Protein AF-A0A8D8SED3-F1 (afdb_monomer)

Sequence (793 aa):
MASNEVKTTLQLLNNITQTANVELKIQSLAKIKSSLTTNNEHLKIFKQLCGFKHLCGLLKDNTNVKVVNLVLSILANSAMNEDVRREIVVEHHVLQYVFSTLEYIENPALHCRAIRLVANVSRTSAYSKYVMRFPFLPKIVGVLTSTSSSDSIITCIRAIKYLWLWDQYRINNELMSLNAIKHILDKLTLLSNKPALILSHLQMIQTMLGVNTKAFISCMSYLHYEWMVNLLRQENGQYD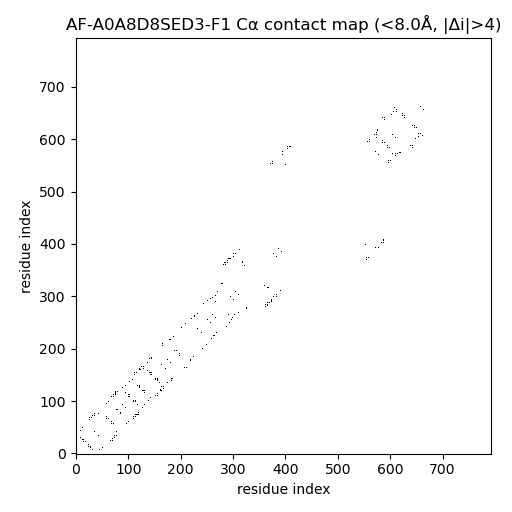AVLVQILLKLSVYSKTHFELAKTSLLERIISLIWPHNARDTRQTYLLIRIIAALCKENLFRQKIIQTPHAIQALLTYLNMDSIDDIEEMRDVIMDDDAQSSSTKSTRSSFKPSDQCSSVNNLTNSIHYYILMAINHYQYDHDGLYRFLRANLIPILMKRLKGQIDQYEYKHSSPVCDESKYLSSKQSLNTSGNMSPLSPNYSSGNFSPTNSSSPPRYMSPVNPWSPLWNASTSTATAAPGFDLGFDSTNEAEEEMKERCDNDDDDDDRSVYSPLIEFSDEDATMSNHGDEDTQTDAASSVLGSTDSQEERLDVHIIRIMLHISYMKTLFDHLSLKQTWSTLIEYLVKVQQDDCCRNVYKILLIICKNRAFLRSLLVDNFILHVHKKLIRTKHGTPCMICNNVMIYGQGIINEISNETN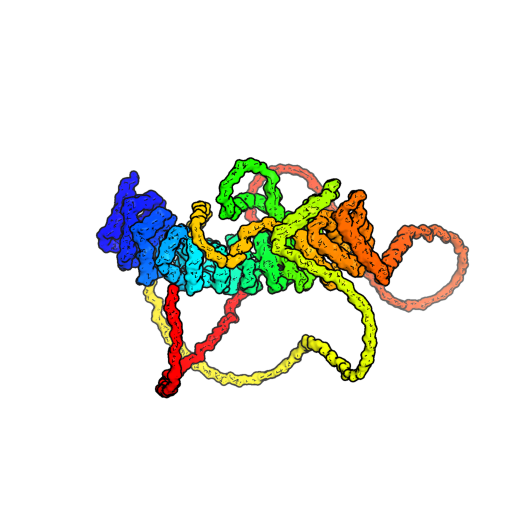SHYGYEEIMIQYRHQDQQQQQQQPRAKKIKTEKGEEKSADKSVGGISEKNLVRSEKEVHGKGKNIRNEPKDAANDKDNNTGKTKTTAVPSVDYSKVNFNKYMAKPNMNSGLNQNGKRPKGGKGGGGKPNKKKKNR

Nearest PDB structures (foldseek):
  1t08-assembly1_A  TM=6.708E-01  e=1.620E-08  Homo sapiens
  7ycj-assembly1_A  TM=7.709E-01  e=9.027E-07  Saccharomyces cerevisiae
  6wx8-assembly1_A  TM=6.861E-01  e=5.367E-06  Homo sapiens
  7sqc-assembly1_D2  TM=6.170E-01  e=2.958E-05  Chlamydomonas reinhardtii
  7uzf-assembly1_P  TM=5.999E-01  e=3.900E-04  Rattus norvegicus

Foldseek 3Di:
DVVVLLVLLVVLLCQLQPDPDPVSNLVSLVVLQVQVLPDPVSVVSCVVVVVLLSLLVQLQVVPDPSSLLSSLQSLLSSLLDPVSLCCCCPVSVSLVSLLVCLVPPPDLSSLLSSLSNLLSSLQDLVSLVVNVVDPVLLSLLVSLQPDPDPSSVLSSLSNLLSNCLRCVPVSLVVCLVSLSLLSNLVVLLVVVPDVVSVQVSLVSLLSNCLRPVPSNLVSDDLVSLQSLQVCQCDPNRPNLVSSLSNLLSLLQDPSCLVSNLPHCNLLSLCVVQPPPDQDALVSVLSSLSSLLSSLLDPSSLVVCVVRPCSLVSLLVLLQDPFSDHPPPPPPPVPPPCVVPDPDDDDDDDDDPPPVVPPRNLSSLSSNQSSLSSLLSCLVVQVSVVVNVVSVVLVSLLVVLLVLLVVQDQPVPDPPLPVVVVVVVVVVVPPPDPDDDDDDDDDDDDDDDDDDDDDDDDDDDDDDDDDDDDDDDDDDDDDDDDDDDDDDDDDDDDDDDDDDPDDDPPVPPPPDDPPPPDPPPDDDDDDDDDDDDDDDPPSCVPPPPVVCSPSSSLSSLSSLLSVLPDPDDDLSLLDPSNLLSLLSCLQRVQPDPSVVSSLVSLLSCLLDLVSLLSCVVSVVLVSLCVRQQPDPDPDDRPSSVVSNVSSVSSNVSNVVSCPPPSVVVSVVVVVVVVVVVVVVPPPPPDDDDDDDDDDDDDDDDDDDDDDDDDDDDDDDDDDDDDDDDDDDDDDDDDDDDDDDDDDDDDDDDDDPPDDDPDPDDDDDDDDDDDDDDDDDDDDDDDDDDDDDDDDDDD

Structure (mmCIF, N/CA/C/O backbone):
data_AF-A0A8D8SED3-F1
#
_entry.id   AF-A0A8D8SED3-F1
#
loop_
_atom_site.group_PDB
_atom_site.id
_atom_site.type_symbol
_atom_site.label_atom_id
_atom_site.label_alt_id
_atom_site.label_comp_id
_atom_site.label_asym_id
_atom_site.label_entity_id
_atom_site.label_seq_id
_atom_site.pdbx_PDB_ins_code
_atom_site.Cartn_x
_atom_site.Cartn_y
_atom_site.Cartn_z
_atom_site.occupancy
_atom_site.B_iso_or_equiv
_atom_site.auth_seq_id
_atom_site.auth_comp_id
_atom_site.auth_asym_id
_atom_site.auth_atom_id
_atom_site.pdbx_PDB_model_num
ATOM 1 N N . MET A 1 1 ? -37.022 -27.696 31.490 1.00 59.94 1 MET A N 1
ATOM 2 C CA . MET A 1 1 ? -35.769 -26.971 31.804 1.00 59.94 1 MET A CA 1
ATOM 3 C C . MET A 1 1 ? -35.958 -25.456 31.769 1.00 59.94 1 MET A C 1
ATOM 5 O O . MET A 1 1 ? -35.691 -24.840 32.791 1.00 59.94 1 MET A O 1
ATOM 9 N N . ALA A 1 2 ? -36.563 -24.880 30.719 1.00 69.19 2 ALA A N 1
ATOM 10 C CA . ALA A 1 2 ? -36.828 -23.432 30.615 1.00 69.19 2 ALA A CA 1
ATOM 11 C C . ALA A 1 2 ? -37.483 -22.776 31.859 1.00 69.19 2 ALA A C 1
ATOM 13 O O . ALA A 1 2 ? -37.118 -21.670 32.238 1.00 69.19 2 ALA A O 1
ATOM 14 N N . SER A 1 3 ? -38.399 -23.461 32.563 1.00 84.69 3 SER A N 1
ATOM 15 C CA . SER A 1 3 ? -39.040 -22.903 33.772 1.00 84.69 3 SER A CA 1
ATOM 16 C C . SER A 1 3 ? -38.062 -22.628 34.928 1.00 84.69 3 SER A C 1
ATOM 18 O O . SER A 1 3 ? -38.254 -21.660 35.661 1.00 84.69 3 SER A O 1
ATOM 20 N N . ASN A 1 4 ? -37.008 -23.436 35.092 1.00 94.00 4 ASN A N 1
ATOM 21 C CA . ASN A 1 4 ? -36.042 -23.234 36.176 1.00 94.00 4 ASN A CA 1
ATOM 22 C C . ASN A 1 4 ? -35.083 -22.083 35.858 1.00 94.00 4 ASN A C 1
ATOM 24 O O . ASN A 1 4 ? -34.855 -21.244 36.721 1.00 94.00 4 ASN A O 1
ATOM 28 N N . GLU A 1 5 ? -34.601 -21.983 34.619 1.00 94.06 5 GLU A N 1
ATOM 29 C CA . GLU A 1 5 ? -33.723 -20.886 34.183 1.00 94.06 5 GLU A CA 1
ATOM 30 C C . GLU A 1 5 ? -34.416 -19.522 34.270 1.00 94.06 5 GLU A C 1
ATOM 32 O O . GLU A 1 5 ? -33.822 -18.550 34.742 1.00 94.06 5 GLU A O 1
ATOM 37 N N . VAL A 1 6 ? -35.698 -19.454 33.891 1.00 95.56 6 VAL A N 1
ATOM 38 C CA . VAL A 1 6 ? -36.517 -18.243 34.052 1.00 95.56 6 VAL A CA 1
ATOM 39 C C . VAL A 1 6 ? -36.634 -17.866 35.529 1.00 95.56 6 VAL A C 1
ATOM 41 O O . VAL A 1 6 ? -36.411 -16.708 35.876 1.00 95.56 6 VAL A O 1
ATOM 44 N N . LYS A 1 7 ? -36.920 -18.829 36.420 1.00 95.94 7 LYS A N 1
ATOM 45 C CA . LYS A 1 7 ? -36.999 -18.583 37.872 1.00 95.94 7 LYS A CA 1
ATOM 46 C C . LYS A 1 7 ? -35.669 -18.104 38.449 1.00 95.94 7 LYS A C 1
ATOM 48 O O . LYS A 1 7 ? -35.661 -17.152 39.224 1.00 95.94 7 LYS A O 1
ATOM 53 N N . THR A 1 8 ? -34.555 -18.723 38.061 1.00 96.81 8 THR A N 1
ATOM 54 C CA . THR A 1 8 ? -33.220 -18.328 38.525 1.00 96.81 8 THR A CA 1
ATOM 55 C C . THR A 1 8 ? -32.869 -16.920 38.046 1.00 96.81 8 THR A C 1
ATOM 57 O O . THR A 1 8 ? -32.462 -16.089 38.854 1.00 96.81 8 THR A O 1
ATOM 60 N N . THR A 1 9 ? -33.087 -16.611 36.765 1.00 95.81 9 THR A N 1
ATOM 61 C CA . THR A 1 9 ? -32.847 -15.269 36.210 1.00 95.81 9 THR A CA 1
ATOM 62 C C . THR A 1 9 ? -33.730 -14.219 36.884 1.00 95.81 9 THR A C 1
ATOM 64 O O . THR A 1 9 ? -33.241 -13.155 37.262 1.00 95.81 9 THR A O 1
ATOM 67 N N . LEU A 1 10 ? -35.008 -14.530 37.114 1.00 96.69 10 LEU A N 1
ATOM 68 C CA . LEU A 1 10 ? -35.938 -13.647 37.818 1.00 96.69 10 LEU A CA 1
ATOM 69 C C . LEU A 1 10 ? -35.504 -13.393 39.269 1.00 96.69 10 LEU A C 1
ATOM 71 O O . LEU A 1 10 ? -35.552 -12.258 39.735 1.00 96.69 10 LEU A O 1
ATOM 75 N N . GLN A 1 11 ? -35.033 -14.422 39.976 1.00 97.44 11 GLN A N 1
ATOM 76 C CA . GLN A 1 11 ? -34.497 -14.273 41.328 1.00 97.44 11 GLN A CA 1
ATOM 77 C C . GLN A 1 11 ? -33.266 -13.355 41.347 1.00 97.44 11 GLN A C 1
ATOM 79 O O . GLN A 1 11 ? -33.172 -12.475 42.200 1.00 97.44 11 GLN A O 1
ATOM 84 N N . LEU A 1 12 ? -32.345 -13.509 40.388 1.00 97.50 12 LEU A N 1
ATOM 85 C CA . LEU A 1 12 ? -31.184 -12.623 40.258 1.00 97.50 12 LEU A CA 1
ATOM 86 C C . LEU A 1 12 ? -31.604 -11.174 39.952 1.00 97.50 12 LEU A C 1
ATOM 88 O O . LEU A 1 12 ? -31.035 -10.246 40.526 1.00 97.50 12 LEU A O 1
ATOM 92 N N . LEU A 1 13 ? -32.623 -10.968 39.111 1.00 97.00 13 LEU A N 1
ATOM 93 C CA . LEU A 1 13 ? -33.183 -9.642 38.818 1.00 97.00 13 LEU A CA 1
ATOM 94 C C . LEU A 1 13 ? -33.841 -8.993 40.046 1.00 97.00 13 LEU A C 1
ATOM 96 O O . LEU A 1 13 ? -33.635 -7.805 40.310 1.00 97.00 13 LEU A O 1
ATOM 100 N N . ASN A 1 14 ? -34.583 -9.769 40.838 1.00 96.75 14 ASN A N 1
ATOM 101 C CA . ASN A 1 14 ? -35.159 -9.292 42.096 1.00 96.75 14 ASN A CA 1
ATOM 102 C C . ASN A 1 14 ? -34.061 -8.901 43.087 1.00 96.75 14 ASN A C 1
ATOM 104 O O . ASN A 1 14 ? -34.142 -7.843 43.708 1.00 96.75 14 ASN A O 1
ATOM 108 N N . ASN A 1 15 ? -32.989 -9.693 43.172 1.00 97.19 15 ASN A N 1
ATOM 109 C CA . ASN A 1 15 ? -31.857 -9.362 44.027 1.00 97.19 15 ASN A CA 1
ATOM 110 C C . ASN A 1 15 ? -31.221 -8.026 43.626 1.00 97.19 15 ASN A C 1
ATOM 112 O O . ASN A 1 15 ? -30.999 -7.199 44.498 1.00 97.19 15 ASN A O 1
ATOM 116 N N . ILE A 1 16 ? -30.961 -7.759 42.341 1.00 97.38 16 ILE A N 1
ATOM 117 C CA . ILE A 1 16 ? -30.304 -6.496 41.948 1.00 97.38 16 ILE A CA 1
ATOM 118 C C . ILE A 1 16 ? -31.209 -5.261 42.118 1.00 97.38 16 ILE A C 1
ATOM 120 O O . ILE A 1 16 ? -30.701 -4.164 42.358 1.00 97.38 16 ILE A O 1
ATOM 124 N N . THR A 1 17 ? -32.533 -5.425 42.019 1.00 95.00 17 THR A N 1
ATOM 125 C CA . THR A 1 17 ? -33.503 -4.316 42.067 1.00 95.00 17 THR A CA 1
ATOM 126 C C . THR A 1 17 ? -34.016 -4.009 43.471 1.00 95.00 17 THR A C 1
ATOM 128 O O . THR A 1 17 ? -34.137 -2.838 43.818 1.00 95.00 17 THR A O 1
ATOM 131 N N . GLN A 1 18 ? -34.307 -5.030 44.280 1.00 94.88 18 GLN A N 1
ATOM 132 C CA . GLN A 1 18 ? -35.038 -4.868 45.542 1.00 94.88 18 GLN A CA 1
ATOM 133 C C . GLN A 1 18 ? -34.142 -4.878 46.780 1.00 94.88 18 GLN A C 1
ATOM 135 O O . GLN A 1 18 ? -34.510 -4.303 47.801 1.00 94.88 18 GLN A O 1
ATOM 140 N N . THR A 1 19 ? -32.973 -5.523 46.731 1.00 93.44 19 THR A N 1
ATOM 141 C CA . THR A 1 19 ? -32.124 -5.600 47.925 1.00 93.44 19 THR A CA 1
ATOM 142 C C . THR A 1 19 ? -31.452 -4.258 48.217 1.00 93.44 19 THR A C 1
ATOM 144 O O . THR A 1 19 ? -30.997 -3.566 47.307 1.00 93.44 19 THR A O 1
ATOM 147 N N . ALA A 1 20 ? -31.323 -3.898 49.492 1.00 94.50 20 ALA A N 1
ATOM 148 C CA . ALA A 1 20 ? -30.424 -2.823 49.919 1.00 94.50 20 ALA A CA 1
ATOM 149 C C . ALA A 1 20 ? -28.972 -3.320 50.074 1.00 94.50 20 ALA A C 1
ATOM 151 O O . ALA A 1 20 ? -28.040 -2.520 50.116 1.00 94.50 20 ALA A O 1
ATOM 152 N N . ASN A 1 21 ? -28.765 -4.642 50.136 1.00 96.50 21 ASN A N 1
ATOM 153 C CA . ASN A 1 21 ? -27.454 -5.246 50.341 1.00 96.50 21 ASN A CA 1
ATOM 154 C C . ASN A 1 21 ? -26.606 -5.178 49.057 1.00 96.50 21 ASN A C 1
ATOM 156 O O . ASN A 1 21 ? -26.778 -5.971 48.130 1.00 96.50 21 ASN A O 1
ATOM 160 N N . VAL A 1 22 ? -25.668 -4.231 49.025 1.00 96.31 22 VAL A N 1
ATOM 161 C CA . VAL A 1 22 ? -24.744 -4.002 47.904 1.00 96.31 22 VAL A CA 1
ATOM 162 C C . VAL A 1 22 ? -23.974 -5.267 47.518 1.00 96.31 22 VAL A C 1
ATOM 164 O O . VAL A 1 22 ? -23.828 -5.545 46.331 1.00 96.31 22 VAL A O 1
ATOM 167 N N . GLU A 1 23 ? -23.534 -6.059 48.492 1.00 97.12 23 GLU A N 1
ATOM 168 C CA . GLU A 1 23 ? -22.756 -7.275 48.245 1.00 97.12 23 GLU A CA 1
ATOM 169 C C . GLU A 1 23 ? -23.599 -8.332 47.520 1.00 97.12 23 GLU A C 1
ATOM 171 O O . GLU A 1 23 ? -23.185 -8.899 46.509 1.00 97.12 23 GLU A O 1
ATOM 176 N N . LEU A 1 24 ? -24.856 -8.506 47.943 1.00 96.69 24 LEU A N 1
ATOM 177 C CA . LEU A 1 24 ? -25.795 -9.391 47.252 1.00 96.69 24 LEU A CA 1
ATOM 178 C C . LEU A 1 24 ? -26.087 -8.914 45.818 1.00 96.69 24 LEU A C 1
ATOM 180 O O . LEU A 1 24 ? -26.252 -9.748 44.918 1.00 96.69 24 LEU A O 1
ATOM 184 N N . LYS A 1 25 ? -26.126 -7.591 45.576 1.00 97.50 25 LYS A N 1
ATOM 185 C CA . LYS A 1 25 ? -26.245 -7.038 44.213 1.00 97.50 25 LYS A CA 1
ATOM 186 C C . LYS A 1 25 ? -25.032 -7.401 43.366 1.00 97.50 25 LYS A C 1
ATOM 188 O O . LYS A 1 25 ? -25.211 -7.883 42.252 1.00 97.50 25 LYS A O 1
ATOM 193 N N . ILE A 1 26 ? -23.824 -7.199 43.889 1.00 97.56 26 ILE A N 1
ATOM 194 C CA . ILE A 1 26 ? -22.561 -7.506 43.204 1.00 97.56 26 ILE A CA 1
ATOM 195 C C . ILE A 1 26 ? -22.503 -8.995 42.843 1.00 97.56 26 ILE A C 1
ATOM 197 O O . ILE A 1 26 ? -22.305 -9.331 41.675 1.00 97.56 26 ILE A O 1
ATOM 201 N N . GLN A 1 27 ? -22.789 -9.886 43.796 1.00 97.75 27 GLN A N 1
ATOM 202 C CA . GLN A 1 27 ? -22.820 -11.334 43.562 1.00 97.75 27 GLN A CA 1
ATOM 203 C C . GLN A 1 27 ? -23.868 -11.737 42.516 1.00 97.75 27 GLN A C 1
ATOM 205 O O . GLN A 1 27 ? -23.614 -12.590 41.663 1.00 97.75 27 GLN A O 1
ATOM 210 N N . SER A 1 28 ? -25.049 -11.113 42.548 1.00 98.12 28 SER A N 1
ATOM 211 C CA . SER A 1 28 ? -26.109 -11.393 41.574 1.00 98.12 28 SER A CA 1
ATOM 212 C C . SER A 1 28 ? -25.738 -10.893 40.175 1.00 98.12 28 SER A C 1
ATOM 214 O O . SER A 1 28 ? -25.945 -11.611 39.199 1.00 98.12 28 SER A O 1
ATOM 216 N N . LEU A 1 29 ? -25.118 -9.714 40.063 1.00 98.12 29 LEU A N 1
ATOM 217 C CA . LEU A 1 29 ? -24.597 -9.184 38.800 1.00 98.12 29 LEU A CA 1
ATOM 218 C C . LEU A 1 29 ? -23.466 -10.049 38.238 1.00 98.12 29 LEU A C 1
ATOM 220 O O . LEU A 1 29 ? -23.447 -10.303 37.037 1.00 98.12 29 LEU A O 1
ATOM 224 N N . ALA A 1 30 ? -22.559 -10.551 39.078 1.00 97.69 30 ALA A N 1
ATOM 225 C CA . ALA A 1 30 ? -21.503 -11.466 38.648 1.00 97.69 30 ALA A CA 1
ATOM 226 C C . ALA A 1 30 ? -22.083 -12.766 38.059 1.00 97.69 30 ALA A C 1
ATOM 228 O O . ALA A 1 30 ? -21.658 -13.201 36.987 1.00 97.69 30 ALA A O 1
ATOM 229 N N . LYS A 1 31 ? -23.120 -13.333 38.696 1.00 97.69 31 LYS A N 1
ATOM 230 C CA . LYS A 1 31 ? -23.859 -14.500 38.176 1.00 97.69 31 LYS A CA 1
ATOM 231 C C . LYS A 1 31 ? -24.603 -14.198 36.874 1.00 97.69 31 LYS A C 1
ATOM 233 O O . LYS A 1 31 ? -24.625 -15.033 35.975 1.00 97.69 31 LYS A O 1
ATOM 238 N N . ILE A 1 32 ? -25.194 -13.008 36.746 1.00 97.94 32 ILE A N 1
ATOM 239 C CA . ILE A 1 32 ? -25.813 -12.565 35.487 1.00 97.94 32 ILE A CA 1
ATOM 240 C C . ILE A 1 32 ? -24.746 -12.458 34.391 1.00 97.94 32 ILE A C 1
ATOM 242 O O . ILE A 1 32 ? -24.947 -12.986 33.302 1.00 97.94 32 ILE A O 1
ATOM 246 N N . LYS A 1 33 ? -23.594 -11.835 34.675 1.00 97.25 33 LYS A N 1
ATOM 247 C CA . LYS A 1 33 ? -22.480 -11.694 33.724 1.00 97.25 33 LYS A CA 1
ATOM 248 C C . LYS A 1 33 ? -22.051 -13.054 33.172 1.00 97.25 33 LYS A C 1
ATOM 250 O O . LYS A 1 33 ? -22.027 -13.204 31.955 1.00 97.25 33 LYS A O 1
ATOM 255 N N . SER A 1 34 ? -21.761 -14.030 34.037 1.00 96.50 34 SER A N 1
ATOM 256 C CA . SER A 1 34 ? -21.317 -15.367 33.611 1.00 96.50 34 SER A CA 1
ATOM 257 C C . SER A 1 34 ? -22.394 -16.130 32.831 1.00 96.50 34 SER A C 1
ATOM 259 O O . SER A 1 34 ? -22.099 -16.775 31.821 1.00 96.50 34 SER A O 1
ATOM 261 N N . SER A 1 35 ? -23.653 -16.004 33.253 1.00 96.62 35 SER A N 1
ATOM 262 C CA . SER A 1 35 ? -24.816 -16.604 32.597 1.00 96.62 35 SER A CA 1
ATOM 263 C C . SER A 1 35 ? -25.035 -16.066 31.176 1.00 96.62 35 SER A C 1
ATOM 265 O O . SER A 1 35 ? -25.225 -16.841 30.239 1.00 96.62 35 SER A O 1
ATOM 267 N N . LEU A 1 36 ? -24.942 -14.745 30.992 1.00 96.12 36 LEU A N 1
ATOM 268 C CA . LEU A 1 36 ? -25.157 -14.093 29.697 1.00 96.12 36 LEU A CA 1
ATOM 269 C C . LEU A 1 36 ? -24.012 -14.320 28.705 1.00 96.12 36 LEU A C 1
ATOM 271 O O . LEU A 1 36 ? -24.243 -14.304 27.501 1.00 96.12 36 LEU A O 1
ATOM 275 N N . THR A 1 37 ? -22.782 -14.528 29.182 1.00 92.50 37 THR A N 1
ATOM 276 C CA . THR A 1 37 ? -21.635 -14.805 28.302 1.00 92.50 37 THR A CA 1
ATOM 277 C C . THR A 1 37 ? -21.593 -16.238 27.778 1.00 92.50 37 THR A C 1
ATOM 279 O O . THR A 1 37 ? -20.923 -16.486 26.783 1.00 92.50 37 THR A O 1
ATOM 282 N N . THR A 1 38 ? -22.263 -17.181 28.445 1.00 92.75 38 THR A N 1
ATOM 283 C CA . THR A 1 38 ? -22.159 -18.618 28.136 1.00 92.75 38 THR A CA 1
ATOM 284 C C . THR A 1 38 ? -23.342 -19.160 27.339 1.00 92.75 38 THR A C 1
ATOM 286 O O . THR A 1 38 ? -23.168 -20.127 26.602 1.00 92.75 38 THR A O 1
ATOM 289 N N . ASN A 1 39 ? -24.532 -18.555 27.450 1.00 92.56 39 ASN A N 1
ATOM 290 C CA . ASN A 1 39 ? -25.748 -19.101 26.849 1.00 92.56 39 ASN A CA 1
ATOM 291 C C . ASN A 1 39 ? -26.631 -18.020 26.196 1.00 92.56 39 ASN A C 1
ATOM 293 O O . ASN A 1 39 ? -27.209 -17.166 26.871 1.00 92.56 39 ASN A O 1
ATOM 297 N N . ASN A 1 40 ? -26.811 -18.112 24.873 1.00 94.31 40 ASN A N 1
ATOM 298 C CA . ASN A 1 40 ? -27.696 -17.220 24.113 1.00 94.31 40 ASN A CA 1
ATOM 299 C C . ASN A 1 40 ? -29.178 -17.339 24.523 1.00 94.31 40 ASN A C 1
ATOM 301 O O . ASN A 1 40 ? -29.920 -16.366 24.391 1.00 94.31 40 ASN A O 1
ATOM 305 N N . GLU A 1 41 ? -29.629 -18.481 25.052 1.00 95.25 41 GLU A N 1
ATOM 306 C CA . GLU A 1 41 ? -30.993 -18.613 25.587 1.00 95.25 41 GLU A CA 1
ATOM 307 C C . GLU A 1 41 ? -31.174 -17.800 26.872 1.00 95.25 41 GLU A C 1
ATOM 309 O O . GLU A 1 41 ? -32.197 -17.138 27.048 1.00 95.25 41 GLU A O 1
ATOM 314 N N . HIS A 1 42 ? -30.150 -17.735 27.729 1.00 96.06 42 HIS A N 1
ATOM 315 C CA . HIS A 1 42 ? -30.197 -16.877 28.913 1.00 96.06 42 HIS A CA 1
ATOM 316 C C . HIS A 1 42 ? -30.283 -15.397 28.529 1.00 96.06 42 HIS A C 1
ATOM 318 O O . HIS A 1 42 ? -30.979 -14.642 29.202 1.00 96.06 42 HIS A O 1
ATOM 324 N N . LEU A 1 43 ? -29.652 -14.982 27.423 1.00 96.38 43 LEU A N 1
ATOM 325 C CA . LEU A 1 43 ? -29.796 -13.626 26.885 1.00 96.38 43 LEU A CA 1
ATOM 326 C C . LEU A 1 43 ? -31.241 -13.326 26.460 1.00 96.38 43 LEU A C 1
ATOM 328 O O . LEU A 1 43 ? -31.767 -12.262 26.792 1.00 96.38 43 LEU A O 1
ATOM 332 N N . LYS A 1 44 ? -31.905 -14.269 25.779 1.00 96.31 44 LYS A N 1
ATOM 333 C CA . LYS A 1 44 ? -33.320 -14.137 25.393 1.00 96.31 44 LYS A CA 1
ATOM 334 C C . LYS A 1 44 ? -34.232 -14.062 26.615 1.00 96.31 44 LYS A C 1
ATOM 336 O O . LYS A 1 44 ? -35.071 -13.168 26.681 1.00 96.31 44 LYS A O 1
ATOM 341 N N . ILE A 1 45 ? -34.043 -14.953 27.591 1.00 97.00 45 ILE A N 1
ATOM 342 C CA . ILE A 1 45 ? -34.805 -14.955 28.850 1.00 97.00 45 ILE A CA 1
ATOM 343 C C . ILE A 1 45 ? -34.589 -13.635 29.599 1.00 97.00 45 ILE A C 1
ATOM 345 O O . ILE A 1 45 ? -35.547 -12.997 30.028 1.00 97.00 45 ILE A O 1
ATOM 349 N N . PHE A 1 46 ? -33.341 -13.185 29.721 1.00 97.75 46 PHE A N 1
ATOM 350 C CA . PHE A 1 46 ? -33.004 -11.937 30.401 1.00 97.75 46 PHE A CA 1
ATOM 351 C C . PHE A 1 46 ? -33.662 -10.724 29.735 1.00 97.75 46 PHE A C 1
ATOM 353 O O . PHE A 1 46 ? -34.208 -9.866 30.427 1.00 97.75 46 PHE A O 1
ATOM 360 N N . LYS A 1 47 ? -33.677 -10.686 28.398 1.00 97.38 47 LYS A N 1
ATOM 361 C CA . LYS A 1 47 ? -34.399 -9.679 27.612 1.00 97.38 47 LYS A CA 1
ATOM 362 C C . LYS A 1 47 ? -35.913 -9.734 27.845 1.00 97.38 47 LYS A C 1
ATOM 364 O O . LYS A 1 47 ? -36.516 -8.707 28.133 1.00 97.38 47 LYS A O 1
ATOM 369 N N . GLN A 1 48 ? -36.525 -10.920 27.788 1.00 96.75 48 GLN A N 1
ATOM 370 C CA . GLN A 1 48 ? -37.965 -11.108 28.046 1.00 96.75 48 GLN A CA 1
ATOM 371 C C . GLN A 1 48 ? -38.382 -10.641 29.446 1.00 96.75 48 GLN A C 1
ATOM 373 O O . GLN A 1 48 ? -39.496 -10.162 29.635 1.00 96.75 48 GLN A O 1
ATOM 378 N N . LEU A 1 49 ? -37.478 -10.751 30.419 1.00 97.06 49 LEU A N 1
ATOM 379 C CA . LEU A 1 49 ? -37.678 -10.293 31.792 1.00 97.06 49 LEU A CA 1
ATOM 380 C C . LEU A 1 49 ? -37.302 -8.813 32.003 1.00 97.06 49 LEU A C 1
ATOM 382 O O . LEU A 1 49 ? -37.110 -8.394 33.143 1.00 97.06 49 LEU A O 1
ATOM 386 N N . CYS A 1 50 ? -37.175 -8.015 30.936 1.00 97.31 50 CYS A N 1
ATOM 387 C CA . CYS A 1 50 ? -36.785 -6.601 30.995 1.00 97.31 50 CYS A CA 1
ATOM 388 C C . CYS A 1 50 ? -35.454 -6.365 31.735 1.00 97.31 50 CYS A C 1
ATOM 390 O O . CYS A 1 50 ? -35.246 -5.318 32.357 1.00 97.31 50 CYS A O 1
ATOM 392 N N . GLY A 1 51 ? -34.531 -7.328 31.696 1.00 98.00 51 GLY A N 1
ATOM 393 C CA . GLY A 1 51 ? -33.293 -7.269 32.466 1.00 98.00 51 GLY A CA 1
ATOM 394 C C . GLY A 1 51 ? -32.419 -6.065 32.107 1.00 98.00 51 GLY A C 1
ATOM 395 O O . GLY A 1 51 ? -31.839 -5.433 32.993 1.00 98.00 51 GLY A O 1
ATOM 396 N N . PHE A 1 52 ? -32.383 -5.666 30.831 1.00 98.12 52 PHE A N 1
ATOM 397 C CA . PHE A 1 52 ? -31.615 -4.501 30.381 1.00 98.12 52 PHE A CA 1
ATOM 398 C C . PHE A 1 52 ? -32.151 -3.175 30.917 1.00 98.12 52 PHE A C 1
ATOM 400 O O . PHE A 1 52 ? -31.353 -2.302 31.270 1.00 98.12 52 PHE A O 1
ATOM 407 N N . LYS A 1 53 ? -33.472 -3.045 31.074 1.00 97.69 53 LYS A N 1
ATOM 408 C CA . LYS A 1 53 ? -34.098 -1.897 31.741 1.00 97.69 53 LYS A CA 1
ATOM 409 C C . LYS A 1 53 ? -33.582 -1.752 33.172 1.00 97.69 53 LYS A C 1
ATOM 411 O O . LYS A 1 53 ? -33.224 -0.653 33.592 1.00 97.69 53 LYS A O 1
ATOM 416 N N . HIS A 1 54 ? -33.507 -2.863 33.908 1.00 97.88 54 HIS A N 1
ATOM 417 C CA . HIS A 1 54 ? -33.009 -2.874 35.283 1.00 97.88 54 HIS A CA 1
ATOM 418 C C . HIS A 1 54 ? -31.519 -2.527 35.364 1.00 97.88 54 HIS A C 1
ATOM 420 O O . HIS A 1 54 ? -31.131 -1.722 36.208 1.00 97.88 54 HIS A O 1
ATOM 426 N N . LEU A 1 55 ? -30.693 -3.051 34.451 1.00 98.06 55 LEU A N 1
ATOM 427 C CA . LEU A 1 55 ? -29.276 -2.684 34.367 1.00 98.06 55 LEU A CA 1
ATOM 428 C C . LEU A 1 55 ? -29.080 -1.189 34.070 1.00 98.06 55 LEU A C 1
ATOM 430 O O . LEU A 1 55 ? -28.271 -0.540 34.728 1.00 98.06 55 LEU A O 1
ATOM 434 N N . CYS A 1 56 ? -29.842 -0.619 33.131 1.00 97.31 56 CYS A N 1
ATOM 435 C CA . CYS A 1 56 ? -29.773 0.814 32.829 1.00 97.31 56 CYS A CA 1
ATOM 436 C C . CYS A 1 56 ? -30.229 1.673 34.021 1.00 97.31 56 CYS A C 1
ATOM 438 O O . CYS A 1 56 ? -29.638 2.718 34.280 1.00 97.31 56 CYS A O 1
ATOM 440 N N . GLY A 1 57 ? -31.225 1.209 34.787 1.00 96.88 57 GLY A N 1
ATOM 441 C CA . GLY A 1 57 ? -31.640 1.846 36.039 1.00 96.88 57 GLY A CA 1
ATOM 442 C C . GLY A 1 57 ? -30.513 1.909 37.073 1.00 96.88 57 GLY A C 1
ATOM 443 O O . GLY A 1 57 ? -30.256 2.969 37.630 1.00 96.88 57 GLY A O 1
ATOM 444 N N . LEU A 1 58 ? -29.768 0.814 37.255 1.00 96.75 58 LEU A N 1
ATOM 445 C CA . LEU A 1 58 ? -28.610 0.787 38.160 1.00 96.75 58 LEU A CA 1
ATOM 446 C C . LEU A 1 58 ? -27.470 1.704 37.695 1.00 96.75 58 LEU A C 1
ATOM 448 O O . LEU A 1 58 ? -26.762 2.270 38.526 1.00 96.75 58 LEU A O 1
ATOM 452 N N . LEU A 1 59 ? -27.296 1.868 36.380 1.00 96.69 59 LEU A N 1
ATOM 453 C CA . LEU A 1 59 ? -26.319 2.805 35.824 1.00 96.69 59 LEU A CA 1
ATOM 454 C C . LEU A 1 59 ? -26.726 4.268 36.058 1.00 96.69 59 LEU A C 1
ATOM 456 O O . LEU A 1 59 ? -25.864 5.122 36.203 1.00 96.69 59 LEU A O 1
ATOM 460 N N . LYS A 1 60 ? -28.027 4.572 36.124 1.00 95.56 60 LYS A N 1
ATOM 461 C CA . LYS A 1 60 ? -28.520 5.923 36.423 1.00 95.56 60 LYS A CA 1
ATOM 462 C C . LYS A 1 60 ? -28.195 6.354 37.855 1.00 95.56 60 LYS A C 1
ATOM 464 O O . LYS A 1 60 ? -27.854 7.515 38.065 1.00 95.56 60 LYS A O 1
ATOM 469 N N . ASP A 1 61 ? -28.286 5.433 38.814 1.00 91.44 61 ASP A N 1
ATOM 470 C CA . ASP A 1 61 ? -28.069 5.744 40.230 1.00 91.44 61 ASP A CA 1
ATOM 471 C C . ASP A 1 61 ? -26.607 6.120 40.529 1.00 91.44 61 ASP A C 1
ATOM 473 O O . ASP A 1 61 ? -26.368 6.937 41.411 1.00 91.44 61 ASP A O 1
ATOM 477 N N . ASN A 1 62 ? -25.628 5.572 39.789 1.00 85.81 62 ASN A N 1
ATOM 478 C CA . ASN A 1 62 ? -24.189 5.910 39.839 1.00 85.81 62 ASN A CA 1
ATOM 479 C C . ASN A 1 62 ? -23.526 5.959 41.242 1.00 85.81 62 ASN A C 1
ATOM 481 O O . ASN A 1 62 ? -22.393 6.417 41.371 1.00 85.81 62 ASN A O 1
ATOM 485 N N . THR A 1 63 ? -24.175 5.455 42.298 1.00 91.94 63 THR A N 1
ATOM 486 C CA . THR A 1 63 ? -23.701 5.587 43.689 1.00 91.94 63 THR A CA 1
ATOM 487 C C . THR A 1 63 ? -22.579 4.620 44.050 1.00 91.94 63 THR A C 1
ATOM 489 O O . THR A 1 63 ? -21.739 4.932 44.891 1.00 91.94 63 THR A O 1
ATOM 492 N N . ASN A 1 64 ? -22.552 3.432 43.440 1.00 96.25 64 ASN A N 1
ATOM 493 C CA . ASN A 1 64 ? -21.585 2.392 43.767 1.00 96.25 64 ASN A CA 1
ATOM 494 C C . ASN A 1 64 ? -20.730 2.014 42.552 1.00 96.25 64 ASN A C 1
ATOM 496 O O . ASN A 1 64 ? -21.201 1.369 41.614 1.00 96.25 64 ASN A O 1
ATOM 500 N N . VAL A 1 65 ? -19.443 2.361 42.615 1.00 96.38 65 VAL A N 1
ATOM 501 C CA . VAL A 1 65 ? -18.452 2.133 41.550 1.00 96.38 65 VAL A CA 1
ATOM 502 C C . VAL A 1 65 ? -18.361 0.655 41.150 1.00 96.38 65 VAL A C 1
ATOM 504 O O . VAL A 1 65 ? -18.312 0.361 39.958 1.00 96.38 65 VAL A O 1
ATOM 507 N N . LYS A 1 66 ? -18.394 -0.290 42.105 1.00 96.94 66 LYS A N 1
ATOM 508 C CA . LYS A 1 66 ? -18.319 -1.737 41.810 1.00 96.94 66 LYS A CA 1
ATOM 509 C C . LYS A 1 66 ? -19.560 -2.228 41.055 1.00 96.94 66 LYS A C 1
ATOM 511 O O . LYS A 1 66 ? -19.435 -2.985 40.093 1.00 96.94 66 LYS A O 1
ATOM 516 N N . VAL A 1 67 ? -20.748 -1.759 41.444 1.00 97.19 67 VAL A N 1
ATOM 517 C CA . VAL A 1 67 ? -22.009 -2.062 40.744 1.00 97.19 67 VAL A CA 1
ATOM 518 C C . VAL A 1 67 ? -21.982 -1.495 39.325 1.00 97.19 67 VAL A C 1
ATOM 520 O O . VAL A 1 67 ? -22.221 -2.240 38.375 1.00 97.19 67 VAL A O 1
ATOM 523 N N . VAL A 1 68 ? -21.618 -0.219 39.161 1.00 97.75 68 VAL A N 1
ATOM 524 C CA . VAL A 1 68 ? -21.486 0.435 37.845 1.00 97.75 68 VAL A CA 1
ATOM 525 C C . VAL A 1 68 ? -20.491 -0.318 36.956 1.00 97.75 68 VAL A C 1
ATOM 527 O O . VAL A 1 68 ? -20.769 -0.564 35.782 1.00 97.75 68 VAL A O 1
ATOM 530 N N . ASN A 1 69 ? -19.368 -0.767 37.522 1.00 97.19 69 ASN A N 1
ATOM 531 C CA . ASN A 1 69 ? -18.341 -1.535 36.819 1.00 97.19 69 ASN A CA 1
ATOM 532 C C . ASN A 1 69 ? -18.890 -2.838 36.223 1.00 97.19 69 ASN A C 1
ATOM 534 O O . ASN A 1 69 ? -18.677 -3.132 35.042 1.00 97.19 69 ASN A O 1
ATOM 538 N N . LEU A 1 70 ? -19.628 -3.609 37.028 1.00 98.00 70 LEU A N 1
ATOM 539 C CA . LEU A 1 70 ? -20.254 -4.856 36.591 1.00 98.00 70 LEU A CA 1
ATOM 540 C C . LEU A 1 70 ? -21.366 -4.608 35.573 1.00 98.00 70 LEU A C 1
ATOM 542 O O . LEU A 1 70 ? -21.414 -5.293 34.551 1.00 98.00 70 LEU A O 1
ATOM 546 N N . VAL A 1 71 ? -22.211 -3.602 35.803 1.00 98.38 71 VAL A N 1
ATOM 547 C CA . VAL A 1 71 ? -23.289 -3.220 34.882 1.00 98.38 71 VAL A CA 1
ATOM 548 C C . VAL A 1 71 ? -22.725 -2.842 33.510 1.00 98.38 71 VAL A C 1
ATOM 550 O O . VAL A 1 71 ? -23.149 -3.409 32.503 1.00 98.38 71 VAL A O 1
ATOM 553 N N . LEU A 1 72 ? -21.715 -1.966 33.447 1.00 98.38 72 LEU A N 1
ATOM 554 C CA . LEU A 1 72 ? -21.046 -1.609 32.191 1.00 98.38 72 LEU A CA 1
ATOM 555 C C . LEU A 1 72 ? -20.395 -2.822 31.523 1.00 98.38 72 LEU A C 1
ATOM 557 O O . LEU A 1 72 ? -20.432 -2.943 30.300 1.00 98.38 72 LEU A O 1
ATOM 561 N N . SER A 1 73 ? -19.818 -3.740 32.304 1.00 97.88 73 SER A N 1
ATOM 562 C CA . SER A 1 73 ? -19.236 -4.973 31.768 1.00 97.88 73 SER A CA 1
ATOM 563 C C . SER A 1 73 ? -20.290 -5.849 31.080 1.00 97.88 73 SER A C 1
ATOM 565 O O . SER A 1 73 ? -20.073 -6.257 29.935 1.00 97.88 73 SER A O 1
ATOM 567 N N . ILE A 1 74 ? -21.436 -6.074 31.737 1.00 98.25 74 ILE A N 1
ATOM 568 C CA . ILE A 1 74 ? -22.563 -6.858 31.211 1.00 98.25 74 ILE A CA 1
ATOM 569 C C . ILE A 1 74 ? -23.136 -6.202 29.954 1.00 98.25 74 ILE A C 1
ATOM 571 O O . ILE A 1 74 ? -23.296 -6.869 28.929 1.00 98.25 74 ILE A O 1
ATOM 575 N N . LEU A 1 75 ? -23.406 -4.895 30.010 1.00 98.31 75 LEU A N 1
ATOM 576 C CA . LEU A 1 75 ? -23.953 -4.144 28.881 1.00 98.31 75 LEU A CA 1
ATOM 577 C C . LEU A 1 75 ? -22.992 -4.158 27.691 1.00 98.31 75 LEU A C 1
ATOM 579 O O . LEU A 1 75 ? -23.416 -4.438 26.574 1.00 98.31 75 LEU A O 1
ATOM 583 N N . ALA A 1 76 ? -21.693 -3.930 27.914 1.00 97.94 76 ALA A N 1
ATOM 584 C CA . ALA A 1 76 ? -20.694 -3.961 26.848 1.00 97.94 76 ALA A CA 1
ATOM 585 C C . ALA A 1 76 ? -20.613 -5.337 26.170 1.00 97.94 76 ALA A C 1
ATOM 587 O O . ALA A 1 76 ? -20.525 -5.392 24.945 1.00 97.94 76 ALA A O 1
ATOM 588 N N . ASN A 1 77 ? -20.658 -6.435 26.935 1.00 97.31 77 ASN A N 1
ATOM 589 C CA . ASN A 1 77 ? -20.657 -7.791 26.374 1.00 97.31 77 ASN A CA 1
ATOM 590 C C . ASN A 1 77 ? -21.943 -8.063 25.577 1.00 97.31 77 ASN A C 1
ATOM 592 O O . ASN A 1 77 ? -21.884 -8.547 24.449 1.00 97.31 77 ASN A O 1
ATOM 596 N N . SER A 1 78 ? -23.097 -7.687 26.130 1.00 97.81 78 SER A N 1
ATOM 597 C CA . SER A 1 78 ? -24.406 -7.940 25.516 1.00 97.81 78 SER A CA 1
ATOM 598 C C . SER A 1 78 ? -24.638 -7.095 24.256 1.00 97.81 78 SER A C 1
ATOM 600 O O . SER A 1 78 ? -25.274 -7.555 23.312 1.00 97.81 78 SER A O 1
ATOM 602 N N . ALA A 1 79 ? -24.052 -5.895 24.185 1.00 97.69 79 ALA A N 1
ATOM 603 C CA . ALA A 1 79 ? -24.098 -5.008 23.019 1.00 97.69 79 ALA A CA 1
ATOM 604 C C . ALA A 1 79 ? -23.374 -5.563 21.773 1.00 97.69 79 ALA A C 1
ATOM 606 O O . ALA A 1 79 ? -23.381 -4.926 20.718 1.00 97.69 79 ALA A O 1
ATOM 607 N N . MET A 1 80 ? -22.750 -6.743 21.846 1.00 95.75 80 MET A N 1
ATOM 608 C CA . MET A 1 80 ? -22.323 -7.466 20.644 1.00 95.75 80 MET A CA 1
ATOM 609 C C . MET A 1 80 ? -23.519 -7.953 19.810 1.00 95.75 80 MET A C 1
ATOM 611 O O . MET A 1 80 ? -23.402 -8.025 18.587 1.00 95.75 80 MET A O 1
ATOM 615 N N . ASN A 1 81 ? -24.675 -8.196 20.435 1.00 96.00 81 ASN A N 1
ATOM 616 C CA . ASN A 1 81 ? -25.920 -8.556 19.761 1.00 96.00 81 ASN A CA 1
ATOM 617 C C . ASN A 1 81 ? -26.683 -7.302 19.285 1.00 96.00 81 ASN A C 1
ATOM 619 O O . ASN A 1 81 ? -26.823 -6.327 20.026 1.00 96.00 81 ASN A O 1
ATOM 623 N N . GLU A 1 82 ? -27.176 -7.316 18.045 1.00 95.69 82 GLU A N 1
ATOM 624 C CA . GLU A 1 82 ? -27.847 -6.160 17.436 1.00 95.69 82 GLU A CA 1
ATOM 625 C C . GLU A 1 82 ? -29.186 -5.799 18.085 1.00 95.69 82 GLU A C 1
ATOM 627 O O . GLU A 1 82 ? -29.445 -4.618 18.329 1.00 95.69 82 GLU A O 1
ATOM 632 N N . ASP A 1 83 ? -30.006 -6.791 18.432 1.00 96.12 83 ASP A N 1
ATOM 633 C CA . ASP A 1 83 ? -31.288 -6.562 19.099 1.00 96.12 83 ASP A CA 1
ATOM 634 C C . ASP A 1 83 ? -31.105 -5.943 20.481 1.00 96.12 83 ASP A C 1
ATOM 636 O O . ASP A 1 83 ? -31.926 -5.129 20.908 1.00 96.12 83 ASP A O 1
ATOM 640 N N . VAL A 1 84 ? -30.031 -6.321 21.177 1.00 97.31 84 VAL A N 1
ATOM 641 C CA . VAL A 1 84 ? -29.670 -5.723 22.465 1.00 97.31 84 VAL A CA 1
ATOM 642 C C . VAL A 1 84 ? -29.195 -4.288 22.272 1.00 97.31 84 VAL A C 1
ATOM 644 O O . VAL A 1 84 ? -29.629 -3.418 23.022 1.00 97.31 84 VAL A O 1
ATOM 647 N N . ARG A 1 85 ? -28.357 -4.000 21.258 1.00 97.31 85 ARG A N 1
ATOM 648 C CA . ARG A 1 85 ? -27.947 -2.615 20.941 1.00 97.31 85 ARG A CA 1
ATOM 649 C C . ARG A 1 85 ? -29.156 -1.719 20.716 1.00 97.31 85 ARG A C 1
ATOM 651 O O . ARG A 1 85 ? -29.208 -0.634 21.290 1.00 97.31 85 ARG A O 1
ATOM 658 N N . ARG A 1 86 ? -30.121 -2.183 19.914 1.00 96.81 86 ARG A N 1
ATOM 659 C CA . ARG A 1 86 ? -31.365 -1.454 19.646 1.00 96.81 86 ARG A CA 1
ATOM 660 C C . ARG A 1 86 ? -32.087 -1.108 20.942 1.00 96.81 86 ARG A C 1
ATOM 662 O O . ARG A 1 86 ? -32.352 0.062 21.191 1.00 96.81 86 ARG A O 1
ATOM 669 N N . GLU A 1 87 ? -32.349 -2.116 21.767 1.00 97.50 87 GLU A N 1
ATOM 670 C CA . GLU A 1 87 ? -33.087 -1.986 23.026 1.00 97.50 87 GLU A CA 1
ATOM 671 C C . GLU A 1 87 ? -32.400 -1.005 23.988 1.00 97.50 87 GLU A C 1
ATOM 673 O O . GLU A 1 87 ? -32.998 -0.014 24.406 1.00 97.50 87 GLU A O 1
ATOM 678 N N . ILE A 1 88 ? -31.108 -1.194 24.277 1.00 97.94 88 ILE A N 1
ATOM 679 C CA . ILE A 1 88 ? -30.414 -0.348 25.262 1.00 97.94 88 ILE A CA 1
ATOM 680 C C . ILE A 1 88 ? -30.250 1.104 24.784 1.00 97.94 88 ILE A C 1
ATOM 682 O O . ILE A 1 88 ? -30.277 2.027 25.600 1.00 97.94 88 ILE A O 1
ATOM 686 N N . VAL A 1 89 ? -30.081 1.332 23.476 1.00 97.25 89 VAL A N 1
ATOM 687 C CA . VAL A 1 89 ? -29.882 2.678 22.912 1.00 97.25 89 VAL A CA 1
ATOM 688 C C . VAL A 1 89 ? -31.209 3.412 22.730 1.00 97.25 89 VAL A C 1
ATOM 690 O O . VAL A 1 89 ? -31.327 4.566 23.150 1.00 97.25 89 VAL A O 1
ATOM 693 N N . VAL A 1 90 ? -32.192 2.761 22.104 1.00 95.94 90 VAL A N 1
ATOM 694 C CA . VAL A 1 90 ? -33.457 3.387 21.699 1.00 95.94 90 VAL A CA 1
ATOM 695 C C . VAL A 1 90 ? -34.456 3.412 22.850 1.00 95.94 90 VAL A C 1
ATOM 697 O O . VAL A 1 90 ? -35.056 4.454 23.094 1.00 95.94 90 VAL A O 1
ATOM 700 N N . GLU A 1 91 ? -34.616 2.305 23.577 1.00 96.50 91 GLU A N 1
ATOM 701 C CA . GLU A 1 91 ? -35.672 2.165 24.590 1.00 96.50 91 GLU A CA 1
ATOM 702 C C . GLU A 1 91 ? -35.221 2.615 25.982 1.00 96.50 91 GLU A C 1
ATOM 704 O O . GLU A 1 91 ? -36.042 3.003 26.815 1.00 96.50 91 GLU A O 1
ATOM 709 N N . HIS A 1 92 ? -33.920 2.539 26.269 1.00 97.12 92 HIS A N 1
ATOM 710 C CA . HIS A 1 92 ? -33.384 2.814 27.609 1.00 97.12 92 HIS A CA 1
ATOM 711 C C . HIS A 1 92 ? -32.373 3.959 27.662 1.00 97.12 92 HIS A C 1
ATOM 713 O O . HIS A 1 92 ? -31.887 4.285 28.744 1.00 97.12 92 HIS A O 1
ATOM 719 N N . HIS A 1 93 ? -32.066 4.581 26.520 1.00 96.75 93 HIS A N 1
ATOM 720 C CA . HIS A 1 93 ? -31.186 5.750 26.415 1.00 96.75 93 HIS A CA 1
ATOM 721 C C . HIS A 1 93 ? -29.847 5.593 27.158 1.00 96.75 93 HIS A C 1
ATOM 723 O O . HIS A 1 93 ? -29.313 6.555 27.714 1.00 96.75 93 HIS A O 1
ATOM 729 N N . VAL A 1 94 ? -29.273 4.382 27.135 1.00 97.69 94 VAL A N 1
ATOM 730 C CA . VAL A 1 94 ? -28.110 4.009 27.958 1.00 97.69 94 VAL A CA 1
ATOM 731 C C . VAL A 1 94 ? -26.912 4.948 27.781 1.00 97.69 94 VAL A C 1
ATOM 733 O O . VAL A 1 94 ? -26.162 5.184 28.724 1.00 97.69 94 VAL A O 1
ATOM 736 N N . LEU A 1 95 ? -26.750 5.535 26.591 1.00 98.06 95 LEU A N 1
ATOM 737 C CA . LEU A 1 95 ? -25.633 6.421 26.269 1.00 98.06 95 LEU A CA 1
ATOM 738 C C . LEU A 1 95 ? -25.592 7.690 27.124 1.00 98.06 95 LEU A C 1
ATOM 740 O O . LEU A 1 95 ? -24.498 8.159 27.418 1.00 98.06 95 LEU A O 1
ATOM 744 N N . GLN A 1 96 ? -26.739 8.219 27.564 1.00 97.69 96 GLN A N 1
ATOM 745 C CA . GLN A 1 96 ? -26.752 9.379 28.459 1.00 97.69 96 GLN A CA 1
ATOM 746 C C . GLN A 1 96 ? -26.061 9.039 29.784 1.00 97.69 96 GLN A C 1
ATOM 748 O O . GLN A 1 96 ? -25.217 9.796 30.254 1.00 97.69 96 GLN A O 1
ATOM 753 N N . TYR A 1 97 ? -26.365 7.868 30.347 1.00 97.88 97 TYR A N 1
ATOM 754 C CA . TYR A 1 97 ? -25.778 7.415 31.607 1.00 97.88 97 TYR A CA 1
ATOM 755 C C . TYR A 1 97 ? -24.304 7.038 31.445 1.00 97.88 97 TYR A C 1
ATOM 757 O O . TYR A 1 97 ? -23.489 7.405 32.284 1.00 97.88 97 TYR A O 1
ATOM 765 N N . VAL A 1 98 ? -23.941 6.386 30.334 1.00 98.12 98 VAL A N 1
ATOM 766 C CA . VAL A 1 98 ? -22.539 6.075 30.002 1.00 98.12 98 VAL A CA 1
ATOM 767 C C . VAL A 1 98 ? -21.710 7.352 29.864 1.00 98.12 98 VAL A C 1
ATOM 769 O O . VAL A 1 98 ? -20.578 7.403 30.343 1.00 98.12 98 VAL A O 1
ATOM 772 N N . PHE A 1 99 ? -22.266 8.391 29.237 1.00 97.88 99 PHE A N 1
ATOM 773 C CA . PHE A 1 99 ? -21.606 9.686 29.132 1.00 97.88 99 PHE A CA 1
ATOM 774 C C . PHE A 1 99 ? -21.417 10.331 30.511 1.00 97.88 99 PHE A C 1
ATOM 776 O O . PHE A 1 99 ? -20.300 10.723 30.834 1.00 97.88 99 PHE A O 1
ATOM 783 N N . SER A 1 100 ? -22.453 10.346 31.360 1.00 97.50 100 SER A N 1
ATOM 784 C CA . SER A 1 100 ? -22.337 10.835 32.742 1.00 97.50 100 SER A CA 1
ATOM 785 C C . SER A 1 100 ? -21.282 10.071 33.550 1.00 97.50 100 SER A C 1
ATOM 787 O O . SER A 1 100 ? -20.530 10.688 34.298 1.00 97.50 100 SER A O 1
ATOM 789 N N . THR A 1 101 ? -21.156 8.751 33.370 1.00 96.62 101 THR A N 1
ATOM 790 C CA . THR A 1 101 ? -20.084 7.970 34.008 1.00 96.62 101 THR A CA 1
ATOM 791 C C . THR A 1 101 ? -18.694 8.439 33.563 1.00 96.62 101 THR A C 1
ATOM 793 O O . THR A 1 101 ? -17.828 8.618 34.412 1.00 96.62 101 THR A O 1
ATOM 796 N N . LEU A 1 102 ? -18.481 8.679 32.262 1.00 97.00 102 LEU A N 1
ATOM 797 C CA . LEU A 1 102 ? -17.215 9.212 31.725 1.00 97.00 102 LEU A CA 1
ATOM 798 C C . LEU A 1 102 ? -16.941 10.670 32.126 1.00 97.00 102 LEU A C 1
ATOM 800 O O . LEU A 1 102 ? -15.809 11.145 32.024 1.00 97.00 102 LEU A O 1
ATOM 804 N N . GLU A 1 103 ? -17.981 11.418 32.484 1.00 96.69 103 GLU A N 1
ATOM 805 C CA . GLU A 1 103 ? -17.861 12.823 32.850 1.00 96.69 103 GLU A CA 1
ATOM 806 C C . GLU A 1 103 ? -17.558 13.022 34.333 1.00 96.69 103 GLU A C 1
ATOM 808 O O . GLU A 1 103 ? -16.732 13.874 34.652 1.00 96.69 103 GLU A O 1
ATOM 813 N N . TYR A 1 104 ? -18.190 12.236 35.208 1.00 96.50 104 TYR A N 1
ATOM 814 C CA . TYR A 1 104 ? -18.196 12.496 36.648 1.00 96.50 104 TYR A CA 1
ATOM 815 C C . TYR A 1 104 ? -17.436 11.471 37.495 1.00 96.50 104 TYR A C 1
ATOM 817 O O . TYR A 1 104 ? -17.191 11.746 38.668 1.00 96.50 104 TYR A O 1
ATOM 825 N N . ILE A 1 105 ? -17.072 10.298 36.960 1.00 96.12 105 ILE A N 1
ATOM 826 C CA . ILE A 1 105 ? -16.409 9.246 37.744 1.00 96.12 105 ILE A CA 1
ATOM 827 C C . ILE A 1 105 ? -14.997 8.996 37.219 1.00 96.12 105 ILE A C 1
ATOM 829 O O . ILE A 1 105 ? -14.809 8.241 36.272 1.00 96.12 105 ILE A O 1
ATOM 833 N N . GLU A 1 106 ? -13.988 9.553 37.889 1.00 96.00 106 GLU A N 1
ATOM 834 C CA . GLU A 1 106 ? -12.571 9.381 37.541 1.00 96.00 106 GLU A CA 1
ATOM 835 C C . GLU A 1 106 ? -12.040 7.991 37.928 1.00 96.00 106 GLU A C 1
ATOM 837 O O . GLU A 1 106 ? -11.275 7.814 38.873 1.00 96.00 106 GLU A O 1
ATOM 842 N N . ASN A 1 107 ? -12.459 6.963 37.191 1.00 96.56 107 ASN A N 1
ATOM 843 C CA . ASN A 1 107 ? -11.970 5.601 37.370 1.00 96.56 107 ASN A CA 1
ATOM 844 C C . ASN A 1 107 ? -11.561 5.003 36.010 1.00 96.56 107 ASN A C 1
ATOM 846 O O . ASN A 1 107 ? -12.432 4.727 35.179 1.00 96.56 107 ASN A O 1
ATOM 850 N N . PRO A 1 108 ? -10.259 4.743 35.768 1.00 96.00 108 PRO A N 1
ATOM 851 C CA . PRO A 1 108 ? -9.776 4.229 34.484 1.00 96.00 108 PRO A CA 1
ATOM 852 C C . PRO A 1 108 ? -10.434 2.912 34.050 1.00 96.00 108 PRO A C 1
ATOM 854 O O . PRO A 1 108 ? -10.698 2.704 32.864 1.00 96.00 108 PRO A O 1
ATOM 857 N N . ALA A 1 109 ? -10.744 2.029 35.004 1.00 95.62 109 ALA A N 1
ATOM 858 C CA . ALA A 1 109 ? -11.365 0.739 34.729 1.00 95.62 109 ALA A CA 1
ATOM 859 C C . ALA A 1 109 ? -12.840 0.889 34.311 1.00 95.62 109 ALA A C 1
ATOM 861 O O . ALA A 1 109 ? -13.306 0.163 33.424 1.00 95.62 109 ALA A O 1
ATOM 862 N N . LEU A 1 110 ? -13.562 1.850 34.901 1.00 96.75 110 LEU A N 1
ATOM 863 C CA . LEU A 1 110 ? -14.907 2.229 34.459 1.00 96.75 110 LEU A CA 1
ATOM 864 C C . LEU A 1 110 ? -14.876 2.894 33.090 1.00 96.75 110 LEU A C 1
ATOM 866 O O . LEU A 1 110 ? -15.648 2.506 32.215 1.00 96.75 110 LEU A O 1
ATOM 870 N N . HIS A 1 111 ? -13.962 3.844 32.883 1.00 97.50 111 HIS A N 1
ATOM 871 C CA . HIS A 1 111 ? -13.791 4.523 31.602 1.00 97.50 111 HIS A CA 1
ATOM 872 C C . HIS A 1 111 ? -13.551 3.527 30.469 1.00 97.50 111 HIS A C 1
ATOM 874 O O . HIS A 1 111 ? -14.230 3.581 29.447 1.00 97.50 111 HIS A O 1
ATOM 880 N N . CYS A 1 112 ? -12.654 2.559 30.670 1.00 96.94 112 CYS A N 1
ATOM 881 C CA . CYS A 1 112 ? -12.396 1.511 29.690 1.00 96.94 112 CYS A CA 1
ATOM 882 C C . CYS A 1 112 ? -13.670 0.708 29.358 1.00 96.94 112 CYS A C 1
ATOM 884 O O . CYS A 1 112 ? -14.016 0.552 28.186 1.00 96.94 112 CYS A O 1
ATOM 886 N N . ARG A 1 113 ? -14.437 0.258 30.363 1.00 97.81 113 ARG A N 1
ATOM 887 C CA . ARG A 1 113 ? -15.682 -0.505 30.136 1.00 97.81 113 ARG A CA 1
ATOM 888 C C . ARG A 1 113 ? -16.791 0.334 29.491 1.00 97.81 113 ARG A C 1
ATOM 890 O O . ARG A 1 113 ? -17.494 -0.177 28.618 1.00 97.81 113 ARG A O 1
ATOM 897 N N . ALA A 1 114 ? -16.921 1.604 29.868 1.00 98.38 114 ALA A N 1
ATOM 898 C CA . ALA A 1 114 ? -17.840 2.559 29.252 1.00 98.38 114 ALA A CA 1
ATOM 899 C C . ALA A 1 114 ? -17.499 2.777 27.770 1.00 98.38 114 ALA A C 1
ATOM 901 O O . ALA A 1 114 ? -18.363 2.625 26.908 1.00 98.38 114 ALA A O 1
ATOM 902 N N . ILE A 1 115 ? -16.227 3.030 27.450 1.00 98.50 115 ILE A N 1
ATOM 903 C CA . ILE A 1 115 ? -15.761 3.187 26.065 1.00 98.50 115 ILE A CA 1
ATOM 904 C C . ILE A 1 115 ? -15.929 1.881 25.281 1.00 98.50 115 ILE A C 1
ATOM 906 O O . ILE A 1 115 ? -16.294 1.920 24.108 1.00 98.50 115 ILE A O 1
ATOM 910 N N . ARG A 1 116 ? -15.754 0.712 25.912 1.00 98.06 116 ARG A N 1
ATOM 911 C CA . ARG A 1 116 ? -16.028 -0.590 25.284 1.00 98.06 116 ARG A CA 1
ATOM 912 C C . ARG A 1 116 ? -17.492 -0.737 24.879 1.00 98.06 116 ARG A C 1
ATOM 914 O O . ARG A 1 116 ? -17.770 -1.222 23.783 1.00 98.06 116 ARG A O 1
ATOM 921 N N . LEU A 1 117 ? -18.421 -0.313 25.739 1.00 98.38 117 LEU A N 1
ATOM 922 C CA . LEU A 1 117 ? -19.846 -0.275 25.411 1.00 98.38 117 LEU A CA 1
ATOM 923 C C . LEU A 1 117 ? -20.107 0.674 24.234 1.00 98.38 117 LEU A C 1
ATOM 925 O O . LEU A 1 117 ? -20.757 0.262 23.276 1.00 98.38 117 LEU A O 1
ATOM 929 N N . VAL A 1 118 ? -19.538 1.885 24.254 1.00 98.38 118 VAL A N 1
ATOM 930 C CA . VAL A 1 118 ? -19.636 2.843 23.136 1.00 98.38 118 VAL A CA 1
ATOM 931 C C . VAL A 1 118 ? -19.119 2.224 21.833 1.00 98.38 118 VAL A C 1
ATOM 933 O O . VAL A 1 118 ? -19.820 2.244 20.827 1.00 98.38 118 VAL A O 1
ATOM 936 N N . ALA A 1 119 ? -17.942 1.596 21.855 1.00 97.19 119 ALA A N 1
ATOM 937 C CA . ALA A 1 119 ? -17.358 0.935 20.691 1.00 97.19 119 ALA A CA 1
ATOM 938 C C . ALA A 1 119 ? -18.266 -0.167 20.127 1.00 97.19 119 ALA A C 1
ATOM 940 O O . ALA A 1 119 ? -18.414 -0.285 18.913 1.00 97.19 119 ALA A O 1
ATOM 941 N N . ASN A 1 120 ? -18.867 -0.983 20.997 1.00 97.75 120 ASN A N 1
ATOM 942 C CA . ASN A 1 120 ? -19.752 -2.065 20.575 1.00 97.75 120 ASN A CA 1
ATOM 943 C C . ASN A 1 120 ? -21.076 -1.537 20.020 1.00 97.75 120 ASN A C 1
ATOM 945 O O . ASN A 1 120 ? -21.549 -2.061 19.015 1.00 97.75 120 ASN A O 1
ATOM 949 N N . VAL A 1 121 ? -21.629 -0.470 20.604 1.00 97.81 121 VAL A N 1
ATOM 950 C CA . VAL A 1 121 ? -22.814 0.217 20.076 1.00 97.81 121 VAL A CA 1
ATOM 951 C C . VAL A 1 121 ? -22.536 0.809 18.689 1.00 97.81 121 VAL A C 1
ATOM 953 O O . VAL A 1 121 ? -23.334 0.607 17.778 1.00 97.81 121 VAL A O 1
ATOM 956 N N . SER A 1 122 ? -21.384 1.452 18.486 1.00 97.06 122 SER A N 1
ATOM 957 C CA . SER A 1 122 ? -21.021 2.107 17.219 1.00 97.06 122 SER A CA 1
ATOM 958 C C . SER A 1 122 ? -20.701 1.158 16.057 1.00 97.06 122 SER A C 1
ATOM 960 O O . SER A 1 122 ? -20.372 1.630 14.972 1.00 97.06 122 SER A O 1
ATOM 962 N N . ARG A 1 123 ? -20.791 -0.169 16.229 1.00 94.94 123 ARG A N 1
ATOM 963 C CA . ARG A 1 123 ? -20.462 -1.138 15.164 1.00 94.94 123 ARG A CA 1
ATOM 964 C C . ARG A 1 123 ? -21.317 -0.981 13.907 1.00 94.94 123 ARG A C 1
ATOM 966 O O . ARG A 1 123 ? -20.831 -1.270 12.824 1.00 94.94 123 ARG A O 1
ATOM 973 N N . THR A 1 124 ? -22.551 -0.506 14.040 1.00 94.31 124 THR A N 1
ATOM 974 C CA . THR A 1 124 ? -23.471 -0.266 12.916 1.00 94.31 124 THR A CA 1
ATOM 975 C C . THR A 1 124 ? -23.605 1.229 12.631 1.00 94.31 124 THR A C 1
ATOM 977 O O . THR A 1 124 ? -23.658 2.023 13.576 1.00 94.31 124 THR A O 1
ATOM 980 N N . SER A 1 125 ? -23.798 1.606 11.364 1.00 93.75 125 SER A N 1
ATOM 981 C CA . SER A 1 125 ? -23.976 3.010 10.956 1.00 93.75 125 SER A CA 1
ATOM 982 C C . SER A 1 125 ? -25.075 3.745 11.737 1.00 93.75 125 SER A C 1
ATOM 984 O O . SER A 1 125 ? -24.845 4.849 12.237 1.00 93.75 125 SER A O 1
ATOM 986 N N . ALA A 1 126 ? -26.246 3.118 11.912 1.00 93.94 126 ALA A N 1
ATOM 987 C CA . ALA A 1 126 ? -27.397 3.731 12.578 1.00 93.94 126 ALA A CA 1
ATOM 988 C C . ALA A 1 126 ? -27.076 4.176 14.016 1.00 93.94 126 ALA A C 1
ATOM 990 O O . ALA A 1 126 ? -27.314 5.327 14.389 1.00 93.94 126 ALA A O 1
ATOM 991 N N . TYR A 1 127 ? -26.480 3.286 14.814 1.00 95.44 127 TYR A N 1
ATOM 992 C CA . TYR A 1 127 ? -26.133 3.596 16.200 1.00 95.44 127 TYR A CA 1
ATOM 993 C C . TYR A 1 127 ? -24.874 4.453 16.328 1.00 95.44 127 TYR A C 1
ATOM 995 O O . TYR A 1 127 ? -24.804 5.249 17.258 1.00 95.44 127 TYR A O 1
ATOM 1003 N N . SER A 1 128 ? -23.924 4.378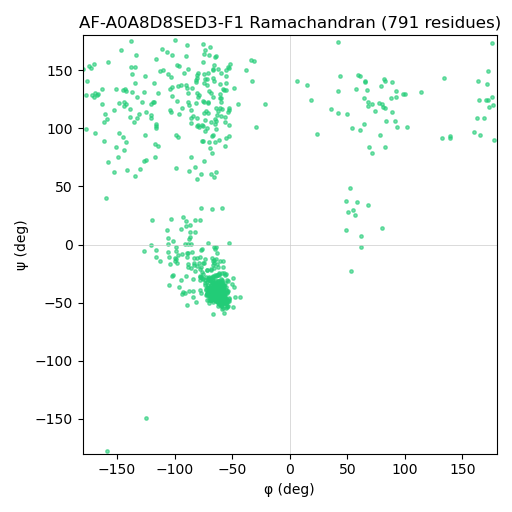 15.390 1.00 95.25 128 SER A N 1
ATOM 1004 C CA . SER A 1 128 ? -22.769 5.288 15.376 1.00 95.25 128 SER A CA 1
ATOM 1005 C C . SER A 1 128 ? -23.216 6.751 15.249 1.00 95.25 128 SER A C 1
ATOM 1007 O O . SER A 1 128 ? -22.839 7.593 16.065 1.00 95.25 128 SER A O 1
ATOM 1009 N N . LYS A 1 129 ? -24.149 7.043 14.328 1.00 93.75 129 LYS A N 1
ATOM 1010 C CA . LYS A 1 129 ? -24.769 8.377 14.196 1.00 93.75 129 LYS A CA 1
ATOM 1011 C C . LYS A 1 129 ? -25.482 8.822 15.476 1.00 93.75 129 LYS A C 1
ATOM 1013 O O . LYS A 1 129 ? -25.478 10.006 15.812 1.00 93.75 129 LYS A O 1
ATOM 1018 N N . TYR A 1 130 ? -26.090 7.883 16.203 1.00 95.00 130 TYR A N 1
ATOM 1019 C CA . TYR A 1 130 ? -26.745 8.173 17.477 1.00 95.00 130 TYR A CA 1
ATOM 1020 C C . TYR A 1 130 ? -25.731 8.473 18.594 1.00 95.00 130 TYR A C 1
ATOM 1022 O O . TYR A 1 130 ? -25.911 9.438 19.335 1.00 95.00 130 TYR A O 1
ATOM 1030 N N . VAL A 1 131 ? -24.633 7.714 18.679 1.00 96.38 131 VAL A N 1
ATOM 1031 C CA . VAL A 1 131 ? -23.517 7.969 19.607 1.00 96.38 131 VAL A CA 1
ATOM 1032 C C . VAL A 1 131 ? -22.924 9.360 19.379 1.00 96.38 131 VAL A C 1
ATOM 1034 O O . VAL A 1 131 ? -22.688 10.084 20.342 1.00 96.38 131 VAL A O 1
ATOM 1037 N N . MET A 1 132 ? -22.793 9.788 18.122 1.00 94.00 132 MET A N 1
ATOM 1038 C CA . MET A 1 132 ? -22.295 11.118 17.748 1.00 94.00 132 MET A CA 1
ATOM 1039 C C . MET A 1 132 ? -23.191 12.295 18.179 1.00 94.00 132 MET A C 1
ATOM 1041 O O . MET A 1 132 ? -22.831 13.458 17.979 1.00 94.00 132 MET A O 1
ATOM 1045 N N . ARG A 1 133 ? -24.368 12.050 18.770 1.00 95.19 133 ARG A N 1
ATOM 1046 C CA . ARG A 1 133 ? -25.174 13.106 19.414 1.00 95.19 133 ARG A CA 1
ATOM 1047 C C . ARG A 1 133 ? -24.610 13.537 20.768 1.00 95.19 133 ARG A C 1
ATOM 1049 O O . ARG A 1 133 ? -24.984 14.594 21.264 1.00 95.19 133 ARG A O 1
ATOM 1056 N N . PHE A 1 134 ? -23.712 12.744 21.342 1.00 96.25 134 PHE A N 1
ATOM 1057 C CA . PHE A 1 134 ? -23.033 13.023 22.600 1.00 96.25 134 PHE A CA 1
ATOM 1058 C C . PHE A 1 134 ? -21.554 13.338 22.333 1.00 96.25 134 PHE A C 1
ATOM 1060 O O . PHE A 1 134 ? -20.971 12.774 21.401 1.00 96.25 134 PHE A O 1
ATOM 1067 N N . PRO A 1 135 ? -20.899 14.176 23.154 1.00 96.25 135 PRO A N 1
ATOM 1068 C CA . PRO A 1 135 ? -19.487 14.507 22.987 1.00 96.25 135 PRO A CA 1
ATOM 1069 C C . PRO A 1 135 ? -18.589 13.400 23.572 1.00 96.25 135 PRO A C 1
ATOM 1071 O O . PRO A 1 135 ? -17.750 13.638 24.441 1.00 96.25 135 PRO A O 1
ATOM 1074 N N . PHE A 1 136 ? -18.764 12.158 23.107 1.00 97.25 136 PHE A N 1
ATOM 1075 C CA . PHE A 1 136 ? -17.923 11.029 23.517 1.00 97.25 136 PHE A CA 1
ATOM 1076 C C . PHE A 1 136 ? -16.488 11.166 23.015 1.00 97.25 136 PHE A C 1
ATOM 1078 O O . PHE A 1 136 ? -15.568 10.716 23.692 1.00 97.25 136 PHE A O 1
ATOM 1085 N N . LEU A 1 137 ? -16.276 11.779 21.847 1.00 96.38 137 LEU A N 1
ATOM 1086 C CA . LEU A 1 137 ? -14.970 11.799 21.193 1.00 96.38 137 LEU A CA 1
ATOM 1087 C C . LEU A 1 137 ? -13.883 12.493 22.033 1.00 96.38 137 LEU A C 1
ATOM 1089 O O . LEU A 1 137 ? -12.850 11.859 22.258 1.00 96.38 137 LEU A O 1
ATOM 1093 N N . PRO A 1 138 ? -14.105 13.696 22.607 1.00 97.38 138 PRO A N 1
ATOM 1094 C CA . PRO A 1 138 ? -13.137 14.313 23.513 1.00 97.38 138 PRO A CA 1
ATOM 1095 C C . PRO A 1 138 ? -12.828 13.445 24.739 1.00 97.38 138 PRO A C 1
ATOM 1097 O O . PRO A 1 138 ? -11.676 13.366 25.158 1.00 97.38 138 PRO A O 1
ATOM 1100 N N . LYS A 1 139 ? -13.830 12.744 25.292 1.00 97.75 139 LYS A N 1
ATOM 1101 C CA . LYS A 1 139 ? -13.642 11.843 26.442 1.00 97.75 139 LYS A CA 1
ATOM 1102 C C . LYS A 1 139 ? -12.831 10.603 26.063 1.00 97.75 139 LYS A C 1
ATOM 1104 O O . LYS A 1 139 ? -11.898 10.255 26.779 1.00 97.75 139 LYS A O 1
ATOM 1109 N N . ILE A 1 140 ? -13.124 9.977 24.922 1.00 97.88 140 ILE A N 1
ATOM 1110 C CA . ILE A 1 140 ? -12.370 8.820 24.418 1.00 97.88 140 ILE A CA 1
ATOM 1111 C C . ILE A 1 140 ? -10.913 9.208 24.157 1.00 97.88 140 ILE A C 1
ATOM 1113 O O . ILE A 1 140 ? -10.006 8.489 24.569 1.00 97.88 140 ILE A O 1
ATOM 1117 N N . VAL A 1 141 ? -10.673 10.357 23.517 1.00 97.25 141 VAL A N 1
ATOM 1118 C CA . VAL A 1 141 ? -9.312 10.845 23.252 1.00 97.25 141 VAL A CA 1
ATOM 1119 C C . VAL A 1 141 ? -8.594 11.199 24.556 1.00 97.25 141 VAL A C 1
ATOM 1121 O O . VAL A 1 141 ? -7.432 10.840 24.712 1.00 97.25 141 VAL A O 1
ATOM 1124 N N . GLY A 1 142 ? -9.276 11.816 25.526 1.00 97.56 142 GLY A N 1
ATOM 1125 C CA . GLY A 1 142 ? -8.713 12.088 26.853 1.00 97.56 142 GLY A CA 1
ATOM 1126 C C . GLY A 1 142 ? -8.299 10.822 27.613 1.00 97.56 142 GLY A C 1
ATOM 1127 O O . GLY A 1 142 ? -7.255 10.793 28.266 1.00 97.56 142 GLY A O 1
ATOM 1128 N N . VAL A 1 143 ? -9.071 9.738 27.496 1.00 97.25 143 VAL A N 1
ATOM 1129 C CA . VAL A 1 143 ? -8.689 8.436 28.069 1.00 97.25 143 VAL A CA 1
ATOM 1130 C C . VAL A 1 143 ? -7.529 7.816 27.290 1.00 97.25 143 VAL A C 1
ATOM 1132 O O . VAL A 1 143 ? -6.586 7.328 27.907 1.00 97.25 143 VAL A O 1
ATOM 1135 N N . LEU A 1 144 ? -7.543 7.880 25.953 1.00 96.50 144 LEU A N 1
ATOM 1136 C CA . LEU A 1 144 ? -6.455 7.380 25.105 1.00 96.50 144 LEU A CA 1
ATOM 1137 C C . LEU A 1 144 ? -5.112 8.042 25.442 1.00 96.50 144 LEU A C 1
ATOM 1139 O O . LEU A 1 144 ? -4.088 7.361 25.488 1.00 96.50 144 LEU A O 1
ATOM 1143 N N . THR A 1 145 ? -5.098 9.355 25.675 1.00 96.25 145 THR A N 1
ATOM 1144 C CA . THR A 1 145 ? -3.869 10.097 25.983 1.00 96.25 145 THR A CA 1
ATOM 1145 C C . THR A 1 145 ? -3.329 9.760 27.368 1.00 96.25 145 THR A C 1
ATOM 1147 O O . THR A 1 145 ? -2.133 9.484 27.502 1.00 96.25 145 THR A O 1
ATOM 1150 N N . SER A 1 146 ? -4.206 9.723 28.373 1.00 96.31 146 SER A N 1
ATOM 1151 C CA . SER A 1 146 ? -3.839 9.517 29.779 1.00 96.31 146 SER A CA 1
ATOM 1152 C C . SER A 1 146 ? -3.506 8.067 30.139 1.00 96.31 146 SER A C 1
ATOM 1154 O O . SER A 1 146 ? -2.702 7.833 31.038 1.00 96.31 146 SER A O 1
ATOM 1156 N N . THR A 1 147 ? -4.075 7.078 29.446 1.00 95.38 147 THR A N 1
ATOM 1157 C CA . THR A 1 147 ? -3.903 5.669 29.821 1.00 95.38 147 THR A CA 1
ATOM 1158 C C . THR A 1 147 ? -2.579 5.062 29.337 1.00 95.38 147 THR A C 1
ATOM 1160 O O . THR A 1 147 ? -2.103 5.336 28.230 1.00 95.38 147 THR A O 1
ATOM 1163 N N . SER A 1 148 ? -1.992 4.191 30.158 1.00 93.12 148 SER A N 1
ATOM 1164 C CA . SER A 1 148 ? -0.862 3.310 29.817 1.00 93.12 148 SER A CA 1
ATOM 1165 C C . SER A 1 148 ? -1.286 1.849 29.616 1.00 93.12 148 SER A C 1
ATOM 1167 O O . SER A 1 148 ? -0.506 1.040 29.117 1.00 93.12 148 SER A O 1
ATOM 1169 N N . SER A 1 149 ? -2.525 1.500 29.979 1.00 92.38 149 SER A N 1
ATOM 1170 C CA . SER A 1 149 ? -3.060 0.144 29.847 1.00 92.38 149 SER A CA 1
ATOM 1171 C C . SER A 1 149 ? -3.289 -0.192 28.376 1.00 92.38 149 SER A C 1
ATOM 1173 O O . SER A 1 149 ? -4.071 0.483 27.703 1.00 92.38 149 SER A O 1
ATOM 1175 N N . SER A 1 150 ? -2.670 -1.275 27.888 1.00 89.88 150 SER A N 1
ATOM 1176 C CA . SER A 1 150 ? -2.870 -1.734 26.507 1.00 89.88 150 SER A CA 1
ATOM 1177 C C . SER A 1 150 ? -4.346 -1.931 26.179 1.00 89.88 150 SER A C 1
ATOM 1179 O O . SER A 1 150 ? -4.796 -1.535 25.112 1.00 89.88 150 SER A O 1
ATOM 1181 N N . ASP A 1 151 ? -5.114 -2.474 27.120 1.00 89.75 151 ASP A N 1
ATOM 1182 C CA . ASP A 1 151 ? -6.517 -2.837 26.916 1.00 89.75 151 ASP A CA 1
ATOM 1183 C C . ASP A 1 151 ? -7.397 -1.597 26.781 1.00 89.75 151 ASP A C 1
ATOM 1185 O O . ASP A 1 151 ? -8.292 -1.540 25.933 1.00 89.75 151 ASP A O 1
ATOM 1189 N N . SER A 1 152 ? -7.076 -0.558 27.553 1.00 94.00 152 SER A N 1
ATOM 1190 C CA . SER A 1 152 ? -7.721 0.750 27.437 1.00 94.00 152 SER A CA 1
ATOM 1191 C C . SER A 1 152 ? -7.367 1.434 26.117 1.00 94.00 152 SER A C 1
ATOM 1193 O O . SER A 1 152 ? -8.263 1.959 25.456 1.00 94.00 152 SER A O 1
ATOM 1195 N N . ILE A 1 153 ? -6.094 1.383 25.701 1.00 92.81 153 ILE A N 1
ATOM 1196 C CA . ILE A 1 153 ? -5.636 1.930 24.414 1.00 92.81 153 ILE A CA 1
ATOM 1197 C C . ILE A 1 153 ? -6.409 1.271 23.266 1.00 92.81 153 ILE A C 1
ATOM 1199 O O . ILE A 1 153 ? -7.071 1.969 22.502 1.00 92.81 153 ILE A O 1
ATOM 1203 N N . ILE A 1 154 ? -6.408 -0.064 23.189 1.00 89.25 154 ILE A N 1
ATOM 1204 C CA . ILE A 1 154 ? -7.106 -0.827 22.138 1.00 89.25 154 ILE A CA 1
ATOM 1205 C C . ILE A 1 154 ? -8.592 -0.480 22.114 1.00 89.25 154 ILE A C 1
ATOM 1207 O O . ILE A 1 154 ? -9.176 -0.281 21.050 1.00 89.25 154 ILE A O 1
ATOM 1211 N N . THR A 1 155 ? -9.216 -0.394 23.288 1.00 93.62 155 THR A N 1
ATOM 1212 C CA . THR A 1 155 ? -10.646 -0.111 23.408 1.00 93.62 155 THR A CA 1
ATOM 1213 C C . THR A 1 155 ? -10.987 1.295 22.913 1.00 93.62 155 THR A C 1
ATOM 1215 O O . THR A 1 155 ? -11.944 1.456 22.152 1.00 93.62 155 THR A O 1
ATOM 1218 N N . CYS A 1 156 ? -10.183 2.301 23.270 1.00 95.69 156 CYS A N 1
ATOM 1219 C CA . CYS A 1 156 ? -10.342 3.666 22.762 1.00 95.69 156 CYS A CA 1
ATOM 1220 C C . CYS A 1 156 ? -10.153 3.721 21.248 1.00 95.69 156 CYS A C 1
ATOM 1222 O O . CYS A 1 156 ? -10.968 4.304 20.536 1.00 95.69 156 CYS A O 1
ATOM 1224 N N . ILE A 1 157 ? -9.108 3.063 20.752 1.00 92.06 157 ILE A N 1
ATOM 1225 C CA . ILE A 1 157 ? -8.791 3.024 19.332 1.00 92.06 157 ILE A CA 1
ATOM 1226 C C . ILE A 1 157 ? -9.919 2.351 18.531 1.00 92.06 157 ILE A C 1
ATOM 1228 O O . ILE A 1 157 ? -10.382 2.890 17.525 1.00 92.06 157 ILE A O 1
ATOM 1232 N N . ARG A 1 158 ? -10.437 1.218 19.015 1.00 91.31 158 ARG A N 1
ATOM 1233 C CA . ARG A 1 158 ? -11.592 0.520 18.433 1.00 91.31 158 ARG A CA 1
ATOM 1234 C C . ARG A 1 158 ? -12.842 1.402 18.408 1.00 91.31 158 ARG A C 1
ATOM 1236 O O . ARG A 1 158 ? -13.553 1.400 17.406 1.00 91.31 158 ARG A O 1
ATOM 1243 N N . ALA A 1 159 ? -13.114 2.154 19.477 1.00 95.25 159 ALA A N 1
ATOM 1244 C CA . ALA A 1 159 ? -14.232 3.097 19.508 1.00 95.25 159 ALA A CA 1
ATOM 1245 C C . ALA A 1 159 ? -14.080 4.175 18.425 1.00 95.25 159 ALA A C 1
ATOM 1247 O O . ALA A 1 159 ? -15.007 4.397 17.647 1.00 95.25 159 ALA A O 1
ATOM 1248 N N . ILE A 1 160 ? -12.892 4.785 18.323 1.00 94.38 160 ILE A N 1
ATOM 1249 C CA . ILE A 1 160 ? -12.588 5.806 17.313 1.00 94.38 160 ILE A CA 1
ATOM 1250 C C . ILE A 1 160 ? -12.735 5.240 15.895 1.00 94.38 160 ILE A C 1
ATOM 1252 O O . ILE A 1 160 ? -13.348 5.899 15.059 1.00 94.38 160 ILE A O 1
ATOM 1256 N N . LYS A 1 161 ? -12.252 4.015 15.631 1.00 90.56 161 LYS A N 1
ATOM 1257 C CA . LYS A 1 161 ? -12.407 3.337 14.330 1.00 90.56 161 LYS A CA 1
ATOM 1258 C C . LYS A 1 161 ? -13.871 3.277 13.897 1.00 90.56 161 LYS A C 1
ATOM 1260 O O . LYS A 1 161 ? -14.194 3.673 12.780 1.00 90.56 161 LYS A O 1
ATOM 1265 N N . TYR A 1 162 ? -14.748 2.765 14.761 1.00 92.44 162 TYR A N 1
ATOM 1266 C CA . TYR A 1 162 ? -16.159 2.592 14.413 1.00 92.44 162 TYR A CA 1
ATOM 1267 C C . TYR A 1 162 ? -16.885 3.917 14.246 1.00 92.44 162 TYR A C 1
ATOM 1269 O O . TYR A 1 162 ? -17.705 4.051 13.344 1.00 92.44 162 TYR A O 1
ATOM 1277 N N . LEU A 1 163 ? -16.566 4.906 15.078 1.00 93.56 163 LEU A N 1
ATOM 1278 C CA . LEU A 1 163 ? -17.093 6.248 14.887 1.00 93.56 163 LEU A CA 1
ATOM 1279 C C . LEU A 1 163 ? -16.665 6.771 13.507 1.00 93.56 163 LEU A C 1
ATOM 1281 O O . LEU A 1 163 ? -17.520 7.059 12.673 1.00 93.56 163 LEU A O 1
ATOM 1285 N N . TRP A 1 164 ? -15.360 6.786 13.227 1.00 90.12 164 TRP A N 1
ATOM 1286 C CA . TRP A 1 164 ? -14.788 7.291 11.977 1.00 90.12 164 TRP A CA 1
ATOM 1287 C C . TRP A 1 164 ? -15.380 6.650 10.718 1.00 90.12 164 TRP A C 1
ATOM 1289 O O . TRP A 1 164 ? -15.646 7.353 9.747 1.00 90.12 164 TRP A O 1
ATOM 1299 N N . LEU A 1 165 ? -15.597 5.330 10.727 1.00 87.31 165 LEU A N 1
ATOM 1300 C CA . LEU A 1 165 ? -16.095 4.593 9.563 1.00 87.31 165 LEU A CA 1
ATOM 1301 C C . LEU A 1 165 ? -17.465 5.102 9.079 1.00 87.31 165 LEU A C 1
ATOM 1303 O O . LEU A 1 165 ? -17.711 5.132 7.875 1.00 87.31 165 LEU A O 1
ATOM 1307 N N . TRP A 1 166 ? -18.340 5.515 10.002 1.00 88.25 166 TRP A N 1
ATOM 1308 C CA . TRP A 1 166 ? -19.757 5.758 9.713 1.00 88.25 166 TRP A CA 1
ATOM 1309 C C . TRP A 1 166 ? -20.166 7.236 9.588 1.00 88.25 166 TRP A C 1
ATOM 1311 O O . TRP A 1 166 ? -21.244 7.503 9.057 1.00 88.25 166 TRP A O 1
ATOM 1321 N N . ASP A 1 167 ? -19.351 8.187 10.056 1.00 84.06 167 ASP A N 1
ATOM 1322 C CA . ASP A 1 167 ? -19.619 9.637 9.955 1.00 84.06 167 ASP A CA 1
ATOM 1323 C C . ASP A 1 167 ? -18.327 10.418 9.649 1.00 84.06 167 ASP A C 1
ATOM 1325 O O . ASP A 1 167 ? -17.805 11.207 10.442 1.00 84.06 167 ASP A O 1
ATOM 1329 N N . GLN A 1 168 ? -17.774 10.130 8.468 1.00 80.81 168 GLN A N 1
ATOM 1330 C CA . GLN A 1 168 ? -16.427 10.528 8.059 1.00 80.81 168 GLN A CA 1
ATOM 1331 C C . GLN A 1 168 ? -16.202 12.044 8.113 1.00 80.81 168 GLN A C 1
ATOM 1333 O O . GLN A 1 168 ? -15.171 12.490 8.607 1.00 80.81 168 GLN A O 1
ATOM 1338 N N . TYR A 1 169 ? -17.149 12.854 7.629 1.00 81.25 169 TYR A N 1
ATOM 1339 C CA . TYR A 1 169 ? -16.949 14.301 7.508 1.00 81.25 169 TYR A CA 1
ATOM 1340 C C . TYR A 1 169 ? -16.910 14.997 8.872 1.00 81.25 169 TYR A C 1
ATOM 1342 O O . TYR A 1 169 ? -15.978 15.751 9.168 1.00 81.25 169 TYR A O 1
ATOM 1350 N N . ARG A 1 170 ? -17.903 14.720 9.725 1.00 85.38 170 ARG A N 1
ATOM 1351 C CA . ARG A 1 170 ? -18.026 15.367 11.032 1.00 85.38 170 ARG A CA 1
ATOM 1352 C C . ARG A 1 170 ? -16.907 14.932 11.971 1.00 85.38 170 ARG A C 1
ATOM 1354 O O . ARG A 1 170 ? -16.253 15.776 12.583 1.00 85.38 170 ARG A O 1
ATOM 1361 N N . ILE A 1 171 ? -16.666 13.625 12.048 1.00 88.38 171 ILE A N 1
ATOM 1362 C CA . ILE A 1 171 ? -15.685 13.051 12.973 1.00 88.38 171 ILE A CA 1
ATOM 1363 C C . ILE A 1 171 ? -14.273 13.432 12.575 1.00 88.38 171 ILE A C 1
ATOM 1365 O O . ILE A 1 171 ? -13.442 13.654 13.449 1.00 88.38 171 ILE A O 1
ATOM 1369 N N . ASN A 1 172 ? -13.984 13.542 11.280 1.00 86.25 172 ASN A N 1
ATOM 1370 C CA . ASN A 1 172 ? -12.650 13.904 10.838 1.00 86.25 172 ASN A CA 1
ATOM 1371 C C . ASN A 1 172 ? -12.226 15.282 11.358 1.00 86.25 172 ASN A C 1
ATOM 1373 O O . ASN A 1 172 ? -11.159 15.400 11.953 1.00 86.25 172 ASN A O 1
ATOM 1377 N N . ASN A 1 173 ? -13.074 16.306 11.225 1.00 88.62 173 ASN A N 1
ATOM 1378 C CA . ASN A 1 173 ? -12.752 17.639 11.744 1.00 88.62 173 ASN A CA 1
ATOM 1379 C C . ASN A 1 173 ? -12.533 17.618 13.264 1.00 88.62 173 ASN A C 1
ATOM 1381 O O . ASN A 1 173 ? -11.601 18.247 13.770 1.00 88.62 173 ASN A O 1
ATOM 1385 N N . GLU A 1 174 ? -13.348 16.850 13.985 1.00 93.19 174 GLU A N 1
ATOM 1386 C CA . GLU A 1 174 ? -13.244 16.734 15.436 1.00 93.19 174 GLU A CA 1
ATOM 1387 C C . GLU A 1 174 ? -11.982 15.961 15.867 1.00 93.19 174 GLU A C 1
ATOM 1389 O O . GLU A 1 174 ? -11.212 16.472 16.679 1.00 93.19 174 GLU A O 1
ATOM 1394 N N . LEU A 1 175 ? -11.677 14.800 15.271 1.00 91.69 175 LEU A N 1
ATOM 1395 C CA . LEU A 1 175 ? -10.438 14.053 15.543 1.00 91.69 175 LEU A CA 1
ATOM 1396 C C . LEU A 1 175 ? -9.187 14.866 15.216 1.00 91.69 175 LEU A C 1
ATOM 1398 O O . LEU A 1 175 ? -8.201 14.775 15.951 1.00 91.69 175 LEU A O 1
ATOM 1402 N N . MET A 1 176 ? -9.221 15.657 14.142 1.00 89.69 176 MET A N 1
ATOM 1403 C CA . MET A 1 176 ? -8.129 16.562 13.793 1.00 89.69 176 MET A CA 1
ATOM 1404 C C . MET A 1 176 ? -7.962 17.655 14.851 1.00 89.69 176 MET A C 1
ATOM 1406 O O . MET A 1 176 ? -6.846 17.879 15.314 1.00 89.69 176 MET A O 1
ATOM 1410 N N . SER A 1 177 ? -9.059 18.276 15.301 1.00 93.38 177 SER A N 1
ATOM 1411 C CA . SER A 1 177 ? -9.018 19.290 16.368 1.00 93.38 177 SER A CA 1
ATOM 1412 C C . SER A 1 177 ? -8.499 18.737 17.702 1.00 93.38 177 SER A C 1
ATOM 1414 O O . SER A 1 177 ? -7.820 19.439 18.448 1.00 93.38 177 SER A O 1
ATOM 1416 N N . LEU A 1 178 ? -8.760 17.454 17.969 1.00 95.06 178 LEU A N 1
ATOM 1417 C CA . LEU A 1 178 ? -8.336 16.744 19.174 1.00 95.06 178 LEU A CA 1
ATOM 1418 C C . LEU A 1 178 ? -6.942 16.102 19.048 1.00 95.06 178 LEU A C 1
ATOM 1420 O O . LEU A 1 178 ? -6.508 15.428 19.979 1.00 95.06 178 LEU A O 1
ATOM 1424 N N . ASN A 1 179 ? -6.248 16.249 17.910 1.00 94.38 179 ASN A N 1
ATOM 1425 C CA . ASN A 1 179 ? -4.999 15.535 17.597 1.00 94.38 179 ASN A CA 1
ATOM 1426 C C . ASN A 1 179 ? -5.085 14.011 17.810 1.00 94.38 179 ASN A C 1
ATOM 1428 O O . ASN A 1 179 ? -4.088 13.341 18.086 1.00 94.38 179 ASN A O 1
ATOM 1432 N N . ALA A 1 180 ? -6.278 13.438 17.670 1.00 93.38 180 ALA A N 1
ATOM 1433 C CA . ALA A 1 180 ? -6.532 12.054 18.031 1.00 93.38 180 ALA A CA 1
ATOM 1434 C C . ALA A 1 180 ? -5.725 11.078 17.170 1.00 93.38 180 ALA A C 1
ATOM 1436 O O . ALA A 1 180 ? -5.181 10.114 17.694 1.00 93.38 180 ALA A O 1
ATOM 1437 N N . ILE A 1 181 ? -5.582 11.354 15.867 1.00 91.19 181 ILE A N 1
ATOM 1438 C CA . ILE A 1 181 ? -4.783 10.525 14.948 1.00 91.19 181 ILE A CA 1
ATOM 1439 C C . ILE A 1 181 ? -3.325 10.457 15.410 1.00 91.19 181 ILE A C 1
ATOM 1441 O O . ILE A 1 181 ? -2.733 9.381 15.429 1.00 91.19 181 ILE A O 1
ATOM 1445 N N . LYS A 1 182 ? -2.759 11.593 15.833 1.00 93.06 182 LYS A N 1
ATOM 1446 C CA . LYS A 1 182 ? -1.398 11.642 16.370 1.00 93.06 182 LYS A CA 1
ATOM 1447 C C . LYS A 1 182 ? -1.288 10.795 17.639 1.00 93.06 182 LYS A C 1
ATOM 1449 O O . LYS A 1 182 ? -0.405 9.956 17.720 1.00 93.06 182 LYS A O 1
ATOM 1454 N N . HIS A 1 183 ? -2.219 10.950 18.581 1.00 94.38 183 HIS A N 1
ATOM 1455 C CA . HIS A 1 183 ? -2.224 10.164 19.818 1.00 94.38 183 HIS A CA 1
ATOM 1456 C C . HIS A 1 183 ? -2.392 8.664 19.583 1.00 94.38 183 HIS A C 1
ATOM 1458 O O . HIS A 1 183 ? -1.752 7.869 20.266 1.00 94.38 183 HIS A O 1
ATOM 1464 N N . ILE A 1 184 ? -3.219 8.277 18.610 1.00 91.25 184 ILE A N 1
ATOM 1465 C CA . ILE A 1 184 ? -3.320 6.893 18.153 1.00 91.25 184 ILE A CA 1
ATOM 1466 C C . ILE A 1 184 ? -1.936 6.425 17.712 1.00 91.25 184 ILE A C 1
ATOM 1468 O O . ILE A 1 184 ? -1.409 5.495 18.308 1.00 91.25 184 ILE A O 1
ATOM 1472 N N . LEU A 1 185 ? -1.326 7.093 16.730 1.00 91.19 185 LEU A N 1
ATOM 1473 C CA . LEU A 1 185 ? -0.027 6.705 16.181 1.00 91.19 185 LEU A CA 1
ATOM 1474 C C . LEU A 1 185 ? 1.068 6.625 17.258 1.00 91.19 185 LEU A C 1
ATOM 1476 O O . LEU A 1 185 ? 1.759 5.611 17.333 1.00 91.19 185 LEU A O 1
ATOM 1480 N N . ASP A 1 186 ? 1.153 7.620 18.144 1.00 91.94 186 ASP A N 1
ATOM 1481 C CA . ASP A 1 186 ? 2.108 7.643 19.256 1.00 91.94 186 ASP A CA 1
ATOM 1482 C C . ASP A 1 186 ? 1.913 6.407 20.159 1.00 91.94 186 ASP A C 1
ATOM 1484 O O . ASP A 1 186 ? 2.870 5.700 20.477 1.00 91.94 186 ASP A O 1
ATOM 1488 N N . LYS A 1 187 ? 0.667 6.076 20.530 1.00 90.38 187 LYS A N 1
ATOM 1489 C CA . LYS A 1 187 ? 0.366 4.898 21.365 1.00 90.38 187 LYS A CA 1
ATOM 1490 C C . LYS A 1 187 ? 0.607 3.579 20.632 1.00 90.38 187 LYS A C 1
ATOM 1492 O O . LYS A 1 187 ? 0.987 2.607 21.278 1.00 90.38 187 LYS A O 1
ATOM 1497 N N . LEU A 1 188 ? 0.437 3.530 19.311 1.00 84.50 188 LEU A N 1
ATOM 1498 C CA . LEU A 1 188 ? 0.728 2.330 18.522 1.00 84.50 188 LEU A CA 1
ATOM 1499 C C . LEU A 1 188 ? 2.204 1.960 18.554 1.00 84.50 188 LEU A C 1
ATOM 1501 O O . LEU A 1 188 ? 2.523 0.779 18.686 1.00 84.50 188 LEU A O 1
ATOM 1505 N N . THR A 1 189 ? 3.095 2.954 18.520 1.00 85.19 189 THR A N 1
ATOM 1506 C CA . THR A 1 189 ? 4.537 2.692 18.636 1.00 85.19 189 THR A CA 1
ATOM 1507 C C . THR A 1 189 ? 4.915 2.041 19.972 1.00 85.19 189 THR A C 1
ATOM 1509 O O . THR A 1 189 ? 5.876 1.278 20.022 1.00 85.19 189 THR A O 1
ATOM 1512 N N . LEU A 1 190 ? 4.121 2.254 21.033 1.00 84.56 190 LEU A N 1
ATOM 1513 C CA . LEU A 1 190 ? 4.323 1.644 22.355 1.00 84.56 190 LEU A CA 1
ATOM 1514 C C . LEU A 1 190 ? 3.797 0.202 22.459 1.00 84.56 190 LEU A C 1
ATOM 1516 O O . LEU A 1 190 ? 4.179 -0.523 23.375 1.00 84.56 190 LEU A O 1
ATOM 1520 N N . LEU A 1 191 ? 2.916 -0.235 21.551 1.00 80.19 191 LEU A N 1
ATOM 1521 C CA . LEU A 1 191 ? 2.293 -1.566 21.585 1.00 80.19 191 LEU A CA 1
ATOM 1522 C C . LEU A 1 191 ? 3.096 -2.638 20.822 1.00 80.19 191 LEU A C 1
ATOM 1524 O O . LEU A 1 191 ? 2.550 -3.691 20.485 1.00 80.19 191 LEU A O 1
ATOM 1528 N N . SER A 1 192 ? 4.391 -2.406 20.581 1.00 75.25 192 SER A N 1
ATOM 1529 C CA . SER A 1 192 ? 5.269 -3.215 19.715 1.00 75.25 192 SER A CA 1
ATOM 1530 C C . SER A 1 192 ? 5.395 -4.701 20.080 1.00 75.25 192 SER A C 1
ATOM 1532 O O . SER A 1 192 ? 5.873 -5.479 19.265 1.00 75.25 192 SER A O 1
ATOM 1534 N N . ASN A 1 193 ? 4.964 -5.119 21.273 1.00 84.31 193 ASN A N 1
ATOM 1535 C CA . ASN A 1 193 ? 5.210 -6.472 21.785 1.00 84.31 193 ASN A CA 1
ATOM 1536 C C . ASN A 1 193 ? 3.998 -7.416 21.667 1.00 84.31 193 ASN A C 1
ATOM 1538 O O . ASN A 1 193 ? 4.046 -8.535 22.171 1.00 84.31 193 ASN A O 1
ATOM 1542 N N . LYS A 1 194 ? 2.880 -6.975 21.071 1.00 86.75 194 LYS A N 1
ATOM 1543 C CA . LYS A 1 194 ? 1.635 -7.762 20.996 1.00 86.75 194 LYS A CA 1
ATOM 1544 C C . LYS A 1 194 ? 1.151 -7.910 19.544 1.00 86.75 194 LYS A C 1
ATOM 1546 O O . LYS A 1 194 ? 0.389 -7.061 19.073 1.00 86.75 194 LYS A O 1
ATOM 1551 N N . PRO A 1 195 ? 1.516 -9.002 18.850 1.00 88.62 195 PRO A N 1
ATOM 1552 C CA . PRO A 1 195 ? 1.228 -9.201 17.434 1.00 88.62 195 PRO A CA 1
ATOM 1553 C C . PRO A 1 195 ? -0.200 -8.971 16.949 1.00 88.62 195 PRO A C 1
ATOM 1555 O O . PRO A 1 195 ? -0.438 -8.157 16.055 1.00 88.62 195 PRO A O 1
ATOM 1558 N N . ALA A 1 196 ? -1.170 -9.634 17.581 1.00 85.94 196 ALA A N 1
ATOM 1559 C CA . ALA A 1 196 ? -2.579 -9.513 17.213 1.00 85.94 196 ALA A CA 1
ATOM 1560 C C . ALA A 1 196 ? -3.077 -8.061 17.307 1.00 85.94 196 ALA A C 1
ATOM 1562 O O . ALA A 1 196 ? -3.902 -7.615 16.508 1.00 85.94 196 ALA A O 1
ATOM 1563 N N . LEU A 1 197 ? -2.533 -7.297 18.259 1.00 83.69 197 LEU A N 1
ATOM 1564 C CA . LEU A 1 197 ? -2.860 -5.887 18.396 1.00 83.69 197 LEU A CA 1
ATOM 1565 C C . LEU A 1 197 ? -2.249 -5.075 17.272 1.00 83.69 197 LEU A C 1
ATOM 1567 O O . LEU A 1 197 ? -2.958 -4.272 16.679 1.00 83.69 197 LEU A O 1
ATOM 1571 N N . ILE A 1 198 ? -0.967 -5.270 16.963 1.00 89.38 198 ILE A N 1
ATOM 1572 C CA . ILE A 1 198 ? -0.307 -4.555 15.865 1.00 89.38 198 ILE A CA 1
ATOM 1573 C C . ILE A 1 198 ? -1.112 -4.732 14.578 1.00 89.38 198 ILE A C 1
ATOM 1575 O O . ILE A 1 198 ? -1.471 -3.737 13.954 1.00 89.38 198 ILE A O 1
ATOM 1579 N N . LEU A 1 199 ? -1.504 -5.964 14.242 1.00 90.12 199 LEU A N 1
ATOM 1580 C CA . LEU A 1 199 ? -2.310 -6.232 13.052 1.00 90.12 199 LEU A CA 1
ATOM 1581 C C . LEU A 1 199 ? -3.659 -5.494 13.078 1.00 90.12 199 LEU A C 1
ATOM 1583 O O . LEU A 1 199 ? -3.982 -4.776 12.130 1.00 90.12 199 LEU A O 1
ATOM 1587 N N . SER A 1 200 ? -4.417 -5.598 14.177 1.00 83.94 200 SER A N 1
ATOM 1588 C CA . SER A 1 200 ? -5.700 -4.892 14.324 1.00 83.94 200 SER A CA 1
ATOM 1589 C C . SER A 1 200 ? -5.554 -3.373 14.173 1.00 83.94 200 SER A C 1
ATOM 1591 O O . SER A 1 200 ? -6.461 -2.702 13.671 1.00 83.94 200 SER A O 1
ATOM 1593 N N . HIS A 1 201 ? -4.436 -2.815 14.628 1.00 85.38 201 HIS A N 1
ATOM 1594 C CA . HIS A 1 201 ? -4.162 -1.389 14.546 1.00 85.38 201 HIS A CA 1
ATOM 1595 C C . HIS A 1 201 ? -3.726 -0.954 13.149 1.00 85.38 201 HIS A C 1
ATOM 1597 O O . HIS A 1 201 ? -4.179 0.084 12.669 1.00 85.38 201 HIS A O 1
ATOM 1603 N N . LEU A 1 202 ? -2.912 -1.757 12.464 1.00 91.69 202 LEU A N 1
ATOM 1604 C CA . LEU A 1 202 ? -2.556 -1.523 11.068 1.00 91.69 202 LEU A CA 1
ATOM 1605 C C . LEU A 1 202 ? -3.804 -1.537 10.176 1.00 91.69 202 LEU A C 1
ATOM 1607 O O . LEU A 1 202 ? -4.004 -0.609 9.397 1.00 91.69 202 LEU A O 1
ATOM 1611 N N . GLN A 1 203 ? -4.712 -2.499 10.359 1.00 90.12 203 GLN A N 1
ATOM 1612 C CA . GLN A 1 203 ? -5.993 -2.532 9.638 1.00 90.12 203 GLN A CA 1
ATOM 1613 C C . GLN A 1 203 ? -6.822 -1.260 9.870 1.00 90.12 203 GLN A C 1
ATOM 1615 O O . GLN A 1 203 ? -7.493 -0.751 8.968 1.00 90.12 203 GLN A O 1
ATOM 1620 N N . MET A 1 204 ? -6.769 -0.697 11.079 1.00 85.81 204 MET A N 1
ATOM 1621 C CA . MET A 1 204 ? -7.405 0.589 11.342 1.00 85.81 204 MET A CA 1
ATOM 1622 C C . MET A 1 204 ? -6.696 1.737 10.617 1.00 85.81 204 MET A C 1
ATOM 1624 O O . MET A 1 204 ? -7.385 2.530 9.981 1.00 85.81 204 MET A O 1
ATOM 1628 N N . ILE A 1 205 ? -5.363 1.834 10.679 1.00 91.38 205 ILE A N 1
ATOM 1629 C CA . ILE A 1 205 ? -4.598 2.846 9.929 1.00 91.38 205 ILE A CA 1
ATOM 1630 C C . ILE A 1 205 ? -4.980 2.791 8.448 1.00 91.38 205 ILE A C 1
ATOM 1632 O O . ILE A 1 205 ? -5.283 3.818 7.845 1.00 91.38 205 ILE A O 1
ATOM 1636 N N . GLN A 1 206 ? -5.031 1.591 7.876 1.00 92.94 206 GLN A N 1
ATOM 1637 C CA . GLN A 1 206 ? -5.434 1.364 6.495 1.00 92.94 206 GLN A CA 1
ATOM 1638 C C . GLN A 1 206 ? -6.854 1.876 6.204 1.00 92.94 206 GLN A C 1
ATOM 1640 O O . GLN A 1 206 ? -7.072 2.513 5.166 1.00 92.94 206 GLN A O 1
ATOM 1645 N N . THR A 1 207 ? -7.798 1.625 7.120 1.00 87.62 207 THR A N 1
ATOM 1646 C CA . THR A 1 207 ? -9.181 2.123 7.039 1.00 87.62 207 THR A CA 1
ATOM 1647 C C . THR A 1 207 ? -9.201 3.654 7.078 1.00 87.62 207 THR A C 1
ATOM 1649 O O . THR A 1 207 ? -9.792 4.293 6.211 1.00 87.62 207 THR A O 1
ATOM 1652 N N . MET A 1 208 ? -8.496 4.269 8.034 1.00 86.50 208 MET A N 1
ATOM 1653 C CA . MET A 1 208 ? -8.443 5.727 8.196 1.00 86.50 208 MET A CA 1
ATOM 1654 C C . MET A 1 208 ? -7.797 6.419 6.991 1.00 86.50 208 MET A C 1
ATOM 1656 O O . MET A 1 208 ? -8.317 7.422 6.500 1.00 86.50 208 MET A O 1
ATOM 1660 N N . LEU A 1 209 ? -6.713 5.843 6.462 1.00 90.69 209 LEU A N 1
ATOM 1661 C CA . LEU A 1 209 ? -6.068 6.293 5.231 1.00 90.69 209 LEU A CA 1
ATOM 1662 C C . LEU A 1 209 ? -6.995 6.202 4.021 1.00 90.69 209 LEU A C 1
ATOM 1664 O O . LEU A 1 209 ? -6.901 7.055 3.147 1.00 90.69 209 LEU A O 1
ATOM 1668 N N . GLY A 1 210 ? -7.867 5.189 3.954 1.00 88.75 210 GLY A N 1
ATOM 1669 C CA . GLY A 1 210 ? -8.849 5.042 2.875 1.00 88.75 210 GLY A CA 1
ATOM 1670 C C . GLY A 1 210 ? -9.920 6.131 2.861 1.00 88.75 210 GLY A C 1
ATOM 1671 O O . GLY A 1 210 ? -10.420 6.464 1.797 1.00 88.75 210 GLY A O 1
ATOM 1672 N N . VAL A 1 211 ? -10.229 6.707 4.022 1.00 85.19 211 VAL A N 1
ATOM 1673 C CA . VAL A 1 211 ? -11.276 7.724 4.174 1.00 85.19 211 VAL A CA 1
ATOM 1674 C C . VAL A 1 211 ? -10.746 9.143 3.971 1.00 85.19 211 VAL A C 1
ATOM 1676 O O . VAL A 1 211 ? -11.311 9.912 3.203 1.00 85.19 211 VAL A O 1
ATOM 1679 N N . ASN A 1 212 ? -9.669 9.523 4.669 1.00 86.50 212 ASN A N 1
ATOM 1680 C CA . ASN A 1 212 ? -9.085 10.859 4.530 1.00 86.50 212 ASN A CA 1
ATOM 1681 C C . ASN A 1 212 ? -7.563 10.817 4.641 1.00 86.50 212 ASN A C 1
ATOM 1683 O O . ASN A 1 212 ? -6.968 11.129 5.678 1.00 86.50 212 ASN A O 1
ATOM 1687 N N . THR A 1 213 ? -6.917 10.456 3.534 1.00 90.19 213 THR A N 1
ATOM 1688 C CA . THR A 1 213 ? -5.463 10.317 3.495 1.00 90.19 213 THR A CA 1
ATOM 1689 C C . THR A 1 213 ? -4.739 11.627 3.824 1.00 90.19 213 THR A C 1
ATOM 1691 O O . THR A 1 213 ? -3.737 11.615 4.533 1.00 90.19 213 THR A O 1
ATOM 1694 N N . LYS A 1 214 ? -5.248 12.778 3.357 1.00 90.62 214 LYS A N 1
ATOM 1695 C CA . LYS A 1 214 ? -4.597 14.088 3.542 1.00 90.62 214 LYS A CA 1
ATOM 1696 C C . LYS A 1 214 ? -4.547 14.501 5.015 1.00 90.62 214 LYS A C 1
ATOM 1698 O O . LYS A 1 214 ? -3.494 14.936 5.482 1.00 90.62 214 LYS A O 1
ATOM 1703 N N . ALA A 1 215 ? -5.667 14.367 5.726 1.00 87.38 215 ALA A N 1
ATOM 1704 C CA . ALA A 1 215 ? -5.751 14.662 7.153 1.00 87.38 215 ALA A CA 1
ATOM 1705 C C . ALA A 1 215 ? -4.853 13.709 7.951 1.00 87.38 215 ALA A C 1
ATOM 1707 O O . ALA A 1 215 ? -4.019 14.160 8.735 1.00 87.38 215 ALA A O 1
ATOM 1708 N N . PHE A 1 216 ? -4.926 12.409 7.652 1.00 90.44 216 PHE A N 1
ATOM 1709 C CA . PHE A 1 216 ? -4.099 11.400 8.307 1.00 90.44 216 PHE A CA 1
ATOM 1710 C C . PHE A 1 216 ? -2.596 11.678 8.153 1.00 90.44 216 PHE A C 1
ATOM 1712 O O . PHE A 1 216 ? -1.873 11.717 9.147 1.00 90.44 216 PHE A O 1
ATOM 1719 N N . ILE A 1 217 ? -2.129 11.954 6.927 1.00 93.69 217 ILE A N 1
ATOM 1720 C CA . ILE A 1 217 ? -0.720 12.273 6.642 1.00 93.69 217 ILE A CA 1
ATOM 1721 C C . ILE A 1 217 ? -0.248 13.487 7.451 1.00 93.69 217 ILE A C 1
ATOM 1723 O O . ILE A 1 217 ? 0.883 13.494 7.927 1.00 93.69 217 ILE A O 1
ATOM 1727 N N . SER A 1 218 ? -1.097 14.502 7.643 1.00 92.62 218 SER A N 1
ATOM 1728 C CA . SER A 1 218 ? -0.717 15.703 8.401 1.00 92.62 218 SER A CA 1
ATOM 1729 C C . SER A 1 218 ? -0.473 15.453 9.895 1.00 92.62 218 SER A C 1
ATOM 1731 O O . SER A 1 218 ? 0.195 16.255 10.542 1.00 92.62 218 SER A O 1
ATOM 1733 N N . CYS A 1 219 ? -0.959 14.331 10.434 1.00 92.00 219 CYS A N 1
ATOM 1734 C CA . CYS A 1 219 ? -0.705 13.903 11.810 1.00 92.00 219 CYS A CA 1
ATOM 1735 C C . CYS A 1 219 ? 0.495 12.955 11.946 1.00 92.00 219 CYS A C 1
ATOM 1737 O O . CYS A 1 219 ? 0.885 12.618 13.066 1.00 92.00 219 CYS A O 1
ATOM 1739 N N . MET A 1 220 ? 1.070 12.490 10.835 1.00 94.25 220 MET A N 1
ATOM 1740 C CA . MET A 1 220 ? 2.197 11.567 10.861 1.00 94.25 220 MET A CA 1
ATOM 1741 C C . MET A 1 220 ? 3.525 12.292 11.094 1.00 94.25 220 MET A C 1
ATOM 1743 O O . MET A 1 220 ? 3.791 13.340 10.512 1.00 94.25 220 MET A O 1
ATOM 1747 N N . SER A 1 221 ? 4.388 11.690 11.913 1.00 94.81 221 SER A N 1
ATOM 1748 C CA . SER A 1 221 ? 5.775 12.102 12.111 1.00 94.81 221 SER A CA 1
ATOM 1749 C C . SER A 1 221 ? 6.711 11.102 11.431 1.00 94.81 221 SER A C 1
ATOM 1751 O O . SER A 1 221 ? 6.297 9.986 11.109 1.00 94.81 221 SER A O 1
ATOM 1753 N N . TYR A 1 222 ? 7.983 11.473 11.263 1.00 95.12 222 TYR A N 1
ATOM 1754 C CA . TYR A 1 222 ? 9.038 10.572 10.786 1.00 95.12 222 TYR A CA 1
ATOM 1755 C C . TYR A 1 222 ? 9.043 9.215 11.517 1.00 95.12 222 TYR A C 1
ATOM 1757 O O . TYR A 1 222 ? 9.073 8.169 10.871 1.00 95.12 222 TYR A O 1
ATOM 1765 N N . LEU A 1 223 ? 8.919 9.231 12.851 1.00 94.62 223 LEU A N 1
ATOM 1766 C CA . LEU A 1 223 ? 8.948 8.026 13.689 1.00 94.62 223 LEU A CA 1
ATOM 1767 C C . LEU A 1 223 ? 7.829 7.040 13.333 1.00 94.62 223 LEU A C 1
ATOM 1769 O O . LEU A 1 223 ? 8.027 5.832 13.411 1.00 94.62 223 LEU A O 1
ATOM 1773 N N . HIS A 1 224 ? 6.668 7.534 12.895 1.00 94.94 224 HIS A N 1
ATOM 1774 C CA . HIS A 1 224 ? 5.561 6.677 12.466 1.00 94.94 224 HIS A CA 1
ATOM 1775 C C . HIS A 1 224 ? 5.879 5.955 11.155 1.00 94.94 224 HIS A C 1
ATOM 1777 O O . HIS A 1 224 ? 5.587 4.767 11.022 1.00 94.94 224 HIS A O 1
ATOM 1783 N N . TYR A 1 225 ? 6.502 6.649 10.198 1.00 96.31 225 TYR A N 1
ATOM 1784 C CA . TYR A 1 225 ? 6.958 6.028 8.954 1.00 96.31 225 TYR A CA 1
ATOM 1785 C C . TYR A 1 225 ? 8.041 4.985 9.229 1.00 96.31 225 TYR A C 1
ATOM 1787 O O . TYR A 1 225 ? 7.943 3.860 8.745 1.00 96.31 225 TYR A O 1
ATOM 1795 N N . GLU A 1 226 ? 9.040 5.333 10.040 1.00 95.94 226 GLU A N 1
ATOM 1796 C CA . GLU A 1 226 ? 10.128 4.427 10.404 1.00 95.94 226 GLU A CA 1
ATOM 1797 C C . GLU A 1 226 ? 9.619 3.186 11.147 1.00 95.94 226 GLU A C 1
ATOM 1799 O O . GLU A 1 226 ? 10.012 2.071 10.811 1.00 95.94 226 GLU A O 1
ATOM 1804 N N . TRP A 1 227 ? 8.691 3.350 12.094 1.00 94.69 227 TRP A N 1
ATOM 1805 C CA . TRP A 1 227 ? 8.063 2.233 12.799 1.00 94.69 227 TRP A CA 1
ATOM 1806 C C . TRP A 1 227 ? 7.364 1.265 11.834 1.00 94.69 227 TRP A C 1
ATOM 1808 O O . TRP A 1 227 ? 7.650 0.069 11.867 1.00 94.69 227 TRP A O 1
ATOM 1818 N N . MET A 1 228 ? 6.524 1.762 10.917 1.00 95.44 228 MET A N 1
ATOM 1819 C CA . MET A 1 228 ? 5.840 0.904 9.935 1.00 95.44 228 MET A CA 1
ATOM 1820 C C . MET A 1 228 ? 6.815 0.185 9.000 1.00 95.44 228 MET A C 1
ATOM 1822 O O . MET A 1 228 ? 6.621 -0.986 8.684 1.00 95.44 228 MET A O 1
ATOM 1826 N N . VAL A 1 229 ? 7.877 0.866 8.569 1.00 96.38 229 VAL A N 1
ATOM 1827 C CA . VAL A 1 229 ? 8.923 0.268 7.730 1.00 96.38 229 VAL A CA 1
ATOM 1828 C C . VAL A 1 229 ? 9.680 -0.820 8.483 1.00 96.38 229 VAL A C 1
ATOM 1830 O O . VAL A 1 229 ? 9.965 -1.874 7.919 1.00 96.38 229 VAL A O 1
ATOM 1833 N N . ASN A 1 230 ? 9.976 -0.596 9.762 1.00 94.62 230 ASN A N 1
ATOM 1834 C CA . ASN A 1 230 ? 10.679 -1.566 10.591 1.00 94.62 230 ASN A CA 1
ATOM 1835 C C . ASN A 1 230 ? 9.841 -2.815 10.869 1.00 94.62 230 ASN A C 1
ATOM 1837 O O . ASN A 1 230 ? 10.438 -3.876 11.036 1.00 94.62 230 ASN A O 1
ATOM 1841 N N . LEU A 1 231 ? 8.506 -2.708 10.874 1.00 94.12 231 LEU A N 1
ATOM 1842 C CA . LEU A 1 231 ? 7.597 -3.852 10.997 1.00 94.12 231 LEU A CA 1
ATOM 1843 C C . LEU A 1 231 ? 7.609 -4.777 9.769 1.00 94.12 231 LEU A C 1
ATOM 1845 O O . LEU A 1 231 ? 7.247 -5.945 9.908 1.00 94.12 231 LEU A O 1
ATOM 1849 N N . LEU A 1 232 ? 8.040 -4.308 8.589 1.00 93.94 232 LEU A N 1
ATOM 1850 C CA . LEU A 1 232 ? 8.163 -5.177 7.414 1.00 93.94 232 LEU A CA 1
ATOM 1851 C C . LEU A 1 232 ? 9.158 -6.314 7.694 1.00 93.94 232 LEU A C 1
ATOM 1853 O O . LEU A 1 232 ? 10.321 -6.071 8.051 1.00 93.94 232 LEU A O 1
ATOM 1857 N N . ARG A 1 233 ? 8.695 -7.554 7.481 1.00 83.69 233 ARG A N 1
ATOM 1858 C CA . ARG A 1 233 ? 9.349 -8.826 7.845 1.00 83.69 233 ARG A CA 1
ATOM 1859 C C . ARG A 1 233 ? 9.602 -9.088 9.326 1.00 83.69 233 ARG A C 1
ATOM 1861 O O . ARG A 1 233 ? 10.276 -10.068 9.655 1.00 83.69 233 ARG A O 1
ATOM 1868 N N . GLN A 1 234 ? 9.104 -8.260 10.233 1.00 84.44 234 GLN A N 1
ATOM 1869 C CA . GLN A 1 234 ? 9.033 -8.722 11.614 1.00 84.44 234 GLN A CA 1
ATOM 1870 C C . GLN A 1 234 ? 8.024 -9.866 11.699 1.00 84.44 234 GLN A C 1
ATOM 1872 O O . GLN A 1 234 ? 7.091 -9.936 10.898 1.00 84.44 234 GLN A O 1
ATOM 1877 N N . GLU A 1 235 ? 8.236 -10.7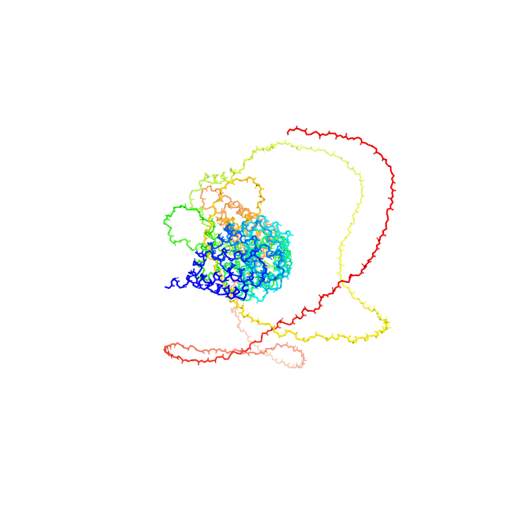74 12.652 1.00 83.94 235 GLU A N 1
ATOM 1878 C CA . GLU A 1 235 ? 7.283 -11.847 12.952 1.00 83.94 235 GLU A CA 1
ATOM 1879 C C . GLU A 1 235 ? 6.880 -12.668 11.712 1.00 83.94 235 GLU A C 1
ATOM 1881 O O . GLU A 1 235 ? 5.701 -12.858 11.415 1.00 83.94 235 GLU A O 1
ATOM 1886 N N . ASN A 1 236 ? 7.874 -13.097 10.929 1.00 86.62 236 ASN A N 1
ATOM 1887 C CA . ASN A 1 236 ? 7.686 -13.896 9.712 1.00 86.62 236 ASN A CA 1
ATOM 1888 C C . ASN A 1 236 ? 6.772 -13.254 8.648 1.00 86.62 236 ASN A C 1
ATOM 1890 O O . ASN A 1 236 ? 6.199 -13.960 7.825 1.00 86.62 236 ASN A O 1
ATOM 1894 N N . GLY A 1 237 ? 6.653 -11.921 8.634 1.00 89.19 237 GLY A N 1
ATOM 1895 C CA . GLY A 1 237 ? 5.895 -11.197 7.610 1.00 89.19 237 GLY A CA 1
ATOM 1896 C C . GLY A 1 237 ? 4.380 -11.187 7.827 1.00 89.19 237 GLY A C 1
ATOM 1897 O O . GLY A 1 237 ? 3.646 -10.794 6.925 1.00 89.19 237 GLY A O 1
ATOM 1898 N N . GLN A 1 238 ? 3.890 -11.546 9.021 1.00 92.19 238 GLN A N 1
ATOM 1899 C CA . GLN A 1 238 ? 2.449 -11.572 9.327 1.00 92.19 238 GLN A CA 1
ATOM 1900 C C . GLN A 1 238 ? 1.728 -10.222 9.127 1.00 92.19 238 GLN A C 1
ATOM 1902 O O . GLN A 1 238 ? 0.505 -10.172 9.027 1.00 92.19 238 GLN A O 1
ATOM 1907 N N . TYR A 1 239 ? 2.473 -9.114 9.089 1.00 93.69 239 TYR A N 1
ATOM 1908 C CA . TYR A 1 239 ? 1.931 -7.770 8.875 1.00 93.69 239 TYR A CA 1
ATOM 1909 C C . TYR A 1 239 ? 2.081 -7.275 7.437 1.00 93.69 239 TYR A C 1
ATOM 1911 O O . TYR A 1 239 ? 1.516 -6.232 7.095 1.00 93.69 239 TYR A O 1
ATOM 1919 N N . ASP A 1 240 ? 2.868 -7.965 6.607 1.00 94.25 240 ASP A N 1
ATOM 1920 C CA . ASP A 1 240 ? 3.372 -7.396 5.361 1.00 94.25 240 ASP A CA 1
ATOM 1921 C C . ASP A 1 240 ? 2.232 -7.064 4.392 1.00 94.25 240 ASP A C 1
ATOM 1923 O O . ASP A 1 240 ? 2.271 -6.012 3.761 1.00 94.25 240 ASP A O 1
ATOM 1927 N N . ALA A 1 241 ? 1.183 -7.892 4.320 1.00 93.69 241 ALA A N 1
ATOM 1928 C CA . ALA A 1 241 ? 0.032 -7.641 3.451 1.00 93.69 241 ALA A CA 1
ATOM 1929 C C . ALA A 1 241 ? -0.628 -6.279 3.743 1.00 93.69 241 ALA A C 1
ATOM 1931 O O . ALA A 1 241 ? -0.802 -5.453 2.845 1.00 93.69 241 ALA A O 1
ATOM 1932 N N . VAL A 1 242 ? -0.928 -6.001 5.015 1.00 95.19 242 VAL A N 1
ATOM 1933 C CA . VAL A 1 242 ? -1.563 -4.743 5.439 1.00 95.19 242 VAL A CA 1
ATOM 1934 C C . VAL A 1 242 ? -0.583 -3.571 5.333 1.00 95.19 242 VAL A C 1
ATOM 1936 O O . VAL A 1 242 ? -0.945 -2.499 4.843 1.00 95.19 242 VAL A O 1
ATOM 1939 N N . LEU A 1 243 ? 0.676 -3.762 5.745 1.00 96.25 243 LEU A N 1
ATOM 1940 C CA . LEU A 1 243 ? 1.707 -2.721 5.679 1.00 96.25 243 LEU A CA 1
ATOM 1941 C C . LEU A 1 243 ? 1.996 -2.283 4.250 1.00 96.25 243 LEU A C 1
ATOM 1943 O O . LEU A 1 243 ? 2.092 -1.087 3.994 1.00 96.25 243 LEU A O 1
ATOM 1947 N N . VAL A 1 244 ? 2.109 -3.221 3.312 1.00 96.62 244 VAL A N 1
ATOM 1948 C CA . VAL A 1 244 ? 2.350 -2.910 1.901 1.00 96.62 244 VAL A CA 1
ATOM 1949 C C . VAL A 1 244 ? 1.192 -2.094 1.331 1.00 96.62 244 VAL A C 1
ATOM 1951 O O . VAL A 1 244 ? 1.436 -1.112 0.635 1.00 96.62 244 VAL A O 1
ATOM 1954 N N . GLN A 1 245 ? -0.058 -2.401 1.685 1.00 96.06 245 GLN A N 1
ATOM 1955 C CA . GLN A 1 245 ? -1.206 -1.596 1.256 1.00 96.06 245 GLN A CA 1
ATOM 1956 C C . GLN A 1 245 ? -1.198 -0.184 1.868 1.00 96.06 245 GLN A C 1
ATOM 1958 O O . GLN A 1 245 ? -1.483 0.796 1.174 1.00 96.06 245 GLN A O 1
ATOM 1963 N N . ILE A 1 246 ? -0.825 -0.050 3.145 1.00 96.69 246 ILE A N 1
ATOM 1964 C CA . ILE A 1 246 ? -0.639 1.253 3.805 1.00 96.69 246 ILE A CA 1
ATOM 1965 C C . ILE A 1 246 ? 0.466 2.056 3.111 1.00 96.69 246 ILE A C 1
ATOM 1967 O O . ILE A 1 246 ? 0.253 3.210 2.735 1.00 96.69 246 ILE A O 1
ATOM 1971 N N . LEU A 1 247 ? 1.635 1.449 2.908 1.00 97.50 247 LEU A N 1
ATOM 1972 C CA . LEU A 1 247 ? 2.799 2.082 2.293 1.00 97.50 247 LEU A CA 1
ATOM 1973 C C . LEU A 1 247 ? 2.537 2.449 0.835 1.00 97.50 247 LEU A C 1
ATOM 1975 O O . LEU A 1 247 ? 2.957 3.521 0.408 1.00 97.50 247 LEU A O 1
ATOM 1979 N N . LEU A 1 248 ? 1.783 1.631 0.097 1.00 96.81 248 LEU A N 1
ATOM 1980 C CA . LEU A 1 248 ? 1.325 1.963 -1.246 1.00 96.81 248 LEU A CA 1
ATOM 1981 C C . LEU A 1 248 ? 0.472 3.227 -1.231 1.00 96.81 248 LEU A C 1
ATOM 1983 O O . LEU A 1 248 ? 0.806 4.177 -1.940 1.00 96.81 248 LEU A O 1
ATOM 1987 N N . LYS A 1 249 ? -0.557 3.294 -0.375 1.00 96.00 249 LYS A N 1
ATOM 1988 C CA . LYS A 1 249 ? -1.376 4.508 -0.239 1.00 96.00 249 LYS A CA 1
ATOM 1989 C C . LYS A 1 249 ? -0.513 5.717 0.097 1.00 96.00 249 LYS A C 1
ATOM 1991 O O . LYS A 1 249 ? -0.649 6.738 -0.563 1.00 96.00 249 LYS A O 1
ATOM 1996 N N . LEU A 1 250 ? 0.406 5.605 1.055 1.00 96.69 250 LEU A N 1
ATOM 1997 C CA . LEU A 1 250 ? 1.299 6.704 1.431 1.00 96.69 250 LEU A CA 1
ATOM 1998 C C . LEU A 1 250 ? 2.214 7.127 0.272 1.00 96.69 250 LEU A C 1
ATOM 2000 O O . LEU A 1 250 ? 2.355 8.324 0.030 1.00 96.69 250 LEU A O 1
ATOM 2004 N N . SER A 1 251 ? 2.771 6.175 -0.479 1.00 97.00 251 SER A N 1
ATOM 2005 C CA . SER A 1 251 ? 3.691 6.414 -1.600 1.00 97.00 251 SER A CA 1
ATOM 2006 C C . SER A 1 251 ? 3.060 7.133 -2.793 1.00 97.00 251 SER A C 1
ATOM 2008 O O . SER A 1 251 ? 3.777 7.679 -3.623 1.00 97.00 251 SER A O 1
ATOM 2010 N N . VAL A 1 252 ? 1.732 7.196 -2.893 1.00 95.12 252 VAL A N 1
ATOM 2011 C CA . VAL A 1 252 ? 1.061 7.975 -3.946 1.00 95.12 252 VAL A CA 1
ATOM 2012 C C . VAL A 1 252 ? 1.092 9.480 -3.639 1.00 95.12 252 VAL A C 1
ATOM 2014 O O . VAL A 1 252 ? 1.057 10.300 -4.557 1.00 95.12 252 VAL A O 1
ATOM 2017 N N . TYR A 1 253 ? 1.225 9.871 -2.368 1.00 95.50 253 TYR A N 1
ATOM 2018 C CA . TYR A 1 253 ? 1.189 11.271 -1.941 1.00 95.50 253 TYR A CA 1
ATOM 2019 C C . TYR A 1 253 ? 2.596 11.858 -1.814 1.00 95.50 253 TYR A C 1
ATOM 2021 O O . TYR A 1 253 ? 3.317 11.539 -0.875 1.00 95.50 253 TYR A O 1
ATOM 2029 N N . SER A 1 254 ? 2.952 12.812 -2.680 1.00 95.25 254 SER A N 1
ATOM 2030 C CA . SER A 1 254 ? 4.286 13.447 -2.697 1.00 95.25 254 SER A CA 1
ATOM 2031 C C . SER A 1 254 ? 4.731 14.033 -1.350 1.00 95.25 254 SER A C 1
ATOM 2033 O O . SER A 1 254 ? 5.910 13.994 -1.008 1.00 95.25 254 SER A O 1
ATOM 2035 N N . LYS A 1 255 ? 3.792 14.510 -0.519 1.00 95.12 255 LYS A N 1
ATOM 2036 C CA . LYS A 1 255 ? 4.089 15.030 0.831 1.00 95.12 255 LYS A CA 1
ATOM 2037 C C . LYS A 1 255 ? 4.712 13.996 1.776 1.00 95.12 255 LYS A C 1
ATOM 2039 O O . LYS A 1 255 ? 5.388 14.392 2.718 1.00 95.12 255 LYS A O 1
ATOM 2044 N N . THR A 1 256 ? 4.483 12.701 1.557 1.00 97.12 256 THR A N 1
ATOM 2045 C CA . THR A 1 256 ? 5.051 11.632 2.398 1.00 97.12 256 THR A CA 1
ATOM 2046 C C . THR A 1 256 ? 6.450 11.230 1.940 1.00 97.12 256 THR A C 1
ATOM 2048 O O . THR A 1 256 ? 7.206 10.654 2.720 1.00 97.12 256 THR A O 1
ATOM 2051 N N . HIS A 1 257 ? 6.817 11.533 0.689 1.00 96.56 257 HIS A N 1
ATOM 2052 C CA . HIS A 1 257 ? 8.020 10.996 0.053 1.00 96.56 257 HIS A CA 1
ATOM 2053 C C . HIS A 1 257 ? 9.286 11.417 0.787 1.00 96.56 257 HIS A C 1
ATOM 2055 O O . HIS A 1 257 ? 10.169 10.593 0.998 1.00 96.56 257 HIS A O 1
ATOM 2061 N N . PHE A 1 258 ? 9.358 12.670 1.239 1.00 96.25 258 PHE A N 1
ATOM 2062 C CA . PHE A 1 258 ? 10.510 13.153 1.998 1.00 96.25 258 PHE A CA 1
ATOM 2063 C C . PHE A 1 258 ? 10.715 12.377 3.305 1.00 96.25 258 PHE A C 1
ATOM 2065 O O . PHE A 1 258 ? 11.841 12.002 3.621 1.00 96.25 258 PHE A O 1
ATOM 2072 N N . GLU A 1 259 ? 9.641 12.087 4.046 1.00 97.38 259 GLU A N 1
ATOM 2073 C CA . GLU A 1 259 ? 9.736 11.317 5.290 1.00 97.38 259 GLU A CA 1
ATOM 2074 C C . GLU A 1 259 ? 10.035 9.840 5.021 1.00 97.38 259 GLU A C 1
ATOM 2076 O O . GLU A 1 259 ? 10.925 9.275 5.651 1.00 97.38 259 GLU A O 1
ATOM 2081 N N . LEU A 1 260 ? 9.382 9.232 4.025 1.00 97.62 260 LEU A N 1
ATOM 2082 C CA . LEU A 1 260 ? 9.667 7.857 3.607 1.00 97.62 260 LEU A CA 1
ATOM 2083 C C . LEU A 1 260 ? 11.119 7.686 3.137 1.00 97.62 260 LEU A C 1
ATOM 2085 O O . LEU A 1 260 ? 11.729 6.654 3.408 1.00 97.62 260 LEU A O 1
ATOM 2089 N N . ALA A 1 261 ? 11.704 8.685 2.475 1.00 96.69 261 ALA A N 1
ATOM 2090 C CA . ALA A 1 261 ? 13.076 8.611 1.979 1.00 96.69 261 ALA A CA 1
ATOM 2091 C C . ALA A 1 261 ? 14.121 8.559 3.101 1.00 96.69 261 ALA A C 1
ATOM 2093 O O . ALA A 1 261 ? 15.173 7.935 2.923 1.00 96.69 261 ALA A O 1
ATOM 2094 N N . LYS A 1 262 ? 13.824 9.175 4.254 1.00 96.31 262 LYS A N 1
ATOM 2095 C CA . LYS A 1 262 ? 14.673 9.116 5.453 1.00 96.31 262 LYS A CA 1
ATOM 2096 C C . LYS A 1 262 ? 14.686 7.723 6.091 1.00 96.31 262 LYS A C 1
ATOM 2098 O O . LYS A 1 262 ? 15.682 7.354 6.697 1.00 96.31 262 LYS A O 1
ATOM 2103 N N . THR A 1 263 ? 13.608 6.950 5.939 1.00 97.44 263 THR A N 1
ATOM 2104 C CA . THR A 1 263 ? 13.500 5.583 6.487 1.00 97.44 263 THR A CA 1
ATOM 2105 C C . THR A 1 263 ? 14.309 4.563 5.679 1.00 97.44 263 THR A C 1
ATOM 2107 O O . THR A 1 263 ? 14.757 4.853 4.574 1.00 97.44 263 THR A O 1
ATOM 2110 N N . SER A 1 264 ? 14.418 3.322 6.157 1.00 96.94 264 SER A N 1
ATOM 2111 C CA . SER A 1 264 ? 15.019 2.187 5.430 1.00 96.94 264 SER A CA 1
ATOM 2112 C C . SER A 1 264 ? 14.067 1.490 4.436 1.00 96.94 264 SER A C 1
ATOM 2114 O O . SER A 1 264 ? 14.273 0.323 4.093 1.00 96.94 264 SER A O 1
ATOM 2116 N N . LEU A 1 265 ? 12.997 2.170 3.984 1.00 97.81 265 LEU A N 1
ATOM 2117 C CA . LEU A 1 265 ? 11.927 1.553 3.186 1.00 97.81 265 LEU A CA 1
ATOM 2118 C C . LEU A 1 265 ? 12.467 0.850 1.944 1.00 97.81 265 LEU A C 1
ATOM 2120 O O . LEU A 1 265 ? 12.117 -0.298 1.690 1.00 97.81 265 LEU A O 1
ATOM 2124 N N . LEU A 1 266 ? 13.317 1.528 1.173 1.00 97.38 266 LEU A N 1
ATOM 2125 C CA . LEU A 1 266 ? 13.818 0.979 -0.079 1.00 97.38 266 LEU A CA 1
ATOM 2126 C C . LEU A 1 266 ? 14.670 -0.266 0.165 1.00 97.38 266 LEU A C 1
ATOM 2128 O O . LEU A 1 266 ? 14.458 -1.281 -0.484 1.00 97.38 266 LEU A O 1
ATOM 2132 N N . GLU A 1 267 ? 15.583 -0.224 1.131 1.00 96.94 267 GLU A N 1
ATOM 2133 C CA . GLU A 1 267 ? 16.407 -1.366 1.522 1.00 96.94 267 GLU A CA 1
ATOM 2134 C C . GLU A 1 267 ? 15.532 -2.553 1.947 1.00 96.94 267 GLU A C 1
ATOM 2136 O O . GLU A 1 267 ? 15.797 -3.698 1.569 1.00 96.94 267 GLU A O 1
ATOM 2141 N N . ARG A 1 268 ? 14.444 -2.280 2.680 1.00 96.50 268 ARG A N 1
ATOM 2142 C CA . ARG A 1 268 ? 13.474 -3.295 3.098 1.00 96.50 268 ARG A CA 1
ATOM 2143 C C . ARG A 1 268 ? 12.725 -3.889 1.911 1.00 96.50 268 ARG A C 1
ATOM 2145 O O . ARG A 1 268 ? 12.682 -5.115 1.807 1.00 96.50 268 ARG A O 1
ATOM 2152 N N . ILE A 1 269 ? 12.217 -3.060 0.997 1.00 96.50 269 ILE A N 1
ATOM 2153 C CA . ILE A 1 269 ? 11.553 -3.520 -0.229 1.00 96.50 269 ILE A CA 1
ATOM 2154 C C . ILE A 1 269 ? 12.517 -4.342 -1.088 1.00 96.50 269 ILE A C 1
ATOM 2156 O O . ILE A 1 269 ? 12.165 -5.440 -1.502 1.00 96.50 269 ILE A O 1
ATOM 2160 N N . ILE A 1 270 ? 13.740 -3.861 -1.327 1.00 96.69 270 ILE A N 1
ATOM 2161 C CA . ILE A 1 270 ? 14.724 -4.584 -2.140 1.00 96.69 270 ILE A CA 1
ATOM 2162 C C . ILE A 1 270 ? 15.053 -5.924 -1.502 1.00 96.69 270 ILE A C 1
ATOM 2164 O O . ILE A 1 270 ? 15.035 -6.932 -2.200 1.00 96.69 270 ILE A O 1
ATOM 2168 N N . SER A 1 271 ? 15.237 -5.980 -0.179 1.00 94.44 271 SER A N 1
ATOM 2169 C CA . SER A 1 271 ? 15.383 -7.269 0.495 1.00 94.44 271 SER A CA 1
ATOM 2170 C C . SER A 1 271 ? 14.162 -8.157 0.231 1.00 94.44 271 SER A C 1
ATOM 2172 O O . SER A 1 271 ? 14.312 -9.340 -0.045 1.00 94.44 271 SER A O 1
ATOM 2174 N N . LEU A 1 272 ? 12.938 -7.616 0.308 1.00 93.38 272 LEU A N 1
ATOM 2175 C CA . LEU A 1 272 ? 11.671 -8.320 0.076 1.00 93.38 272 LEU A CA 1
ATOM 2176 C C . LEU A 1 272 ? 11.460 -8.779 -1.371 1.00 93.38 272 LEU A C 1
ATOM 2178 O O . LEU A 1 272 ? 10.588 -9.602 -1.590 1.00 93.38 272 LEU A O 1
ATOM 2182 N N . ILE A 1 273 ? 12.218 -8.310 -2.352 1.00 94.50 273 ILE A N 1
ATOM 2183 C CA . ILE A 1 273 ? 12.093 -8.805 -3.732 1.00 94.50 273 ILE A CA 1
ATOM 2184 C C . ILE A 1 273 ? 13.371 -9.502 -4.218 1.00 94.50 273 ILE A C 1
ATOM 2186 O O . ILE A 1 273 ? 13.339 -10.153 -5.261 1.00 94.50 273 ILE A O 1
ATOM 2190 N N . TRP A 1 274 ? 14.478 -9.401 -3.466 1.00 93.44 274 TRP A N 1
ATOM 2191 C CA . TRP A 1 274 ? 15.802 -9.906 -3.834 1.00 93.44 274 TRP A CA 1
ATOM 2192 C C . TRP A 1 274 ? 16.541 -10.620 -2.677 1.00 93.44 274 TRP A C 1
ATOM 2194 O O . TRP A 1 274 ? 16.679 -10.044 -1.594 1.00 93.44 274 TRP A O 1
ATOM 2204 N N . PRO A 1 275 ? 17.109 -11.828 -2.890 1.00 90.06 275 PRO A N 1
ATOM 2205 C CA . PRO A 1 275 ? 17.054 -12.624 -4.119 1.00 90.06 275 PRO A CA 1
ATOM 2206 C C . PRO A 1 275 ? 15.625 -13.082 -4.435 1.00 90.06 275 PRO A C 1
ATOM 2208 O O . PRO A 1 275 ? 14.753 -13.046 -3.563 1.00 90.06 275 PRO A O 1
ATOM 2211 N N . HIS A 1 276 ? 15.391 -13.463 -5.694 1.00 77.25 276 HIS A N 1
ATOM 2212 C CA . HIS A 1 276 ? 14.104 -13.990 -6.143 1.00 77.25 276 HIS A CA 1
ATOM 2213 C C . HIS A 1 276 ? 13.829 -15.329 -5.445 1.00 77.25 276 HIS A C 1
ATOM 2215 O O . HIS A 1 276 ? 14.199 -16.401 -5.922 1.00 77.25 276 HIS A O 1
ATOM 2221 N N . ASN A 1 277 ? 13.213 -15.242 -4.275 1.00 73.44 277 ASN A N 1
ATOM 2222 C CA . ASN A 1 277 ? 12.657 -16.377 -3.558 1.00 73.44 277 ASN A CA 1
ATOM 2223 C C . ASN A 1 277 ? 11.195 -16.504 -3.984 1.00 73.44 277 ASN A C 1
ATOM 2225 O O . ASN A 1 277 ? 10.580 -15.476 -4.251 1.00 73.44 277 ASN A O 1
ATOM 2229 N N . ALA A 1 278 ? 10.665 -17.728 -4.040 1.00 67.19 278 ALA A N 1
ATOM 2230 C CA . ALA A 1 278 ? 9.277 -18.020 -4.399 1.00 67.19 278 ALA A CA 1
ATOM 2231 C C . ALA A 1 278 ? 8.310 -17.238 -3.489 1.00 67.19 278 ALA A C 1
ATOM 2233 O O . ALA A 1 278 ? 8.010 -17.652 -2.371 1.00 67.19 278 ALA A O 1
ATOM 2234 N N . ARG A 1 279 ? 7.925 -16.044 -3.929 1.00 72.31 279 ARG A N 1
ATOM 2235 C CA . ARG A 1 279 ? 7.087 -15.102 -3.197 1.00 72.31 279 ARG A CA 1
ATOM 2236 C C . ARG A 1 279 ? 5.798 -14.918 -3.945 1.00 72.31 279 ARG A C 1
ATOM 2238 O O . ARG A 1 279 ? 5.742 -15.099 -5.154 1.00 72.31 279 ARG A O 1
ATOM 2245 N N . ASP A 1 280 ? 4.815 -14.451 -3.198 1.00 88.06 280 ASP A N 1
ATOM 2246 C CA . ASP A 1 280 ? 3.580 -13.939 -3.746 1.00 88.06 280 ASP A CA 1
ATOM 2247 C C . ASP A 1 280 ? 3.855 -12.850 -4.808 1.00 88.06 280 ASP A C 1
ATOM 2249 O O . ASP A 1 280 ? 4.399 -11.770 -4.522 1.00 88.06 280 ASP A O 1
ATOM 2253 N N . THR A 1 281 ? 3.476 -13.145 -6.051 1.00 89.81 281 THR A N 1
ATOM 2254 C CA . THR A 1 281 ? 3.544 -12.230 -7.194 1.00 89.81 281 THR A CA 1
ATOM 2255 C C . THR A 1 281 ? 2.719 -10.972 -6.936 1.00 89.81 281 THR A C 1
ATOM 2257 O O . THR A 1 281 ? 3.157 -9.874 -7.290 1.00 89.81 281 THR A O 1
ATOM 2260 N N . ARG A 1 282 ? 1.573 -11.079 -6.244 1.00 91.12 282 ARG A N 1
ATOM 2261 C CA . ARG A 1 282 ? 0.723 -9.935 -5.877 1.00 91.12 282 ARG A CA 1
ATOM 2262 C C . ARG A 1 282 ? 1.455 -9.005 -4.922 1.00 91.12 282 ARG A C 1
ATOM 2264 O O . ARG A 1 282 ? 1.498 -7.794 -5.147 1.00 91.12 282 ARG A O 1
ATOM 2271 N N . GLN A 1 283 ? 2.087 -9.548 -3.886 1.00 92.50 283 GLN A N 1
ATOM 2272 C CA . GLN A 1 283 ? 2.909 -8.753 -2.978 1.00 92.50 283 GLN A CA 1
ATOM 2273 C C . GLN A 1 283 ? 4.075 -8.079 -3.718 1.00 92.50 283 GLN A C 1
ATOM 2275 O O . GLN A 1 283 ? 4.334 -6.891 -3.516 1.00 92.50 283 GLN A O 1
ATOM 2280 N N . THR A 1 284 ? 4.745 -8.809 -4.613 1.00 94.12 284 THR A N 1
ATOM 2281 C CA . THR A 1 284 ? 5.853 -8.292 -5.433 1.00 94.12 284 THR A CA 1
ATOM 2282 C C . THR A 1 284 ? 5.401 -7.136 -6.326 1.00 94.12 284 THR A C 1
ATOM 2284 O O . THR A 1 284 ? 6.052 -6.091 -6.370 1.00 94.12 284 THR A O 1
ATOM 2287 N N . TYR A 1 285 ? 4.241 -7.276 -6.965 1.00 94.56 285 TYR A N 1
ATOM 2288 C CA . TYR A 1 285 ? 3.587 -6.221 -7.728 1.00 94.56 285 TYR A CA 1
ATOM 2289 C C . TYR A 1 285 ? 3.362 -4.953 -6.898 1.00 94.56 285 TYR A C 1
ATOM 2291 O O . TYR A 1 285 ? 3.780 -3.867 -7.308 1.00 94.56 285 TYR A O 1
ATOM 2299 N N . LEU A 1 286 ? 2.773 -5.073 -5.705 1.00 95.69 286 LEU A N 1
ATOM 2300 C CA . LEU A 1 286 ? 2.510 -3.918 -4.842 1.00 95.69 286 LEU A CA 1
ATOM 2301 C C . LEU A 1 286 ? 3.809 -3.234 -4.385 1.00 95.69 286 LEU A C 1
ATOM 2303 O O . LEU A 1 286 ? 3.891 -2.005 -4.361 1.00 95.69 286 LEU A O 1
ATOM 2307 N N . LEU A 1 287 ? 4.844 -4.015 -4.069 1.00 97.06 287 LEU A N 1
ATOM 2308 C CA . LEU A 1 287 ? 6.167 -3.515 -3.687 1.00 97.06 287 LEU A CA 1
ATOM 2309 C C . LEU A 1 287 ? 6.852 -2.745 -4.829 1.00 97.06 287 LEU A C 1
ATOM 2311 O O . LEU A 1 287 ? 7.408 -1.667 -4.610 1.00 97.06 287 LEU A O 1
ATOM 2315 N N . ILE A 1 288 ? 6.778 -3.257 -6.056 1.00 97.44 288 ILE A N 1
ATOM 2316 C CA . ILE A 1 288 ? 7.318 -2.590 -7.248 1.00 97.44 288 ILE A CA 1
ATOM 2317 C C . ILE A 1 288 ? 6.521 -1.321 -7.569 1.00 97.44 288 ILE A C 1
ATOM 2319 O O . ILE A 1 288 ? 7.109 -0.291 -7.905 1.00 97.44 288 ILE A O 1
ATOM 2323 N N . ARG A 1 289 ? 5.198 -1.349 -7.387 1.00 96.75 289 ARG A N 1
ATOM 2324 C CA . ARG A 1 289 ? 4.339 -0.171 -7.535 1.00 96.75 289 ARG A CA 1
ATOM 2325 C C . ARG A 1 289 ? 4.698 0.930 -6.529 1.00 96.75 289 ARG A C 1
ATOM 2327 O O . ARG A 1 289 ? 4.730 2.099 -6.913 1.00 96.75 289 ARG A O 1
ATOM 2334 N N . ILE A 1 290 ? 5.044 0.575 -5.284 1.00 98.06 290 ILE A N 1
ATOM 2335 C CA . ILE A 1 290 ? 5.590 1.525 -4.296 1.00 98.06 290 ILE A CA 1
ATOM 2336 C C . ILE A 1 290 ? 6.888 2.154 -4.819 1.00 98.06 290 ILE A C 1
ATOM 2338 O O . ILE A 1 290 ? 7.009 3.378 -4.813 1.00 98.06 290 ILE A O 1
ATOM 2342 N N . ILE A 1 291 ? 7.845 1.351 -5.306 1.00 98.19 291 ILE A N 1
ATOM 2343 C CA . ILE A 1 291 ? 9.108 1.871 -5.866 1.00 98.19 291 ILE A CA 1
ATOM 2344 C C . ILE A 1 291 ? 8.822 2.865 -6.997 1.00 98.19 291 ILE A C 1
ATOM 2346 O O . ILE A 1 291 ? 9.330 3.985 -6.968 1.00 98.19 291 ILE A O 1
ATOM 2350 N N . ALA A 1 292 ? 7.975 2.492 -7.957 1.00 97.44 292 ALA A N 1
ATOM 2351 C CA . ALA A 1 292 ? 7.636 3.340 -9.096 1.00 97.44 292 ALA A CA 1
ATOM 2352 C C . ALA A 1 292 ? 6.992 4.669 -8.670 1.00 97.44 292 ALA A C 1
ATOM 2354 O O . ALA A 1 292 ? 7.350 5.725 -9.195 1.00 97.44 292 ALA A O 1
ATOM 2355 N N . ALA A 1 293 ? 6.089 4.639 -7.685 1.00 96.81 293 ALA A N 1
ATOM 2356 C CA . ALA A 1 293 ? 5.459 5.841 -7.148 1.00 96.81 293 ALA A CA 1
ATOM 2357 C C . ALA A 1 293 ? 6.479 6.792 -6.494 1.00 96.81 293 ALA A C 1
ATOM 2359 O O . ALA A 1 293 ? 6.407 8.006 -6.699 1.00 96.81 293 ALA A O 1
ATOM 2360 N N . LEU A 1 294 ? 7.458 6.241 -5.769 1.00 97.44 294 LEU A N 1
ATOM 2361 C CA . LEU A 1 294 ? 8.512 6.998 -5.089 1.00 97.44 294 LEU A CA 1
ATOM 2362 C C . LEU A 1 294 ? 9.601 7.515 -6.049 1.00 97.44 294 LEU A C 1
ATOM 2364 O O . LEU A 1 294 ? 10.168 8.580 -5.810 1.00 97.44 294 LEU A O 1
ATOM 2368 N N . CYS A 1 295 ? 9.861 6.831 -7.172 1.00 97.25 295 CYS A N 1
ATOM 2369 C CA . CYS A 1 295 ? 10.838 7.239 -8.198 1.00 97.25 295 CYS A CA 1
ATOM 2370 C C . CYS A 1 295 ? 10.547 8.594 -8.861 1.00 97.25 295 CYS A C 1
ATOM 2372 O O . CYS A 1 295 ? 11.429 9.155 -9.522 1.00 97.25 295 CYS A O 1
ATOM 2374 N N . LYS A 1 296 ? 9.340 9.143 -8.685 1.00 95.50 296 LYS A N 1
ATOM 2375 C CA . LYS A 1 296 ? 9.005 10.513 -9.102 1.00 95.50 296 LYS A CA 1
ATOM 2376 C C . LYS A 1 296 ? 9.942 11.537 -8.458 1.00 95.50 296 LYS A C 1
ATOM 2378 O O . LYS A 1 296 ? 10.365 12.487 -9.120 1.00 95.50 296 LYS A O 1
ATOM 2383 N N . GLU A 1 297 ? 10.361 11.288 -7.221 1.00 96.62 297 GLU A N 1
ATOM 2384 C CA . GLU A 1 297 ? 11.262 12.160 -6.473 1.00 96.62 297 GLU A CA 1
ATOM 2385 C C . GLU A 1 297 ? 12.733 11.801 -6.700 1.00 96.62 297 GLU A C 1
ATOM 2387 O O . GLU A 1 297 ? 13.139 10.636 -6.676 1.00 96.62 297 GLU A O 1
ATOM 2392 N N . ASN A 1 298 ? 13.572 12.827 -6.874 1.00 96.06 298 ASN A N 1
ATOM 2393 C CA . ASN A 1 298 ? 14.998 12.634 -7.152 1.00 96.06 298 ASN A CA 1
ATOM 2394 C C . ASN A 1 298 ? 15.730 11.892 -6.030 1.00 96.06 298 ASN A C 1
ATOM 2396 O O . ASN A 1 298 ? 16.634 11.103 -6.289 1.00 96.06 298 ASN A O 1
ATOM 2400 N N . LEU A 1 299 ? 15.311 12.118 -4.785 1.00 96.44 299 LEU A N 1
ATOM 2401 C CA . LEU A 1 299 ? 15.919 11.508 -3.609 1.00 96.44 299 LEU A CA 1
ATOM 2402 C C . LEU A 1 299 ? 15.847 9.974 -3.654 1.00 96.44 299 LEU A C 1
ATOM 2404 O O . LEU A 1 299 ? 16.848 9.305 -3.408 1.00 96.44 299 LEU A O 1
ATOM 2408 N N . PHE A 1 300 ? 14.701 9.411 -4.043 1.00 97.19 300 PHE A N 1
ATOM 2409 C CA . PHE A 1 300 ? 14.550 7.962 -4.186 1.00 97.19 300 PHE A CA 1
ATOM 2410 C C . PHE A 1 300 ? 15.308 7.410 -5.383 1.00 97.19 300 PHE A C 1
ATOM 2412 O O . PHE A 1 300 ? 15.871 6.323 -5.286 1.00 97.19 300 PHE A O 1
ATOM 2419 N N . ARG A 1 301 ? 15.386 8.164 -6.485 1.00 97.31 301 ARG A N 1
ATOM 2420 C CA . ARG A 1 301 ? 16.195 7.754 -7.637 1.00 97.31 301 ARG A CA 1
ATOM 2421 C C . ARG A 1 301 ? 17.665 7.578 -7.271 1.00 97.31 301 ARG A C 1
ATOM 2423 O O . ARG A 1 301 ? 18.261 6.555 -7.608 1.00 97.31 301 ARG A O 1
ATOM 2430 N N . GLN A 1 302 ? 18.210 8.536 -6.524 1.00 97.38 302 GLN A N 1
ATOM 2431 C CA . GLN A 1 302 ? 19.569 8.467 -5.988 1.00 97.38 302 GLN A CA 1
ATOM 2432 C C . GLN A 1 302 ? 19.726 7.318 -4.990 1.00 97.38 302 GLN A C 1
ATOM 2434 O O . GLN A 1 302 ? 20.723 6.601 -5.025 1.00 97.38 302 GLN A O 1
ATOM 2439 N N . LYS A 1 303 ? 18.714 7.074 -4.154 1.00 97.44 303 LYS A N 1
ATOM 2440 C CA . LYS A 1 303 ? 18.736 5.960 -3.205 1.00 97.44 303 LYS A CA 1
ATOM 2441 C C . LYS A 1 303 ? 18.768 4.599 -3.904 1.00 97.44 303 LYS A C 1
ATOM 2443 O O . LYS A 1 303 ? 19.608 3.786 -3.562 1.00 97.44 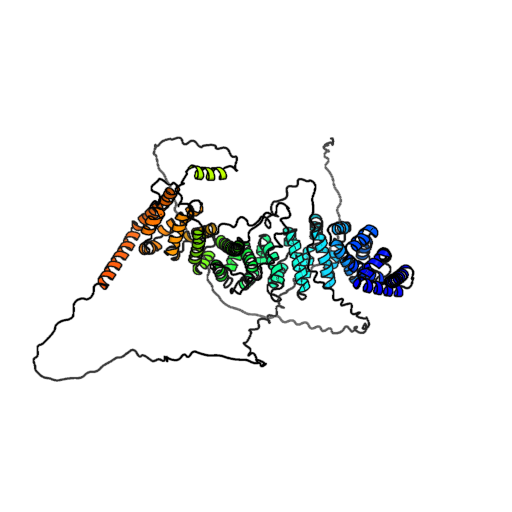303 LYS A O 1
ATOM 2448 N N . ILE A 1 304 ? 17.966 4.376 -4.949 1.00 97.69 304 ILE A N 1
ATOM 2449 C CA . ILE A 1 304 ? 17.992 3.137 -5.761 1.00 97.69 304 ILE A CA 1
ATOM 2450 C C . ILE A 1 304 ? 19.365 2.887 -6.379 1.00 97.69 304 ILE A C 1
ATOM 2452 O O . ILE A 1 304 ? 19.824 1.750 -6.413 1.00 97.69 304 ILE A O 1
ATOM 2456 N N . ILE A 1 305 ? 20.040 3.939 -6.840 1.00 97.38 305 ILE A N 1
ATOM 2457 C CA . ILE A 1 305 ? 21.406 3.834 -7.363 1.00 97.38 305 ILE A CA 1
ATOM 2458 C C . ILE A 1 305 ? 22.396 3.381 -6.276 1.00 97.38 305 ILE A C 1
ATOM 2460 O O . ILE A 1 305 ? 23.347 2.652 -6.568 1.00 97.38 305 ILE A O 1
ATOM 2464 N N . GLN A 1 306 ? 22.202 3.854 -5.045 1.00 97.19 306 GLN A N 1
ATOM 2465 C CA . GLN A 1 306 ? 23.088 3.602 -3.908 1.00 97.19 306 GLN A CA 1
ATOM 2466 C C . GLN A 1 306 ? 22.784 2.274 -3.204 1.00 97.19 306 GLN A C 1
ATOM 2468 O O . GLN A 1 306 ? 23.692 1.658 -2.648 1.00 97.19 306 GLN A O 1
ATOM 2473 N N . THR A 1 307 ? 21.530 1.818 -3.228 1.00 97.31 307 THR A N 1
ATOM 2474 C CA . THR A 1 307 ? 21.098 0.581 -2.579 1.00 97.31 307 THR A CA 1
ATOM 2475 C C . THR A 1 307 ? 21.661 -0.635 -3.328 1.00 97.31 307 THR A C 1
ATOM 2477 O O . THR A 1 307 ? 21.367 -0.827 -4.515 1.00 97.31 307 THR A O 1
ATOM 2480 N N . PRO A 1 308 ? 22.436 -1.506 -2.653 1.00 96.44 308 PRO A N 1
ATOM 2481 C CA . PRO A 1 308 ? 22.979 -2.711 -3.266 1.00 96.44 308 PRO A CA 1
ATOM 2482 C C . PRO A 1 308 ? 21.885 -3.586 -3.881 1.00 96.44 308 PRO A C 1
ATOM 2484 O O . PRO A 1 308 ? 20.818 -3.771 -3.301 1.00 96.44 308 PRO A O 1
ATOM 2487 N N . HIS A 1 309 ? 22.168 -4.142 -5.058 1.00 96.12 309 HIS A N 1
ATOM 2488 C CA . HIS A 1 309 ? 21.279 -5.034 -5.812 1.00 96.12 309 HIS A CA 1
ATOM 2489 C C . HIS A 1 309 ? 19.938 -4.446 -6.276 1.00 96.12 309 HIS A C 1
ATOM 2491 O O . HIS A 1 309 ? 19.232 -5.142 -6.995 1.00 96.12 309 HIS A O 1
ATOM 2497 N N . ALA A 1 310 ? 19.591 -3.192 -5.969 1.00 97.50 310 ALA A N 1
ATOM 2498 C CA . ALA A 1 310 ? 18.294 -2.629 -6.351 1.00 97.50 310 ALA A CA 1
ATOM 2499 C C . ALA A 1 310 ? 18.078 -2.632 -7.876 1.00 97.50 310 ALA A C 1
ATOM 2501 O O . ALA A 1 310 ? 17.082 -3.159 -8.367 1.00 97.50 310 ALA A O 1
ATOM 2502 N N . ILE A 1 311 ? 19.059 -2.127 -8.634 1.00 98.00 311 ILE A N 1
ATOM 2503 C CA . ILE A 1 311 ? 19.039 -2.150 -10.107 1.00 98.00 311 ILE A CA 1
ATOM 2504 C C . ILE A 1 311 ? 18.970 -3.591 -10.629 1.00 98.00 311 ILE A C 1
ATOM 2506 O O . ILE A 1 311 ? 18.161 -3.890 -11.503 1.00 98.00 311 ILE A O 1
ATOM 2510 N N . GLN A 1 312 ? 19.783 -4.493 -10.071 1.00 97.31 312 GLN A N 1
ATOM 2511 C CA . GLN A 1 312 ? 19.813 -5.892 -10.500 1.00 97.31 312 GLN A CA 1
ATOM 2512 C C . GLN A 1 312 ? 18.473 -6.591 -10.245 1.00 97.31 312 GLN A C 1
ATOM 2514 O O . GLN A 1 312 ? 18.013 -7.346 -11.098 1.00 97.31 312 GLN A O 1
ATOM 2519 N N . ALA A 1 313 ? 17.832 -6.320 -9.108 1.00 96.38 313 ALA A N 1
ATOM 2520 C CA . ALA A 1 313 ? 16.528 -6.862 -8.763 1.00 96.38 313 ALA A CA 1
ATOM 2521 C C . ALA A 1 313 ? 15.466 -6.408 -9.769 1.00 96.38 313 ALA A C 1
ATOM 2523 O O . ALA A 1 313 ? 14.817 -7.249 -10.388 1.00 96.38 313 ALA A O 1
ATOM 2524 N N . LEU A 1 314 ? 15.357 -5.095 -10.009 1.00 97.62 314 LEU A N 1
ATOM 2525 C CA . LEU A 1 314 ? 14.403 -4.532 -10.970 1.00 97.62 314 LEU A CA 1
ATOM 2526 C C . LEU A 1 314 ? 14.617 -5.089 -12.384 1.00 97.62 314 LEU A C 1
ATOM 2528 O O . LEU A 1 314 ? 13.661 -5.485 -13.043 1.00 97.62 314 LEU A O 1
ATOM 2532 N N . LEU A 1 315 ? 15.867 -5.174 -12.844 1.00 97.62 315 LEU A N 1
ATOM 2533 C CA . LEU A 1 315 ? 16.175 -5.722 -14.166 1.00 97.62 315 LEU A CA 1
ATOM 2534 C C . LEU A 1 315 ? 15.931 -7.229 -14.266 1.00 97.62 315 LEU A C 1
ATOM 2536 O O . LEU A 1 315 ? 15.574 -7.709 -15.338 1.00 97.62 315 LEU A O 1
ATOM 2540 N N . THR A 1 316 ? 16.082 -7.974 -13.169 1.00 96.06 316 THR A N 1
ATOM 2541 C CA . THR A 1 316 ? 15.790 -9.412 -13.155 1.00 96.06 316 THR A CA 1
ATOM 2542 C C . THR A 1 316 ? 14.297 -9.659 -13.346 1.00 96.06 316 THR A C 1
ATOM 2544 O O . THR A 1 316 ? 13.941 -10.398 -14.261 1.00 96.06 316 THR A O 1
ATOM 2547 N N . TYR A 1 317 ? 13.429 -8.972 -12.590 1.00 95.62 317 TYR A N 1
ATOM 2548 C CA . TYR A 1 317 ? 11.977 -9.041 -12.816 1.00 95.62 317 TYR A CA 1
ATOM 2549 C C . TYR A 1 317 ? 11.608 -8.550 -14.217 1.00 95.62 317 TYR A C 1
ATOM 2551 O O . TYR A 1 317 ? 10.853 -9.210 -14.921 1.00 95.62 317 TYR A O 1
ATOM 2559 N N . LEU A 1 318 ? 12.221 -7.461 -14.697 1.00 96.88 318 LEU A N 1
ATOM 2560 C CA . LEU A 1 318 ? 11.994 -6.984 -16.062 1.00 96.88 318 LEU A CA 1
ATOM 2561 C C . LEU A 1 318 ? 12.450 -7.979 -17.141 1.00 96.88 318 LEU A C 1
ATOM 2563 O O . LEU A 1 318 ? 12.004 -7.857 -18.276 1.00 96.88 318 LEU A O 1
ATOM 2567 N N . ASN A 1 319 ? 13.278 -8.982 -16.840 1.00 96.50 319 ASN A N 1
ATOM 2568 C CA . ASN A 1 319 ? 13.751 -9.985 -17.803 1.00 96.50 319 ASN A CA 1
ATOM 2569 C C . ASN A 1 319 ? 12.981 -11.329 -17.765 1.00 96.50 319 ASN A C 1
ATOM 2571 O O . ASN A 1 319 ? 13.135 -12.139 -18.685 1.00 96.50 319 ASN A O 1
ATOM 2575 N N . MET A 1 320 ? 12.156 -11.564 -16.738 1.00 94.19 320 MET A N 1
ATOM 2576 C CA . MET A 1 320 ? 11.353 -12.784 -16.539 1.00 94.19 320 MET A CA 1
ATOM 2577 C C . MET A 1 320 ? 10.128 -12.890 -17.460 1.00 94.19 320 MET A C 1
ATOM 2579 O O . MET A 1 320 ? 9.180 -12.119 -17.345 1.00 94.19 320 MET A O 1
ATOM 2583 N N . ASP A 1 321 ? 10.110 -13.854 -18.381 1.00 91.75 321 ASP A N 1
ATOM 2584 C CA . ASP A 1 321 ? 8.999 -14.005 -19.339 1.00 91.75 321 ASP A CA 1
ATOM 2585 C C . ASP A 1 321 ? 7.642 -14.218 -18.652 1.00 91.75 321 ASP A C 1
ATOM 2587 O O . ASP A 1 321 ? 6.656 -13.612 -19.064 1.00 91.75 321 ASP A O 1
ATOM 2591 N N . SER A 1 322 ? 7.656 -14.978 -17.560 1.00 89.88 322 SER A N 1
ATOM 2592 C CA . SER A 1 322 ? 6.560 -15.246 -16.633 1.00 89.88 322 SER A CA 1
ATOM 2593 C C . SER A 1 322 ? 7.108 -15.098 -15.213 1.00 89.88 322 SER A C 1
ATOM 2595 O O . SER A 1 322 ? 8.237 -15.525 -14.951 1.00 89.88 322 SER A O 1
ATOM 2597 N N . ILE A 1 323 ? 6.347 -14.479 -14.311 1.00 84.81 323 ILE A N 1
ATOM 2598 C CA . ILE A 1 323 ? 6.583 -14.595 -12.871 1.00 84.81 323 ILE A CA 1
ATOM 2599 C C . ILE A 1 323 ? 5.615 -15.683 -12.420 1.00 84.81 323 ILE A C 1
ATOM 2601 O O . ILE A 1 323 ? 4.434 -15.411 -12.232 1.00 84.81 323 ILE A O 1
ATOM 2605 N N . ASP A 1 324 ? 6.098 -16.927 -12.403 1.00 78.12 324 ASP A N 1
ATOM 2606 C CA . ASP A 1 324 ? 5.254 -18.094 -12.154 1.00 78.12 324 ASP A CA 1
ATOM 2607 C C . ASP A 1 324 ? 4.569 -17.965 -10.786 1.00 78.12 324 ASP A C 1
ATOM 2609 O O . ASP A 1 324 ? 5.229 -17.938 -9.744 1.00 78.12 324 ASP A O 1
ATOM 2613 N N . ASP A 1 325 ? 3.238 -17.892 -10.803 1.00 58.34 325 ASP A N 1
ATOM 2614 C CA . ASP A 1 325 ? 2.423 -17.986 -9.601 1.00 58.34 325 ASP A CA 1
ATOM 2615 C C . ASP A 1 325 ? 2.519 -19.412 -9.045 1.00 58.34 325 ASP A C 1
ATOM 2617 O O . ASP A 1 325 ? 2.296 -20.397 -9.753 1.00 58.34 325 ASP A O 1
ATOM 2621 N N . ILE A 1 326 ? 2.805 -19.533 -7.747 1.00 53.84 326 ILE A N 1
ATOM 2622 C CA . ILE A 1 326 ? 2.464 -20.744 -6.997 1.00 53.84 326 ILE A CA 1
ATOM 2623 C C . ILE A 1 326 ? 0.936 -20.883 -7.111 1.00 53.84 326 ILE A C 1
ATOM 2625 O O . ILE A 1 326 ? 0.221 -19.956 -6.737 1.00 53.84 326 ILE A O 1
ATOM 2629 N N . GLU A 1 327 ? 0.442 -22.011 -7.635 1.00 51.19 327 GLU A N 1
ATOM 2630 C CA . GLU A 1 327 ? -0.968 -22.318 -7.981 1.00 51.19 327 GLU A CA 1
ATOM 2631 C C . GLU A 1 327 ? -2.020 -22.102 -6.859 1.00 51.19 327 GLU A C 1
ATOM 2633 O O . GLU A 1 327 ? -3.209 -22.335 -7.064 1.00 51.19 327 GLU A O 1
ATOM 2638 N N . GLU A 1 328 ? -1.625 -21.630 -5.678 1.00 52.88 328 GLU A N 1
ATOM 2639 C CA . GLU A 1 328 ? -2.418 -21.599 -4.445 1.00 52.88 328 GLU A CA 1
ATOM 2640 C C . GLU A 1 328 ? -3.341 -20.364 -4.300 1.00 52.88 328 GLU A C 1
ATOM 2642 O O . GLU A 1 328 ? -4.067 -20.254 -3.318 1.00 52.88 328 GLU A O 1
ATOM 2647 N N . MET A 1 329 ? -3.370 -19.432 -5.267 1.00 45.78 329 MET A N 1
ATOM 2648 C CA . MET A 1 329 ? -4.135 -18.166 -5.165 1.00 45.78 329 MET A CA 1
ATOM 2649 C C . MET A 1 329 ? -5.412 -18.060 -6.012 1.00 45.78 329 MET A C 1
ATOM 2651 O O . MET A 1 329 ? -5.993 -16.977 -6.117 1.00 45.78 329 MET A O 1
ATOM 2655 N N . ARG A 1 330 ? -5.907 -19.159 -6.592 1.00 50.62 330 ARG A N 1
ATOM 2656 C CA . ARG A 1 330 ? -7.119 -19.120 -7.438 1.00 50.62 330 ARG A CA 1
ATOM 2657 C C . ARG A 1 330 ? -8.398 -18.670 -6.712 1.00 50.62 330 ARG A C 1
ATOM 2659 O O . ARG A 1 330 ? -9.310 -18.204 -7.388 1.00 50.62 330 ARG A O 1
ATOM 2666 N N . ASP A 1 331 ? -8.438 -18.726 -5.380 1.00 47.81 331 ASP A N 1
ATOM 2667 C CA . ASP A 1 331 ? -9.675 -18.535 -4.608 1.00 47.81 331 ASP A CA 1
ATOM 2668 C C . ASP A 1 331 ? -9.861 -17.126 -3.999 1.00 47.81 331 ASP A C 1
ATOM 2670 O O . ASP A 1 331 ? -10.973 -16.778 -3.618 1.00 47.81 331 ASP A O 1
ATOM 2674 N N . VAL A 1 332 ? -8.828 -16.270 -3.942 1.00 47.88 332 VAL A N 1
ATOM 2675 C CA . VAL A 1 332 ? -8.887 -14.990 -3.180 1.00 47.88 332 VAL A CA 1
ATOM 2676 C C . VAL A 1 332 ? -9.198 -13.761 -4.053 1.00 47.88 332 VAL A C 1
ATOM 2678 O O . VAL A 1 332 ? -9.573 -12.705 -3.551 1.00 47.88 332 VAL A O 1
ATOM 2681 N N . ILE A 1 333 ? -9.074 -13.864 -5.379 1.00 45.06 333 ILE A N 1
ATOM 2682 C CA . ILE A 1 333 ? -9.243 -12.716 -6.296 1.00 45.06 333 ILE A CA 1
ATOM 2683 C C . ILE A 1 333 ? -10.729 -12.363 -6.533 1.00 45.06 333 ILE A C 1
ATOM 2685 O O . ILE A 1 333 ? -11.033 -11.292 -7.047 1.00 45.06 333 ILE A O 1
ATOM 2689 N N . MET A 1 334 ? -11.678 -13.204 -6.110 1.00 45.56 334 MET A N 1
ATOM 2690 C CA . MET A 1 334 ? -13.109 -12.953 -6.341 1.00 45.56 334 MET A CA 1
ATOM 2691 C C . MET A 1 334 ? -13.751 -11.937 -5.373 1.00 45.56 334 MET A C 1
ATOM 2693 O O . MET A 1 334 ? -14.808 -11.413 -5.715 1.00 45.56 334 MET A O 1
ATOM 2697 N N . ASP A 1 335 ? -13.129 -11.599 -4.234 1.00 39.75 335 ASP A N 1
ATOM 2698 C CA . ASP A 1 335 ? -13.788 -10.777 -3.197 1.00 39.75 335 ASP A CA 1
ATOM 2699 C C . ASP A 1 335 ? -13.495 -9.263 -3.280 1.00 39.75 335 ASP A C 1
ATOM 2701 O O . ASP A 1 335 ? -14.375 -8.457 -2.973 1.00 39.75 335 ASP A O 1
ATOM 2705 N N . ASP A 1 336 ? -12.317 -8.840 -3.760 1.00 38.28 336 ASP A N 1
ATOM 2706 C CA . ASP A 1 336 ? -11.970 -7.403 -3.836 1.00 38.28 336 ASP A CA 1
ATOM 2707 C C . ASP A 1 336 ? -12.725 -6.665 -4.969 1.00 38.28 336 ASP A C 1
ATOM 2709 O O . ASP A 1 336 ? -13.063 -5.488 -4.824 1.00 38.28 336 ASP A O 1
ATOM 2713 N N . ASP A 1 337 ? -13.062 -7.348 -6.073 1.00 36.03 337 ASP A N 1
ATOM 2714 C CA . ASP A 1 337 ? -13.827 -6.758 -7.188 1.00 36.03 337 ASP A CA 1
ATOM 2715 C C . ASP A 1 337 ? -15.357 -6.879 -7.004 1.00 36.03 337 ASP A C 1
ATOM 2717 O O . ASP A 1 337 ? -16.131 -6.108 -7.592 1.00 36.03 337 ASP A O 1
ATOM 2721 N N . ALA A 1 338 ? -15.818 -7.790 -6.137 1.00 39.69 338 ALA A N 1
ATOM 2722 C CA . ALA A 1 338 ? -17.239 -7.995 -5.846 1.00 39.69 338 ALA A CA 1
ATOM 2723 C C . ALA A 1 338 ? -17.865 -6.850 -5.027 1.00 39.69 338 ALA A C 1
ATOM 2725 O O . ALA A 1 338 ? -19.070 -6.613 -5.129 1.00 39.69 338 ALA A O 1
ATOM 2726 N N . GLN A 1 339 ? -17.068 -6.060 -4.296 1.00 39.50 339 GLN A N 1
ATOM 2727 C CA . GLN A 1 339 ? -17.579 -4.890 -3.565 1.00 39.50 339 GLN A CA 1
ATOM 2728 C C . GLN A 1 339 ? -17.859 -3.664 -4.461 1.00 39.50 339 GLN A C 1
ATOM 2730 O O . GLN A 1 339 ? -18.414 -2.675 -3.981 1.00 39.50 339 GLN A O 1
ATOM 2735 N N . SER A 1 340 ? -17.541 -3.715 -5.765 1.00 37.22 340 SER A N 1
ATOM 2736 C CA . SER A 1 340 ? -17.741 -2.585 -6.695 1.00 37.22 340 SER A CA 1
ATOM 2737 C C . SER A 1 340 ? -18.753 -2.825 -7.829 1.00 37.22 340 SER A C 1
ATOM 2739 O O . SER A 1 340 ? -19.069 -1.890 -8.565 1.00 37.22 340 SER A O 1
ATOM 2741 N N . SER A 1 341 ? -19.315 -4.034 -7.968 1.00 35.56 341 SER A N 1
ATOM 2742 C CA . SER A 1 341 ? -20.120 -4.414 -9.142 1.00 35.56 341 SER A CA 1
ATOM 2743 C C . SER A 1 341 ? -21.434 -5.146 -8.810 1.00 35.56 341 SER A C 1
ATOM 2745 O O . SER A 1 341 ? -21.700 -6.245 -9.285 1.00 35.56 341 SER A O 1
ATOM 2747 N N . SER A 1 342 ? -22.332 -4.521 -8.037 1.00 34.47 342 SER A N 1
ATOM 2748 C CA . SER A 1 342 ? -23.701 -5.033 -7.822 1.00 34.47 342 SER A CA 1
ATOM 2749 C C . SER A 1 342 ? -24.752 -4.340 -8.707 1.00 34.47 342 SER A C 1
ATOM 2751 O O . SER A 1 342 ? -25.684 -3.692 -8.240 1.00 34.47 342 SER A O 1
ATOM 2753 N N . THR A 1 343 ? -24.670 -4.531 -10.026 1.00 34.59 343 THR A N 1
ATOM 2754 C CA . THR A 1 343 ? -25.827 -4.334 -10.919 1.00 34.59 343 THR A CA 1
ATOM 2755 C C . THR A 1 343 ? -26.208 -5.661 -11.572 1.00 34.59 343 THR A C 1
ATOM 2757 O O . THR A 1 343 ? -25.583 -6.158 -12.503 1.00 34.59 343 THR A O 1
ATOM 2760 N N . LYS A 1 344 ? -27.268 -6.277 -11.034 1.00 39.66 344 LYS A N 1
ATOM 2761 C CA . LYS A 1 344 ? -27.891 -7.493 -11.569 1.00 39.66 344 LYS A CA 1
ATOM 2762 C C . LYS A 1 344 ? -28.452 -7.230 -12.971 1.00 39.66 344 LYS A C 1
ATOM 2764 O O . LYS A 1 344 ? -29.459 -6.541 -13.082 1.00 39.66 344 LYS A O 1
ATOM 2769 N N . SER A 1 345 ? -27.910 -7.874 -14.007 1.00 33.41 345 SER A N 1
ATOM 2770 C CA . SER A 1 345 ? -28.729 -8.377 -15.120 1.00 33.41 345 SER A CA 1
ATOM 2771 C C . SER A 1 345 ? -28.003 -9.418 -15.979 1.00 33.41 345 SER A C 1
ATOM 2773 O O . SER A 1 345 ? -26.898 -9.199 -16.461 1.00 33.41 345 SER A O 1
ATOM 2775 N N . THR A 1 346 ? -28.734 -10.500 -16.269 1.00 35.72 346 THR A N 1
ATOM 2776 C CA . THR A 1 346 ? -28.560 -11.456 -17.382 1.00 35.72 346 THR A CA 1
ATOM 2777 C C . THR A 1 346 ? -27.331 -12.373 -17.373 1.00 35.72 346 THR A C 1
ATOM 2779 O O . THR A 1 346 ? -26.345 -12.189 -18.079 1.00 35.72 346 THR A O 1
ATOM 2782 N N . ARG A 1 347 ? -27.490 -13.477 -16.633 1.00 34.66 347 ARG A N 1
ATOM 2783 C CA . ARG A 1 347 ? -26.681 -14.700 -16.684 1.00 34.66 347 ARG A CA 1
ATOM 2784 C C . ARG A 1 347 ? -26.899 -15.401 -18.037 1.00 34.66 347 ARG A C 1
ATOM 2786 O O . ARG A 1 347 ? -27.856 -16.154 -18.193 1.00 34.66 347 ARG A O 1
ATOM 2793 N N . SER A 1 348 ? -26.033 -15.138 -19.014 1.00 35.09 348 SER A N 1
ATOM 2794 C CA . SER A 1 348 ? -25.866 -15.996 -20.196 1.00 35.09 348 SER A CA 1
ATOM 2795 C C . SER A 1 348 ? -24.590 -16.828 -20.039 1.00 35.09 348 SER A C 1
ATOM 2797 O O . SER A 1 348 ? -23.631 -16.403 -19.398 1.00 35.09 348 SER A O 1
ATOM 2799 N N . SER A 1 349 ? -24.631 -18.067 -20.522 1.00 36.78 349 SER A N 1
ATOM 2800 C CA . SER A 1 349 ? -23.639 -19.121 -20.299 1.00 36.78 349 SER A CA 1
ATOM 2801 C C . SER A 1 349 ? -22.216 -18.716 -20.717 1.00 36.78 349 SER A C 1
ATOM 2803 O O . SER A 1 349 ? -21.899 -18.716 -21.908 1.00 36.78 349 SER A O 1
ATOM 2805 N N . PHE A 1 350 ? -21.347 -18.432 -19.746 1.00 33.56 350 PHE A N 1
ATOM 2806 C CA . PHE A 1 350 ? -19.913 -18.250 -19.973 1.00 33.56 350 PHE A CA 1
ATOM 2807 C C . PHE A 1 350 ? -19.213 -19.611 -20.086 1.00 33.56 350 PHE A C 1
ATOM 2809 O O . PHE A 1 350 ? -19.370 -20.478 -19.225 1.00 33.56 350 PHE A O 1
ATOM 2816 N N . LYS A 1 351 ? -18.461 -19.806 -21.176 1.00 36.78 351 LYS A N 1
ATOM 2817 C CA . LYS A 1 351 ? -17.615 -20.987 -21.405 1.00 36.78 351 LYS A CA 1
ATOM 2818 C C . LYS A 1 351 ? -16.283 -20.843 -20.639 1.00 36.78 351 LYS A C 1
ATOM 2820 O O . LYS A 1 351 ? -15.766 -19.732 -20.583 1.00 36.78 351 LYS A O 1
ATOM 2825 N N . PRO A 1 352 ? -15.672 -21.923 -20.113 1.00 37.22 352 PRO A N 1
ATOM 2826 C CA . PRO A 1 352 ? -14.497 -21.841 -19.229 1.00 37.22 352 PRO A CA 1
ATOM 2827 C C . PRO A 1 352 ? -13.134 -21.574 -19.914 1.00 37.22 352 PRO A C 1
ATOM 2829 O O . PRO A 1 352 ? -12.103 -21.904 -19.339 1.00 37.22 352 PRO A O 1
ATOM 2832 N N . SER A 1 353 ? -13.073 -21.030 -21.135 1.00 42.06 353 SER A N 1
ATOM 2833 C CA . SER A 1 353 ? -11.827 -21.012 -21.933 1.00 42.06 353 SER A CA 1
ATOM 2834 C C . SER A 1 353 ? -10.895 -19.803 -21.741 1.00 42.06 353 SER A C 1
ATOM 2836 O O . SER A 1 353 ? -9.778 -19.853 -22.245 1.00 42.06 353 SER A O 1
ATOM 2838 N N . ASP A 1 354 ? -11.279 -18.760 -20.994 1.00 48.59 354 ASP A N 1
ATOM 2839 C CA . ASP A 1 354 ? -10.543 -17.473 -20.995 1.00 48.59 354 ASP A CA 1
ATOM 2840 C C . ASP A 1 354 ? -9.693 -17.196 -19.732 1.00 48.59 354 ASP A C 1
ATOM 2842 O O . ASP A 1 354 ? -9.084 -16.133 -19.598 1.00 48.59 354 ASP A O 1
ATOM 2846 N N . GLN A 1 355 ? -9.583 -18.153 -18.803 1.00 45.78 355 GLN A N 1
ATOM 2847 C CA . GLN A 1 355 ? -8.923 -17.949 -17.499 1.00 45.78 355 GLN A CA 1
ATOM 2848 C C . GLN A 1 355 ? -7.383 -17.863 -17.543 1.00 45.78 355 GLN A C 1
ATOM 2850 O O . GLN A 1 355 ? -6.778 -17.420 -16.574 1.00 45.78 355 GLN A O 1
ATOM 2855 N N . CYS A 1 356 ? -6.727 -18.223 -18.653 1.00 46.28 356 CYS A N 1
ATOM 2856 C CA . CYS A 1 356 ? -5.264 -18.103 -18.784 1.00 46.28 356 CYS A CA 1
ATOM 2857 C C . CYS A 1 356 ? -4.786 -16.651 -19.022 1.00 46.28 356 CYS A C 1
ATOM 2859 O O . CYS A 1 356 ? -3.586 -16.392 -19.091 1.00 46.28 356 CYS A O 1
ATOM 2861 N N . SER A 1 357 ? -5.715 -15.699 -19.167 1.00 59.22 357 SER A N 1
ATOM 2862 C CA . SER A 1 357 ? -5.407 -14.285 -19.407 1.00 59.22 357 SER A CA 1
ATOM 2863 C C . SER A 1 357 ? -4.976 -13.522 -18.144 1.00 59.22 357 SER A C 1
ATOM 2865 O O . SER A 1 357 ? -4.191 -12.589 -18.259 1.00 59.22 357 SER A O 1
ATOM 2867 N N . SER A 1 358 ? -5.404 -13.922 -16.939 1.00 58.56 358 SER A N 1
ATOM 2868 C CA . SER A 1 358 ? -5.214 -13.102 -15.728 1.00 58.56 358 SER A CA 1
ATOM 2869 C C . SER A 1 358 ? -3.772 -13.052 -15.200 1.00 58.56 358 SER A C 1
ATOM 2871 O O . SER A 1 358 ? -3.318 -11.988 -14.785 1.00 58.56 358 SER A O 1
ATOM 2873 N N . VAL A 1 359 ? -3.022 -14.159 -15.248 1.00 57.31 359 VAL A N 1
ATOM 2874 C CA . VAL A 1 359 ? -1.634 -14.235 -14.728 1.00 57.31 359 VAL A CA 1
ATOM 2875 C C . VAL A 1 359 ? -0.669 -13.393 -15.571 1.00 57.31 359 VAL A C 1
ATOM 2877 O O . VAL A 1 359 ? 0.183 -12.667 -15.049 1.00 57.31 359 VAL A O 1
ATOM 2880 N N . ASN A 1 360 ? -0.851 -13.416 -16.894 1.00 72.62 360 ASN A N 1
ATOM 2881 C CA . ASN A 1 360 ? -0.063 -12.595 -17.812 1.00 72.62 360 ASN A CA 1
ATOM 2882 C C . ASN A 1 360 ? -0.252 -11.093 -17.542 1.00 72.62 360 ASN A C 1
ATOM 2884 O O . ASN A 1 360 ? 0.700 -10.323 -17.693 1.00 72.62 360 ASN A O 1
ATOM 2888 N N . ASN A 1 361 ? -1.433 -10.683 -17.068 1.00 83.88 361 ASN A N 1
ATOM 2889 C CA . ASN A 1 361 ? -1.723 -9.281 -16.770 1.00 83.88 361 ASN A CA 1
ATOM 2890 C C . ASN A 1 361 ? -0.911 -8.777 -15.567 1.00 83.88 361 ASN A C 1
ATOM 2892 O O . ASN A 1 361 ? -0.374 -7.668 -15.601 1.00 83.88 361 ASN A O 1
ATOM 2896 N N . LEU A 1 362 ? -0.739 -9.586 -14.513 1.00 89.12 362 LEU A N 1
ATOM 2897 C CA . LEU A 1 362 ? 0.021 -9.158 -13.332 1.00 89.12 362 LEU A CA 1
ATOM 2898 C C . LEU A 1 362 ? 1.519 -9.024 -13.634 1.00 89.12 362 LEU A C 1
ATOM 2900 O O . LEU A 1 362 ? 2.143 -8.027 -13.262 1.00 89.12 362 LEU A O 1
ATOM 2904 N N . THR A 1 363 ? 2.082 -9.983 -14.375 1.00 91.38 363 THR A N 1
ATOM 2905 C CA . THR A 1 363 ? 3.476 -9.925 -14.842 1.00 91.38 363 THR A CA 1
ATOM 2906 C C . THR A 1 363 ? 3.712 -8.690 -15.723 1.00 91.38 363 THR A C 1
ATOM 2908 O O . THR A 1 363 ? 4.672 -7.943 -15.513 1.00 91.38 363 THR A O 1
ATOM 2911 N N . ASN A 1 364 ? 2.806 -8.398 -16.662 1.00 91.75 364 ASN A N 1
ATOM 2912 C CA . ASN A 1 364 ? 2.875 -7.177 -17.469 1.00 91.75 364 ASN A CA 1
ATOM 2913 C C . ASN A 1 364 ? 2.762 -5.911 -16.619 1.00 91.75 364 ASN A C 1
ATOM 2915 O O . ASN A 1 364 ? 3.510 -4.961 -16.842 1.00 91.75 364 ASN A O 1
ATOM 2919 N N . SER A 1 365 ? 1.904 -5.915 -15.603 1.00 92.88 365 SER A N 1
ATOM 2920 C CA . SER A 1 365 ? 1.752 -4.790 -14.682 1.00 92.88 365 SER A CA 1
ATOM 2921 C C . SER A 1 365 ? 3.019 -4.549 -13.850 1.00 92.88 365 SER A C 1
ATOM 2923 O O . SER A 1 365 ? 3.414 -3.403 -13.624 1.00 92.88 365 SER A O 1
ATOM 2925 N N . ILE A 1 366 ? 3.721 -5.613 -13.447 1.00 94.69 366 ILE A N 1
ATOM 2926 C CA . ILE A 1 366 ? 5.047 -5.517 -12.823 1.00 94.69 366 ILE A CA 1
ATOM 2927 C C . ILE A 1 366 ? 6.045 -4.866 -13.786 1.00 94.69 366 ILE A C 1
ATOM 2929 O O . ILE A 1 366 ? 6.706 -3.890 -13.421 1.00 94.69 366 ILE A O 1
ATOM 2933 N N . HIS A 1 367 ? 6.138 -5.361 -15.024 1.00 95.62 367 HIS A N 1
ATOM 2934 C CA . HIS A 1 367 ? 7.032 -4.785 -16.033 1.00 95.62 367 HIS A CA 1
ATOM 2935 C C . HIS A 1 367 ? 6.728 -3.313 -16.291 1.00 95.62 367 HIS A C 1
ATOM 2937 O O . HIS A 1 367 ? 7.650 -2.501 -16.354 1.00 95.62 367 HIS A O 1
ATOM 2943 N N . TYR A 1 368 ? 5.448 -2.970 -16.395 1.00 95.88 368 TYR A N 1
ATOM 2944 C CA . TYR A 1 368 ? 4.973 -1.611 -16.578 1.00 95.88 368 TYR A CA 1
ATOM 2945 C C . TYR A 1 368 ? 5.516 -0.680 -15.490 1.00 95.88 368 TYR A C 1
ATOM 2947 O O . TYR A 1 368 ? 6.191 0.301 -15.804 1.00 95.88 368 TYR A O 1
ATOM 2955 N N . TYR A 1 369 ? 5.326 -1.018 -14.212 1.00 96.75 369 TYR A N 1
ATOM 2956 C CA . TYR A 1 369 ? 5.806 -0.173 -13.118 1.00 96.75 369 TYR A CA 1
ATOM 2957 C C . TYR A 1 369 ? 7.336 -0.102 -13.033 1.00 96.75 369 TYR A C 1
ATOM 2959 O O . TYR A 1 369 ? 7.874 0.959 -12.710 1.00 96.75 369 TYR A O 1
ATOM 2967 N N . ILE A 1 370 ? 8.061 -1.170 -13.387 1.00 97.88 370 ILE A N 1
ATOM 2968 C CA . ILE A 1 370 ? 9.529 -1.106 -13.496 1.00 97.88 370 ILE A CA 1
ATOM 2969 C C . ILE A 1 370 ? 9.940 -0.130 -14.606 1.00 97.88 370 ILE A C 1
ATOM 2971 O O . ILE A 1 370 ? 10.814 0.712 -14.398 1.00 97.88 370 ILE A O 1
ATOM 2975 N N . LEU A 1 371 ? 9.308 -0.206 -15.778 1.00 97.62 371 LEU A N 1
ATOM 2976 C CA . LEU A 1 371 ? 9.588 0.700 -16.891 1.00 97.62 371 LEU A CA 1
ATOM 2977 C C . LEU A 1 371 ? 9.237 2.149 -16.532 1.00 97.62 371 LEU A C 1
ATOM 2979 O O . LEU A 1 371 ? 10.030 3.045 -16.816 1.00 97.62 371 LEU A O 1
ATOM 2983 N N . MET A 1 372 ? 8.120 2.390 -15.840 1.00 96.31 372 MET A N 1
ATOM 2984 C CA . MET A 1 372 ? 7.789 3.714 -15.302 1.00 96.31 372 MET A CA 1
ATOM 2985 C C . MET A 1 372 ? 8.879 4.234 -14.358 1.00 96.31 372 MET A C 1
ATOM 2987 O O . MET A 1 372 ? 9.313 5.381 -14.490 1.00 96.31 372 MET A O 1
ATOM 2991 N N . ALA A 1 373 ? 9.348 3.393 -13.430 1.00 97.62 373 ALA A N 1
ATOM 2992 C CA . ALA A 1 373 ? 10.412 3.743 -12.495 1.00 97.62 373 ALA A CA 1
ATOM 2993 C C . ALA A 1 373 ? 11.701 4.140 -13.236 1.00 97.62 373 ALA A C 1
ATOM 2995 O O . ALA A 1 373 ? 12.289 5.177 -12.931 1.00 97.62 373 ALA A O 1
ATOM 2996 N N . ILE A 1 374 ? 12.099 3.369 -14.256 1.00 98.19 374 ILE A N 1
ATOM 2997 C CA . ILE A 1 374 ? 13.269 3.663 -15.101 1.00 98.19 374 ILE A CA 1
ATOM 2998 C C . ILE A 1 374 ? 13.058 4.951 -15.906 1.00 98.19 374 ILE A C 1
ATOM 3000 O O . ILE A 1 374 ? 13.972 5.764 -16.024 1.00 98.19 374 ILE A O 1
ATOM 3004 N N . ASN A 1 375 ? 11.854 5.192 -16.424 1.00 96.94 375 ASN A N 1
ATOM 3005 C CA . ASN A 1 375 ? 11.553 6.381 -17.218 1.00 96.94 375 ASN A CA 1
ATOM 3006 C C . ASN A 1 375 ? 11.698 7.687 -16.408 1.00 96.94 375 ASN A C 1
ATOM 3008 O O . ASN A 1 375 ? 12.042 8.731 -16.962 1.00 96.94 375 ASN A O 1
ATOM 3012 N N . HIS A 1 376 ? 11.539 7.642 -15.080 1.00 97.00 376 HIS A N 1
ATOM 3013 C CA . HIS A 1 376 ? 11.833 8.791 -14.216 1.00 97.00 376 HIS A CA 1
ATOM 3014 C C . HIS A 1 376 ? 13.324 9.189 -14.182 1.00 97.00 376 HIS A C 1
ATOM 3016 O O . HIS A 1 376 ? 13.638 10.302 -13.759 1.00 97.00 376 HIS A O 1
ATOM 3022 N N . TYR A 1 377 ? 14.237 8.349 -14.684 1.00 97.06 377 TYR A N 1
ATOM 3023 C CA . TYR A 1 377 ? 15.661 8.667 -14.858 1.00 97.06 377 TYR A CA 1
ATOM 3024 C C . TYR A 1 377 ? 15.987 9.363 -16.186 1.00 97.06 377 TYR A C 1
ATOM 3026 O O . TYR A 1 377 ? 17.156 9.606 -16.472 1.00 97.06 377 TYR A O 1
ATOM 3034 N N . GLN A 1 378 ? 14.995 9.739 -17.000 1.00 94.44 378 GLN A N 1
ATOM 3035 C CA . GLN A 1 378 ? 15.234 10.413 -18.289 1.00 94.44 378 GLN A CA 1
ATOM 3036 C C . GLN A 1 378 ? 16.081 11.701 -18.183 1.00 94.44 378 GLN A C 1
ATOM 3038 O O . GLN A 1 378 ? 16.753 12.072 -19.142 1.00 94.44 378 GLN A O 1
ATOM 3043 N N . TYR A 1 379 ? 16.078 12.359 -17.017 1.00 94.06 379 TYR A N 1
ATOM 3044 C CA . TYR A 1 379 ? 16.885 13.552 -16.723 1.00 94.06 379 TYR A CA 1
ATOM 3045 C C . TYR A 1 379 ? 18.079 13.277 -15.789 1.00 94.06 379 TYR A C 1
ATOM 3047 O O . TYR A 1 379 ? 18.820 14.198 -15.456 1.00 94.06 379 TYR A O 1
ATOM 3055 N N . ASP A 1 380 ? 18.273 12.028 -15.360 1.00 96.00 380 ASP A N 1
ATOM 3056 C CA . ASP A 1 380 ? 19.368 11.586 -14.493 1.00 96.00 380 ASP A CA 1
ATOM 3057 C C . ASP A 1 380 ? 20.274 10.621 -15.268 1.00 96.00 380 ASP A C 1
ATOM 3059 O O . ASP A 1 380 ? 20.123 9.395 -15.232 1.00 96.00 380 ASP A O 1
ATOM 3063 N N . HIS A 1 381 ? 21.212 11.201 -16.019 1.00 95.12 381 HIS A N 1
ATOM 3064 C CA . HIS A 1 381 ? 22.097 10.438 -16.892 1.00 95.12 381 HIS A CA 1
ATOM 3065 C C . HIS A 1 381 ? 22.991 9.448 -16.136 1.00 95.12 381 HIS A C 1
ATOM 3067 O O . HIS A 1 381 ? 23.256 8.386 -16.693 1.00 95.12 381 HIS A O 1
ATOM 3073 N N . ASP A 1 382 ? 23.438 9.746 -14.906 1.00 95.56 382 ASP A N 1
ATOM 3074 C CA . ASP A 1 382 ? 24.258 8.801 -14.123 1.00 95.56 382 ASP A CA 1
ATOM 3075 C C . ASP A 1 382 ? 23.429 7.589 -13.695 1.00 95.56 382 ASP A C 1
ATOM 3077 O O . ASP A 1 382 ? 23.854 6.444 -13.859 1.00 95.56 382 ASP A O 1
ATOM 3081 N N . GLY A 1 383 ? 22.202 7.827 -13.226 1.00 96.31 383 GLY A N 1
ATOM 3082 C CA . GLY A 1 383 ? 21.286 6.749 -12.878 1.00 96.31 383 GLY A CA 1
ATOM 3083 C C . GLY A 1 383 ? 20.969 5.842 -14.056 1.00 96.31 383 GLY A C 1
ATOM 3084 O O . GLY A 1 383 ? 21.152 4.625 -13.968 1.00 96.31 383 GLY A O 1
ATOM 3085 N N . LEU A 1 384 ? 20.579 6.426 -15.191 1.00 97.31 384 LEU A N 1
ATOM 3086 C CA . LEU A 1 384 ? 20.306 5.658 -16.404 1.00 97.31 384 LEU A CA 1
ATOM 3087 C C . LEU A 1 384 ? 21.562 4.923 -16.904 1.00 97.31 384 LEU A C 1
ATOM 3089 O O . LEU A 1 384 ? 21.480 3.761 -17.298 1.00 97.31 384 LEU A O 1
ATOM 3093 N N . TYR A 1 385 ? 22.742 5.544 -16.807 1.00 96.94 385 TYR A N 1
ATOM 3094 C CA . TYR A 1 385 ? 24.024 4.919 -17.143 1.00 96.94 385 TYR A CA 1
ATOM 3095 C C . TYR A 1 385 ? 24.291 3.642 -16.328 1.00 96.94 385 TYR A C 1
ATOM 3097 O O . TYR A 1 385 ? 24.798 2.654 -16.865 1.00 96.94 385 TYR A O 1
ATOM 3105 N N . ARG A 1 386 ? 23.902 3.610 -15.049 1.00 97.06 386 ARG A N 1
ATOM 3106 C CA . ARG A 1 386 ? 24.041 2.414 -14.201 1.00 97.06 386 ARG A CA 1
ATOM 3107 C C . ARG A 1 386 ? 23.095 1.288 -14.601 1.00 97.06 386 ARG A C 1
ATOM 3109 O O . ARG A 1 386 ? 23.529 0.139 -14.633 1.00 97.06 386 ARG A O 1
ATOM 3116 N N . PHE A 1 387 ? 21.854 1.600 -14.978 1.00 97.81 387 PHE A N 1
ATOM 3117 C CA . PHE A 1 387 ? 20.955 0.605 -15.575 1.00 97.81 387 PHE A CA 1
ATOM 3118 C C . PHE A 1 387 ? 21.530 0.042 -16.883 1.00 97.81 387 PHE A C 1
ATOM 3120 O O . PHE A 1 387 ? 21.476 -1.164 -17.123 1.00 97.81 387 PHE A O 1
ATOM 3127 N N . LEU A 1 388 ? 22.137 0.893 -17.713 1.00 97.06 388 LEU A N 1
ATOM 3128 C CA . LEU A 1 388 ? 22.757 0.477 -18.973 1.00 97.06 388 LEU A CA 1
ATOM 3129 C C . LEU A 1 388 ? 23.954 -0.451 -18.759 1.00 97.06 388 LEU A C 1
ATOM 3131 O O . LEU A 1 388 ? 24.059 -1.468 -19.443 1.00 97.06 388 LEU A O 1
ATOM 3135 N N . ARG A 1 389 ? 24.807 -0.164 -17.767 1.00 96.62 389 ARG A N 1
ATOM 3136 C CA . ARG A 1 389 ? 25.886 -1.079 -17.351 1.00 96.62 389 ARG A CA 1
ATOM 3137 C C . ARG A 1 389 ? 25.373 -2.424 -16.834 1.00 96.62 389 ARG A C 1
ATOM 3139 O O . ARG A 1 389 ? 26.101 -3.406 -16.910 1.00 96.62 389 ARG A O 1
ATOM 3146 N N . ALA A 1 390 ? 24.139 -2.474 -16.341 1.00 96.88 390 ALA A N 1
ATOM 3147 C CA . ALA A 1 390 ? 23.481 -3.687 -15.868 1.00 96.88 390 ALA A CA 1
ATOM 3148 C C . ALA A 1 390 ? 22.645 -4.397 -16.959 1.00 96.88 390 ALA A C 1
ATOM 3150 O O . ALA A 1 390 ? 21.744 -5.166 -16.643 1.00 96.88 390 ALA A O 1
ATOM 3151 N N . ASN A 1 391 ? 22.956 -4.178 -18.245 1.00 97.06 391 ASN A N 1
ATOM 3152 C CA . ASN A 1 391 ? 22.321 -4.824 -19.405 1.00 97.06 391 ASN A CA 1
ATOM 3153 C C . ASN A 1 391 ? 20.850 -4.441 -19.663 1.00 97.06 391 ASN A C 1
ATOM 3155 O O . ASN A 1 391 ? 20.081 -5.247 -20.188 1.00 97.06 391 ASN A O 1
ATOM 3159 N N . LEU A 1 392 ? 20.452 -3.195 -19.376 1.00 97.81 392 LEU A N 1
ATOM 3160 C CA . LEU A 1 392 ? 19.093 -2.720 -19.672 1.00 97.81 392 LEU A CA 1
ATOM 3161 C C . LEU A 1 392 ? 18.705 -2.855 -21.165 1.00 97.81 392 LEU A C 1
ATOM 3163 O O . LEU A 1 392 ? 17.608 -3.325 -21.450 1.00 97.81 392 LEU A O 1
ATOM 3167 N N . ILE A 1 393 ? 19.569 -2.483 -22.127 1.00 97.88 393 ILE A N 1
ATOM 3168 C CA . ILE A 1 393 ? 19.210 -2.489 -23.568 1.00 97.88 393 ILE A CA 1
ATOM 3169 C C . ILE A 1 393 ? 18.800 -3.891 -24.066 1.00 97.88 393 ILE A C 1
ATOM 3171 O O . ILE A 1 393 ? 17.707 -4.004 -24.625 1.00 97.88 393 ILE A O 1
ATOM 3175 N N . PRO A 1 394 ? 19.596 -4.966 -23.865 1.00 98.06 394 PRO A N 1
ATOM 3176 C CA . PRO A 1 394 ? 19.176 -6.317 -24.246 1.00 98.06 394 PRO A CA 1
ATOM 3177 C C . PRO A 1 394 ? 17.824 -6.737 -23.654 1.00 98.06 394 PRO A C 1
ATOM 3179 O O . PRO A 1 394 ? 16.999 -7.309 -24.367 1.00 98.06 394 PRO A O 1
ATOM 3182 N N . ILE A 1 395 ? 17.569 -6.405 -22.382 1.00 98.12 395 ILE A N 1
ATOM 3183 C CA . ILE A 1 395 ? 16.307 -6.721 -21.694 1.00 98.12 395 ILE A CA 1
ATOM 3184 C C . ILE A 1 395 ? 15.138 -5.976 -22.354 1.00 98.12 395 ILE A C 1
ATOM 3186 O O . ILE A 1 395 ? 14.126 -6.590 -22.696 1.00 98.12 395 ILE A O 1
ATOM 3190 N N . LEU A 1 396 ? 15.292 -4.673 -22.612 1.00 98.12 396 LEU A N 1
ATOM 3191 C CA . LEU A 1 396 ? 14.284 -3.866 -23.305 1.00 98.12 396 LEU A CA 1
ATOM 3192 C C . LEU A 1 396 ? 13.968 -4.417 -24.700 1.00 98.12 396 LEU A C 1
ATOM 3194 O O . LEU A 1 396 ? 12.801 -4.490 -25.077 1.00 98.12 396 LEU A O 1
ATOM 3198 N N . MET A 1 397 ? 14.983 -4.836 -25.461 1.00 98.19 397 MET A N 1
ATOM 3199 C CA . MET A 1 397 ? 14.788 -5.398 -26.802 1.00 98.19 397 MET A CA 1
ATOM 3200 C C . MET A 1 397 ? 14.105 -6.762 -26.769 1.00 98.19 397 MET A C 1
ATOM 3202 O O . MET A 1 397 ? 13.205 -6.997 -27.573 1.00 98.19 397 MET A O 1
ATOM 3206 N N . LYS A 1 398 ? 14.455 -7.633 -25.811 1.00 97.44 398 LYS A N 1
ATOM 3207 C CA . LYS A 1 398 ? 13.740 -8.898 -25.582 1.00 97.44 398 LYS A CA 1
ATOM 3208 C C . LYS A 1 398 ? 12.248 -8.642 -25.337 1.00 97.44 398 LYS A C 1
ATOM 3210 O O . LYS A 1 398 ? 11.403 -9.280 -25.961 1.00 97.44 398 LYS A O 1
ATOM 3215 N N . ARG A 1 399 ? 11.915 -7.666 -24.485 1.00 96.19 399 ARG A N 1
ATOM 3216 C CA . ARG A 1 399 ? 10.518 -7.318 -24.176 1.00 96.19 399 ARG A CA 1
ATOM 3217 C C . ARG A 1 399 ? 9.782 -6.678 -25.326 1.00 96.19 399 ARG A C 1
ATOM 3219 O O . ARG A 1 399 ? 8.665 -7.090 -25.624 1.00 96.19 399 ARG A O 1
ATOM 3226 N N . LEU A 1 400 ? 10.415 -5.729 -26.007 1.00 96.81 400 LEU A N 1
ATOM 3227 C CA . LEU A 1 400 ? 9.833 -5.111 -27.186 1.00 96.81 400 LEU A CA 1
ATOM 3228 C C . LEU A 1 400 ? 9.532 -6.168 -28.249 1.00 96.81 400 LEU A C 1
ATOM 3230 O O . LEU A 1 400 ? 8.464 -6.137 -28.848 1.00 96.81 400 LEU A O 1
ATOM 3234 N N . LYS A 1 401 ? 10.427 -7.145 -28.434 1.00 96.75 401 LYS A N 1
ATOM 3235 C CA . LYS A 1 401 ? 10.214 -8.265 -29.350 1.00 96.75 401 LYS A CA 1
ATOM 3236 C C . LYS A 1 401 ? 8.999 -9.116 -28.964 1.00 96.75 401 LYS A C 1
ATOM 3238 O O . LYS A 1 401 ? 8.167 -9.377 -29.827 1.00 96.75 401 LYS A O 1
ATOM 3243 N N . GLY A 1 402 ? 8.850 -9.458 -27.682 1.00 94.25 402 GLY A N 1
ATOM 3244 C CA . GLY A 1 402 ? 7.658 -10.150 -27.179 1.00 94.25 402 GLY A CA 1
ATOM 3245 C C . GLY A 1 402 ? 6.359 -9.388 -27.474 1.00 94.25 402 GLY A C 1
ATOM 3246 O O . GLY A 1 402 ? 5.403 -9.980 -27.962 1.00 94.25 402 GLY A O 1
ATOM 3247 N N . GLN A 1 403 ? 6.353 -8.064 -27.280 1.00 93.50 403 GLN A N 1
ATOM 3248 C CA . GLN A 1 403 ? 5.207 -7.208 -27.623 1.00 93.50 403 GLN A CA 1
ATOM 3249 C C . GLN A 1 403 ? 4.951 -7.169 -29.141 1.00 93.50 403 GLN A C 1
ATOM 3251 O O . GLN A 1 403 ? 3.818 -7.321 -29.583 1.00 93.50 403 GLN A O 1
ATOM 3256 N N . ILE A 1 404 ? 6.000 -7.036 -29.964 1.00 94.19 404 ILE A N 1
ATOM 3257 C CA . ILE A 1 404 ? 5.923 -7.068 -31.439 1.00 94.19 404 ILE A CA 1
ATOM 3258 C C . ILE A 1 404 ? 5.290 -8.367 -31.946 1.00 94.19 404 ILE A C 1
ATOM 3260 O O . ILE A 1 404 ? 4.602 -8.363 -32.967 1.00 94.19 404 ILE A O 1
ATOM 3264 N N . ASP A 1 405 ? 5.555 -9.489 -31.286 1.00 93.44 405 ASP A N 1
ATOM 3265 C CA . ASP A 1 405 ? 5.048 -10.790 -31.710 1.00 93.44 405 ASP A CA 1
ATOM 3266 C C . ASP A 1 405 ? 3.569 -11.006 -31.349 1.00 93.44 405 ASP A C 1
ATOM 3268 O O . ASP A 1 405 ? 2.908 -11.779 -32.037 1.00 93.44 405 ASP A O 1
ATOM 3272 N N . GLN A 1 406 ? 3.024 -10.246 -30.390 1.00 90.00 406 GLN A N 1
ATOM 3273 C CA . GLN A 1 406 ? 1.581 -10.190 -30.104 1.00 90.00 406 GLN A CA 1
ATOM 3274 C C . GLN A 1 406 ? 0.796 -9.380 -31.147 1.00 90.00 406 GLN A C 1
ATOM 3276 O O . GLN A 1 406 ? -0.395 -9.615 -31.349 1.00 90.00 406 GLN A O 1
ATOM 3281 N N . TYR A 1 407 ? 1.441 -8.437 -31.843 1.00 87.88 407 TYR A N 1
ATOM 3282 C CA . TYR A 1 407 ? 0.793 -7.725 -32.941 1.00 87.88 407 TYR A CA 1
ATOM 3283 C C . TYR A 1 407 ? 0.665 -8.648 -34.157 1.00 87.88 407 TYR A C 1
ATOM 3285 O O . TYR A 1 407 ? 1.638 -8.921 -34.873 1.00 87.88 407 TYR A O 1
ATOM 3293 N N . GLU A 1 408 ? -0.563 -9.090 -34.433 1.00 79.88 408 GLU A N 1
ATOM 3294 C CA . GLU A 1 408 ? -0.884 -9.718 -35.708 1.00 79.88 408 GLU A CA 1
ATOM 3295 C C . GLU A 1 408 ? -0.565 -8.755 -36.851 1.00 79.88 408 GLU A C 1
ATOM 3297 O O . GLU A 1 408 ? -0.913 -7.570 -36.833 1.00 79.88 408 GLU A O 1
ATOM 3302 N N . TYR A 1 409 ? 0.106 -9.272 -37.877 1.00 70.62 409 TYR A N 1
ATOM 3303 C CA . TYR A 1 409 ? 0.423 -8.496 -39.062 1.00 70.62 409 TYR A CA 1
ATOM 3304 C C . TYR A 1 409 ? -0.865 -8.217 -39.844 1.00 70.62 409 TYR A C 1
ATOM 3306 O O . TYR A 1 409 ? -1.216 -8.956 -40.759 1.00 70.62 409 TYR A O 1
ATOM 3314 N N . LYS A 1 410 ? -1.562 -7.124 -39.515 1.00 60.78 410 LYS A N 1
ATOM 3315 C CA . LYS A 1 410 ? -2.826 -6.717 -40.164 1.00 60.78 410 LYS A CA 1
ATOM 3316 C C . LYS A 1 410 ? -2.679 -6.394 -41.658 1.00 60.78 410 LYS A C 1
ATOM 3318 O O . LYS A 1 410 ? -3.664 -6.194 -42.359 1.00 60.78 410 LYS A O 1
ATOM 3323 N N . HIS A 1 411 ? -1.448 -6.368 -42.160 1.00 62.50 411 HIS A N 1
ATOM 3324 C CA . HIS A 1 411 ? -1.099 -6.002 -43.527 1.00 62.50 411 HIS A CA 1
ATOM 3325 C C . HIS A 1 411 ? -1.159 -7.171 -44.538 1.00 62.50 411 HIS A C 1
ATOM 3327 O O . HIS A 1 411 ? -0.659 -7.046 -45.659 1.00 62.50 411 HIS A O 1
ATOM 3333 N N . SER A 1 412 ? -1.722 -8.323 -44.153 1.00 57.72 412 SER A N 1
ATOM 3334 C CA . SER A 1 412 ? -1.912 -9.502 -45.015 1.00 57.72 412 SER A CA 1
ATOM 3335 C C . SER A 1 412 ? -3.245 -9.520 -45.777 1.00 57.72 412 SER A C 1
ATOM 3337 O O . SER A 1 412 ? -3.390 -10.320 -46.698 1.00 57.72 412 SER A O 1
ATOM 3339 N N . SER A 1 413 ? -4.196 -8.634 -45.461 1.00 56.28 413 SER A N 1
ATOM 3340 C CA . SER A 1 413 ? -5.462 -8.541 -46.200 1.00 56.28 413 SER A CA 1
ATOM 3341 C C . SER A 1 413 ? -5.354 -7.564 -47.385 1.00 56.28 413 SER A C 1
ATOM 3343 O O . SER A 1 413 ? -4.847 -6.455 -47.199 1.00 56.28 413 SER A O 1
ATOM 3345 N N . PRO A 1 414 ? -5.855 -7.910 -48.590 1.00 55.38 414 PRO A N 1
ATOM 3346 C CA . PRO A 1 414 ? -5.916 -7.006 -49.748 1.00 55.38 414 PRO A CA 1
ATOM 3347 C C . PRO A 1 414 ? -6.840 -5.791 -49.540 1.00 55.38 414 PRO A C 1
ATOM 3349 O O . PRO A 1 414 ? -6.923 -4.920 -50.402 1.00 55.38 414 PRO A O 1
ATOM 3352 N N . VAL A 1 415 ? -7.510 -5.690 -48.390 1.00 51.66 415 VAL A N 1
ATOM 3353 C CA . VAL A 1 415 ? -8.396 -4.580 -48.035 1.00 51.66 415 VAL A CA 1
ATOM 3354 C C . VAL A 1 415 ? -7.589 -3.449 -47.382 1.00 51.66 415 VAL A C 1
ATOM 3356 O O . VAL A 1 415 ? -7.793 -3.099 -46.222 1.00 51.66 415 VAL A O 1
ATOM 3359 N N . CYS A 1 416 ? -6.662 -2.846 -48.133 1.00 55.19 416 CYS A N 1
ATOM 3360 C CA . CYS A 1 416 ? -6.232 -1.464 -47.878 1.00 55.19 416 CYS A CA 1
ATOM 3361 C C . CYS A 1 416 ? -7.318 -0.515 -48.405 1.00 55.19 416 CYS A C 1
ATOM 3363 O O . CYS A 1 416 ? -7.093 0.251 -49.335 1.00 55.19 416 CYS A O 1
ATOM 3365 N N . ASP A 1 417 ? -8.527 -0.636 -47.859 1.00 61.00 417 ASP A N 1
ATOM 3366 C CA . ASP A 1 417 ? -9.645 0.232 -48.202 1.00 61.00 417 ASP A CA 1
ATOM 3367 C C . ASP A 1 417 ? -9.425 1.573 -47.494 1.00 61.00 417 ASP A C 1
ATOM 3369 O O . ASP A 1 417 ? -9.572 1.692 -46.273 1.00 61.00 417 ASP A O 1
ATOM 3373 N N . GLU A 1 418 ? -8.977 2.563 -48.267 1.00 60.28 418 GLU A N 1
ATOM 3374 C CA . GLU A 1 418 ? -8.629 3.922 -47.835 1.00 60.28 418 GLU A CA 1
ATOM 3375 C C . GLU A 1 418 ? -9.740 4.562 -46.979 1.00 60.28 418 GLU A C 1
ATOM 3377 O O . GLU A 1 418 ? -9.467 5.317 -46.040 1.00 60.28 418 GLU A O 1
ATOM 3382 N N . SER A 1 419 ? -10.992 4.154 -47.213 1.00 66.38 419 SER A N 1
ATOM 3383 C CA . SER A 1 419 ? -12.176 4.577 -46.466 1.00 66.38 419 SER A CA 1
ATOM 3384 C C . SER A 1 419 ? -12.131 4.225 -44.969 1.00 66.38 419 SER A C 1
ATOM 3386 O O . SER A 1 419 ? -12.492 5.056 -44.130 1.00 66.38 419 SER A O 1
ATOM 3388 N N . LYS A 1 420 ? -11.631 3.040 -44.584 1.00 64.88 420 LYS A N 1
ATOM 3389 C CA . LYS A 1 420 ? -11.570 2.612 -43.170 1.00 64.88 420 LYS A CA 1
ATOM 3390 C C . LYS A 1 420 ? -10.487 3.346 -42.382 1.00 64.88 420 LYS A C 1
ATOM 3392 O O . LYS A 1 420 ? -10.684 3.637 -41.204 1.00 64.88 420 LYS A O 1
ATOM 3397 N N . TYR A 1 421 ? -9.364 3.669 -43.025 1.00 62.00 421 TYR A N 1
ATOM 3398 C CA . TYR A 1 421 ? -8.272 4.421 -42.399 1.00 62.00 421 TYR A CA 1
ATOM 3399 C C . TYR A 1 421 ? -8.655 5.886 -42.145 1.00 62.00 421 TYR A C 1
ATOM 3401 O O . TYR A 1 421 ? -8.350 6.440 -41.089 1.00 62.00 421 TYR A O 1
ATOM 3409 N N . LEU A 1 422 ? -9.367 6.515 -43.086 1.00 64.94 422 LEU A N 1
ATOM 3410 C CA . LEU A 1 422 ? -9.879 7.876 -42.900 1.00 64.94 422 LEU A CA 1
ATOM 3411 C C . LEU A 1 422 ? -10.982 7.932 -41.830 1.00 64.94 422 LEU A C 1
ATOM 3413 O O . LEU A 1 422 ? -11.021 8.879 -41.043 1.00 64.94 422 LEU A O 1
ATOM 3417 N N . SER A 1 423 ? -11.810 6.887 -41.733 1.00 63.81 423 SER A N 1
ATOM 3418 C CA . SER A 1 423 ? -12.883 6.795 -40.734 1.00 63.81 423 SER A CA 1
ATOM 3419 C C . SER A 1 423 ? -12.360 6.676 -39.293 1.00 63.81 423 SER A C 1
ATOM 3421 O O . SER A 1 423 ? -12.895 7.331 -38.401 1.00 63.81 423 SER A O 1
ATOM 3423 N N . SER A 1 424 ? -11.283 5.913 -39.046 1.00 58.84 424 SER A N 1
ATOM 3424 C CA . SER A 1 424 ? -10.703 5.788 -37.693 1.00 58.84 424 SER A CA 1
ATOM 3425 C C . SER A 1 424 ? -9.998 7.063 -37.214 1.00 58.84 424 SER A C 1
ATOM 3427 O O . SER A 1 424 ? -9.989 7.359 -36.020 1.00 58.84 424 SER A O 1
ATOM 3429 N N . LYS A 1 425 ? -9.448 7.868 -38.134 1.00 55.34 425 LYS A N 1
ATOM 3430 C CA . LYS A 1 425 ? -8.908 9.198 -37.809 1.00 55.34 425 LYS A CA 1
ATOM 3431 C C . LYS A 1 425 ? -10.000 10.237 -37.547 1.00 55.34 425 LYS A C 1
ATOM 3433 O O . LYS A 1 425 ? -9.796 11.120 -36.719 1.00 55.34 425 LYS A O 1
ATOM 3438 N N . GLN A 1 426 ? -11.152 10.145 -38.213 1.00 56.22 426 GLN A N 1
ATOM 3439 C CA . GLN A 1 426 ? -12.268 11.070 -37.980 1.00 56.22 426 GLN A CA 1
ATOM 3440 C C . GLN A 1 426 ? -12.968 10.837 -36.631 1.00 56.22 426 GLN A C 1
ATOM 3442 O O . GLN A 1 426 ? -13.383 11.814 -36.004 1.00 56.22 426 GLN A O 1
ATOM 3447 N N . SER A 1 427 ? -13.027 9.596 -36.130 1.00 47.53 427 SER A N 1
ATOM 3448 C CA . SER A 1 427 ? -13.617 9.296 -34.813 1.00 47.53 427 SER A CA 1
ATOM 3449 C C . SER A 1 427 ? -12.767 9.763 -33.623 1.00 47.53 427 SER A C 1
ATOM 3451 O O . SER A 1 427 ? -13.301 9.973 -32.541 1.00 47.53 427 SER A O 1
ATOM 3453 N N . LEU A 1 428 ? -11.455 9.956 -33.804 1.00 49.88 428 LEU A N 1
ATOM 3454 C CA . LEU A 1 428 ? -10.564 10.501 -32.766 1.00 49.88 428 LEU A CA 1
ATOM 3455 C C . LEU A 1 428 ? -10.589 12.037 -32.692 1.00 49.88 428 LEU A C 1
ATOM 3457 O O . LEU A 1 428 ? -10.210 12.605 -31.673 1.00 49.88 428 LEU A O 1
ATOM 3461 N N . ASN A 1 429 ? -11.073 12.712 -33.738 1.00 44.00 429 ASN A N 1
ATOM 3462 C CA . ASN A 1 429 ? -11.121 14.175 -33.808 1.00 44.00 429 ASN A CA 1
ATOM 3463 C C . ASN A 1 429 ? -12.499 14.773 -33.467 1.00 44.00 429 ASN A C 1
ATOM 3465 O O . ASN A 1 429 ? -12.644 15.992 -33.456 1.00 44.00 429 ASN A O 1
ATOM 3469 N N . THR A 1 430 ? -13.519 13.956 -33.179 1.00 42.16 430 THR A N 1
ATOM 3470 C CA . THR A 1 430 ? -14.897 14.434 -32.945 1.00 42.16 430 THR A CA 1
ATOM 3471 C C . THR A 1 430 ? -15.207 14.830 -31.493 1.00 42.16 430 THR A C 1
ATOM 3473 O O . THR A 1 430 ? -16.337 15.214 -31.206 1.00 42.16 430 THR A O 1
ATOM 3476 N N . SER A 1 431 ? -14.230 14.825 -30.575 1.00 39.38 431 SER A N 1
ATOM 3477 C CA . SER A 1 431 ? -14.428 15.241 -29.171 1.00 39.38 431 SER A CA 1
ATOM 3478 C C . SER A 1 431 ? -13.884 16.639 -28.825 1.00 39.38 431 SER A C 1
ATOM 3480 O O . SER A 1 431 ? -13.618 16.923 -27.659 1.00 39.38 431 SER A O 1
ATOM 3482 N N . GLY A 1 432 ? -13.709 17.528 -29.807 1.00 40.97 432 GLY A N 1
ATOM 3483 C CA . GLY A 1 432 ? -13.215 18.888 -29.572 1.00 40.97 432 GLY A CA 1
ATOM 3484 C C . GLY A 1 432 ? -13.844 19.909 -30.512 1.00 40.97 432 GLY A C 1
ATOM 3485 O O . GLY A 1 432 ? -13.335 20.152 -31.600 1.00 40.97 432 GLY A O 1
ATOM 3486 N N . ASN A 1 433 ? -14.937 20.534 -30.077 1.00 43.03 433 ASN A N 1
ATOM 3487 C CA . ASN A 1 433 ? -15.516 21.714 -30.720 1.00 43.03 433 ASN A CA 1
ATOM 3488 C C . ASN A 1 433 ? -14.557 22.910 -30.559 1.00 43.03 433 ASN A C 1
ATOM 3490 O O . ASN A 1 433 ? -14.614 23.610 -29.551 1.00 43.03 433 ASN A O 1
ATOM 3494 N N . MET A 1 434 ? -13.685 23.152 -31.540 1.00 38.75 434 MET A N 1
ATOM 3495 C CA . MET A 1 434 ? -13.004 24.437 -31.739 1.00 38.75 434 MET A CA 1
ATOM 3496 C C . MET A 1 434 ? -12.890 24.722 -33.243 1.00 38.75 434 MET A C 1
ATOM 3498 O O . MET A 1 434 ? -12.325 23.935 -33.999 1.00 38.75 434 MET A O 1
ATOM 3502 N N . SER A 1 435 ? -13.469 25.846 -33.668 1.00 33.72 435 SER A N 1
ATOM 3503 C CA . SER A 1 435 ? -13.518 26.325 -35.055 1.00 33.72 435 SER A CA 1
ATOM 3504 C C . SER A 1 435 ? -12.126 26.550 -35.671 1.00 33.72 435 SER A C 1
ATOM 3506 O O . SER A 1 435 ? -11.220 26.997 -34.965 1.00 33.72 435 SER A O 1
ATOM 3508 N N . PRO A 1 436 ? -11.944 26.348 -36.991 1.00 38.81 436 PRO A N 1
ATOM 3509 C CA . PRO A 1 436 ? -10.676 26.618 -37.653 1.00 38.81 436 PRO A CA 1
ATOM 3510 C C . PRO A 1 436 ? -10.606 28.076 -38.133 1.00 38.81 436 PRO A C 1
ATOM 3512 O O . PRO A 1 436 ? -11.423 28.520 -38.938 1.00 38.81 436 PRO A O 1
ATOM 3515 N N . LEU A 1 437 ? -9.595 28.814 -37.674 1.00 31.77 437 LEU A N 1
ATOM 3516 C CA . LEU A 1 437 ? -9.126 30.043 -38.318 1.00 31.77 437 LEU A CA 1
ATOM 3517 C C . LEU A 1 437 ? -7.822 29.731 -39.060 1.00 31.77 437 LEU A C 1
ATOM 3519 O O . LEU A 1 437 ? -6.814 29.368 -38.455 1.00 31.77 437 LEU A O 1
ATOM 3523 N N . SER A 1 438 ? -7.866 29.852 -40.383 1.00 35.56 438 SER A N 1
ATOM 3524 C CA . SER A 1 438 ? -6.732 29.717 -41.303 1.00 35.56 438 SER A CA 1
ATOM 3525 C C . SER A 1 438 ? -5.760 30.902 -41.191 1.00 35.56 438 SER A C 1
ATOM 3527 O O . SER A 1 438 ? -6.231 32.031 -41.042 1.00 35.56 438 SER A O 1
ATOM 3529 N N . PRO A 1 439 ? -4.437 30.727 -41.397 1.00 42.72 439 PRO A N 1
ATOM 3530 C CA . PRO A 1 439 ? -3.562 31.839 -41.740 1.00 42.72 439 PRO A CA 1
ATOM 3531 C C . PRO A 1 439 ? -3.231 31.863 -43.241 1.00 42.72 439 PRO A C 1
ATOM 3533 O O . PRO A 1 439 ? -2.777 30.883 -43.831 1.00 42.72 439 PRO A O 1
ATOM 3536 N N . ASN A 1 440 ? -3.457 33.039 -43.828 1.00 30.72 440 ASN A N 1
ATOM 3537 C CA . ASN A 1 440 ? -3.035 33.459 -45.161 1.00 30.72 440 ASN A CA 1
ATOM 3538 C C . ASN A 1 440 ? -1.504 33.422 -45.297 1.00 30.72 440 ASN A C 1
ATOM 3540 O O . ASN A 1 440 ? -0.800 34.101 -44.551 1.00 30.72 440 ASN A O 1
ATOM 3544 N N . TYR A 1 441 ? -1.004 32.726 -46.317 1.00 33.16 441 TYR A N 1
ATOM 3545 C CA . TYR A 1 441 ? 0.317 32.979 -46.887 1.00 33.16 441 TYR A CA 1
ATOM 3546 C C . TYR A 1 441 ? 0.152 33.944 -48.060 1.00 33.16 441 TYR A C 1
ATOM 3548 O O . TYR A 1 441 ? -0.486 33.598 -49.051 1.00 33.16 441 TYR A O 1
ATOM 3556 N N . SER A 1 442 ? 0.745 35.136 -47.962 1.00 33.12 442 SER A N 1
ATOM 3557 C CA . SER A 1 442 ? 0.928 36.018 -49.114 1.00 33.12 442 SER A CA 1
ATOM 3558 C C . SER A 1 442 ? 2.358 36.558 -49.158 1.00 33.12 442 SER A C 1
ATOM 3560 O O . SER A 1 442 ? 2.891 37.090 -48.190 1.00 33.12 442 SER A O 1
ATOM 3562 N N . SER A 1 443 ? 2.939 36.342 -50.330 1.00 41.06 443 SER A N 1
ATOM 3563 C CA . SER A 1 443 ? 4.189 36.794 -50.948 1.00 41.06 443 SER A CA 1
ATOM 3564 C C . SER A 1 443 ? 4.656 38.243 -50.714 1.00 41.06 443 SER A C 1
ATOM 3566 O O . SER A 1 443 ? 3.843 39.163 -50.720 1.00 41.06 443 SER A O 1
ATOM 3568 N N . GLY A 1 444 ? 5.984 38.442 -50.739 1.00 32.12 444 GLY A N 1
ATOM 3569 C CA . GLY A 1 444 ? 6.664 39.708 -51.086 1.00 32.12 444 GLY A CA 1
ATOM 3570 C C . GLY A 1 444 ? 8.144 39.693 -50.662 1.00 32.12 444 GLY A C 1
ATOM 3571 O O . GLY A 1 444 ? 8.430 39.744 -49.476 1.00 32.12 444 GLY A O 1
ATOM 3572 N N . ASN A 1 445 ? 9.080 39.329 -51.545 1.00 37.41 445 ASN A N 1
ATOM 3573 C CA . ASN A 1 445 ? 9.883 40.173 -52.456 1.00 37.41 445 ASN A CA 1
ATOM 3574 C C . ASN A 1 445 ? 11.135 40.836 -51.830 1.00 37.41 445 ASN A C 1
ATOM 3576 O O . ASN A 1 445 ? 11.047 41.677 -50.943 1.00 37.41 445 ASN A O 1
ATOM 3580 N N . PHE A 1 446 ? 12.296 40.454 -52.386 1.00 36.69 446 PHE A N 1
ATOM 3581 C CA . PHE A 1 446 ? 13.621 41.097 -52.317 1.00 36.69 446 PHE A CA 1
ATOM 3582 C C . PHE A 1 446 ? 13.550 42.574 -52.783 1.00 36.69 446 PHE A C 1
ATOM 3584 O O . PHE A 1 446 ? 12.762 42.880 -53.673 1.00 36.69 446 PHE A O 1
ATOM 3591 N N . SER A 1 447 ? 14.311 43.538 -52.237 1.00 38.91 447 SER A N 1
ATOM 3592 C CA . SER A 1 447 ? 15.720 43.845 -52.590 1.00 38.91 447 SER A CA 1
ATOM 3593 C C . SER A 1 447 ? 16.257 45.103 -51.830 1.00 38.91 447 SER A C 1
ATOM 3595 O O . SER A 1 447 ? 15.477 45.748 -51.133 1.00 38.91 447 SER A O 1
ATOM 3597 N N . PRO A 1 448 ? 17.566 45.457 -51.931 1.00 61.84 448 PRO A N 1
ATOM 3598 C CA . PRO A 1 448 ? 18.392 46.038 -50.854 1.00 61.84 448 PRO A CA 1
ATOM 3599 C C . PRO A 1 448 ? 18.797 47.515 -51.045 1.00 61.84 448 PRO A C 1
ATOM 3601 O O . PRO A 1 448 ? 18.785 48.006 -52.167 1.00 61.84 448 PRO A O 1
ATOM 3604 N N . THR A 1 449 ? 19.333 48.167 -49.998 1.00 34.75 449 THR A N 1
ATOM 3605 C CA . THR A 1 449 ? 20.293 49.286 -50.152 1.00 34.75 449 THR A CA 1
ATOM 3606 C C . THR A 1 449 ? 21.282 49.415 -48.987 1.00 34.75 449 THR A C 1
ATOM 3608 O O . THR A 1 449 ? 20.909 49.403 -47.817 1.00 34.75 449 THR A O 1
ATOM 3611 N N . ASN A 1 450 ? 22.546 49.595 -49.376 1.00 36.81 450 ASN A N 1
ATOM 3612 C CA . ASN A 1 450 ? 23.727 49.990 -48.607 1.00 36.81 450 ASN A CA 1
ATOM 3613 C C . ASN A 1 450 ? 23.548 51.299 -47.806 1.00 36.81 450 ASN A C 1
ATOM 3615 O O . ASN A 1 450 ? 22.896 52.222 -48.288 1.00 36.81 450 ASN A O 1
ATOM 3619 N N . SER A 1 451 ? 24.283 51.471 -46.695 1.00 33.75 451 SER A N 1
ATOM 3620 C CA . SER A 1 451 ? 25.528 52.279 -46.679 1.00 33.75 451 SER A CA 1
ATOM 3621 C C . SER A 1 451 ? 26.013 52.691 -45.261 1.00 33.75 451 SER A C 1
ATOM 3623 O O . SER A 1 451 ? 25.224 53.075 -44.406 1.00 33.75 451 SER A O 1
ATOM 3625 N N . SER A 1 452 ? 27.348 52.647 -45.086 1.00 34.50 452 SER A N 1
ATOM 3626 C CA . SER A 1 452 ? 28.204 53.595 -44.324 1.00 34.50 452 SER A CA 1
ATOM 3627 C C . SER A 1 452 ? 28.395 53.499 -42.784 1.00 34.50 452 SER A C 1
ATOM 3629 O O . SER A 1 452 ? 27.783 54.252 -42.043 1.00 34.50 452 SER A O 1
ATOM 3631 N N . SER A 1 453 ? 29.332 52.629 -42.359 1.00 38.09 453 SER A N 1
ATOM 3632 C CA . SER A 1 453 ? 30.581 52.805 -41.537 1.00 38.09 453 SER A CA 1
ATOM 3633 C C . SER A 1 453 ? 30.667 53.729 -40.255 1.00 38.09 453 SER A C 1
ATOM 3635 O O . SER A 1 453 ? 29.703 54.397 -39.921 1.00 38.09 453 SER A O 1
ATOM 3637 N N . PRO A 1 454 ? 31.796 53.770 -39.473 1.00 56.00 454 PRO A N 1
ATOM 3638 C CA . PRO A 1 454 ? 31.965 53.289 -38.066 1.00 56.00 454 PRO A CA 1
ATOM 3639 C C . PRO A 1 454 ? 32.519 54.421 -37.115 1.00 56.00 454 PRO A C 1
ATOM 3641 O O . PRO A 1 454 ? 32.283 55.574 -37.473 1.00 56.00 454 PRO A O 1
ATOM 3644 N N . PRO A 1 455 ? 33.312 54.256 -35.999 1.00 55.16 455 PRO A N 1
ATOM 3645 C CA . PRO A 1 455 ? 33.768 53.103 -35.169 1.00 55.16 455 PRO A CA 1
ATOM 3646 C C . PRO A 1 455 ? 33.754 53.313 -33.608 1.00 55.16 455 PRO A C 1
ATOM 3648 O O . PRO A 1 455 ? 33.578 54.429 -33.133 1.00 55.16 455 PRO A O 1
ATOM 3651 N N . ARG A 1 456 ? 34.063 52.267 -32.800 1.00 34.66 456 ARG A N 1
ATOM 3652 C CA . ARG A 1 456 ? 35.212 52.187 -31.831 1.00 34.66 456 ARG A CA 1
ATOM 3653 C C . ARG A 1 456 ? 35.118 51.044 -30.782 1.00 34.66 456 ARG A C 1
ATOM 3655 O O . ARG A 1 456 ? 34.174 50.968 -30.012 1.00 34.66 456 ARG A O 1
ATOM 3662 N N . TYR A 1 457 ? 36.178 50.222 -30.770 1.00 37.84 457 TYR A N 1
ATOM 3663 C CA . TYR A 1 457 ? 36.914 49.561 -29.666 1.00 37.84 457 TYR A CA 1
ATOM 3664 C C . TYR A 1 457 ? 36.291 49.390 -28.260 1.00 37.84 457 TYR A C 1
ATOM 3666 O O . TYR A 1 457 ? 36.097 50.375 -27.556 1.00 37.84 457 TYR A O 1
ATOM 3674 N N . MET A 1 458 ? 36.235 48.142 -27.765 1.00 31.69 458 MET A N 1
ATOM 3675 C CA . MET A 1 458 ? 37.168 47.574 -26.758 1.00 31.69 458 MET A CA 1
ATOM 3676 C C . MET A 1 458 ? 36.860 46.079 -26.500 1.00 31.69 458 MET A C 1
ATOM 3678 O O . MET A 1 458 ? 35.706 45.663 -26.491 1.00 31.69 458 MET A O 1
ATOM 3682 N N . SER A 1 459 ? 37.923 45.286 -26.345 1.00 35.22 459 SER A N 1
ATOM 3683 C CA . SER A 1 459 ? 37.956 43.812 -26.253 1.00 35.22 459 SER A CA 1
ATOM 3684 C C . SER A 1 459 ? 37.806 43.267 -24.813 1.00 35.22 459 SER A C 1
ATOM 3686 O O . SER A 1 459 ? 37.837 44.055 -23.868 1.00 35.22 459 SER A O 1
ATOM 3688 N N . PRO A 1 460 ? 37.650 41.933 -24.631 1.00 49.09 460 PRO A N 1
ATOM 3689 C CA . PRO A 1 460 ? 37.017 41.326 -23.458 1.00 49.09 460 PRO A CA 1
ATOM 3690 C C . PRO A 1 460 ? 37.999 40.736 -22.432 1.00 49.09 460 PRO A C 1
ATOM 3692 O O . PRO A 1 460 ? 39.143 40.411 -22.750 1.00 49.09 460 PRO A O 1
ATOM 3695 N N . VAL A 1 461 ? 37.500 40.502 -21.213 1.00 32.72 461 VAL A N 1
ATOM 3696 C CA . VAL A 1 461 ? 38.184 39.748 -20.151 1.00 32.72 461 VAL A CA 1
ATOM 3697 C C . VAL A 1 461 ? 37.355 38.515 -19.777 1.00 32.72 461 VAL A C 1
ATOM 3699 O O . VAL A 1 461 ? 36.201 38.626 -19.375 1.00 32.72 461 VAL A O 1
ATOM 3702 N N . ASN A 1 462 ? 37.987 37.350 -19.909 1.00 39.28 462 ASN A N 1
ATOM 3703 C CA . ASN A 1 462 ? 37.683 36.078 -19.236 1.00 39.28 462 ASN A CA 1
ATOM 3704 C C . ASN A 1 462 ? 38.628 35.986 -18.012 1.00 39.28 462 ASN A C 1
ATOM 3706 O O . ASN A 1 462 ? 39.721 36.558 -18.115 1.00 39.28 462 ASN A O 1
ATOM 3710 N N . PRO A 1 463 ? 38.321 35.274 -16.900 1.00 42.66 463 PRO A N 1
ATOM 3711 C CA . PRO A 1 463 ? 38.713 33.854 -16.826 1.00 42.66 463 PRO A CA 1
ATOM 3712 C C . PRO A 1 463 ? 37.942 32.951 -15.815 1.00 42.66 463 PRO A C 1
ATOM 3714 O O . PRO A 1 463 ? 36.998 33.348 -15.141 1.00 42.66 463 PRO A O 1
ATOM 3717 N N . TRP A 1 464 ? 38.399 31.696 -15.779 1.00 32.69 464 TRP A N 1
ATOM 3718 C CA . TRP A 1 464 ? 37.908 30.439 -15.196 1.00 32.69 464 TRP A CA 1
ATOM 3719 C C . TRP A 1 464 ? 38.010 30.212 -13.659 1.00 32.69 464 TRP A C 1
ATOM 3721 O O . TRP A 1 464 ? 38.940 30.694 -13.025 1.00 32.69 464 TRP A O 1
ATOM 3731 N N . SER A 1 465 ? 37.127 29.309 -13.176 1.00 33.75 465 SER A N 1
ATOM 3732 C CA . SER A 1 465 ? 37.245 28.223 -12.153 1.00 33.75 465 SER A CA 1
ATOM 3733 C C . SER A 1 465 ? 37.652 28.471 -10.681 1.00 33.75 465 SER A C 1
ATOM 3735 O O . SER A 1 465 ? 38.602 29.197 -10.414 1.00 33.75 465 SER A O 1
ATOM 3737 N N . PRO A 1 466 ? 37.092 27.683 -9.726 1.00 42.31 466 PRO A N 1
ATOM 3738 C CA . PRO A 1 466 ? 37.746 27.384 -8.450 1.00 42.31 466 PRO A CA 1
ATOM 3739 C C . PRO A 1 466 ? 38.127 25.894 -8.287 1.00 42.31 466 PRO A C 1
ATOM 3741 O O . PRO A 1 466 ? 37.305 24.993 -8.449 1.00 42.31 466 PRO A O 1
ATOM 3744 N N . LEU A 1 467 ? 39.387 25.665 -7.900 1.00 29.30 467 LEU A N 1
ATOM 3745 C CA . LEU A 1 467 ? 39.915 24.441 -7.284 1.00 29.30 467 LEU A CA 1
ATOM 3746 C C . LEU A 1 467 ? 39.883 24.609 -5.757 1.00 29.30 467 LEU A C 1
ATOM 3748 O O . LEU A 1 467 ? 40.338 25.638 -5.266 1.00 29.30 467 LEU A O 1
ATOM 3752 N N . TRP A 1 468 ? 39.462 23.586 -5.011 1.00 32.94 468 TRP A N 1
ATOM 3753 C CA . TRP A 1 468 ? 39.818 23.423 -3.596 1.00 32.94 468 TRP A CA 1
ATOM 3754 C C . TRP A 1 468 ? 40.377 22.016 -3.385 1.00 32.94 468 TRP A C 1
ATOM 3756 O O . TRP A 1 468 ? 39.704 21.031 -3.676 1.00 32.94 468 TRP A O 1
ATOM 3766 N N . ASN A 1 469 ? 41.606 21.940 -2.873 1.00 31.19 469 ASN A N 1
ATOM 3767 C CA . ASN A 1 469 ? 42.181 20.743 -2.273 1.00 31.19 469 ASN A CA 1
ATOM 3768 C C . ASN A 1 469 ? 43.044 21.143 -1.064 1.00 31.19 469 ASN A C 1
ATOM 3770 O O . ASN A 1 469 ? 43.841 22.071 -1.152 1.00 31.19 469 ASN A O 1
ATOM 3774 N N . ALA A 1 470 ? 42.805 20.419 0.033 1.00 30.62 470 ALA A N 1
ATOM 3775 C CA . ALA A 1 470 ? 43.609 20.107 1.220 1.00 30.62 470 ALA A CA 1
ATOM 3776 C C . ALA A 1 470 ? 44.888 20.910 1.558 1.00 30.62 470 ALA A C 1
ATOM 3778 O O . ALA A 1 470 ? 45.809 20.990 0.750 1.00 30.62 470 ALA A O 1
ATOM 3779 N N . SER A 1 471 ? 45.070 21.247 2.847 1.00 31.66 471 SER A N 1
ATOM 3780 C CA . SER A 1 471 ? 45.905 20.453 3.787 1.00 31.66 471 SER A CA 1
ATOM 3781 C C . SER A 1 471 ? 46.132 21.144 5.152 1.00 31.66 471 SER A C 1
ATOM 3783 O O . SER A 1 471 ? 46.374 22.340 5.230 1.00 31.66 471 SER A O 1
ATOM 3785 N N . THR A 1 472 ? 46.036 20.321 6.204 1.00 30.27 472 THR A N 1
ATOM 3786 C CA . THR A 1 472 ? 46.740 20.274 7.513 1.00 30.27 472 THR A CA 1
ATOM 3787 C C . THR A 1 472 ? 47.721 21.384 7.939 1.00 30.27 472 THR A C 1
ATOM 3789 O O . THR A 1 472 ? 48.617 21.719 7.168 1.00 30.27 472 THR A O 1
ATOM 3792 N N . SER A 1 473 ? 47.703 21.767 9.236 1.00 31.50 473 SER A N 1
ATOM 3793 C CA . SER A 1 473 ? 48.763 21.469 10.250 1.00 31.50 473 SER A CA 1
ATOM 3794 C C . SER A 1 473 ? 48.596 22.221 11.601 1.00 31.50 473 SER A C 1
ATOM 3796 O O . SER A 1 473 ? 48.537 23.441 11.625 1.00 31.50 473 SER A O 1
ATOM 3798 N N . THR A 1 474 ? 48.554 21.439 12.695 1.00 30.78 474 THR A N 1
ATOM 3799 C CA . THR A 1 474 ? 49.202 21.538 14.040 1.00 30.78 474 THR A CA 1
ATOM 3800 C C . THR A 1 474 ? 49.330 22.815 14.907 1.00 30.78 474 THR A C 1
ATOM 3802 O O . THR A 1 474 ? 49.761 23.863 14.444 1.00 30.78 474 THR A O 1
ATOM 3805 N N . ALA A 1 475 ? 49.238 22.535 16.230 1.00 29.70 475 ALA A N 1
ATOM 3806 C CA . ALA A 1 475 ? 49.800 23.213 17.426 1.00 29.70 475 ALA A CA 1
ATOM 3807 C C . ALA A 1 475 ? 48.920 24.338 18.041 1.00 29.70 475 ALA A C 1
ATOM 3809 O O . ALA A 1 475 ? 48.292 25.084 17.310 1.00 29.70 475 ALA A O 1
ATOM 3810 N N . THR A 1 476 ? 48.761 24.545 19.360 1.00 31.11 476 THR A N 1
ATOM 3811 C CA . THR A 1 476 ? 49.570 24.195 20.546 1.00 31.11 476 THR A CA 1
ATOM 3812 C C . THR A 1 476 ? 48.766 24.479 21.841 1.00 31.11 476 THR A C 1
ATOM 3814 O O . THR A 1 476 ? 47.940 25.382 21.845 1.00 31.11 476 THR A O 1
ATOM 3817 N N . ALA A 1 477 ? 49.121 23.776 22.926 1.00 31.50 477 ALA A N 1
ATOM 3818 C CA . ALA A 1 477 ? 49.181 24.213 24.338 1.00 31.50 477 ALA A CA 1
ATOM 3819 C C . ALA A 1 477 ? 47.912 24.565 25.167 1.00 31.50 477 ALA A C 1
ATOM 3821 O O . ALA A 1 477 ? 47.169 25.499 24.889 1.00 31.50 477 ALA A O 1
ATOM 3822 N N . ALA A 1 478 ? 47.790 23.841 26.292 1.00 32.53 478 ALA A N 1
ATOM 3823 C CA . ALA A 1 478 ? 47.086 24.194 27.537 1.00 32.53 478 ALA A CA 1
ATOM 3824 C C . ALA A 1 478 ? 47.820 25.347 28.289 1.00 32.53 478 ALA A C 1
ATOM 3826 O O . ALA A 1 478 ? 48.937 25.669 27.874 1.00 32.53 478 ALA A O 1
ATOM 3827 N N . PRO A 1 479 ? 47.270 25.990 29.353 1.00 40.78 479 PRO A N 1
ATOM 3828 C CA . PRO A 1 479 ? 46.901 25.388 30.657 1.00 40.78 479 PRO A CA 1
ATOM 3829 C C . PRO A 1 479 ? 45.498 25.840 31.148 1.00 40.78 479 PRO A C 1
ATOM 3831 O O . PRO A 1 479 ? 44.967 26.843 30.695 1.00 40.78 479 PRO A O 1
ATOM 3834 N N . GLY A 1 480 ? 44.749 25.087 31.957 1.00 28.44 480 GLY A N 1
ATOM 3835 C CA . GLY A 1 480 ? 45.020 24.778 33.362 1.00 28.44 480 GLY A CA 1
ATOM 3836 C C . GLY A 1 480 ? 44.307 25.798 34.259 1.00 28.44 480 GLY A C 1
ATOM 3837 O O . GLY A 1 480 ? 44.805 26.905 34.400 1.00 28.44 480 GLY A O 1
ATOM 3838 N N . PHE A 1 481 ? 43.164 25.436 34.851 1.00 29.50 481 PHE A N 1
ATOM 3839 C CA . PHE A 1 481 ? 42.700 26.041 36.103 1.00 29.50 481 PHE A CA 1
ATOM 3840 C C . PHE A 1 481 ? 41.828 25.050 36.878 1.00 29.50 481 PHE A C 1
ATOM 3842 O O . PHE A 1 481 ? 40.783 24.590 36.419 1.00 29.50 481 PHE A O 1
ATOM 3849 N N . ASP A 1 482 ? 42.377 24.709 38.030 1.00 28.75 482 ASP A N 1
ATOM 3850 C CA . ASP A 1 482 ? 41.908 23.866 39.112 1.00 28.75 482 ASP A CA 1
ATOM 3851 C C . ASP A 1 482 ? 41.100 24.736 40.080 1.00 28.75 482 ASP A C 1
ATOM 3853 O O . ASP A 1 482 ? 41.593 25.798 40.448 1.00 28.75 482 ASP A O 1
ATOM 3857 N N . LEU A 1 483 ? 39.891 24.315 40.460 1.00 32.88 483 LEU A N 1
ATOM 3858 C CA . LEU A 1 483 ? 39.253 24.663 41.733 1.00 32.88 483 LEU A CA 1
ATOM 3859 C C . LEU A 1 483 ? 38.177 23.616 42.042 1.00 32.88 483 LEU A C 1
ATOM 3861 O O . LEU A 1 483 ? 37.117 23.573 41.414 1.00 32.88 483 LEU A O 1
ATOM 3865 N N . GLY A 1 484 ? 38.477 22.778 43.030 1.00 28.50 484 GLY A N 1
ATOM 3866 C CA . GLY A 1 484 ? 37.514 21.902 43.673 1.00 28.50 484 GLY A CA 1
ATOM 3867 C C . GLY A 1 484 ? 36.439 22.670 44.441 1.00 28.50 484 GLY A C 1
ATOM 3868 O O . GLY A 1 484 ? 36.659 23.776 44.937 1.00 28.50 484 GLY A O 1
ATOM 3869 N N . PHE A 1 485 ? 35.282 22.032 44.585 1.00 29.38 485 PHE A N 1
ATOM 3870 C CA . PHE A 1 485 ? 34.423 22.264 45.733 1.00 29.38 485 PHE A CA 1
ATOM 3871 C C . PHE A 1 485 ? 33.748 20.954 46.130 1.00 29.38 485 PHE A C 1
ATOM 3873 O O . PHE A 1 485 ? 33.060 20.307 45.341 1.00 29.38 485 PHE A O 1
ATOM 3880 N N . ASP A 1 486 ? 34.055 20.582 47.361 1.00 29.98 486 ASP A N 1
ATOM 3881 C CA . ASP A 1 486 ? 33.516 19.497 48.158 1.00 29.98 486 ASP A CA 1
ATOM 3882 C C . ASP A 1 486 ? 32.088 19.856 48.595 1.00 29.98 486 ASP A C 1
ATOM 3884 O O . ASP A 1 486 ? 31.839 21.018 48.907 1.00 29.98 486 ASP A O 1
ATOM 3888 N N . SER A 1 487 ? 31.167 18.891 48.629 1.00 32.03 487 SER A N 1
ATOM 3889 C CA . SER A 1 487 ? 30.035 18.889 49.570 1.00 32.03 487 SER A CA 1
ATOM 3890 C C . SER A 1 487 ? 29.198 17.621 49.409 1.00 32.03 487 SER A C 1
ATOM 3892 O O . SER A 1 487 ? 28.336 17.488 48.542 1.00 32.03 487 SER A O 1
ATOM 3894 N N . THR A 1 488 ? 29.482 16.703 50.322 1.00 33.31 488 THR A N 1
ATOM 3895 C CA . THR A 1 488 ? 28.563 15.763 50.964 1.00 33.31 488 THR A CA 1
ATOM 3896 C C . THR A 1 488 ? 27.146 16.313 51.160 1.00 33.31 488 THR A C 1
ATOM 3898 O O . THR A 1 488 ? 26.989 17.453 51.590 1.00 33.31 488 THR A O 1
ATOM 3901 N N . ASN A 1 489 ? 26.135 15.467 50.948 1.00 32.88 489 ASN A N 1
ATOM 3902 C CA . ASN A 1 489 ? 25.055 15.274 51.919 1.00 32.88 489 ASN A CA 1
ATOM 3903 C C . ASN A 1 489 ? 24.340 13.943 51.656 1.00 32.88 489 ASN A C 1
ATOM 3905 O O . ASN A 1 489 ? 23.702 13.732 50.625 1.00 32.88 489 ASN A O 1
ATOM 3909 N N . GLU A 1 490 ? 24.529 13.053 52.623 1.00 34.66 490 GLU A N 1
ATOM 3910 C CA . GLU A 1 490 ? 23.713 11.886 52.919 1.00 34.66 490 GLU A CA 1
ATOM 3911 C C . GLU A 1 490 ? 22.381 12.313 53.565 1.00 34.66 490 GLU A C 1
ATOM 3913 O O . GLU A 1 490 ? 22.257 13.431 54.063 1.00 34.66 490 GLU A O 1
ATOM 3918 N N . ALA A 1 491 ? 21.467 11.340 53.633 1.00 35.66 491 ALA A N 1
ATOM 3919 C CA . ALA A 1 491 ? 20.292 11.245 54.506 1.00 35.66 491 ALA A CA 1
ATOM 3920 C C . ALA A 1 491 ? 18.999 11.964 54.075 1.00 35.66 491 ALA A C 1
ATOM 3922 O O . ALA A 1 491 ? 18.868 13.175 54.187 1.00 35.66 491 ALA A O 1
ATOM 3923 N N . GLU A 1 492 ? 18.032 11.150 53.637 1.00 36.72 492 GLU A N 1
ATOM 3924 C CA . GLU A 1 492 ? 16.631 11.096 54.112 1.00 36.72 492 GLU A CA 1
ATOM 3925 C C . GLU A 1 492 ? 16.009 9.821 53.489 1.00 36.72 492 GLU A C 1
ATOM 3927 O O . GLU A 1 492 ? 15.920 9.685 52.268 1.00 36.72 492 GLU A O 1
ATOM 3932 N N . GLU A 1 493 ? 15.997 8.719 54.247 1.00 35.19 493 GLU A N 1
ATOM 3933 C CA . GLU A 1 493 ? 14.832 8.167 54.976 1.00 35.19 493 GLU A CA 1
ATOM 3934 C C . GLU A 1 493 ? 13.698 7.702 54.036 1.00 35.19 493 GLU A C 1
ATOM 3936 O O . GLU A 1 493 ? 13.059 8.476 53.335 1.00 35.19 493 GLU A O 1
ATOM 3941 N N . GLU A 1 494 ? 13.525 6.398 53.806 1.00 36.50 494 GLU A N 1
ATOM 3942 C CA . GLU A 1 494 ? 12.934 5.418 54.740 1.00 36.50 494 GLU A CA 1
ATOM 3943 C C . GLU A 1 494 ? 11.415 5.612 54.919 1.00 36.50 494 GLU A C 1
ATOM 3945 O O . GLU A 1 494 ? 10.930 6.132 55.912 1.00 36.50 494 GLU A O 1
ATOM 3950 N N . MET A 1 495 ? 10.636 5.139 53.937 1.00 40.09 495 MET A N 1
ATOM 3951 C CA . MET A 1 495 ? 9.256 4.690 54.164 1.00 40.09 495 MET A CA 1
ATOM 3952 C C . MET A 1 495 ? 8.801 3.803 52.998 1.00 40.09 495 MET A C 1
ATOM 3954 O O . MET A 1 495 ? 8.283 4.270 51.983 1.00 40.09 495 MET A O 1
ATOM 3958 N N . LYS A 1 496 ? 9.039 2.493 53.107 1.00 36.94 496 LYS A N 1
ATOM 3959 C CA . LYS A 1 496 ? 8.471 1.512 52.176 1.00 36.94 496 LYS A CA 1
ATOM 3960 C C . LYS A 1 496 ? 8.236 0.184 52.881 1.00 36.94 496 LYS A C 1
ATOM 3962 O O . LYS A 1 496 ? 8.968 -0.777 52.681 1.00 36.94 496 LYS A O 1
ATOM 3967 N N . GLU A 1 497 ? 7.192 0.140 53.697 1.00 37.91 497 GLU A N 1
ATOM 3968 C CA . GLU A 1 497 ? 6.664 -1.116 54.211 1.00 37.91 497 GLU A CA 1
ATOM 3969 C C . GLU A 1 497 ? 5.134 -1.052 54.310 1.00 37.91 497 GLU A C 1
ATOM 3971 O O . GLU A 1 497 ? 4.576 -0.087 54.829 1.00 37.91 497 GLU A O 1
ATOM 3976 N N . ARG A 1 498 ? 4.498 -2.128 53.826 1.00 37.62 498 ARG A N 1
ATOM 3977 C CA . ARG A 1 498 ? 3.079 -2.517 53.940 1.00 37.62 498 ARG A CA 1
ATOM 3978 C C . ARG A 1 498 ? 2.062 -1.821 53.038 1.00 37.62 498 ARG A C 1
ATOM 3980 O O . ARG A 1 498 ? 1.442 -0.844 53.434 1.00 37.62 498 ARG A O 1
ATOM 3987 N N . CYS A 1 499 ? 1.797 -2.468 51.902 1.00 33.19 499 CYS A N 1
ATOM 3988 C CA . CYS A 1 499 ? 0.460 -2.693 51.330 1.00 33.19 499 CYS A CA 1
ATOM 3989 C C . CYS A 1 499 ? 0.516 -3.980 50.472 1.00 33.19 499 CYS A C 1
ATOM 3991 O O . CYS A 1 499 ? 0.358 -3.918 49.260 1.00 33.19 499 CYS A O 1
ATOM 3993 N N . ASP A 1 500 ? 0.802 -5.131 51.093 1.00 36.47 500 ASP A N 1
ATOM 3994 C CA . ASP A 1 500 ? 0.563 -6.450 50.488 1.00 36.47 500 ASP A CA 1
ATOM 3995 C C . ASP A 1 500 ? -0.758 -6.965 51.057 1.00 36.47 500 ASP A C 1
ATOM 3997 O O . ASP A 1 500 ? -0.789 -7.449 52.187 1.00 36.47 500 ASP A O 1
ATOM 4001 N N . ASN A 1 501 ? -1.845 -6.727 50.328 1.00 43.16 501 ASN A N 1
ATOM 4002 C CA . ASN A 1 501 ? -3.132 -7.420 50.396 1.00 43.16 501 ASN A CA 1
ATOM 4003 C C . ASN A 1 501 ? -4.046 -6.721 49.390 1.00 43.16 501 ASN A C 1
ATOM 4005 O O . ASN A 1 501 ? -4.715 -5.763 49.755 1.00 43.16 501 ASN A O 1
ATOM 4009 N N . ASP A 1 502 ? -4.051 -7.176 48.144 1.00 36.00 502 ASP A N 1
ATOM 4010 C CA . ASP A 1 502 ? -5.220 -7.019 47.288 1.00 36.00 502 ASP A CA 1
ATOM 4011 C C . ASP A 1 502 ? -5.276 -8.215 46.341 1.00 36.00 502 ASP A C 1
ATOM 4013 O O . ASP A 1 502 ? -4.321 -8.529 45.631 1.00 36.00 502 ASP A O 1
ATOM 4017 N N . ASP A 1 503 ? -6.403 -8.912 46.431 1.00 39.53 503 ASP A N 1
ATOM 4018 C CA . ASP A 1 503 ? -6.804 -10.048 45.624 1.00 39.53 503 ASP A CA 1
ATOM 4019 C C . ASP A 1 503 ? -6.705 -9.703 44.131 1.00 39.53 503 ASP A C 1
ATOM 4021 O O . ASP A 1 503 ? -7.571 -9.028 43.564 1.00 39.53 503 ASP A O 1
ATOM 4025 N N . ASP A 1 504 ? -5.650 -10.194 43.480 1.00 36.62 504 ASP A N 1
ATOM 4026 C CA . ASP A 1 504 ? -5.597 -10.336 42.029 1.00 36.62 504 ASP A CA 1
ATOM 4027 C C . ASP A 1 504 ? -6.608 -11.423 41.625 1.00 36.62 504 ASP A C 1
ATOM 4029 O O . ASP A 1 504 ? -6.268 -12.581 41.377 1.00 36.62 504 ASP A O 1
ATOM 4033 N N . ASP A 1 505 ? -7.887 -11.041 41.582 1.00 39.12 505 ASP A N 1
ATOM 4034 C CA . ASP A 1 505 ? -8.895 -11.751 40.809 1.00 39.12 505 ASP A CA 1
ATOM 4035 C C . ASP A 1 505 ? -8.365 -11.863 39.376 1.00 39.12 505 ASP A C 1
ATOM 4037 O O . ASP A 1 505 ? -8.190 -10.867 38.665 1.00 39.12 505 ASP A O 1
ATOM 4041 N N . ASP A 1 506 ? -8.108 -13.105 38.981 1.00 38.12 506 ASP A N 1
ATOM 4042 C CA . ASP A 1 506 ? -7.600 -13.576 37.697 1.00 38.12 506 ASP A CA 1
ATOM 4043 C C . ASP A 1 506 ? -8.622 -13.304 36.563 1.00 38.12 506 ASP A C 1
ATOM 4045 O O . ASP A 1 506 ? -9.082 -14.185 35.839 1.00 38.12 506 ASP A O 1
ATOM 4049 N N . ASP A 1 507 ? -8.989 -12.035 36.364 1.00 42.00 507 ASP A N 1
ATOM 4050 C CA . ASP A 1 507 ? -9.832 -11.506 35.287 1.00 42.00 507 ASP A CA 1
ATOM 4051 C C . ASP A 1 507 ? -9.007 -11.413 33.976 1.00 42.00 507 ASP A C 1
ATOM 4053 O O . ASP A 1 507 ? -9.261 -10.577 33.101 1.00 42.00 507 ASP A O 1
ATOM 4057 N N . ARG A 1 508 ? -8.034 -12.327 33.785 1.00 38.25 508 ARG A N 1
ATOM 4058 C CA . ARG A 1 508 ? -7.486 -12.714 32.474 1.00 38.25 508 ARG A CA 1
ATOM 4059 C C . ARG A 1 508 ? -8.571 -13.460 31.697 1.00 38.25 508 ARG A C 1
ATOM 4061 O O . ARG A 1 508 ? -8.422 -14.612 31.297 1.00 38.25 508 ARG A O 1
ATOM 4068 N N . SER A 1 509 ? -9.688 -12.782 31.437 1.00 39.94 509 SER A N 1
ATOM 4069 C CA . SER A 1 509 ? -10.616 -13.223 30.412 1.00 39.94 509 SER A CA 1
ATOM 4070 C C . SER A 1 509 ? -9.839 -13.240 29.100 1.00 39.94 509 SER A C 1
ATOM 4072 O O . SER A 1 509 ? -9.423 -12.199 28.586 1.00 39.94 509 SER A O 1
ATOM 4074 N N . VAL A 1 510 ? -9.594 -14.449 28.606 1.00 35.69 510 VAL A N 1
ATOM 4075 C CA . VAL A 1 510 ? -9.139 -14.754 27.256 1.00 35.69 510 VAL A CA 1
ATOM 4076 C C . VAL A 1 510 ? -10.164 -14.141 26.301 1.00 35.69 510 VAL A C 1
ATOM 4078 O O . VAL A 1 510 ? -11.140 -14.770 25.914 1.00 35.69 510 VAL A O 1
ATOM 4081 N N . TYR A 1 511 ? -10.007 -12.856 25.994 1.00 41.31 511 TYR A N 1
ATOM 4082 C CA . TYR A 1 511 ? -10.869 -12.139 25.066 1.00 41.31 511 TYR A CA 1
ATOM 4083 C C . TYR A 1 511 ? -10.011 -11.474 23.998 1.00 41.31 511 TYR A C 1
ATOM 4085 O O . TYR A 1 511 ? -9.833 -10.261 23.941 1.00 41.31 511 TYR A O 1
ATOM 4093 N N . SER A 1 512 ? -9.478 -12.313 23.120 1.00 33.50 512 SER A N 1
ATOM 4094 C CA . SER A 1 512 ? -9.296 -11.957 21.719 1.00 33.50 512 SER A CA 1
ATOM 4095 C C . SER A 1 512 ? -10.152 -12.918 20.912 1.00 33.50 512 SER A C 1
ATOM 4097 O O . SER A 1 512 ? -9.642 -13.947 20.477 1.00 33.50 512 SER A O 1
ATOM 4099 N N . PRO A 1 513 ? -11.448 -12.634 20.685 1.00 37.88 513 PRO A N 1
ATOM 4100 C CA . PRO A 1 513 ? -12.016 -13.131 19.458 1.00 37.88 513 PRO A CA 1
ATOM 4101 C C . PRO A 1 513 ? -11.257 -12.373 18.366 1.00 37.88 513 PRO A C 1
ATOM 4103 O O . PRO A 1 513 ? -11.461 -11.171 18.170 1.00 37.88 513 PRO A O 1
ATOM 4106 N N . LEU A 1 514 ? -10.315 -13.058 17.713 1.00 36.31 514 LEU A N 1
ATOM 4107 C CA . LEU A 1 514 ? -10.043 -12.791 16.309 1.00 36.31 514 LEU A CA 1
ATOM 4108 C C . LEU A 1 514 ? -11.416 -12.906 15.638 1.00 36.31 514 LEU A C 1
ATOM 4110 O O . LEU A 1 514 ? -11.918 -14.000 15.413 1.00 36.31 514 LEU A O 1
ATOM 4114 N N . ILE A 1 515 ? -12.106 -11.778 15.492 1.00 39.03 515 ILE A N 1
ATOM 4115 C CA . ILE A 1 515 ? -13.357 -11.733 14.750 1.00 39.03 515 ILE A CA 1
ATOM 4116 C C . ILE A 1 515 ? -12.912 -11.708 13.298 1.00 39.03 515 ILE A C 1
ATOM 4118 O O . ILE A 1 515 ? -12.455 -10.672 12.813 1.00 39.03 515 ILE A O 1
ATOM 4122 N N . GLU A 1 516 ? -12.995 -12.865 12.650 1.00 31.23 516 GLU A N 1
ATOM 4123 C CA . GLU A 1 516 ? -13.101 -12.945 11.200 1.00 31.23 516 GLU A CA 1
ATOM 4124 C C . GLU A 1 516 ? -14.274 -12.047 10.794 1.00 31.23 516 GLU A C 1
ATOM 4126 O O . GLU A 1 516 ? -15.401 -12.194 11.276 1.00 31.23 516 GLU A O 1
ATOM 4131 N N . PHE A 1 517 ? -13.973 -11.013 10.014 1.00 34.81 517 PHE A N 1
ATOM 4132 C CA . PHE A 1 517 ? -14.985 -10.147 9.436 1.00 34.81 517 PHE A CA 1
ATOM 4133 C C . PHE A 1 517 ? -15.691 -10.959 8.348 1.00 34.81 517 PHE A C 1
ATOM 4135 O O . PHE A 1 517 ? -15.152 -11.128 7.262 1.00 34.81 517 PHE A O 1
ATOM 4142 N N . SER A 1 518 ? -16.872 -11.493 8.647 1.00 30.31 518 SER A N 1
ATOM 4143 C CA . SER A 1 518 ? -17.831 -11.858 7.609 1.00 30.31 518 SER A CA 1
ATOM 4144 C C . SER A 1 518 ? -18.533 -10.569 7.181 1.00 30.31 518 SER A C 1
ATOM 4146 O O . SER A 1 518 ? -19.364 -10.034 7.924 1.00 30.31 518 SER A O 1
ATOM 4148 N N . ASP A 1 519 ? -18.137 -10.027 6.031 1.00 32.34 519 ASP A N 1
ATOM 4149 C CA . ASP A 1 519 ? -18.779 -8.876 5.397 1.00 32.34 519 ASP A CA 1
ATOM 4150 C C . ASP A 1 519 ? -20.173 -9.288 4.886 1.00 32.34 519 ASP A C 1
ATOM 4152 O O . ASP A 1 519 ? -20.349 -9.643 3.726 1.00 32.34 519 ASP A O 1
ATOM 4156 N N . GLU A 1 520 ? -21.181 -9.279 5.761 1.00 33.97 520 GLU A N 1
ATOM 4157 C CA . GLU A 1 520 ? -22.584 -9.405 5.351 1.00 33.97 520 GLU A CA 1
ATOM 4158 C C . GLU A 1 520 ? -23.153 -8.021 4.985 1.00 33.97 520 GLU A C 1
ATOM 4160 O O . GLU A 1 520 ? -23.413 -7.173 5.841 1.00 33.97 520 GLU A O 1
ATOM 4165 N N . ASP A 1 521 ? -23.281 -7.813 3.672 1.00 33.91 521 ASP A N 1
ATOM 4166 C CA . ASP A 1 521 ? -24.218 -6.963 2.928 1.00 33.91 521 ASP A CA 1
ATOM 4167 C C . ASP A 1 521 ? -24.860 -5.764 3.655 1.00 33.91 521 ASP A C 1
ATOM 4169 O O . ASP A 1 521 ? -25.960 -5.830 4.207 1.00 33.91 521 ASP A O 1
ATOM 4173 N N . ALA A 1 522 ? -24.243 -4.589 3.493 1.00 35.00 522 ALA A N 1
ATOM 4174 C CA . ALA A 1 522 ? -24.900 -3.295 3.676 1.00 35.00 522 ALA A CA 1
ATOM 4175 C C . ALA A 1 522 ? -24.917 -2.511 2.352 1.00 35.00 522 ALA A C 1
ATOM 4177 O O . ALA A 1 522 ? -24.175 -1.546 2.164 1.00 35.00 522 ALA A O 1
ATOM 4178 N N . THR A 1 523 ? -25.786 -2.905 1.419 1.00 35.56 523 THR A N 1
ATOM 4179 C CA . THR A 1 523 ? -26.097 -2.105 0.225 1.00 35.56 523 THR A CA 1
ATOM 4180 C C . THR A 1 523 ? -26.855 -0.836 0.629 1.00 35.56 523 THR A C 1
ATOM 4182 O O . THR A 1 523 ? -28.033 -0.886 0.980 1.00 35.56 523 THR A O 1
ATOM 4185 N N . MET A 1 524 ? -26.176 0.311 0.592 1.00 39.88 524 MET A N 1
ATOM 4186 C CA . MET A 1 524 ? -26.757 1.634 0.847 1.00 39.88 524 MET A CA 1
ATOM 4187 C C . MET A 1 524 ? -27.404 2.184 -0.432 1.00 39.88 524 MET A C 1
ATOM 4189 O O . MET A 1 524 ? -26.711 2.559 -1.374 1.00 39.88 524 MET A O 1
ATOM 4193 N N . SER A 1 525 ? -28.734 2.279 -0.460 1.00 32.94 525 SER A N 1
ATOM 4194 C CA . SER A 1 525 ? -29.461 3.092 -1.439 1.00 32.94 525 SER A CA 1
ATOM 4195 C C . SER A 1 525 ? -29.448 4.560 -0.990 1.00 32.94 525 SER A C 1
ATOM 4197 O O . SER A 1 525 ? -30.207 4.938 -0.097 1.00 32.94 525 SER A O 1
ATOM 4199 N N . ASN A 1 526 ? -28.592 5.390 -1.588 1.00 34.12 526 ASN A N 1
ATOM 4200 C CA . ASN A 1 526 ? -28.641 6.841 -1.401 1.00 34.12 526 ASN A CA 1
ATOM 4201 C C . ASN A 1 526 ? -29.632 7.462 -2.397 1.00 34.12 526 ASN A C 1
ATOM 4203 O O . ASN A 1 526 ? -29.415 7.423 -3.607 1.00 34.12 526 ASN A O 1
ATOM 4207 N N . HIS A 1 527 ? -30.701 8.058 -1.873 1.00 38.78 527 HIS A N 1
ATOM 4208 C CA . HIS A 1 527 ? -31.549 9.013 -2.583 1.00 38.78 527 HIS A CA 1
ATOM 4209 C C . HIS A 1 527 ? -31.210 10.437 -2.122 1.00 38.78 527 HIS A C 1
ATOM 4211 O O . HIS A 1 527 ? -31.156 10.678 -0.919 1.00 38.78 527 HIS A O 1
ATOM 4217 N N . GLY A 1 528 ? -31.098 11.358 -3.086 1.00 39.72 528 GLY A N 1
ATOM 4218 C CA . GLY A 1 528 ? -31.455 12.772 -2.919 1.00 39.72 528 GLY A CA 1
ATOM 4219 C C . GLY A 1 528 ? -30.311 13.764 -2.702 1.00 39.72 528 GLY A C 1
ATOM 4220 O O . GLY A 1 528 ? -29.827 13.898 -1.587 1.00 39.72 528 GLY A O 1
ATOM 4221 N N . ASP A 1 529 ? -29.978 14.463 -3.793 1.00 43.59 529 ASP A N 1
ATOM 4222 C CA . ASP A 1 529 ? -29.705 15.904 -3.931 1.00 43.59 529 ASP A CA 1
ATOM 4223 C C . ASP A 1 529 ? -28.721 16.608 -2.976 1.00 43.59 529 ASP A C 1
ATOM 4225 O O . ASP A 1 529 ? -29.039 16.863 -1.822 1.00 43.59 529 ASP A O 1
ATOM 4229 N N . GLU A 1 530 ? -27.574 17.046 -3.517 1.00 40.06 530 GLU A N 1
ATOM 4230 C CA . GLU A 1 530 ? -27.126 18.454 -3.471 1.00 40.06 530 GLU A CA 1
ATOM 4231 C C . GLU A 1 530 ? -25.811 18.655 -4.253 1.00 40.06 530 GLU A C 1
ATOM 4233 O O . GLU A 1 530 ? -24.814 17.955 -4.060 1.00 40.06 530 GLU A O 1
ATOM 4238 N N . ASP A 1 531 ? -25.816 19.648 -5.145 1.00 40.59 531 ASP A N 1
ATOM 4239 C CA . ASP A 1 531 ? -24.677 20.093 -5.945 1.00 40.59 531 ASP A CA 1
ATOM 4240 C C . ASP A 1 531 ? -23.555 20.649 -5.057 1.00 40.59 531 ASP A C 1
ATOM 4242 O O . ASP A 1 531 ? -23.628 21.770 -4.555 1.00 40.59 531 ASP A O 1
ATOM 4246 N N . THR A 1 532 ? -22.461 19.901 -4.892 1.00 39.72 532 THR A N 1
ATOM 4247 C CA . THR A 1 532 ? -21.198 20.468 -4.398 1.00 39.72 532 THR A CA 1
ATOM 4248 C C . THR A 1 532 ? -20.025 19.960 -5.233 1.00 39.72 532 THR A C 1
ATOM 4250 O O . THR A 1 532 ? -19.591 18.814 -5.105 1.00 39.72 532 THR A O 1
ATOM 4253 N N . GLN A 1 533 ? -19.489 20.834 -6.090 1.00 42.00 533 GLN A N 1
ATOM 4254 C CA . GLN A 1 533 ? -18.203 20.631 -6.761 1.00 42.00 533 GLN A CA 1
ATOM 4255 C C . GLN A 1 533 ? -17.115 20.403 -5.703 1.00 42.00 533 GLN A C 1
ATOM 4257 O O . GLN A 1 533 ? -16.754 21.316 -4.963 1.00 42.00 533 GLN A O 1
ATOM 4262 N N . THR A 1 534 ? -16.606 19.176 -5.625 1.00 37.84 534 THR A N 1
ATOM 4263 C CA . THR A 1 534 ? -15.478 18.791 -4.773 1.00 37.84 534 THR A CA 1
ATOM 4264 C C . THR A 1 534 ? -14.320 18.292 -5.634 1.00 37.84 534 THR A C 1
ATOM 4266 O O . THR A 1 534 ? -14.508 17.616 -6.644 1.00 37.84 534 THR A O 1
ATOM 4269 N N . ASP A 1 535 ? -13.113 18.697 -5.239 1.00 36.88 535 ASP A N 1
ATOM 4270 C CA . ASP A 1 535 ? -11.855 18.517 -5.960 1.00 36.88 535 ASP A CA 1
ATOM 4271 C C . ASP A 1 535 ? -11.542 17.048 -6.310 1.00 36.88 535 ASP A C 1
ATOM 4273 O O . ASP A 1 535 ? -11.564 16.153 -5.463 1.00 36.88 535 ASP A O 1
ATOM 4277 N N . ALA A 1 536 ? -11.154 16.830 -7.569 1.00 40.25 536 ALA A N 1
ATOM 4278 C CA . ALA A 1 536 ? -10.937 15.550 -8.254 1.00 40.25 536 ALA A CA 1
ATOM 4279 C C . ALA A 1 536 ? -9.738 14.690 -7.769 1.00 40.25 536 ALA A C 1
ATOM 4281 O O . ALA A 1 536 ? -9.137 13.962 -8.554 1.00 40.25 536 ALA A O 1
ATOM 4282 N N . ALA A 1 537 ? -9.354 14.751 -6.491 1.00 43.12 537 ALA A N 1
ATOM 4283 C CA . ALA A 1 537 ? -8.171 14.049 -5.972 1.00 43.12 537 ALA A CA 1
ATOM 4284 C C . ALA A 1 537 ? -8.463 12.688 -5.303 1.00 43.12 537 ALA A C 1
ATOM 4286 O O . ALA A 1 537 ? -7.525 11.959 -4.990 1.00 43.12 537 ALA A O 1
ATOM 4287 N N . SER A 1 538 ? -9.733 12.324 -5.079 1.00 40.72 538 SER A N 1
ATOM 4288 C CA . SER A 1 538 ? -10.097 11.115 -4.312 1.00 40.72 538 SER A CA 1
ATOM 4289 C C . SER A 1 538 ? -10.450 9.879 -5.158 1.00 40.72 538 SER A C 1
ATOM 4291 O O . SER A 1 538 ? -10.632 8.805 -4.589 1.00 40.72 538 SER A O 1
ATOM 4293 N N . SER A 1 539 ? -10.524 9.978 -6.492 1.00 40.47 539 SER A N 1
ATOM 4294 C CA . SER A 1 539 ? -10.870 8.846 -7.379 1.00 40.47 539 SER A CA 1
ATOM 4295 C C . SER A 1 539 ? -9.667 8.025 -7.877 1.00 40.47 539 SER A C 1
ATOM 4297 O O . SER A 1 539 ? -9.845 7.036 -8.582 1.00 40.47 539 SER A O 1
ATOM 4299 N N . VAL A 1 540 ? -8.440 8.385 -7.481 1.00 47.22 540 VAL A N 1
ATOM 4300 C CA . VAL A 1 540 ? -7.179 7.856 -8.051 1.00 47.22 540 VAL A CA 1
ATOM 4301 C C . VAL A 1 540 ? -6.918 6.369 -7.745 1.00 47.22 540 VAL A C 1
ATOM 4303 O O . VAL A 1 540 ? -6.036 5.768 -8.348 1.00 47.22 540 VAL A O 1
ATOM 4306 N N . LEU A 1 541 ? -7.669 5.742 -6.834 1.00 50.94 541 LEU A N 1
ATOM 4307 C CA . LEU A 1 541 ? -7.468 4.329 -6.472 1.00 50.94 541 LEU A CA 1
ATOM 4308 C C . LEU A 1 541 ? -8.529 3.368 -7.033 1.00 50.94 541 LEU A C 1
ATOM 4310 O O . LEU A 1 541 ? -8.355 2.166 -6.874 1.00 50.94 541 LEU A O 1
ATOM 4314 N N . GLY A 1 542 ? -9.596 3.869 -7.670 1.00 44.44 542 GLY A N 1
ATOM 4315 C CA . GLY A 1 542 ? -10.739 3.047 -8.102 1.00 44.44 542 GLY A CA 1
ATOM 4316 C C . GLY A 1 542 ? -11.124 3.165 -9.579 1.00 44.44 542 GLY A C 1
ATOM 4317 O O . GLY A 1 542 ? -11.987 2.420 -10.038 1.00 44.44 542 GLY A O 1
ATOM 4318 N N . SER A 1 543 ? -10.508 4.066 -10.355 1.00 45.19 543 SER A N 1
ATOM 4319 C CA . SER A 1 543 ?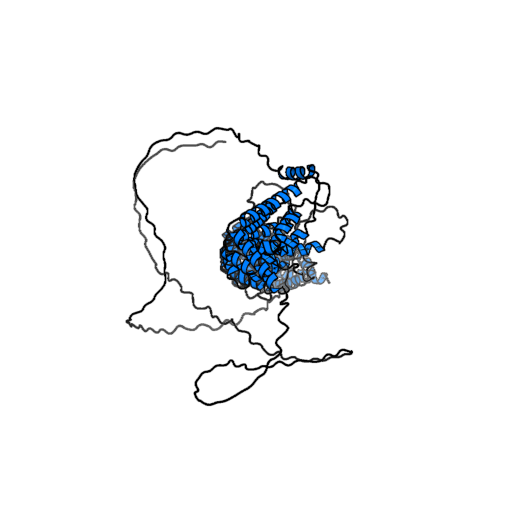 -10.641 4.010 -11.813 1.00 45.19 543 SER A CA 1
ATOM 4320 C C . SER A 1 543 ? -9.797 2.844 -12.314 1.00 45.19 543 SER A C 1
ATOM 4322 O O . SER A 1 543 ? -8.579 2.969 -12.404 1.00 45.19 543 SER A O 1
ATOM 4324 N N . THR A 1 544 ? -10.463 1.713 -12.547 1.00 44.62 544 THR A N 1
ATOM 4325 C CA . THR A 1 544 ? -9.952 0.513 -13.217 1.00 44.62 544 THR A CA 1
ATOM 4326 C C . THR A 1 544 ? -8.744 0.810 -14.109 1.00 44.62 544 THR A C 1
ATOM 4328 O O . THR A 1 544 ? -8.848 1.587 -15.063 1.00 44.62 544 THR A O 1
ATOM 4331 N N . ASP A 1 545 ? -7.621 0.146 -13.809 1.00 50.19 545 ASP A N 1
ATOM 4332 C CA . ASP A 1 545 ? -6.371 0.038 -14.588 1.00 50.19 545 ASP A CA 1
ATOM 4333 C C . ASP A 1 545 ? -6.606 -0.571 -16.003 1.00 50.19 545 ASP A C 1
ATOM 4335 O O . ASP A 1 545 ? -5.754 -1.236 -16.579 1.00 50.19 545 ASP A O 1
ATOM 4339 N N . SER A 1 546 ? -7.779 -0.341 -16.602 1.00 52.25 546 SER A N 1
ATOM 4340 C CA . SER A 1 546 ? -8.175 -0.729 -17.960 1.00 52.25 546 SER A CA 1
ATOM 4341 C C . SER A 1 546 ? -7.340 -0.048 -19.046 1.00 52.25 546 SER A C 1
ATOM 4343 O O . SER A 1 546 ? -7.365 -0.470 -20.202 1.00 52.25 546 SER A O 1
ATOM 4345 N N . GLN A 1 547 ? -6.554 0.969 -18.684 1.00 52.38 547 GLN A N 1
ATOM 4346 C CA . GLN A 1 547 ? -5.375 1.336 -19.452 1.00 52.38 547 GLN A CA 1
ATOM 4347 C C . GLN A 1 547 ? -4.209 0.480 -18.979 1.00 52.38 547 GLN A C 1
ATOM 4349 O O . GLN A 1 547 ? -3.314 0.954 -18.283 1.00 52.38 547 GLN A O 1
ATOM 4354 N N . GLU A 1 548 ? -4.215 -0.785 -19.388 1.00 56.62 548 GLU A N 1
ATOM 4355 C CA . GLU A 1 548 ? -2.995 -1.577 -19.421 1.00 56.62 548 GLU A CA 1
ATOM 4356 C C . GLU A 1 548 ? -2.062 -0.855 -20.409 1.00 56.62 548 GLU A C 1
ATOM 4358 O O . GLU A 1 548 ? -2.164 -0.973 -21.634 1.00 56.62 548 GLU A O 1
ATOM 4363 N N . GLU A 1 549 ? -1.270 0.075 -19.871 1.00 68.56 549 GLU A N 1
ATOM 4364 C CA . GLU A 1 549 ? -0.470 1.001 -20.652 1.00 68.56 549 GLU A CA 1
ATOM 4365 C C . GLU A 1 549 ? 0.558 0.193 -21.444 1.00 68.56 549 GLU A C 1
ATOM 4367 O O . GLU A 1 549 ? 1.493 -0.396 -20.902 1.00 68.56 549 GLU A O 1
ATOM 4372 N N . ARG A 1 550 ? 0.349 0.186 -22.759 1.00 89.50 550 ARG A N 1
ATOM 4373 C CA . ARG A 1 550 ? 1.216 -0.349 -23.808 1.00 89.50 550 ARG A CA 1
ATOM 4374 C C . ARG A 1 550 ? 2.707 -0.293 -23.433 1.00 89.50 550 ARG A C 1
ATOM 4376 O O . ARG A 1 550 ? 3.350 0.757 -23.523 1.00 89.50 550 ARG A O 1
ATOM 4383 N N . LEU A 1 551 ? 3.261 -1.440 -23.017 1.00 93.75 551 LEU A N 1
ATOM 4384 C CA . LEU A 1 551 ? 4.646 -1.575 -22.535 1.00 93.75 551 LEU A CA 1
ATOM 4385 C C . LEU A 1 551 ? 5.668 -1.070 -23.561 1.00 93.75 551 LEU A C 1
ATOM 4387 O O . LEU A 1 551 ? 6.681 -0.463 -23.205 1.00 93.75 551 LEU A O 1
ATOM 4391 N N . ASP A 1 552 ? 5.390 -1.297 -24.844 1.00 95.00 552 ASP A N 1
ATOM 4392 C CA . ASP A 1 552 ? 6.218 -0.855 -25.960 1.00 95.00 552 ASP A CA 1
ATOM 4393 C C . ASP A 1 552 ? 6.414 0.667 -25.989 1.00 95.00 552 ASP A C 1
ATOM 4395 O O . ASP A 1 552 ? 7.518 1.120 -26.290 1.00 95.00 552 ASP A O 1
ATOM 4399 N N . VAL A 1 553 ? 5.413 1.459 -25.591 1.00 94.62 553 VAL A N 1
ATOM 4400 C CA . VAL A 1 553 ? 5.515 2.929 -25.516 1.00 94.62 553 VAL A CA 1
ATOM 4401 C C . VAL A 1 553 ? 6.604 3.350 -24.527 1.00 94.62 553 VAL A C 1
ATOM 4403 O O . VAL A 1 553 ? 7.445 4.199 -24.841 1.00 94.62 553 VAL A O 1
ATOM 4406 N N . HIS A 1 554 ? 6.624 2.742 -23.338 1.00 95.75 554 HIS A N 1
ATOM 4407 C CA . HIS A 1 554 ? 7.619 3.045 -22.306 1.00 95.75 554 HIS A CA 1
ATOM 4408 C C . HIS A 1 554 ? 9.007 2.554 -22.697 1.00 95.75 554 HIS A C 1
ATOM 4410 O O . HIS A 1 554 ? 9.977 3.297 -22.543 1.00 95.75 554 HIS A O 1
ATOM 4416 N N . ILE A 1 555 ? 9.106 1.359 -23.288 1.00 97.50 555 ILE A N 1
ATOM 4417 C CA . ILE A 1 555 ? 10.374 0.839 -23.813 1.00 97.50 555 ILE A CA 1
ATOM 4418 C C . ILE A 1 555 ? 10.952 1.796 -24.863 1.00 97.50 555 ILE A C 1
ATOM 4420 O O . ILE A 1 555 ? 12.122 2.171 -24.782 1.00 97.50 555 ILE A O 1
ATOM 4424 N N . ILE A 1 556 ? 10.140 2.234 -25.829 1.00 97.50 556 ILE A N 1
ATOM 4425 C CA . ILE A 1 556 ? 10.576 3.130 -26.907 1.00 97.50 556 ILE A CA 1
ATOM 4426 C C . ILE A 1 556 ? 10.969 4.501 -26.360 1.00 97.50 556 ILE A C 1
ATOM 4428 O O . ILE A 1 556 ? 11.961 5.071 -26.814 1.00 97.50 556 ILE A O 1
ATOM 4432 N N . ARG A 1 557 ? 10.247 5.026 -25.364 1.00 96.56 557 ARG A N 1
ATOM 4433 C CA . ARG A 1 557 ? 10.604 6.286 -24.700 1.00 96.56 557 ARG A CA 1
ATOM 4434 C C . ARG A 1 557 ? 11.964 6.186 -24.007 1.00 96.56 557 ARG A C 1
ATOM 4436 O O . ARG A 1 557 ? 12.822 7.034 -24.243 1.00 96.56 557 ARG A O 1
ATOM 4443 N N . ILE A 1 558 ? 12.196 5.126 -23.232 1.00 97.44 558 ILE A N 1
ATOM 4444 C CA . ILE A 1 558 ? 13.486 4.882 -22.570 1.00 97.44 558 ILE A CA 1
ATOM 4445 C C . ILE A 1 558 ? 14.602 4.748 -23.617 1.00 97.44 558 ILE A C 1
ATOM 4447 O O . ILE A 1 558 ? 15.628 5.417 -23.509 1.00 97.44 558 ILE A O 1
ATOM 4451 N N . MET A 1 559 ? 14.389 3.964 -24.680 1.00 98.19 559 MET A N 1
ATOM 4452 C CA . MET A 1 559 ? 15.355 3.803 -25.776 1.00 98.19 559 MET A CA 1
ATOM 4453 C C . MET A 1 559 ? 15.659 5.116 -26.505 1.00 98.19 559 MET A C 1
ATOM 4455 O O . MET A 1 559 ? 16.811 5.365 -26.864 1.00 98.19 559 MET A O 1
ATOM 4459 N N . LEU A 1 560 ? 14.658 5.980 -26.690 1.00 97.50 560 LEU A N 1
ATOM 4460 C CA . LEU A 1 560 ? 14.848 7.306 -27.268 1.00 97.50 560 LEU A CA 1
ATOM 4461 C C . LEU A 1 560 ? 15.768 8.153 -26.388 1.00 97.50 560 LEU A C 1
ATOM 4463 O O . LEU A 1 560 ? 16.732 8.722 -26.896 1.00 97.50 560 LEU A O 1
ATOM 4467 N N . HIS A 1 561 ? 15.537 8.182 -25.075 1.00 97.06 561 HIS A N 1
ATOM 4468 C CA . HIS A 1 561 ? 16.414 8.899 -24.148 1.00 97.06 561 HIS A CA 1
ATOM 4469 C C . HIS A 1 561 ? 17.839 8.345 -24.144 1.00 97.06 561 HIS A C 1
ATOM 4471 O O . HIS A 1 561 ? 18.786 9.126 -24.209 1.00 97.06 561 HIS A O 1
ATOM 4477 N N . ILE A 1 562 ? 17.995 7.018 -24.154 1.00 97.50 562 ILE A N 1
ATOM 4478 C CA . ILE A 1 562 ? 19.305 6.364 -24.251 1.00 97.50 562 ILE A CA 1
ATOM 4479 C C . ILE A 1 562 ? 20.031 6.795 -25.534 1.00 97.50 562 ILE A C 1
ATOM 4481 O O . ILE A 1 562 ? 21.216 7.112 -25.482 1.00 97.50 562 ILE A O 1
ATOM 4485 N N . SER A 1 563 ? 19.331 6.873 -26.672 1.00 96.75 563 SER A N 1
ATOM 4486 C CA . SER A 1 563 ? 19.942 7.269 -27.951 1.00 96.75 563 SER A CA 1
ATOM 4487 C C . SER A 1 563 ? 20.482 8.705 -27.956 1.00 96.75 563 SER A C 1
ATOM 4489 O O . SER A 1 563 ? 21.445 8.991 -28.660 1.00 96.75 563 SER A O 1
ATOM 4491 N N . TYR A 1 564 ? 19.912 9.598 -27.140 1.00 96.88 564 TYR A N 1
ATOM 4492 C CA . TYR A 1 564 ? 20.382 10.979 -26.996 1.00 96.88 564 TYR A CA 1
ATOM 4493 C C . TYR A 1 564 ? 21.523 11.146 -25.981 1.00 96.88 564 TYR A C 1
ATOM 4495 O O . TYR A 1 564 ? 22.069 12.245 -25.859 1.00 96.88 564 TYR A O 1
ATOM 4503 N N . MET A 1 565 ? 21.896 10.099 -25.238 1.00 96.12 565 MET A N 1
ATOM 4504 C CA . MET A 1 565 ? 23.003 10.191 -24.288 1.00 96.12 565 MET A CA 1
ATOM 4505 C C . MET A 1 565 ? 24.332 10.414 -25.019 1.00 96.12 565 MET A C 1
ATOM 4507 O O . MET A 1 565 ? 24.613 9.810 -26.050 1.00 96.12 565 MET A O 1
ATOM 4511 N N . LYS A 1 566 ? 25.190 11.269 -24.447 1.00 94.12 566 LYS A N 1
ATOM 4512 C CA . LYS A 1 566 ? 26.522 11.563 -25.003 1.00 94.12 566 LYS A CA 1
ATOM 4513 C C . LYS A 1 566 ? 27.446 10.339 -24.989 1.00 94.12 566 LYS A C 1
ATOM 4515 O O . LYS A 1 566 ? 28.302 10.201 -25.858 1.00 94.12 566 LYS A O 1
ATOM 4520 N N . THR A 1 567 ? 27.303 9.482 -23.980 1.00 92.25 567 THR A N 1
ATOM 4521 C CA . THR A 1 567 ? 28.099 8.260 -23.852 1.00 92.25 567 THR A CA 1
ATOM 4522 C C . THR A 1 567 ? 27.553 7.194 -24.784 1.00 92.25 567 THR A C 1
ATOM 4524 O O . THR A 1 567 ? 26.360 6.900 -24.762 1.00 92.25 567 THR A O 1
ATOM 4527 N N . LEU A 1 568 ? 28.437 6.614 -25.588 1.00 89.12 568 LEU A N 1
ATOM 4528 C CA . LEU A 1 568 ? 28.064 5.594 -26.555 1.00 89.12 568 LEU A CA 1
ATOM 4529 C C . LEU A 1 568 ? 27.943 4.239 -25.871 1.00 89.12 568 LEU A C 1
ATOM 4531 O O . LEU A 1 568 ? 28.737 3.900 -24.993 1.00 89.12 568 LEU A O 1
ATOM 4535 N N . PHE A 1 569 ? 26.947 3.470 -26.294 1.00 91.44 569 PHE A N 1
ATOM 4536 C CA . PHE A 1 569 ? 26.729 2.110 -25.831 1.00 91.44 569 PHE A CA 1
ATOM 4537 C C . PHE A 1 569 ? 26.670 1.185 -27.034 1.00 91.44 569 PHE A C 1
ATOM 4539 O O . PHE A 1 569 ? 25.718 1.248 -27.811 1.00 91.44 569 PHE A O 1
ATOM 4546 N N . ASP A 1 570 ? 27.649 0.292 -27.142 1.00 93.06 570 ASP A N 1
ATOM 4547 C CA . ASP A 1 570 ? 27.781 -0.654 -28.260 1.00 93.06 570 ASP A CA 1
ATOM 4548 C C . ASP A 1 570 ? 26.535 -1.540 -28.428 1.00 93.06 570 ASP A C 1
ATOM 4550 O O . ASP A 1 570 ? 26.191 -1.967 -29.527 1.00 93.06 570 ASP A O 1
ATOM 4554 N N . HIS A 1 571 ? 25.768 -1.741 -27.352 1.00 95.06 571 HIS A N 1
ATOM 4555 C CA . HIS A 1 571 ? 24.486 -2.443 -27.391 1.00 95.06 571 HIS A CA 1
ATOM 4556 C C . HIS A 1 571 ? 23.453 -1.805 -28.341 1.00 95.06 571 HIS A C 1
ATOM 4558 O O . HIS A 1 571 ? 22.564 -2.507 -28.823 1.00 95.06 571 HIS A O 1
ATOM 4564 N N . LEU A 1 572 ? 23.558 -0.504 -28.645 1.00 96.62 572 LEU A N 1
ATOM 4565 C CA . LEU A 1 572 ? 22.702 0.156 -29.637 1.00 96.62 572 LEU A CA 1
ATOM 4566 C C . LEU A 1 572 ? 23.023 -0.273 -31.075 1.00 96.62 572 LEU A C 1
ATOM 4568 O O . LEU A 1 572 ? 22.115 -0.307 -31.903 1.00 96.62 572 LEU A O 1
ATOM 4572 N N . SER A 1 573 ? 24.277 -0.627 -31.376 1.00 96.31 573 SER A N 1
ATOM 4573 C CA . SER A 1 573 ? 24.682 -1.061 -32.717 1.00 96.31 573 SER A CA 1
ATOM 4574 C C . SER A 1 573 ? 24.527 -2.562 -32.953 1.00 96.31 573 SER A C 1
ATOM 4576 O O . SER A 1 573 ? 24.685 -3.014 -34.086 1.00 96.31 573 SER A O 1
ATOM 4578 N N . LEU A 1 574 ? 24.200 -3.341 -31.915 1.00 97.12 574 LEU A N 1
ATOM 4579 C CA . LEU A 1 574 ? 23.978 -4.780 -32.045 1.00 97.12 574 LEU A CA 1
ATOM 4580 C C . LEU A 1 574 ? 22.821 -5.084 -32.998 1.00 97.12 574 LEU A C 1
ATOM 4582 O O . LEU A 1 574 ? 21.739 -4.497 -32.897 1.00 97.12 574 LEU A O 1
ATOM 4586 N N . LYS A 1 575 ? 23.022 -6.102 -33.845 1.00 97.19 575 LYS A N 1
ATOM 4587 C CA . LYS A 1 575 ? 22.008 -6.651 -34.754 1.00 97.19 575 LYS A CA 1
ATOM 4588 C C . LYS A 1 575 ? 20.635 -6.834 -34.129 1.00 97.19 575 LYS A C 1
ATOM 4590 O O . LYS A 1 575 ? 19.630 -6.465 -34.732 1.00 97.19 575 LYS A O 1
ATOM 4595 N N . GLN A 1 576 ? 20.581 -7.390 -32.922 1.00 97.38 576 GLN A N 1
ATOM 4596 C CA . GLN A 1 576 ? 19.327 -7.636 -32.213 1.00 97.38 576 GLN A CA 1
ATOM 4597 C C . GLN A 1 576 ? 18.541 -6.342 -31.957 1.00 97.38 576 GLN A C 1
ATOM 4599 O O . GLN A 1 576 ? 17.328 -6.317 -32.156 1.00 97.38 576 GLN A O 1
ATOM 4604 N N . THR A 1 577 ? 19.221 -5.261 -31.574 1.00 98.12 577 THR A N 1
ATOM 4605 C CA . THR A 1 577 ? 18.595 -3.981 -31.228 1.00 98.12 577 THR A CA 1
ATOM 4606 C C . THR A 1 577 ? 17.947 -3.341 -32.447 1.00 98.12 577 THR A C 1
ATOM 4608 O O . THR A 1 577 ? 16.730 -3.151 -32.485 1.00 98.12 577 THR A O 1
ATOM 4611 N N . TRP A 1 578 ? 18.729 -3.054 -33.490 1.00 97.81 578 TRP A N 1
ATOM 4612 C CA . TRP A 1 578 ? 18.190 -2.361 -34.657 1.00 97.81 578 TRP A CA 1
ATOM 4613 C C . TRP A 1 578 ? 17.217 -3.230 -35.462 1.00 97.81 578 TRP A C 1
ATOM 4615 O O . TRP A 1 578 ? 16.281 -2.694 -36.052 1.00 97.81 578 TRP A O 1
ATOM 4625 N N . SER A 1 579 ? 17.375 -4.560 -35.473 1.00 97.69 579 SER A N 1
ATOM 4626 C CA . SER A 1 579 ? 16.429 -5.436 -36.183 1.00 97.69 579 SER A CA 1
ATOM 4627 C C . SER A 1 579 ? 15.073 -5.470 -35.486 1.00 97.69 579 SER A C 1
ATOM 4629 O O . SER A 1 579 ? 14.057 -5.350 -36.165 1.00 97.69 579 SER A O 1
ATOM 4631 N N . THR A 1 580 ? 15.043 -5.512 -34.150 1.00 98.00 580 THR A N 1
ATOM 4632 C CA . THR A 1 580 ? 13.800 -5.419 -33.365 1.00 98.00 580 THR A CA 1
ATOM 4633 C C . THR A 1 580 ? 13.090 -4.085 -33.614 1.00 98.00 580 THR A C 1
ATOM 4635 O O . THR A 1 580 ? 11.881 -4.058 -33.835 1.00 98.00 580 THR A O 1
ATOM 4638 N N . LEU A 1 581 ? 13.834 -2.974 -33.666 1.00 98.00 581 LEU A N 1
ATOM 4639 C CA . LEU A 1 581 ? 13.287 -1.650 -33.990 1.00 98.00 581 LEU A CA 1
ATOM 4640 C C . LEU A 1 581 ? 12.726 -1.577 -35.425 1.00 98.00 581 LEU A C 1
ATOM 4642 O O . LEU A 1 581 ? 11.642 -1.038 -35.640 1.00 98.00 581 LEU A O 1
ATOM 4646 N N . ILE A 1 582 ? 13.417 -2.154 -36.414 1.00 97.44 582 ILE A N 1
ATOM 4647 C CA . ILE A 1 582 ? 12.903 -2.250 -37.791 1.00 97.44 582 ILE A CA 1
ATOM 4648 C C . ILE A 1 582 ? 11.636 -3.110 -37.837 1.00 97.44 582 ILE A C 1
ATOM 4650 O O . ILE A 1 582 ? 10.667 -2.744 -38.500 1.00 97.44 582 ILE A O 1
ATOM 4654 N N . GLU A 1 583 ? 11.612 -4.240 -37.133 1.00 95.75 583 GLU A N 1
ATOM 4655 C CA . GLU A 1 583 ? 10.427 -5.093 -37.054 1.00 95.75 583 GLU A CA 1
ATOM 4656 C C . GLU A 1 583 ? 9.239 -4.374 -36.412 1.00 95.75 583 GLU A C 1
ATOM 4658 O O . GLU A 1 583 ? 8.117 -4.529 -36.898 1.00 95.75 583 GLU A O 1
ATOM 4663 N N . TYR A 1 584 ? 9.484 -3.530 -35.406 1.00 96.06 584 TYR A N 1
ATOM 4664 C CA . TYR A 1 584 ? 8.461 -2.671 -34.813 1.00 96.06 584 TYR A CA 1
ATOM 4665 C C . TYR A 1 584 ? 7.831 -1.738 -35.856 1.00 96.06 584 TYR A C 1
ATOM 4667 O O . TYR A 1 584 ? 6.608 -1.724 -36.008 1.00 96.06 584 TYR A O 1
ATOM 4675 N N . LEU A 1 585 ? 8.656 -1.016 -36.633 1.00 95.44 585 LEU A N 1
ATOM 4676 C CA . LEU A 1 585 ? 8.179 -0.138 -37.715 1.00 95.44 585 LEU A CA 1
ATOM 4677 C C . LEU A 1 585 ? 7.349 -0.899 -38.753 1.00 95.44 585 LEU A C 1
ATOM 4679 O O . LEU A 1 585 ? 6.368 -0.372 -39.275 1.00 95.44 585 LEU A O 1
ATOM 4683 N N . VAL A 1 586 ? 7.738 -2.140 -39.053 1.00 93.19 586 VAL A N 1
ATOM 4684 C CA . VAL A 1 586 ? 7.035 -2.979 -40.026 1.00 93.19 586 VAL A CA 1
ATOM 4685 C C . VAL A 1 586 ? 5.704 -3.490 -39.487 1.00 93.19 586 VAL A C 1
ATOM 4687 O O . VAL A 1 586 ? 4.774 -3.587 -40.281 1.00 93.19 586 VAL A O 1
ATOM 4690 N N . LYS A 1 587 ? 5.596 -3.867 -38.207 1.00 91.94 587 LYS A N 1
ATOM 4691 C CA . LYS A 1 587 ? 4.389 -4.526 -37.677 1.00 91.94 587 LYS A CA 1
ATOM 4692 C C . LYS A 1 587 ? 3.360 -3.571 -37.062 1.00 91.94 587 LYS A C 1
ATOM 4694 O O . LYS A 1 587 ? 2.176 -3.788 -37.287 1.00 91.94 587 LYS A O 1
ATOM 4699 N N . VAL A 1 588 ? 3.773 -2.546 -36.309 1.00 90.25 588 VAL A N 1
ATOM 4700 C CA . VAL A 1 588 ? 2.838 -1.732 -35.501 1.00 90.25 588 VAL A CA 1
ATOM 4701 C C . VAL A 1 588 ? 2.184 -0.613 -36.320 1.00 90.25 588 VAL A C 1
ATOM 4703 O O . VAL A 1 588 ? 0.981 -0.415 -36.202 1.00 90.25 588 VAL A O 1
ATOM 4706 N N . GLN A 1 589 ? 2.944 0.051 -37.203 1.00 81.44 589 GLN A N 1
ATOM 4707 C CA . GLN A 1 589 ? 2.534 0.958 -38.302 1.00 81.44 589 GLN A CA 1
ATOM 4708 C C . GLN A 1 589 ? 1.596 2.158 -38.004 1.00 81.44 589 GLN A C 1
ATOM 4710 O O . GLN A 1 589 ? 1.599 3.111 -38.782 1.00 81.44 589 GLN A O 1
ATOM 4715 N N . GLN A 1 590 ? 0.804 2.163 -36.930 1.00 70.38 590 GLN A N 1
ATOM 4716 C CA . GLN A 1 590 ? -0.280 3.125 -3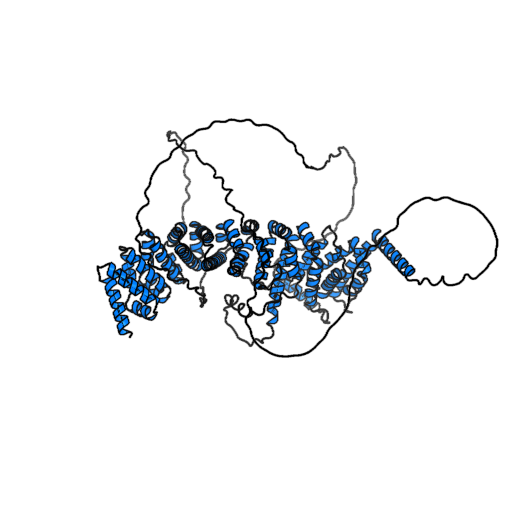6.670 1.00 70.38 590 GLN A CA 1
ATOM 4717 C C . GLN A 1 590 ? -0.084 3.938 -35.386 1.00 70.38 590 GLN A C 1
ATOM 4719 O O . GLN A 1 590 ? -1.042 4.488 -34.853 1.00 70.38 590 GLN A O 1
ATOM 4724 N N . ASP A 1 591 ? 1.149 4.029 -34.895 1.00 76.94 591 ASP A N 1
ATOM 4725 C CA . ASP A 1 591 ? 1.427 4.606 -33.584 1.00 76.94 591 ASP A CA 1
ATOM 4726 C C . ASP A 1 591 ? 2.467 5.729 -33.636 1.00 76.94 591 ASP A C 1
ATOM 4728 O O . ASP A 1 591 ? 3.455 5.641 -34.372 1.00 76.94 591 ASP A O 1
ATOM 4732 N N . ASP A 1 592 ? 2.292 6.745 -32.791 1.00 88.12 592 ASP A N 1
ATOM 4733 C CA . ASP A 1 592 ? 3.243 7.846 -32.596 1.00 88.12 592 ASP A CA 1
ATOM 4734 C C . ASP A 1 592 ? 4.637 7.329 -32.202 1.00 88.12 592 ASP A C 1
ATOM 4736 O O . ASP A 1 592 ? 5.669 7.930 -32.531 1.00 88.12 592 ASP A O 1
ATOM 4740 N N . CYS A 1 593 ? 4.691 6.147 -31.584 1.00 92.94 593 CYS A N 1
ATOM 4741 C CA . CYS A 1 593 ? 5.924 5.434 -31.280 1.00 92.94 593 CYS A CA 1
ATOM 4742 C C . CYS A 1 593 ? 6.768 5.109 -32.518 1.00 92.94 593 CYS A C 1
ATOM 4744 O O . CYS A 1 593 ? 7.996 5.129 -32.421 1.00 92.94 593 CYS A O 1
ATOM 4746 N N . CYS A 1 594 ? 6.169 4.899 -33.698 1.00 94.88 594 CYS A N 1
ATOM 4747 C CA . CYS A 1 594 ? 6.925 4.648 -34.931 1.00 94.88 594 CYS A CA 1
ATOM 4748 C C . CYS A 1 594 ? 7.839 5.829 -35.279 1.00 94.88 594 CYS A C 1
ATOM 4750 O O . CYS A 1 594 ? 8.983 5.639 -35.694 1.00 94.88 594 CYS A O 1
ATOM 4752 N N . ARG A 1 595 ? 7.390 7.066 -35.029 1.00 95.44 595 ARG A N 1
ATOM 4753 C CA . ARG A 1 595 ? 8.222 8.257 -35.238 1.00 95.44 595 ARG A CA 1
ATOM 4754 C C . ARG A 1 595 ? 9.425 8.270 -34.297 1.00 95.44 595 ARG A C 1
ATOM 4756 O O . ARG A 1 595 ? 10.511 8.676 -34.707 1.00 95.44 595 ARG A O 1
ATOM 4763 N N . ASN A 1 596 ? 9.248 7.831 -33.053 1.00 96.56 596 ASN A N 1
ATOM 4764 C CA . ASN A 1 596 ? 10.336 7.745 -32.081 1.00 96.56 596 ASN A CA 1
ATOM 4765 C C . ASN A 1 596 ? 11.313 6.618 -32.428 1.00 96.56 596 ASN A C 1
ATOM 4767 O O . ASN A 1 596 ? 12.517 6.843 -32.388 1.00 96.56 596 ASN A O 1
ATOM 4771 N N . VAL A 1 597 ? 10.822 5.460 -32.871 1.00 97.69 597 VAL A N 1
ATOM 4772 C CA . VAL A 1 597 ? 11.670 4.362 -33.364 1.00 97.69 597 VAL A CA 1
ATOM 4773 C C . VAL A 1 597 ? 12.487 4.785 -34.583 1.00 97.69 597 VAL A C 1
ATOM 4775 O O . VAL A 1 597 ? 13.694 4.554 -34.624 1.00 97.69 597 VAL A O 1
ATOM 4778 N N . TYR A 1 598 ? 11.869 5.473 -35.543 1.00 97.69 598 TYR A N 1
ATOM 4779 C CA . TYR A 1 598 ? 12.578 6.040 -36.689 1.00 97.69 598 TYR A CA 1
ATOM 4780 C C . TYR A 1 598 ? 13.673 7.024 -36.251 1.00 97.69 598 TYR A C 1
ATOM 4782 O O . TYR A 1 598 ? 14.806 6.920 -36.714 1.00 97.69 598 TYR A O 1
ATOM 4790 N N . LYS A 1 599 ? 13.381 7.928 -35.303 1.00 97.81 599 LYS A N 1
ATOM 4791 C CA . LYS A 1 599 ? 14.392 8.837 -34.734 1.00 97.81 599 LYS A CA 1
ATOM 4792 C C . LYS A 1 599 ? 15.549 8.081 -34.078 1.00 97.81 599 LYS A C 1
ATOM 4794 O O . LYS A 1 599 ? 16.693 8.444 -34.327 1.00 97.81 599 LYS A O 1
ATOM 4799 N N . ILE A 1 600 ? 15.267 7.040 -33.289 1.00 97.94 600 ILE A N 1
ATOM 4800 C CA . ILE A 1 600 ? 16.301 6.194 -32.668 1.00 97.94 600 ILE A CA 1
ATOM 4801 C C . ILE A 1 600 ? 17.211 5.602 -33.749 1.00 97.94 600 ILE A C 1
ATOM 4803 O O . ILE A 1 600 ? 18.429 5.713 -33.646 1.00 97.94 600 ILE A O 1
ATOM 4807 N N . LEU A 1 601 ? 16.636 5.029 -34.813 1.00 98.25 601 LEU A N 1
ATOM 4808 C CA . LEU A 1 601 ? 17.405 4.447 -35.918 1.00 98.25 601 LEU A CA 1
ATOM 4809 C C . LEU A 1 601 ? 18.257 5.492 -36.649 1.00 98.25 601 LEU A C 1
ATOM 4811 O O . LEU A 1 601 ? 19.424 5.229 -36.919 1.00 98.25 601 LEU A O 1
ATOM 4815 N N . LEU A 1 602 ? 17.726 6.692 -36.907 1.00 97.94 602 LEU A N 1
ATOM 4816 C CA . LEU A 1 602 ? 18.516 7.780 -37.492 1.00 97.94 602 LEU A CA 1
ATOM 4817 C C . LEU A 1 602 ? 19.692 8.186 -36.599 1.00 97.94 602 LEU A C 1
ATOM 4819 O O . LEU A 1 602 ? 20.784 8.423 -37.103 1.00 97.94 602 LEU A O 1
ATOM 4823 N N . ILE A 1 603 ? 19.490 8.266 -35.281 1.00 97.38 603 ILE A N 1
ATOM 4824 C CA . ILE A 1 603 ? 20.560 8.605 -34.333 1.00 97.38 603 ILE A CA 1
ATOM 4825 C C . ILE A 1 603 ? 21.637 7.517 -34.319 1.00 97.38 603 ILE A C 1
ATOM 4827 O O . ILE A 1 603 ? 22.825 7.837 -34.320 1.00 97.38 603 ILE A O 1
ATOM 4831 N N . ILE A 1 604 ? 21.235 6.243 -34.366 1.00 97.19 604 ILE A N 1
ATOM 4832 C CA . ILE A 1 604 ? 22.164 5.114 -34.492 1.00 97.19 604 ILE A CA 1
ATOM 4833 C C . ILE A 1 604 ? 22.979 5.235 -35.789 1.00 97.19 604 ILE A C 1
ATOM 4835 O O . ILE A 1 604 ? 24.198 5.096 -35.743 1.00 97.19 604 ILE A O 1
ATOM 4839 N N . CYS A 1 605 ? 22.343 5.551 -36.923 1.00 96.81 605 CYS A N 1
ATOM 4840 C CA . CYS A 1 605 ? 23.025 5.718 -38.212 1.00 96.81 605 CYS A CA 1
ATOM 4841 C C . CYS A 1 605 ? 23.970 6.924 -38.256 1.00 96.81 605 CYS A C 1
ATOM 4843 O O . CYS A 1 605 ? 25.041 6.818 -38.842 1.00 96.81 605 CYS A O 1
ATOM 4845 N N . LYS A 1 606 ? 23.603 8.040 -37.612 1.00 95.75 606 LYS A N 1
ATOM 4846 C CA . LYS A 1 606 ? 24.444 9.247 -37.490 1.00 95.75 606 LYS A CA 1
ATOM 4847 C C . LYS A 1 606 ? 25.701 9.022 -36.661 1.00 95.75 606 LYS A C 1
ATOM 4849 O O . LYS A 1 606 ? 26.643 9.812 -36.711 1.00 95.75 606 LYS A O 1
ATOM 4854 N N . ASN A 1 607 ? 25.707 7.985 -35.831 1.00 95.00 607 ASN A N 1
ATOM 4855 C CA . ASN A 1 607 ? 26.813 7.746 -34.936 1.00 95.00 607 ASN A CA 1
ATOM 4856 C C . ASN A 1 607 ? 27.926 6.955 -35.621 1.00 95.00 607 ASN A C 1
ATOM 4858 O O . ASN A 1 607 ? 27.837 5.746 -35.834 1.00 95.00 607 ASN A O 1
ATOM 4862 N N . ARG A 1 608 ? 29.029 7.649 -35.887 1.00 92.44 608 ARG A N 1
ATOM 4863 C CA . ARG A 1 608 ? 30.203 7.095 -36.566 1.00 92.44 608 ARG A CA 1
ATOM 4864 C C . ARG A 1 608 ? 30.797 5.867 -35.885 1.00 92.44 608 ARG A C 1
ATOM 4866 O O . ARG A 1 608 ? 31.260 4.970 -36.582 1.00 92.44 608 ARG A O 1
ATOM 4873 N N . ALA A 1 609 ? 30.743 5.786 -34.555 1.00 92.75 609 ALA A N 1
ATOM 4874 C CA . ALA A 1 609 ? 31.274 4.634 -33.826 1.00 92.75 609 AL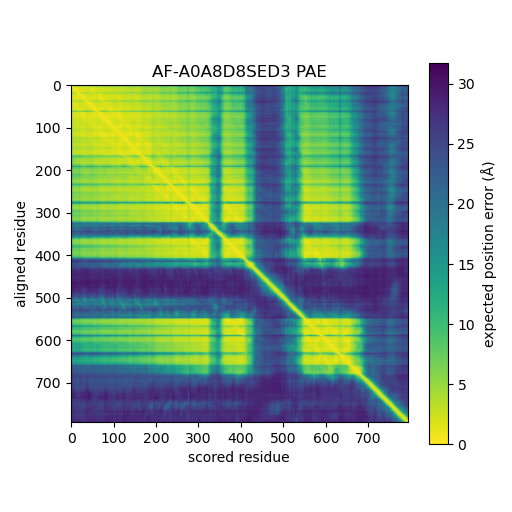A A CA 1
ATOM 4875 C C . ALA A 1 609 ? 30.502 3.339 -34.133 1.00 92.75 609 ALA A C 1
ATOM 4877 O O . ALA A 1 609 ? 31.057 2.246 -34.057 1.00 92.75 609 ALA A O 1
ATOM 4878 N N . PHE A 1 610 ? 29.227 3.452 -34.516 1.00 95.56 610 PHE A N 1
ATOM 4879 C CA . PHE A 1 610 ? 28.372 2.308 -34.822 1.00 95.56 610 PHE A CA 1
ATOM 4880 C C . PHE A 1 610 ? 28.462 1.876 -36.287 1.00 95.56 610 PHE A C 1
ATOM 4882 O O . PHE A 1 610 ? 28.100 0.742 -36.602 1.00 95.56 610 PHE A O 1
ATOM 4889 N N . LEU A 1 611 ? 28.982 2.731 -37.176 1.00 93.81 611 LEU A N 1
ATOM 4890 C CA . LEU A 1 611 ? 28.971 2.508 -38.622 1.00 93.81 611 LEU A CA 1
ATOM 4891 C C . LEU A 1 611 ? 29.594 1.163 -39.011 1.00 93.81 611 LEU A C 1
ATOM 4893 O O . LEU A 1 611 ? 28.984 0.387 -39.746 1.00 93.81 611 LEU A O 1
ATOM 4897 N N . ARG A 1 612 ? 30.769 0.844 -38.457 1.00 91.44 612 ARG A N 1
ATOM 4898 C CA . ARG A 1 612 ? 31.454 -0.429 -38.709 1.00 91.44 612 ARG A CA 1
ATOM 4899 C C . ARG A 1 612 ? 30.571 -1.624 -38.345 1.00 91.44 612 ARG A C 1
ATOM 4901 O O . ARG A 1 612 ? 30.402 -2.523 -39.164 1.00 91.44 612 ARG A O 1
ATOM 4908 N N . SER A 1 613 ? 30.001 -1.618 -37.138 1.00 95.12 613 SER A N 1
ATOM 4909 C CA . SER A 1 613 ? 29.135 -2.695 -36.637 1.00 95.12 613 SER A CA 1
ATOM 4910 C C . SER A 1 613 ? 27.898 -2.869 -37.522 1.00 95.12 613 SER A C 1
ATOM 4912 O O . SER A 1 613 ? 27.546 -3.990 -37.878 1.00 95.12 613 SER A O 1
ATOM 4914 N N . LEU A 1 614 ? 27.273 -1.762 -37.937 1.00 95.75 614 LEU A N 1
ATOM 4915 C CA . LEU A 1 614 ? 26.093 -1.780 -38.804 1.00 95.75 614 LEU A CA 1
ATOM 4916 C C . LEU A 1 614 ? 26.397 -2.392 -40.180 1.00 95.75 614 LEU A C 1
ATOM 4918 O O . LEU A 1 614 ? 25.610 -3.196 -40.686 1.00 95.75 614 LEU A O 1
ATOM 4922 N N . LEU A 1 615 ? 27.534 -2.036 -40.786 1.00 93.06 615 LEU A N 1
ATOM 4923 C CA . LEU A 1 615 ? 27.944 -2.570 -42.088 1.00 93.06 615 LEU A CA 1
ATOM 4924 C C . LEU A 1 615 ? 28.236 -4.074 -42.017 1.00 93.06 615 LEU A C 1
ATOM 4926 O O . LEU A 1 615 ? 27.735 -4.829 -42.851 1.00 93.06 615 LEU A O 1
ATOM 4930 N N . VAL A 1 616 ? 28.971 -4.514 -40.989 1.00 93.25 616 VAL A N 1
ATOM 4931 C CA . VAL A 1 616 ? 29.286 -5.936 -40.759 1.00 93.25 616 VAL A CA 1
ATOM 4932 C C . VAL A 1 616 ? 28.012 -6.774 -40.615 1.00 93.25 616 VAL A C 1
ATOM 4934 O O . VAL A 1 616 ? 27.902 -7.851 -41.201 1.00 93.25 616 VAL A O 1
ATOM 4937 N N . ASP A 1 617 ? 27.004 -6.257 -39.911 1.00 95.62 617 ASP A N 1
ATOM 4938 C CA . ASP A 1 617 ? 25.754 -6.980 -39.668 1.00 95.62 617 ASP A CA 1
ATOM 4939 C C . ASP A 1 617 ? 24.733 -6.899 -40.823 1.00 95.62 617 ASP A C 1
ATOM 4941 O O . ASP A 1 617 ? 23.587 -7.346 -40.677 1.00 95.62 617 ASP A O 1
ATOM 4945 N N . ASN A 1 618 ? 25.138 -6.393 -41.996 1.00 96.00 618 ASN A N 1
ATOM 4946 C CA . ASN A 1 618 ? 24.297 -6.219 -43.187 1.00 96.00 618 ASN A CA 1
ATOM 4947 C C . ASN A 1 618 ? 23.063 -5.328 -42.944 1.00 96.00 618 ASN A C 1
ATOM 4949 O O . ASN A 1 618 ? 21.988 -5.570 -43.507 1.00 96.00 618 ASN A O 1
ATOM 4953 N N . PHE A 1 619 ? 23.207 -4.287 -42.117 1.00 96.81 619 PHE A N 1
ATOM 4954 C CA . PHE A 1 619 ? 22.118 -3.378 -41.748 1.00 96.81 619 PHE A CA 1
ATOM 4955 C C . PHE A 1 619 ? 21.383 -2.799 -42.969 1.00 96.81 619 PHE A C 1
ATOM 4957 O O . PHE A 1 619 ? 20.159 -2.892 -43.054 1.00 96.81 619 PHE A O 1
ATOM 4964 N N . ILE A 1 620 ? 22.121 -2.278 -43.958 1.00 96.50 620 ILE A N 1
ATOM 4965 C CA . ILE A 1 620 ? 21.553 -1.635 -45.159 1.00 96.50 620 ILE A CA 1
ATOM 4966 C C . ILE A 1 620 ? 20.685 -2.615 -45.956 1.00 96.50 620 ILE A C 1
ATOM 4968 O O . ILE A 1 620 ? 19.548 -2.303 -46.317 1.00 96.50 620 ILE A O 1
ATOM 4972 N N . LEU A 1 621 ? 21.190 -3.830 -46.193 1.00 95.94 621 LEU A N 1
ATOM 4973 C CA . LEU A 1 621 ? 20.444 -4.871 -46.904 1.00 95.94 621 LEU A CA 1
ATOM 4974 C C . LEU A 1 621 ? 19.182 -5.273 -46.136 1.00 95.94 621 LEU A C 1
ATOM 4976 O O . LEU A 1 621 ? 18.145 -5.545 -46.746 1.00 95.94 621 LEU A O 1
ATOM 4980 N N . HIS A 1 622 ? 19.248 -5.285 -44.803 1.00 97.25 622 HIS A N 1
ATOM 4981 C CA . HIS A 1 622 ? 18.098 -5.581 -43.962 1.00 97.25 622 HIS A CA 1
ATOM 4982 C C . HIS A 1 622 ? 17.030 -4.481 -44.035 1.00 97.25 622 HIS A C 1
ATOM 4984 O O . HIS A 1 622 ? 15.861 -4.799 -44.264 1.00 97.25 622 HIS A O 1
ATOM 4990 N N . VAL A 1 623 ? 17.425 -3.207 -43.917 1.00 97.38 623 VAL A N 1
ATOM 4991 C CA . VAL A 1 623 ? 16.548 -2.035 -44.093 1.00 97.38 623 VAL A CA 1
ATOM 4992 C C . VAL A 1 623 ? 15.876 -2.080 -45.463 1.00 97.38 623 VAL A C 1
ATOM 4994 O O . VAL A 1 623 ? 14.651 -2.024 -45.551 1.00 97.38 623 VAL A O 1
ATOM 4997 N N . HIS A 1 624 ? 16.650 -2.284 -46.530 1.00 96.25 624 HIS A N 1
ATOM 4998 C CA . HIS A 1 624 ? 16.116 -2.368 -47.886 1.00 96.25 624 HIS A CA 1
ATOM 4999 C C . HIS A 1 624 ? 15.111 -3.522 -48.037 1.00 96.25 624 HIS A C 1
ATOM 5001 O O . HIS A 1 624 ? 14.014 -3.348 -48.572 1.00 96.25 624 HIS A O 1
ATOM 5007 N N . LYS A 1 625 ? 15.448 -4.714 -47.524 1.00 95.69 625 LYS A N 1
ATOM 5008 C CA . LYS A 1 625 ? 14.583 -5.900 -47.598 1.00 95.69 625 LYS A CA 1
ATOM 5009 C C . LYS A 1 625 ? 13.275 -5.734 -46.820 1.00 95.69 625 LYS A C 1
ATOM 5011 O O . LYS A 1 625 ? 12.263 -6.275 -47.258 1.00 95.69 625 LYS A O 1
ATOM 5016 N N . LYS A 1 626 ? 13.300 -5.075 -45.658 1.00 95.31 626 LYS A N 1
ATOM 5017 C CA . LYS A 1 626 ? 12.156 -5.013 -44.733 1.00 95.31 626 LYS A CA 1
ATOM 5018 C C . LYS A 1 626 ? 11.300 -3.760 -44.880 1.00 95.31 626 LYS A C 1
ATOM 5020 O O . LYS A 1 626 ? 10.091 -3.873 -44.700 1.00 95.31 626 LYS A O 1
ATOM 5025 N N . LEU A 1 627 ? 11.910 -2.609 -45.168 1.00 94.81 627 LEU A N 1
ATOM 5026 C CA . LEU A 1 627 ? 11.229 -1.313 -45.182 1.00 94.81 627 LEU A CA 1
ATOM 5027 C C . LEU A 1 627 ? 10.967 -0.783 -46.597 1.00 94.81 627 LEU A C 1
ATOM 5029 O O . LEU A 1 627 ? 9.937 -0.157 -46.813 1.00 94.81 627 LEU A O 1
ATOM 5033 N N . ILE A 1 628 ? 11.861 -1.037 -47.559 1.00 93.88 628 ILE A N 1
ATOM 5034 C CA . ILE A 1 628 ? 11.763 -0.440 -48.906 1.00 93.88 628 ILE A CA 1
ATOM 5035 C C . ILE A 1 628 ? 11.035 -1.348 -49.889 1.00 93.88 628 ILE A C 1
ATOM 5037 O O . ILE A 1 628 ? 10.208 -0.877 -50.665 1.00 93.88 628 ILE A O 1
ATOM 5041 N N . ARG A 1 629 ? 11.321 -2.655 -49.872 1.00 89.50 629 ARG A N 1
ATOM 5042 C CA . ARG A 1 629 ? 10.628 -3.596 -50.760 1.00 89.50 629 ARG A CA 1
ATOM 5043 C C . ARG A 1 629 ? 9.148 -3.648 -50.399 1.00 89.50 629 ARG A C 1
ATOM 5045 O O . ARG A 1 629 ? 8.769 -4.219 -49.374 1.00 89.50 629 ARG A O 1
ATOM 5052 N N . THR A 1 630 ? 8.322 -3.066 -51.262 1.00 76.50 630 THR A N 1
ATOM 5053 C CA . THR A 1 630 ? 6.873 -3.119 -51.131 1.00 76.50 630 THR A CA 1
ATOM 5054 C C . THR A 1 630 ? 6.426 -4.576 -51.191 1.00 76.50 630 THR A C 1
ATOM 5056 O O . THR A 1 630 ? 6.833 -5.349 -52.057 1.00 76.50 630 THR A O 1
ATOM 5059 N N . LYS A 1 631 ? 5.614 -4.985 -50.215 1.00 81.56 631 LYS A N 1
ATOM 5060 C CA . LYS A 1 631 ? 4.989 -6.316 -50.232 1.00 81.56 631 LYS A CA 1
ATOM 5061 C C . LYS A 1 631 ? 3.731 -6.338 -51.092 1.00 81.56 631 LYS A C 1
ATOM 5063 O O . LYS A 1 631 ? 3.309 -7.399 -51.536 1.00 81.56 631 LYS A O 1
ATOM 5068 N N . HIS A 1 632 ? 3.134 -5.170 -51.299 1.00 81.38 632 HIS A N 1
ATOM 5069 C CA . HIS A 1 632 ? 1.954 -4.981 -52.125 1.00 81.38 632 HIS A CA 1
ATOM 5070 C C . HIS A 1 632 ? 2.362 -4.361 -53.458 1.00 81.38 632 HIS A C 1
ATOM 5072 O O . HIS A 1 632 ? 3.156 -3.423 -53.491 1.00 81.38 632 HIS A O 1
ATOM 5078 N N . GLY A 1 633 ? 1.831 -4.911 -54.552 1.00 76.56 633 GLY A N 1
ATOM 5079 C CA . GLY A 1 633 ? 2.042 -4.372 -55.899 1.00 76.56 633 GLY A CA 1
ATOM 5080 C C . GLY A 1 633 ? 1.244 -3.092 -56.175 1.00 76.56 633 GLY A C 1
ATOM 5081 O O . GLY A 1 633 ? 1.550 -2.381 -57.124 1.00 76.56 633 GLY A O 1
ATOM 5082 N N . THR A 1 634 ? 0.239 -2.786 -55.349 1.00 81.75 634 THR A N 1
ATOM 5083 C CA . THR A 1 634 ? -0.582 -1.571 -55.427 1.00 81.75 634 THR A CA 1
ATOM 5084 C C . THR A 1 634 ? -0.096 -0.501 -54.437 1.00 81.75 634 THR A C 1
ATOM 5086 O O . THR A 1 634 ? 0.523 -0.841 -53.423 1.00 81.75 634 THR A O 1
ATOM 5089 N N . PRO A 1 635 ? -0.348 0.798 -54.701 1.00 83.94 635 PRO A N 1
ATOM 5090 C CA . PRO A 1 635 ? 0.050 1.885 -53.809 1.00 83.94 635 PRO A CA 1
ATOM 5091 C C . PRO A 1 635 ? -0.687 1.779 -52.467 1.00 83.94 635 PRO A C 1
ATOM 5093 O O . PRO A 1 635 ? -1.839 2.175 -52.331 1.00 83.94 635 PRO A O 1
ATOM 5096 N N . CYS A 1 636 ? -0.011 1.232 -51.460 1.00 86.50 636 CYS A N 1
ATOM 5097 C CA . CYS A 1 636 ? -0.504 1.171 -50.091 1.00 86.50 636 CYS A CA 1
ATOM 5098 C C . CYS A 1 636 ? 0.104 2.319 -49.275 1.00 86.50 636 CYS A C 1
ATOM 5100 O O . CYS A 1 636 ? 1.328 2.414 -49.163 1.00 86.50 636 CYS A O 1
ATOM 5102 N N . MET A 1 637 ? -0.737 3.161 -48.659 1.00 86.88 637 MET A N 1
ATOM 5103 C CA . MET A 1 637 ? -0.290 4.294 -47.832 1.00 86.88 637 MET A CA 1
ATOM 5104 C C . MET A 1 637 ? 0.662 3.850 -46.714 1.00 86.88 637 MET A C 1
ATOM 5106 O O . MET A 1 637 ? 1.654 4.516 -46.427 1.00 86.88 637 MET A O 1
ATOM 5110 N N . ILE A 1 638 ? 0.392 2.700 -46.100 1.00 86.19 638 ILE A N 1
ATOM 5111 C CA . ILE A 1 638 ? 1.218 2.193 -45.013 1.00 86.19 638 ILE A CA 1
ATOM 5112 C C . ILE A 1 638 ? 2.566 1.674 -45.539 1.00 86.19 638 ILE A C 1
ATOM 5114 O O . ILE A 1 638 ? 3.603 2.029 -44.978 1.00 86.19 638 ILE A O 1
ATOM 5118 N N . CYS A 1 639 ? 2.593 0.920 -46.649 1.00 89.06 639 CYS A N 1
ATOM 5119 C CA . CYS A 1 639 ? 3.856 0.568 -47.314 1.00 89.06 639 CYS A CA 1
ATOM 5120 C C . CYS A 1 639 ? 4.648 1.814 -47.715 1.00 89.06 639 CYS A C 1
ATOM 5122 O O . CYS A 1 639 ? 5.862 1.825 -47.550 1.00 89.06 639 CYS A O 1
ATOM 5124 N N . ASN A 1 640 ? 3.974 2.863 -48.189 1.00 91.69 640 ASN A N 1
ATOM 5125 C CA . ASN A 1 640 ? 4.614 4.123 -48.543 1.00 91.69 640 ASN A CA 1
ATOM 5126 C C . ASN A 1 640 ? 5.245 4.802 -47.316 1.00 91.69 640 ASN A C 1
ATOM 5128 O O . ASN A 1 640 ? 6.401 5.203 -47.372 1.00 91.69 640 ASN A O 1
ATOM 5132 N N . ASN A 1 641 ? 4.545 4.858 -46.178 1.00 90.81 641 ASN A N 1
ATOM 5133 C CA . ASN A 1 641 ? 5.096 5.409 -44.933 1.00 90.81 641 ASN A CA 1
ATOM 5134 C C . ASN A 1 641 ? 6.322 4.623 -44.446 1.00 90.81 641 ASN A C 1
ATOM 5136 O O . ASN A 1 641 ? 7.346 5.207 -44.095 1.00 90.81 641 ASN A O 1
ATOM 5140 N N . VAL A 1 642 ? 6.239 3.291 -44.463 1.00 92.38 642 VAL A N 1
ATOM 5141 C CA . VAL A 1 642 ? 7.351 2.407 -44.088 1.00 92.38 642 VAL A CA 1
ATOM 5142 C C . VAL A 1 642 ? 8.536 2.575 -45.051 1.00 92.38 642 VAL A C 1
ATOM 5144 O O . VAL A 1 642 ? 9.681 2.646 -44.604 1.00 92.38 642 VAL A O 1
ATOM 5147 N N . MET A 1 643 ? 8.270 2.722 -46.351 1.00 94.62 643 MET A N 1
ATOM 5148 C CA . MET A 1 643 ? 9.280 3.004 -47.373 1.00 94.62 643 MET A CA 1
ATOM 5149 C C . MET A 1 643 ? 9.942 4.367 -47.159 1.00 94.62 643 MET A C 1
ATOM 5151 O O . MET A 1 643 ? 11.162 4.453 -47.268 1.00 94.62 643 MET A O 1
ATOM 5155 N N . ILE A 1 644 ? 9.186 5.408 -46.789 1.00 95.31 644 ILE A N 1
ATOM 5156 C CA . ILE A 1 644 ? 9.731 6.729 -46.437 1.00 95.31 644 ILE A CA 1
ATOM 5157 C C . ILE A 1 644 ? 10.711 6.603 -45.263 1.00 95.31 644 ILE A C 1
ATOM 5159 O O . ILE A 1 644 ? 11.816 7.144 -45.333 1.00 95.31 644 ILE A O 1
ATOM 5163 N N . TYR A 1 645 ? 10.358 5.848 -44.215 1.00 96.44 645 TYR A N 1
ATOM 5164 C CA . TYR A 1 645 ? 11.289 5.575 -43.115 1.00 96.44 645 TYR A CA 1
ATOM 5165 C C . TYR A 1 645 ? 12.528 4.808 -43.592 1.00 96.44 645 TYR A C 1
ATOM 5167 O O . TYR A 1 645 ? 13.648 5.176 -43.244 1.00 96.44 645 TYR A O 1
ATOM 5175 N N . GLY A 1 646 ? 12.346 3.773 -44.418 1.00 97.31 646 GLY A N 1
ATOM 5176 C CA . GLY A 1 646 ? 13.446 2.996 -44.990 1.00 97.31 646 GLY A CA 1
ATOM 5177 C C . GLY A 1 646 ? 14.415 3.852 -45.807 1.00 97.31 646 GLY A C 1
ATOM 5178 O O . GLY A 1 646 ? 15.623 3.787 -45.588 1.00 97.31 646 GLY A O 1
ATOM 5179 N N . GLN A 1 647 ? 13.895 4.698 -46.697 1.00 97.56 647 GLN A N 1
ATOM 5180 C CA . GLN A 1 647 ? 14.697 5.599 -47.520 1.00 97.56 647 GLN A CA 1
ATOM 5181 C C . GLN A 1 647 ? 15.425 6.639 -46.667 1.00 97.56 647 GLN A C 1
ATOM 5183 O O . GLN A 1 647 ? 16.602 6.897 -46.898 1.00 97.56 647 GLN A O 1
ATOM 5188 N N . GLY A 1 648 ? 14.755 7.205 -45.660 1.00 97.81 648 GLY A N 1
ATOM 5189 C CA . GLY A 1 648 ? 15.373 8.143 -44.725 1.00 97.81 648 GLY A CA 1
ATOM 5190 C C . GLY A 1 648 ? 16.559 7.530 -43.978 1.00 97.81 648 GLY A C 1
ATOM 5191 O O . GLY A 1 648 ? 17.622 8.143 -43.915 1.00 97.81 648 GLY A O 1
ATOM 5192 N N . ILE A 1 649 ? 16.414 6.290 -43.496 1.00 98.00 649 ILE A N 1
ATOM 5193 C CA . ILE A 1 649 ? 17.497 5.542 -42.839 1.00 98.00 649 ILE A CA 1
ATOM 5194 C C . ILE A 1 649 ? 18.661 5.278 -43.809 1.00 98.00 649 ILE A C 1
ATOM 5196 O O . ILE A 1 649 ? 19.814 5.492 -43.437 1.00 98.00 649 ILE A O 1
ATOM 5200 N N . ILE A 1 650 ? 18.384 4.840 -45.047 1.00 97.38 650 ILE A N 1
ATOM 5201 C CA . ILE A 1 650 ? 19.434 4.592 -46.053 1.00 97.38 650 ILE A CA 1
ATOM 5202 C C . ILE A 1 650 ? 20.159 5.883 -46.442 1.00 97.38 650 ILE A C 1
ATOM 5204 O O . ILE A 1 650 ? 21.381 5.884 -46.560 1.00 97.38 650 ILE A O 1
ATOM 5208 N N . ASN A 1 651 ? 19.434 6.985 -46.619 1.00 97.44 651 ASN A N 1
ATOM 5209 C CA . ASN A 1 651 ? 20.042 8.272 -46.941 1.00 97.44 651 ASN A CA 1
ATOM 5210 C C . ASN A 1 651 ? 20.963 8.739 -45.809 1.00 97.44 651 ASN A C 1
ATOM 5212 O O . ASN A 1 651 ? 22.070 9.193 -46.070 1.00 97.44 651 ASN A O 1
ATOM 5216 N N . GLU A 1 652 ? 20.533 8.587 -44.554 1.00 97.31 652 GLU A N 1
ATOM 5217 C CA . GLU A 1 652 ? 21.330 8.986 -43.395 1.00 97.31 652 GLU A CA 1
ATOM 5218 C C . GLU A 1 652 ? 22.623 8.171 -43.275 1.00 97.31 652 GLU A C 1
ATOM 5220 O O . GLU A 1 652 ? 23.704 8.746 -43.172 1.00 97.31 652 GLU A O 1
ATOM 5225 N N . ILE A 1 653 ? 22.544 6.837 -43.366 1.00 95.56 653 ILE A N 1
ATOM 5226 C CA . ILE A 1 653 ? 23.758 6.010 -43.335 1.00 95.56 653 ILE A CA 1
ATOM 5227 C C . ILE A 1 653 ? 24.643 6.267 -44.560 1.00 95.56 653 ILE A C 1
ATOM 5229 O O . ILE A 1 653 ? 25.859 6.293 -44.416 1.00 95.56 653 ILE A O 1
ATOM 5233 N N . SER A 1 654 ? 24.058 6.528 -45.737 1.00 95.06 654 SER A N 1
ATOM 5234 C CA . SER A 1 654 ? 24.814 6.894 -46.939 1.00 95.06 654 SER A CA 1
ATOM 5235 C C . SER A 1 654 ? 25.574 8.209 -46.758 1.00 95.06 654 SER A C 1
ATOM 5237 O O . SER A 1 654 ? 26.704 8.332 -47.230 1.00 95.06 654 SER A O 1
ATOM 5239 N N . ASN A 1 655 ? 24.973 9.196 -46.090 1.00 94.88 655 ASN A N 1
ATOM 5240 C CA . ASN A 1 655 ? 25.623 10.470 -45.798 1.00 94.88 655 ASN A CA 1
ATOM 5241 C C . ASN A 1 655 ? 26.820 10.272 -44.862 1.00 94.88 655 ASN A C 1
ATOM 5243 O O . ASN A 1 655 ? 27.894 10.813 -45.124 1.00 94.88 655 ASN A O 1
ATOM 5247 N N . GLU A 1 656 ? 26.677 9.447 -43.821 1.00 93.50 656 GLU A N 1
ATOM 5248 C CA . GLU A 1 656 ? 27.796 9.130 -42.928 1.00 93.50 656 GLU A CA 1
ATOM 5249 C C . GLU A 1 656 ? 28.873 8.273 -43.610 1.00 93.50 656 GLU A C 1
ATOM 5251 O O . GLU A 1 656 ? 30.058 8.535 -43.401 1.00 93.50 656 GLU A O 1
ATOM 5256 N N . THR A 1 657 ? 28.521 7.314 -44.478 1.00 90.06 657 THR A N 1
ATOM 5257 C CA . THR A 1 657 ? 29.520 6.549 -45.254 1.00 90.06 657 THR A CA 1
ATOM 5258 C C . THR A 1 657 ? 30.283 7.421 -46.246 1.00 90.06 657 THR A C 1
ATOM 5260 O O . THR A 1 657 ? 31.468 7.195 -46.461 1.00 90.06 657 THR A O 1
ATOM 5263 N N . ASN A 1 658 ? 29.618 8.422 -46.833 1.00 90.50 658 ASN A N 1
ATOM 5264 C CA . ASN A 1 658 ? 30.233 9.373 -47.764 1.00 90.50 658 ASN A CA 1
ATOM 5265 C C . ASN A 1 658 ? 31.007 10.487 -47.050 1.00 90.50 658 ASN A C 1
ATOM 5267 O O . ASN A 1 658 ? 31.743 11.238 -47.692 1.00 90.50 658 ASN A O 1
ATOM 5271 N N . SER A 1 659 ? 30.857 10.616 -45.730 1.00 91.06 659 SER A N 1
ATOM 5272 C CA . SER A 1 659 ? 31.736 11.475 -44.949 1.00 91.06 659 SER A CA 1
ATOM 5273 C C . SER A 1 659 ? 33.175 10.955 -45.047 1.00 91.06 659 SER A C 1
ATOM 5275 O O . SER A 1 659 ? 33.405 9.752 -45.188 1.00 91.06 659 SER A O 1
ATOM 5277 N N . HIS A 1 660 ? 34.163 11.849 -44.938 1.00 83.62 660 HIS A N 1
ATOM 5278 C CA . HIS A 1 660 ? 35.583 11.477 -45.017 1.00 83.62 660 HIS A CA 1
ATOM 5279 C C . HIS A 1 660 ? 35.935 10.302 -44.082 1.00 83.62 660 HIS A C 1
ATOM 5281 O O . HIS A 1 660 ? 36.732 9.438 -44.439 1.00 83.62 660 HIS A O 1
ATOM 5287 N N . TYR A 1 661 ? 35.281 10.235 -42.922 1.00 76.00 661 TYR A N 1
ATOM 5288 C CA . TYR A 1 661 ? 35.463 9.172 -41.942 1.00 76.00 661 TYR A CA 1
ATOM 5289 C C . TYR A 1 661 ? 34.869 7.826 -42.386 1.00 76.00 661 TYR A C 1
ATOM 5291 O O . TYR A 1 661 ? 35.499 6.783 -42.231 1.00 76.00 661 TYR A O 1
ATOM 5299 N N . GLY A 1 662 ? 33.663 7.837 -42.959 1.00 77.31 662 GLY A N 1
ATOM 5300 C CA . GLY A 1 662 ? 33.012 6.620 -43.439 1.00 77.31 662 GLY A CA 1
ATOM 5301 C C . GLY A 1 662 ? 33.814 5.929 -44.541 1.00 77.31 662 GLY A C 1
ATOM 5302 O O . GLY A 1 662 ? 33.969 4.707 -44.518 1.00 77.31 662 GLY A O 1
ATOM 5303 N N . TYR A 1 663 ? 34.403 6.719 -45.441 1.00 80.56 663 TYR A N 1
ATOM 5304 C CA . TYR A 1 663 ? 35.302 6.221 -46.479 1.00 80.56 663 TYR A CA 1
ATOM 5305 C C . TYR A 1 663 ? 36.523 5.503 -45.888 1.00 80.56 663 TYR A C 1
ATOM 5307 O O . TYR A 1 663 ? 36.864 4.403 -46.324 1.00 80.56 663 TYR A O 1
ATOM 5315 N N . GLU A 1 664 ? 37.158 6.077 -44.862 1.00 80.62 664 GLU A N 1
ATOM 5316 C CA . GLU A 1 664 ? 38.313 5.455 -44.205 1.00 80.62 664 GLU A CA 1
ATOM 5317 C C . GLU A 1 664 ? 37.965 4.112 -43.554 1.00 80.62 664 GLU A C 1
ATOM 5319 O O . GLU A 1 664 ? 38.703 3.141 -43.740 1.00 80.62 664 GLU A O 1
ATOM 5324 N N . GLU A 1 665 ? 36.831 4.014 -42.855 1.00 78.19 665 GLU A N 1
ATOM 5325 C CA . GLU A 1 665 ? 36.414 2.768 -42.198 1.00 78.19 665 GLU A CA 1
ATOM 5326 C C . GLU A 1 665 ? 36.084 1.665 -43.218 1.00 78.19 665 GLU A C 1
ATOM 5328 O O . GLU A 1 665 ? 36.475 0.507 -43.042 1.00 78.19 665 GLU A O 1
ATOM 5333 N N . ILE A 1 666 ? 35.437 2.020 -44.334 1.00 78.50 666 ILE A N 1
ATOM 5334 C CA . ILE A 1 666 ? 35.193 1.095 -45.452 1.00 78.50 666 ILE A CA 1
ATOM 5335 C C . ILE A 1 666 ? 36.525 0.601 -46.033 1.00 78.50 666 ILE A C 1
ATOM 5337 O O . ILE A 1 666 ? 36.715 -0.602 -46.225 1.00 78.50 666 ILE A O 1
ATOM 5341 N N . MET A 1 667 ? 37.491 1.499 -46.249 1.00 82.75 667 MET A N 1
ATOM 5342 C CA . MET A 1 667 ? 38.825 1.133 -46.736 1.00 82.75 667 MET A CA 1
ATOM 5343 C C . MET A 1 667 ? 39.605 0.263 -45.738 1.00 82.75 667 MET A C 1
ATOM 5345 O O . MET A 1 667 ? 40.429 -0.560 -46.143 1.00 82.75 667 MET A O 1
ATOM 5349 N N . ILE A 1 668 ? 39.376 0.412 -44.431 1.00 82.00 668 ILE A N 1
ATOM 5350 C CA . ILE A 1 668 ? 39.926 -0.491 -43.408 1.00 82.00 668 ILE A CA 1
ATOM 5351 C C . ILE A 1 668 ? 39.314 -1.893 -43.541 1.00 82.00 668 ILE A C 1
ATOM 5353 O O . ILE A 1 668 ? 40.050 -2.880 -43.485 1.00 82.00 668 ILE A O 1
ATOM 5357 N N . GLN A 1 669 ? 38.001 -2.009 -43.770 1.00 77.12 669 GLN A N 1
ATOM 5358 C CA . GLN A 1 669 ? 37.348 -3.308 -43.974 1.00 77.12 669 GLN A CA 1
ATOM 5359 C C . GLN A 1 669 ? 37.841 -4.026 -45.234 1.00 77.12 669 GLN A C 1
ATOM 5361 O O . GLN A 1 669 ? 38.166 -5.212 -45.151 1.00 77.12 669 GLN A O 1
ATOM 5366 N N . TYR A 1 670 ? 37.964 -3.318 -46.363 1.00 82.75 670 TYR A N 1
ATOM 5367 C CA . TYR A 1 670 ? 38.538 -3.884 -47.591 1.00 82.75 670 TYR A CA 1
ATOM 5368 C C . TYR A 1 670 ? 39.952 -4.421 -47.352 1.00 82.75 670 TYR A C 1
ATOM 5370 O O . TYR A 1 670 ? 40.241 -5.570 -47.675 1.00 82.75 670 TYR A O 1
ATOM 5378 N N . ARG A 1 671 ? 40.805 -3.644 -46.670 1.00 86.75 671 ARG A N 1
ATOM 5379 C CA . ARG A 1 671 ? 42.162 -4.089 -46.316 1.00 86.75 671 ARG A CA 1
ATOM 5380 C C . ARG A 1 671 ? 42.166 -5.341 -45.434 1.00 86.75 671 ARG A C 1
ATOM 5382 O O . ARG A 1 671 ? 42.999 -6.220 -45.640 1.00 86.75 671 ARG A O 1
ATOM 5389 N N . HIS A 1 672 ? 41.252 -5.454 -44.469 1.00 83.88 672 HIS A N 1
ATOM 5390 C CA . HIS A 1 672 ? 41.130 -6.663 -43.648 1.00 83.88 672 HIS A CA 1
ATOM 5391 C C . HIS A 1 672 ? 40.641 -7.879 -44.445 1.00 83.88 672 HIS A C 1
ATOM 5393 O O . HIS A 1 672 ? 41.149 -8.978 -44.224 1.00 83.88 672 HIS A O 1
ATOM 5399 N N . GLN A 1 673 ? 39.688 -7.706 -45.365 1.00 84.19 673 GLN A N 1
ATOM 5400 C CA . GLN A 1 673 ? 39.230 -8.792 -46.237 1.00 84.19 673 GLN A CA 1
ATOM 5401 C C . GLN A 1 673 ? 40.347 -9.275 -47.164 1.00 84.19 673 GLN A C 1
ATOM 5403 O O . GLN A 1 673 ? 40.571 -10.480 -47.246 1.00 84.19 673 GLN A O 1
ATOM 5408 N N . ASP A 1 674 ? 41.102 -8.363 -47.778 1.00 86.31 674 ASP A N 1
ATOM 5409 C CA . ASP A 1 674 ? 42.256 -8.710 -48.614 1.00 86.31 674 ASP A CA 1
ATOM 5410 C C . ASP A 1 674 ? 43.313 -9.485 -47.816 1.00 86.31 674 ASP A C 1
ATOM 5412 O O . ASP A 1 674 ? 43.839 -10.492 -48.286 1.00 86.31 674 ASP A O 1
ATOM 5416 N N . GLN A 1 675 ? 43.585 -9.076 -46.571 1.00 89.06 675 GLN A N 1
ATOM 5417 C CA . GLN A 1 675 ? 44.492 -9.805 -45.678 1.00 89.06 675 GLN A CA 1
ATOM 5418 C C . GLN A 1 675 ? 43.976 -11.207 -45.333 1.00 89.06 675 GLN A C 1
ATOM 5420 O O . GLN A 1 675 ? 44.756 -12.159 -45.336 1.00 89.06 675 GLN A O 1
ATOM 5425 N N . GLN A 1 676 ? 42.678 -11.366 -45.053 1.00 88.12 676 GLN A N 1
ATOM 5426 C CA . GLN A 1 676 ? 42.086 -12.683 -44.793 1.00 88.12 676 GLN A CA 1
ATOM 5427 C C . GLN A 1 676 ? 42.138 -13.577 -46.036 1.00 88.12 676 GLN A C 1
ATOM 5429 O O . GLN A 1 676 ? 42.485 -14.750 -45.920 1.00 88.12 676 GLN A O 1
ATOM 5434 N N . GLN A 1 677 ? 41.871 -13.032 -47.225 1.00 88.25 677 GLN A N 1
ATOM 5435 C CA . GLN A 1 677 ? 41.991 -13.766 -48.486 1.00 88.25 677 GLN A CA 1
ATOM 5436 C C . GLN A 1 677 ? 43.444 -14.176 -48.767 1.00 88.25 677 GLN A C 1
ATOM 5438 O O . GLN A 1 677 ? 43.688 -15.314 -49.160 1.00 88.25 677 GLN A O 1
ATOM 5443 N N . GLN A 1 678 ? 44.423 -13.306 -48.495 1.00 86.94 678 GLN A N 1
ATOM 5444 C CA . GLN A 1 678 ? 45.850 -13.632 -48.619 1.00 86.94 678 GLN A CA 1
ATOM 5445 C C . GLN A 1 678 ? 46.306 -14.701 -47.612 1.00 86.94 678 GLN A C 1
ATOM 5447 O O . GLN A 1 678 ? 47.153 -15.526 -47.945 1.00 86.94 678 GLN A O 1
ATOM 5452 N N . GLN A 1 679 ? 45.742 -14.728 -46.400 1.00 84.56 679 GLN A N 1
ATOM 5453 C CA . GLN A 1 679 ? 46.026 -15.770 -45.402 1.00 84.56 679 GLN A CA 1
ATOM 5454 C C . GLN A 1 679 ? 45.338 -17.106 -45.715 1.00 84.56 679 GLN A C 1
ATOM 5456 O O . GLN A 1 679 ? 45.865 -18.159 -45.361 1.00 84.56 679 GLN A O 1
ATOM 5461 N N . GLN A 1 680 ? 44.178 -17.077 -46.377 1.00 80.44 680 GLN A N 1
ATOM 5462 C CA . GLN A 1 680 ? 43.449 -18.273 -46.809 1.00 80.44 680 GLN A CA 1
ATOM 5463 C C . GLN A 1 680 ? 43.957 -18.846 -48.137 1.00 80.44 680 GLN A C 1
ATOM 5465 O O . GLN A 1 680 ? 43.607 -19.978 -48.474 1.00 80.44 680 GLN A O 1
ATOM 5470 N N . GLN A 1 681 ? 44.809 -18.127 -48.877 1.00 77.50 681 GLN A N 1
ATOM 5471 C CA . GLN A 1 681 ? 45.533 -18.733 -49.989 1.00 77.50 681 GLN A CA 1
ATOM 5472 C C . GLN A 1 681 ? 46.474 -19.811 -49.428 1.00 77.50 681 GLN A C 1
ATOM 5474 O O . GLN A 1 681 ? 47.375 -19.495 -48.644 1.00 77.50 681 GLN A O 1
ATOM 5479 N N . PRO A 1 682 ? 46.287 -21.095 -49.791 1.00 61.31 682 PRO A N 1
ATOM 5480 C CA . PRO A 1 682 ? 47.170 -22.146 -49.320 1.00 61.31 682 PRO A CA 1
ATOM 5481 C C . PRO A 1 682 ? 48.596 -21.780 -49.729 1.00 61.31 682 PRO A C 1
ATOM 5483 O O . PRO A 1 682 ? 48.830 -21.423 -50.884 1.00 61.31 682 PRO A O 1
ATOM 5486 N N . ARG A 1 683 ? 49.555 -21.887 -48.794 1.00 58.50 683 ARG A N 1
ATOM 5487 C CA . ARG A 1 683 ? 51.005 -21.841 -49.068 1.00 58.50 683 ARG A CA 1
ATOM 5488 C C . ARG A 1 683 ? 51.405 -23.037 -49.944 1.00 58.50 683 ARG A C 1
ATOM 5490 O O . ARG A 1 683 ? 52.176 -23.909 -49.553 1.00 58.50 683 ARG A O 1
ATOM 5497 N N . ALA A 1 684 ? 50.857 -23.107 -51.147 1.00 59.38 684 ALA A N 1
ATOM 5498 C CA . ALA A 1 684 ? 51.237 -24.030 -52.183 1.00 59.38 684 ALA A CA 1
ATOM 5499 C C . ALA A 1 684 ? 52.543 -23.507 -52.783 1.00 59.38 684 ALA A C 1
ATOM 5501 O O . ALA A 1 684 ? 52.517 -22.724 -53.727 1.00 59.38 684 ALA A O 1
ATOM 5502 N N . LYS A 1 685 ? 53.664 -23.938 -52.183 1.00 57.84 685 LYS A N 1
ATOM 5503 C CA . LYS A 1 685 ? 55.013 -24.145 -52.763 1.00 57.84 685 LYS A CA 1
ATOM 5504 C C . LYS A 1 685 ? 56.132 -23.680 -51.824 1.00 57.84 685 LYS A C 1
ATOM 5506 O O . LYS A 1 685 ? 56.632 -22.566 -51.923 1.00 57.84 685 LYS A O 1
ATOM 5511 N N . LYS A 1 686 ? 56.613 -24.615 -51.002 1.00 53.31 686 LYS A N 1
ATOM 5512 C CA . LYS A 1 686 ? 58.053 -24.905 -50.889 1.00 53.31 686 LYS A CA 1
ATOM 5513 C C . LYS A 1 686 ? 58.245 -26.320 -50.331 1.00 53.31 686 LYS A C 1
ATOM 5515 O O . LYS A 1 686 ? 58.615 -26.523 -49.185 1.00 53.31 686 LYS A O 1
ATOM 5520 N N . ILE A 1 687 ? 57.931 -27.313 -51.160 1.00 56.22 687 ILE A N 1
ATOM 5521 C CA . ILE A 1 687 ? 58.455 -28.675 -51.018 1.00 56.22 687 ILE A CA 1
ATOM 5522 C C . ILE A 1 687 ? 59.069 -29.030 -52.376 1.00 56.22 687 ILE A C 1
ATOM 5524 O O . ILE A 1 687 ? 58.394 -28.869 -53.393 1.00 56.22 687 ILE A O 1
ATOM 5528 N N . LYS A 1 688 ? 60.312 -29.543 -52.332 1.00 48.50 688 LYS A N 1
ATOM 5529 C CA . LYS A 1 688 ? 61.252 -29.907 -53.421 1.00 48.50 688 LYS A CA 1
ATOM 5530 C C . LYS A 1 688 ? 62.139 -28.723 -53.860 1.00 48.50 688 LYS A C 1
ATOM 5532 O O . LYS A 1 688 ? 61.614 -27.666 -54.173 1.00 48.50 688 LYS A O 1
ATOM 5537 N N . THR A 1 689 ? 63.473 -28.793 -53.889 1.00 46.62 689 THR A N 1
ATOM 5538 C CA . THR A 1 689 ? 64.399 -29.940 -53.951 1.00 46.62 689 THR A CA 1
ATOM 5539 C C . THR A 1 689 ? 65.814 -29.404 -53.694 1.00 46.62 689 THR A C 1
ATOM 5541 O O . THR A 1 689 ? 66.222 -28.512 -54.424 1.00 46.62 689 THR A O 1
ATOM 5544 N N . GLU A 1 690 ? 66.575 -29.950 -52.745 1.00 43.50 690 GLU A N 1
ATOM 5545 C CA . GLU A 1 690 ? 68.043 -29.826 -52.743 1.00 43.50 690 GLU A CA 1
ATOM 5546 C C . GLU A 1 690 ? 68.634 -31.216 -52.488 1.00 43.50 690 GLU A C 1
ATOM 5548 O O . GLU A 1 690 ? 68.487 -31.803 -51.417 1.00 43.50 690 GLU A O 1
ATOM 5553 N N . LYS A 1 691 ? 69.224 -31.774 -53.547 1.00 45.16 691 LYS A N 1
ATOM 5554 C CA . LYS A 1 691 ? 70.068 -32.966 -53.549 1.00 45.16 691 LYS A CA 1
ATOM 5555 C C . LYS A 1 691 ? 71.430 -32.532 -54.091 1.00 45.16 691 LYS A C 1
ATOM 5557 O O . LYS A 1 691 ? 71.484 -32.125 -55.243 1.00 45.16 691 LYS A O 1
ATOM 5562 N N . GLY A 1 692 ? 72.461 -32.723 -53.268 1.00 43.62 692 GLY A N 1
ATOM 5563 C CA . GLY A 1 692 ? 73.809 -33.151 -53.657 1.00 43.62 692 GLY A CA 1
ATOM 5564 C C . GLY A 1 692 ? 74.774 -32.099 -54.202 1.00 43.62 692 GLY A C 1
ATOM 5565 O O . GLY A 1 692 ? 74.564 -31.597 -55.294 1.00 43.62 692 GLY A O 1
ATOM 5566 N N . GLU A 1 693 ? 75.890 -31.889 -53.495 1.00 41.44 693 GLU A N 1
ATOM 5567 C CA . GLU A 1 693 ? 77.216 -32.319 -53.975 1.00 41.44 693 GLU A CA 1
ATOM 5568 C C . GLU A 1 693 ? 78.279 -32.253 -52.856 1.00 41.44 693 GLU A C 1
ATOM 5570 O O . GLU A 1 693 ? 78.422 -31.260 -52.145 1.00 41.44 693 GLU A O 1
ATOM 5575 N N . GLU A 1 694 ? 78.995 -33.368 -52.683 1.00 43.38 694 GLU A N 1
ATOM 5576 C CA . GLU A 1 694 ? 80.207 -33.537 -51.872 1.00 43.38 694 GLU A CA 1
ATOM 5577 C C . GLU A 1 694 ? 81.433 -32.902 -52.556 1.00 43.38 694 GLU A C 1
ATOM 5579 O O . GLU A 1 694 ? 81.584 -33.059 -53.766 1.00 43.38 694 GLU A O 1
ATOM 5584 N N . LYS A 1 695 ? 82.387 -32.351 -51.779 1.00 40.88 695 LYS A N 1
ATOM 5585 C CA . LYS A 1 695 ? 83.763 -32.902 -51.630 1.00 40.88 695 LYS A CA 1
ATOM 5586 C C . LYS A 1 695 ? 84.733 -32.017 -50.812 1.00 40.88 695 LYS A C 1
ATOM 5588 O O . LYS A 1 695 ? 85.087 -30.919 -51.212 1.00 40.88 695 LYS A O 1
ATOM 5593 N N . SER A 1 696 ? 85.194 -32.617 -49.707 1.00 40.16 696 SER A N 1
ATOM 5594 C CA . SER A 1 696 ? 86.578 -32.792 -49.202 1.00 40.16 696 SER A CA 1
ATOM 5595 C C . SER A 1 696 ? 87.568 -31.637 -48.918 1.00 40.16 696 SER A C 1
ATOM 5597 O O . SER A 1 696 ? 87.940 -30.898 -49.823 1.00 40.16 696 SER A O 1
ATOM 5599 N N . ALA A 1 697 ? 88.184 -31.784 -47.722 1.00 38.78 697 ALA A N 1
ATOM 5600 C CA . ALA A 1 697 ? 89.580 -31.502 -47.304 1.00 38.78 697 ALA A CA 1
ATOM 5601 C C . ALA A 1 697 ? 89.948 -30.050 -46.913 1.00 38.78 697 ALA A C 1
ATOM 5603 O O . ALA A 1 697 ? 89.548 -29.117 -47.587 1.00 38.78 697 ALA A O 1
ATOM 5604 N N . ASP A 1 698 ? 90.764 -29.742 -45.894 1.00 35.69 698 ASP A N 1
ATOM 5605 C CA . ASP A 1 698 ? 91.426 -30.449 -44.776 1.00 35.69 698 ASP A CA 1
ATOM 5606 C C . ASP A 1 698 ? 92.077 -29.346 -43.884 1.00 35.69 698 ASP A C 1
ATOM 5608 O O . ASP A 1 698 ? 92.492 -28.332 -44.440 1.00 35.69 698 ASP A O 1
ATOM 5612 N N . LYS A 1 699 ? 92.238 -29.583 -42.562 1.00 38.53 699 LYS A N 1
ATOM 5613 C CA . LYS A 1 699 ? 93.152 -28.897 -41.585 1.00 38.53 699 LYS A CA 1
ATOM 5614 C C . LYS A 1 699 ? 92.983 -27.370 -41.335 1.00 38.53 699 LYS A C 1
ATOM 5616 O O . LYS A 1 699 ? 92.710 -26.607 -42.238 1.00 38.53 699 LYS A O 1
ATOM 5621 N N . SER A 1 700 ? 93.178 -26.766 -40.154 1.00 35.38 700 SER A N 1
ATOM 5622 C CA . SER A 1 700 ? 93.755 -27.145 -38.854 1.00 35.38 700 SER A CA 1
ATOM 5623 C C . SER A 1 700 ? 93.672 -25.950 -37.866 1.00 35.38 700 SER A C 1
ATOM 5625 O O . SER A 1 700 ? 93.846 -24.818 -38.299 1.00 35.38 700 SER A O 1
ATOM 5627 N N . VAL A 1 701 ? 93.584 -26.247 -36.556 1.00 35.81 701 VAL A N 1
ATOM 5628 C CA . VAL A 1 701 ? 94.209 -25.537 -35.398 1.00 35.81 701 VAL A CA 1
ATOM 5629 C C . VAL A 1 701 ? 93.580 -24.248 -34.811 1.00 35.81 701 VAL A C 1
ATOM 5631 O O . VAL A 1 701 ? 93.577 -23.199 -35.436 1.00 35.81 701 VAL A O 1
ATOM 5634 N N . GLY A 1 702 ? 93.250 -24.349 -33.505 1.00 31.64 702 GLY A N 1
ATOM 5635 C CA . GLY A 1 702 ? 93.343 -23.308 -32.453 1.00 31.64 702 GLY A CA 1
ATOM 5636 C C . GLY A 1 702 ? 92.219 -22.262 -32.421 1.00 31.64 702 GLY A C 1
ATOM 5637 O O . GLY A 1 702 ? 91.834 -21.742 -33.449 1.00 31.64 702 GLY A O 1
ATOM 5638 N N . GLY A 1 703 ? 91.625 -21.844 -31.307 1.00 32.81 703 GLY A N 1
ATOM 5639 C CA . GLY A 1 703 ? 91.809 -22.077 -29.881 1.00 32.81 703 GLY A CA 1
ATOM 5640 C C . GLY A 1 703 ? 90.873 -21.108 -29.126 1.00 32.81 703 GLY A C 1
ATOM 5641 O O . GLY A 1 703 ? 90.568 -20.038 -29.634 1.00 32.81 703 GLY A O 1
ATOM 5642 N N . ILE A 1 704 ? 90.400 -21.527 -27.948 1.00 36.28 704 ILE A N 1
ATOM 5643 C CA . ILE A 1 704 ? 90.114 -20.732 -26.733 1.00 36.28 704 ILE A CA 1
ATOM 5644 C C . ILE A 1 704 ? 89.416 -19.357 -26.901 1.00 36.28 704 ILE A C 1
ATOM 5646 O O . ILE A 1 704 ? 90.046 -18.378 -27.280 1.00 36.28 704 ILE A O 1
ATOM 5650 N N . SER A 1 705 ? 88.173 -19.229 -26.416 1.00 35.94 705 SER A N 1
ATOM 5651 C CA . SER A 1 705 ? 87.858 -18.410 -25.222 1.00 35.94 705 SER A CA 1
ATOM 5652 C C . SER A 1 705 ? 86.353 -18.347 -24.953 1.00 35.94 705 SER A C 1
ATOM 5654 O O . SER A 1 705 ? 85.552 -17.941 -25.788 1.00 35.94 705 SER A O 1
ATOM 5656 N N . GLU A 1 706 ? 86.014 -18.689 -23.715 1.00 39.06 706 GLU A N 1
ATOM 5657 C CA . GLU A 1 706 ? 84.756 -18.445 -23.018 1.00 39.06 706 GLU A CA 1
ATOM 5658 C C . GLU A 1 706 ? 84.364 -16.956 -22.999 1.00 39.06 706 GLU A C 1
ATOM 5660 O O . GLU A 1 706 ? 85.237 -16.090 -22.890 1.00 39.06 706 GLU A O 1
ATOM 5665 N N . LYS A 1 707 ? 83.053 -16.665 -22.972 1.00 37.31 707 LYS A N 1
ATOM 5666 C CA . LYS A 1 707 ? 82.351 -16.094 -21.798 1.00 37.31 707 LYS A CA 1
ATOM 5667 C C . LYS A 1 707 ? 80.904 -15.685 -22.124 1.00 37.31 707 LYS A C 1
ATOM 5669 O O . LYS A 1 707 ? 80.695 -14.809 -22.949 1.00 37.31 707 LYS A O 1
ATOM 5674 N N . ASN A 1 708 ? 79.984 -16.246 -21.322 1.00 34.88 708 ASN A N 1
ATOM 5675 C CA . ASN A 1 708 ? 78.855 -15.583 -20.633 1.00 34.88 708 ASN A CA 1
ATOM 5676 C C . ASN A 1 708 ? 77.719 -14.975 -21.499 1.00 34.88 708 ASN A C 1
ATOM 5678 O O . ASN A 1 708 ? 77.970 -14.317 -22.489 1.00 34.88 708 ASN A O 1
ATOM 5682 N N . LEU A 1 709 ? 76.421 -15.058 -21.179 1.00 36.16 709 LEU A N 1
ATOM 5683 C CA . LEU A 1 709 ? 75.694 -15.384 -19.947 1.00 36.16 709 LEU A CA 1
ATOM 5684 C C . LEU A 1 709 ? 74.191 -15.575 -20.326 1.00 36.16 709 LEU A C 1
ATOM 5686 O O . LEU A 1 709 ? 73.649 -14.722 -21.018 1.00 36.16 709 LEU A O 1
ATOM 5690 N N . VAL A 1 710 ? 73.568 -16.687 -19.887 1.00 37.16 710 VAL A N 1
ATOM 5691 C CA . VAL A 1 710 ? 72.318 -16.814 -19.071 1.00 37.16 710 VAL A CA 1
ATOM 5692 C C . VAL A 1 710 ? 71.119 -15.891 -19.420 1.00 37.16 710 VAL A C 1
ATOM 5694 O O . VAL A 1 710 ? 71.290 -14.683 -19.460 1.00 37.16 710 VAL A O 1
ATOM 5697 N N . ARG A 1 711 ? 69.841 -16.295 -19.574 1.00 35.31 711 ARG A N 1
ATOM 5698 C CA . ARG A 1 711 ? 68.935 -17.319 -18.969 1.00 35.31 711 ARG A CA 1
ATOM 5699 C C . ARG A 1 711 ? 67.709 -17.390 -19.913 1.00 35.31 711 ARG A C 1
ATOM 5701 O O . ARG A 1 711 ? 67.244 -16.331 -20.312 1.00 35.31 711 ARG A O 1
ATOM 5708 N N . SER A 1 712 ? 67.195 -18.508 -20.427 1.00 34.19 712 SER A N 1
ATOM 5709 C CA . SER A 1 712 ? 66.618 -19.725 -19.825 1.00 34.19 712 SER A CA 1
ATOM 5710 C C . SER A 1 712 ? 65.370 -19.492 -18.961 1.00 34.19 712 SER A C 1
ATOM 5712 O O . SER A 1 712 ? 65.459 -19.180 -17.771 1.00 34.19 712 SER A O 1
ATOM 5714 N N . GLU A 1 713 ? 64.227 -19.732 -19.600 1.00 38.94 713 GLU A N 1
ATOM 5715 C CA . GLU A 1 713 ? 62.946 -20.137 -19.028 1.00 38.94 713 GLU A CA 1
ATOM 5716 C C . GLU A 1 713 ? 63.100 -21.377 -18.131 1.00 38.94 713 GLU A C 1
ATOM 5718 O O . GLU A 1 713 ? 63.973 -22.222 -18.352 1.00 38.94 713 GLU A O 1
ATOM 5723 N N . LYS A 1 714 ? 62.224 -21.506 -17.131 1.00 34.78 714 LYS A N 1
ATOM 5724 C CA . LYS A 1 714 ? 61.951 -22.781 -16.463 1.00 34.78 714 LYS A CA 1
ATOM 5725 C C . LYS A 1 714 ? 60.477 -22.891 -16.092 1.00 34.78 714 LYS A C 1
ATOM 5727 O O . LYS A 1 714 ? 59.946 -22.074 -15.344 1.00 34.78 714 LYS A O 1
ATOM 5732 N N . GLU A 1 715 ? 59.885 -23.955 -16.617 1.00 39.75 715 GLU A N 1
ATOM 5733 C CA . GLU A 1 715 ? 58.694 -24.652 -16.144 1.00 39.75 715 GLU A CA 1
ATOM 5734 C C . GLU A 1 715 ? 58.795 -25.037 -14.660 1.00 39.75 715 GLU A C 1
ATOM 5736 O O . GLU A 1 715 ? 59.893 -25.338 -14.190 1.00 39.75 715 GLU A O 1
ATOM 5741 N N . VAL A 1 716 ? 57.644 -25.202 -13.993 1.00 34.84 716 VAL A N 1
ATOM 5742 C CA . VAL A 1 716 ? 57.401 -26.323 -13.064 1.00 34.84 716 VAL A CA 1
ATOM 5743 C C . VAL A 1 716 ? 55.927 -26.768 -13.147 1.00 34.84 716 VAL A C 1
ATOM 5745 O O . VAL A 1 716 ? 55.011 -25.952 -13.126 1.00 34.84 716 VAL A O 1
ATOM 5748 N N . HIS A 1 717 ? 55.768 -28.094 -13.244 1.00 34.94 717 HIS A N 1
ATOM 5749 C CA . HIS A 1 717 ? 54.602 -28.984 -13.091 1.00 34.94 717 HIS A CA 1
ATOM 5750 C C . HIS A 1 717 ? 53.538 -28.558 -12.051 1.00 34.94 717 HIS A C 1
ATOM 5752 O O . HIS A 1 717 ? 53.852 -27.879 -11.086 1.00 34.94 717 HIS A O 1
ATOM 5758 N N . GLY A 1 718 ? 52.275 -28.998 -12.065 1.00 31.84 718 GLY A N 1
ATOM 5759 C CA . GLY A 1 718 ? 51.609 -30.127 -12.721 1.00 31.84 718 GLY A CA 1
ATOM 5760 C C . GLY A 1 718 ? 50.695 -30.846 -11.708 1.00 31.84 718 GLY A C 1
ATOM 5761 O O . GLY A 1 718 ? 51.056 -30.944 -10.538 1.00 31.84 718 GLY A O 1
ATOM 5762 N N . LYS A 1 719 ? 49.525 -31.332 -12.155 1.00 32.06 719 LYS A N 1
ATOM 5763 C CA . LYS A 1 719 ? 48.835 -32.588 -11.758 1.00 32.06 719 LYS A CA 1
ATOM 5764 C C . LYS A 1 719 ? 47.357 -32.546 -12.169 1.00 32.06 719 LYS A C 1
ATOM 5766 O O . LYS A 1 719 ? 46.547 -31.866 -11.553 1.00 32.06 719 LYS A O 1
ATOM 5771 N N . GLY A 1 720 ? 47.022 -33.352 -13.173 1.00 30.56 720 GLY A N 1
ATOM 5772 C CA . GLY A 1 720 ? 45.672 -33.842 -13.441 1.00 30.56 720 GLY A CA 1
ATOM 5773 C C . GLY A 1 720 ? 45.617 -35.356 -13.214 1.00 30.56 720 GLY A C 1
ATOM 5774 O O . GLY A 1 720 ? 46.613 -36.054 -13.413 1.00 30.56 720 GLY A O 1
ATOM 5775 N N . LYS A 1 721 ? 44.457 -35.863 -12.793 1.00 35.72 721 LYS A N 1
ATOM 5776 C CA . LYS A 1 721 ? 44.085 -37.285 -12.817 1.00 35.72 721 LYS A CA 1
ATOM 5777 C C . LYS A 1 721 ? 42.648 -37.402 -13.314 1.00 35.72 721 LYS A C 1
ATOM 5779 O O . LYS A 1 721 ? 41.833 -36.522 -13.066 1.00 35.72 721 LYS A O 1
ATOM 5784 N N . ASN A 1 722 ? 42.389 -38.487 -14.030 1.00 35.28 722 ASN A N 1
ATOM 5785 C CA . ASN A 1 722 ? 41.221 -38.724 -14.864 1.00 35.28 722 ASN A CA 1
ATOM 5786 C C . ASN A 1 722 ? 40.737 -40.184 -14.643 1.00 35.28 722 ASN A C 1
ATOM 5788 O O . ASN A 1 722 ? 41.586 -41.045 -14.408 1.00 35.28 722 ASN A O 1
ATOM 5792 N N . ILE A 1 723 ? 39.426 -40.432 -14.839 1.00 37.62 723 ILE A N 1
ATOM 5793 C CA . ILE A 1 723 ? 38.763 -41.675 -15.340 1.00 37.62 723 ILE A CA 1
ATOM 5794 C C . ILE A 1 723 ? 38.114 -42.718 -14.364 1.00 37.62 723 ILE A C 1
ATOM 5796 O O . ILE A 1 723 ? 38.791 -43.300 -13.521 1.00 37.62 723 ILE A O 1
ATOM 5800 N N . ARG A 1 724 ? 36.836 -43.056 -14.716 1.00 33.19 724 ARG A N 1
ATOM 5801 C CA . ARG A 1 724 ? 35.961 -44.270 -14.514 1.00 33.19 724 ARG A CA 1
ATOM 5802 C C . ARG A 1 724 ? 35.217 -44.456 -13.169 1.00 33.19 724 ARG A C 1
ATOM 5804 O O . ARG A 1 724 ? 35.786 -44.142 -12.140 1.00 33.19 724 ARG A O 1
ATOM 5811 N N . ASN A 1 725 ? 33.973 -44.967 -13.057 1.00 30.80 725 ASN A N 1
ATOM 5812 C CA . ASN A 1 725 ? 33.064 -45.812 -13.877 1.00 30.80 725 ASN A CA 1
ATOM 5813 C C . ASN A 1 725 ? 31.575 -45.596 -13.450 1.00 30.80 725 ASN A C 1
ATOM 5815 O O . ASN A 1 725 ? 31.334 -45.250 -12.297 1.00 30.80 725 ASN A O 1
ATOM 5819 N N . GLU A 1 726 ? 30.604 -45.892 -14.332 1.00 35.19 726 GLU A N 1
ATOM 5820 C CA . GLU A 1 726 ? 29.194 -46.225 -13.988 1.00 35.19 726 GLU A CA 1
ATOM 5821 C C . GLU A 1 726 ? 29.086 -47.617 -13.312 1.00 35.19 726 GLU A C 1
ATOM 5823 O O . GLU A 1 726 ? 30.017 -48.420 -13.444 1.00 35.19 726 GLU A O 1
ATOM 5828 N N . PRO A 1 727 ? 27.970 -47.945 -12.622 1.00 50.06 727 PRO A N 1
ATOM 5829 C CA . PRO A 1 727 ? 26.963 -48.806 -13.272 1.00 50.06 727 PRO A CA 1
ATOM 5830 C C . PRO A 1 727 ? 25.489 -48.527 -12.888 1.00 50.06 727 PRO A C 1
ATOM 5832 O O . PRO A 1 727 ? 25.184 -47.828 -11.923 1.00 50.06 727 PRO A O 1
ATOM 5835 N N . LYS A 1 728 ? 24.586 -49.128 -13.675 1.00 41.97 728 LYS A N 1
ATOM 5836 C CA . LYS A 1 728 ? 23.125 -49.185 -13.513 1.00 41.97 728 LYS A CA 1
ATOM 5837 C C . LYS A 1 728 ? 22.647 -50.405 -12.694 1.00 41.97 728 LYS A C 1
ATOM 5839 O O . LYS A 1 728 ? 23.332 -51.422 -12.646 1.00 41.97 728 LYS A O 1
ATOM 5844 N N . ASP A 1 729 ? 21.401 -50.265 -12.226 1.00 37.19 729 ASP A N 1
ATOM 5845 C CA . ASP A 1 729 ? 20.331 -51.259 -11.994 1.00 37.19 729 ASP A CA 1
ATOM 5846 C C . ASP A 1 729 ? 20.032 -51.831 -10.583 1.00 37.19 729 ASP A C 1
ATOM 5848 O O . ASP A 1 729 ? 20.872 -52.411 -9.906 1.00 37.19 729 ASP A O 1
ATOM 5852 N N . ALA A 1 730 ? 18.719 -51.748 -10.287 1.00 32.53 730 ALA A N 1
ATOM 5853 C CA . ALA A 1 730 ? 17.831 -52.671 -9.557 1.00 32.53 730 ALA A CA 1
ATOM 5854 C C . ALA A 1 730 ? 17.597 -52.553 -8.024 1.00 32.53 730 ALA A C 1
ATOM 5856 O O . ALA A 1 730 ? 18.376 -53.013 -7.204 1.00 32.53 730 ALA A O 1
ATOM 5857 N N . ALA A 1 731 ? 16.387 -52.052 -7.719 1.00 34.69 731 ALA A N 1
ATOM 5858 C CA . ALA A 1 731 ? 15.299 -52.665 -6.932 1.00 34.69 731 ALA A CA 1
ATOM 5859 C C . ALA A 1 731 ? 15.393 -52.954 -5.406 1.00 34.69 731 ALA A C 1
ATOM 5861 O O . ALA A 1 731 ? 16.247 -53.684 -4.922 1.00 34.69 731 ALA A O 1
ATOM 5862 N N . ASN A 1 732 ? 14.289 -52.536 -4.763 1.00 31.81 732 ASN A N 1
ATOM 5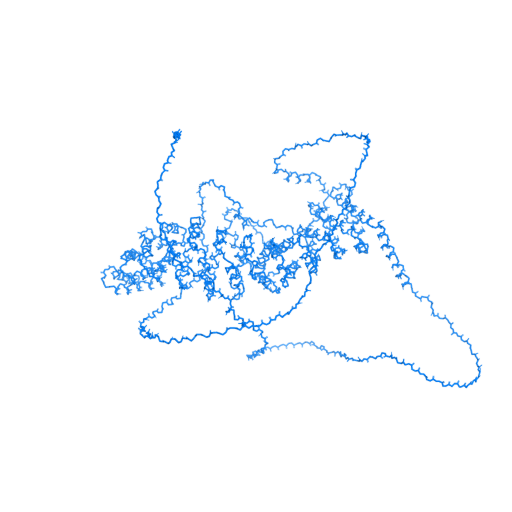863 C CA . ASN A 1 732 ? 13.525 -53.123 -3.648 1.00 31.81 732 ASN A CA 1
ATOM 5864 C C . ASN A 1 732 ? 13.782 -52.778 -2.161 1.00 31.81 732 ASN A C 1
ATOM 5866 O O . ASN A 1 732 ? 14.846 -52.995 -1.601 1.00 31.81 732 ASN A O 1
ATOM 5870 N N . ASP A 1 733 ? 12.641 -52.394 -1.564 1.00 30.78 733 ASP A N 1
ATOM 5871 C CA . ASP A 1 733 ? 12.081 -52.694 -0.237 1.00 30.78 733 ASP A CA 1
ATOM 5872 C C . ASP A 1 733 ? 12.628 -52.060 1.063 1.00 30.78 733 ASP A C 1
ATOM 5874 O O . ASP A 1 733 ? 13.698 -52.379 1.561 1.00 30.78 733 ASP A O 1
ATOM 5878 N N . LYS A 1 734 ? 11.717 -51.258 1.643 1.00 34.25 734 LYS A N 1
ATOM 5879 C CA . LYS A 1 734 ? 11.149 -51.296 3.008 1.00 34.25 734 LYS A CA 1
ATOM 5880 C C . LYS A 1 734 ? 11.992 -51.041 4.272 1.00 34.25 734 LYS A C 1
ATOM 5882 O O . LYS A 1 734 ? 13.056 -51.589 4.507 1.00 34.25 734 LYS A O 1
ATOM 5887 N N . ASP A 1 735 ? 11.278 -50.318 5.141 1.00 32.12 735 ASP A N 1
ATOM 5888 C CA . ASP A 1 735 ? 11.286 -50.269 6.606 1.00 32.12 735 ASP A CA 1
ATOM 5889 C C . ASP A 1 735 ? 12.228 -49.305 7.355 1.00 32.12 735 ASP A C 1
ATOM 5891 O O . ASP A 1 735 ? 13.445 -49.434 7.394 1.00 32.12 735 ASP A O 1
ATOM 5895 N N . ASN A 1 736 ? 11.557 -48.352 8.023 1.00 32.31 736 ASN A N 1
ATOM 5896 C CA . ASN A 1 736 ? 11.714 -47.932 9.420 1.00 32.31 736 ASN A CA 1
ATOM 5897 C C . ASN A 1 736 ? 13.133 -47.932 10.017 1.00 32.31 736 ASN A C 1
ATOM 5899 O O . ASN A 1 736 ? 13.648 -48.988 10.358 1.00 32.31 736 ASN A O 1
ATOM 5903 N N . ASN A 1 737 ? 13.647 -46.759 10.408 1.00 31.61 737 ASN A N 1
ATOM 5904 C CA . ASN A 1 737 ? 13.656 -46.387 11.830 1.00 31.61 737 ASN A CA 1
ATOM 5905 C C . ASN A 1 737 ? 14.159 -44.961 12.091 1.00 31.61 737 ASN A C 1
ATOM 5907 O O . ASN A 1 737 ? 14.989 -44.398 11.384 1.00 31.61 737 ASN A O 1
ATOM 5911 N N . THR A 1 738 ? 13.665 -44.437 13.204 1.00 37.41 738 THR A N 1
ATOM 5912 C CA . THR A 1 738 ? 14.025 -43.208 13.909 1.00 37.41 738 THR A CA 1
ATOM 5913 C C . THR A 1 738 ? 15.531 -43.026 14.137 1.00 37.41 738 THR A C 1
ATOM 5915 O O . THR A 1 738 ? 16.192 -43.921 14.662 1.00 37.41 738 THR A O 1
ATOM 5918 N N . GLY A 1 739 ? 16.055 -41.824 13.877 1.00 30.55 739 GLY A N 1
ATOM 5919 C CA . GLY A 1 739 ? 17.443 -41.481 14.194 1.00 30.55 739 GLY A CA 1
ATOM 5920 C C . GLY A 1 739 ? 17.696 -39.977 14.243 1.00 30.55 739 GLY A C 1
ATOM 5921 O O . GLY A 1 739 ? 17.781 -39.317 13.215 1.00 30.55 739 GLY A O 1
ATOM 5922 N N . LYS A 1 740 ? 17.836 -39.453 15.466 1.00 37.66 740 LYS A N 1
ATOM 5923 C CA . LYS A 1 740 ? 18.287 -38.097 15.814 1.00 37.66 740 LYS A CA 1
ATOM 5924 C C . LYS A 1 740 ? 19.518 -37.670 15.002 1.00 37.66 740 LYS A C 1
ATOM 5926 O O . LYS A 1 740 ? 20.590 -38.246 15.174 1.00 37.66 740 LYS A O 1
ATOM 5931 N N . THR A 1 741 ? 19.413 -36.583 14.244 1.00 31.83 741 THR A N 1
ATOM 5932 C CA . THR A 1 741 ? 20.572 -35.904 13.649 1.00 31.83 741 THR A CA 1
ATOM 5933 C C . THR A 1 741 ? 20.914 -34.637 14.425 1.00 31.83 741 THR A C 1
ATOM 5935 O O . THR A 1 741 ? 20.153 -33.672 14.447 1.00 31.83 741 THR A O 1
ATOM 5938 N N . LYS A 1 742 ? 22.092 -34.663 15.060 1.00 36.69 742 LYS A N 1
ATOM 5939 C CA . LYS A 1 742 ? 22.841 -33.493 15.532 1.00 36.69 742 LYS A CA 1
ATOM 5940 C C . LYS A 1 742 ? 23.184 -32.609 14.331 1.00 36.69 742 LYS A C 1
ATOM 5942 O O . LYS A 1 742 ? 23.939 -33.037 13.463 1.00 36.69 742 LYS A O 1
ATOM 5947 N N . THR A 1 743 ? 22.683 -31.382 14.312 1.00 32.66 743 THR A N 1
ATOM 5948 C CA . THR A 1 743 ? 23.118 -30.337 13.383 1.00 32.66 743 THR A CA 1
ATOM 5949 C C . THR A 1 743 ? 24.306 -29.579 13.969 1.00 32.66 743 THR A C 1
ATOM 5951 O O . THR A 1 743 ? 24.246 -29.000 15.052 1.00 32.66 743 THR A O 1
ATOM 5954 N N . THR A 1 744 ? 25.412 -29.620 13.236 1.00 32.03 744 THR A N 1
ATOM 5955 C CA . THR A 1 744 ? 26.619 -28.813 13.414 1.00 32.03 744 THR A CA 1
ATOM 5956 C C . THR A 1 744 ? 26.326 -27.342 13.127 1.00 32.03 744 THR A C 1
ATOM 5958 O O . THR A 1 744 ? 25.806 -27.004 12.064 1.00 32.03 744 THR A O 1
ATOM 5961 N N . ALA A 1 745 ? 26.668 -26.479 14.084 1.00 29.25 745 ALA A N 1
ATOM 5962 C CA . ALA A 1 745 ? 26.505 -25.035 14.014 1.00 29.25 745 ALA A CA 1
ATOM 5963 C C . ALA A 1 745 ? 27.475 -24.392 13.005 1.00 29.25 745 ALA A C 1
ATOM 5965 O O . ALA A 1 745 ? 28.679 -24.641 13.035 1.00 29.25 745 ALA A O 1
ATOM 5966 N N . VAL A 1 746 ? 26.931 -23.525 12.152 1.00 34.94 746 VAL A N 1
ATOM 5967 C CA . VAL A 1 746 ? 27.656 -22.523 11.356 1.00 34.94 746 VAL A CA 1
ATOM 5968 C C . VAL A 1 746 ? 27.556 -21.195 12.124 1.00 34.94 746 VAL A C 1
ATOM 5970 O O . VAL A 1 746 ? 26.478 -20.901 12.645 1.00 34.94 746 VAL A O 1
ATOM 5973 N N . PRO A 1 747 ? 28.629 -20.393 12.254 1.00 31.28 747 PRO A N 1
ATOM 5974 C CA . PRO A 1 747 ? 28.605 -19.202 13.097 1.00 31.28 747 PRO A CA 1
ATOM 5975 C C . PRO A 1 747 ? 27.761 -18.091 12.459 1.00 31.28 747 PRO A C 1
ATOM 5977 O O . PRO A 1 747 ? 28.109 -17.542 11.414 1.00 31.28 747 PRO A O 1
ATOM 5980 N N . SER A 1 748 ? 26.652 -17.744 13.113 1.00 28.55 748 SER A N 1
ATOM 5981 C CA . SER A 1 748 ? 25.885 -16.529 12.848 1.00 28.55 748 SER A CA 1
ATOM 5982 C C . SER A 1 748 ? 26.620 -15.321 13.429 1.00 28.55 748 SER A C 1
ATOM 5984 O O . SER A 1 748 ? 26.900 -15.280 14.628 1.00 28.55 748 SER A O 1
ATOM 5986 N N . VAL A 1 749 ? 26.912 -14.330 12.588 1.00 32.97 749 VAL A N 1
ATOM 5987 C CA . VAL A 1 749 ? 27.424 -13.024 13.020 1.00 32.97 749 VAL A CA 1
ATOM 5988 C C . VAL A 1 749 ? 26.291 -12.269 13.721 1.00 32.97 749 VAL A C 1
ATOM 5990 O O . VAL A 1 749 ? 25.285 -11.921 13.105 1.00 32.97 749 VAL A O 1
ATOM 5993 N N . ASP A 1 750 ? 26.456 -12.061 15.024 1.00 28.03 750 ASP A N 1
ATOM 5994 C CA . ASP A 1 750 ? 25.531 -11.350 15.903 1.00 28.03 750 ASP A CA 1
ATOM 5995 C C . ASP A 1 750 ? 25.717 -9.829 15.766 1.00 28.03 750 ASP A C 1
ATOM 5997 O O . ASP A 1 750 ? 26.722 -9.268 16.202 1.00 28.03 750 ASP A O 1
ATOM 6001 N N . TYR A 1 751 ? 24.746 -9.156 15.143 1.00 32.34 751 TYR A N 1
ATOM 6002 C CA . TYR A 1 751 ? 24.703 -7.692 15.026 1.00 32.34 751 TYR A CA 1
ATOM 6003 C C . TYR A 1 751 ? 23.858 -7.020 16.133 1.00 32.34 751 TYR A C 1
ATOM 6005 O O . TYR A 1 751 ? 23.545 -5.836 16.032 1.00 32.34 751 TYR A O 1
ATOM 6013 N N . SER A 1 752 ? 23.486 -7.724 17.211 1.00 29.95 752 SER A N 1
ATOM 6014 C CA . SER A 1 752 ? 22.518 -7.224 18.206 1.00 29.95 752 SER A CA 1
ATOM 6015 C C . SER A 1 752 ? 23.100 -6.428 19.389 1.00 29.95 752 SER A C 1
ATOM 6017 O O . SER A 1 752 ? 22.399 -6.178 20.368 1.00 29.95 752 SER A O 1
ATOM 6019 N N . LYS A 1 753 ? 24.351 -5.952 19.325 1.00 30.19 753 LYS A N 1
ATOM 6020 C CA . LYS A 1 753 ? 24.929 -5.096 20.382 1.00 30.19 753 LYS A CA 1
ATOM 6021 C C . LYS A 1 753 ? 25.472 -3.779 19.840 1.00 30.19 753 LYS A C 1
ATOM 6023 O O . LYS A 1 753 ? 26.675 -3.543 19.838 1.00 30.19 753 LYS A O 1
ATOM 6028 N N . VAL A 1 754 ? 24.568 -2.877 19.462 1.00 30.11 754 VAL A N 1
ATOM 6029 C CA . VAL A 1 754 ? 24.858 -1.437 19.466 1.00 30.11 754 VAL A CA 1
ATOM 6030 C C . VAL A 1 754 ? 23.931 -0.780 20.478 1.00 30.11 754 VAL A C 1
ATOM 6032 O O . VAL A 1 754 ? 22.734 -0.620 20.264 1.00 30.11 754 VAL A O 1
ATOM 6035 N N . ASN A 1 755 ? 24.514 -0.447 21.624 1.00 28.39 755 ASN A N 1
ATOM 6036 C CA . ASN A 1 755 ? 23.858 0.203 22.744 1.00 28.39 755 ASN A CA 1
ATOM 6037 C C . ASN A 1 755 ? 23.663 1.695 22.400 1.00 28.39 755 ASN A C 1
ATOM 6039 O O . ASN A 1 755 ? 24.543 2.519 22.646 1.00 28.39 755 ASN A O 1
ATOM 6043 N N . PHE A 1 756 ? 22.538 2.046 21.771 1.00 30.56 756 PHE A N 1
ATOM 6044 C CA . PHE A 1 756 ? 22.174 3.430 21.440 1.00 30.56 756 PHE A CA 1
ATOM 6045 C C . PHE A 1 756 ? 21.539 4.135 22.651 1.00 30.56 756 PHE A C 1
ATOM 6047 O O . PHE A 1 756 ? 20.372 4.497 22.651 1.00 30.56 756 PHE A O 1
ATOM 6054 N N . ASN A 1 757 ? 22.333 4.346 23.701 1.00 29.28 757 ASN A N 1
ATOM 6055 C CA . ASN A 1 757 ? 21.985 5.217 24.827 1.00 29.28 757 ASN A CA 1
ATOM 6056 C C . ASN A 1 757 ? 23.143 6.184 25.096 1.00 29.28 757 ASN A C 1
ATOM 6058 O O . ASN A 1 757 ? 23.810 6.104 26.125 1.00 29.28 757 ASN A O 1
ATOM 6062 N N . LYS A 1 758 ? 23.443 7.081 24.143 1.00 29.92 758 LYS A N 1
ATOM 6063 C CA . LYS A 1 758 ? 24.391 8.179 24.405 1.00 29.92 758 LYS A CA 1
ATOM 6064 C C . LYS A 1 758 ? 24.304 9.397 23.478 1.00 29.92 758 LYS A C 1
ATOM 6066 O O . LYS A 1 758 ? 25.340 9.950 23.165 1.00 29.92 758 LYS A O 1
ATOM 6071 N N . TYR A 1 759 ? 23.120 9.865 23.074 1.00 30.25 759 TYR A N 1
ATOM 6072 C CA . TYR A 1 759 ? 22.977 11.235 22.539 1.00 30.25 759 TYR A CA 1
ATOM 6073 C C . TYR A 1 759 ? 21.573 11.796 22.800 1.00 30.25 759 TYR A C 1
ATOM 6075 O O . TYR A 1 759 ? 20.707 11.752 21.938 1.00 30.25 759 TYR A O 1
ATOM 6083 N N . MET A 1 760 ? 21.363 12.343 23.997 1.00 29.92 760 MET A N 1
ATOM 6084 C CA . MET A 1 760 ? 20.300 13.313 24.287 1.00 29.92 760 MET A CA 1
ATOM 6085 C C . MET A 1 760 ? 20.871 14.341 25.270 1.00 29.92 760 MET A C 1
ATOM 6087 O O . MET A 1 760 ? 20.811 14.165 26.485 1.00 29.92 760 MET A O 1
ATOM 6091 N N . ALA A 1 761 ? 21.486 15.398 24.740 1.00 29.67 761 ALA A N 1
ATOM 6092 C CA . ALA A 1 761 ? 21.803 16.592 25.516 1.00 29.67 761 ALA A CA 1
ATOM 6093 C C . ALA A 1 761 ? 20.537 17.462 25.601 1.00 29.67 761 ALA A C 1
ATOM 6095 O O . ALA A 1 761 ? 19.967 17.838 24.578 1.00 29.67 761 ALA A O 1
ATOM 6096 N N . LYS A 1 762 ? 20.080 17.750 26.825 1.00 33.22 762 LYS A N 1
ATOM 6097 C CA . LYS A 1 762 ? 18.964 18.665 27.110 1.00 33.22 762 LYS A CA 1
ATOM 6098 C C . LYS A 1 762 ? 19.399 20.119 26.858 1.00 33.22 762 LYS A C 1
ATOM 6100 O O . LYS A 1 762 ? 20.478 20.484 27.326 1.00 33.22 762 LYS A O 1
ATOM 6105 N N . PRO A 1 763 ? 18.579 20.982 26.232 1.00 34.06 763 PRO A N 1
ATOM 6106 C CA . PRO A 1 763 ? 18.784 22.416 26.325 1.00 34.06 763 PRO A CA 1
ATOM 6107 C C . PRO A 1 763 ? 18.220 22.942 27.650 1.00 34.06 763 PRO A C 1
ATOM 6109 O O . PRO A 1 763 ? 17.092 22.653 28.047 1.00 34.06 763 PRO A O 1
ATOM 6112 N N . ASN A 1 764 ? 19.069 23.704 28.327 1.00 27.38 764 ASN A N 1
ATOM 6113 C CA . ASN A 1 764 ? 18.830 24.413 29.571 1.00 27.38 764 ASN A CA 1
ATOM 6114 C C . ASN A 1 764 ? 17.945 25.641 29.280 1.00 27.38 764 ASN A C 1
ATOM 6116 O O . ASN A 1 764 ? 18.326 26.481 28.465 1.00 27.38 764 ASN A O 1
ATOM 6120 N N . MET A 1 765 ? 16.781 25.761 29.922 1.00 30.38 765 MET A N 1
ATOM 6121 C CA . MET A 1 765 ? 16.016 27.010 29.953 1.00 30.38 765 MET A CA 1
ATOM 6122 C C . MET A 1 765 ? 15.840 27.444 31.397 1.00 30.38 765 MET A C 1
ATOM 6124 O O . MET A 1 765 ? 15.095 26.836 32.159 1.00 30.38 765 MET A O 1
ATOM 6128 N N . ASN A 1 766 ? 16.547 28.516 31.740 1.00 30.58 766 ASN A N 1
ATOM 6129 C CA . ASN A 1 766 ? 16.367 29.261 32.966 1.00 30.58 766 ASN A CA 1
ATOM 6130 C C . ASN A 1 766 ? 16.474 30.752 32.621 1.00 30.58 766 ASN A C 1
ATOM 6132 O O . ASN A 1 766 ? 17.554 31.235 32.289 1.00 30.58 766 ASN A O 1
ATOM 6136 N N . SER A 1 767 ? 15.358 31.473 32.685 1.00 31.61 767 SER A N 1
ATOM 6137 C CA . SER A 1 767 ? 15.324 32.881 33.087 1.00 31.61 767 SER A CA 1
ATOM 6138 C C . SER A 1 767 ? 13.888 33.257 33.445 1.00 31.61 767 SER A C 1
ATOM 6140 O O . SER A 1 767 ? 12.949 33.080 32.670 1.00 31.61 767 SER A O 1
ATOM 6142 N N . GLY A 1 768 ? 13.721 33.698 34.687 1.00 31.52 768 GLY A N 1
ATOM 6143 C CA . GLY A 1 768 ? 12.441 34.063 35.264 1.00 31.52 768 GLY A CA 1
ATOM 6144 C C . GLY A 1 768 ? 12.169 35.566 35.286 1.00 31.52 768 GLY A C 1
ATOM 6145 O O . GLY A 1 768 ? 13.035 36.391 35.019 1.00 31.52 768 GLY A O 1
ATOM 6146 N N . LEU A 1 769 ? 10.945 35.835 35.742 1.00 33.97 769 LEU A N 1
ATOM 6147 C CA . LEU A 1 769 ? 10.515 36.901 36.651 1.00 33.97 769 LEU A CA 1
ATOM 6148 C C . LEU A 1 769 ? 10.467 38.377 36.198 1.00 33.97 769 LEU A C 1
ATOM 6150 O O . LEU A 1 769 ? 11.467 39.058 36.023 1.00 33.97 769 LEU A O 1
ATOM 6154 N N . ASN A 1 770 ? 9.224 38.868 36.328 1.00 32.06 770 ASN A N 1
ATOM 6155 C CA . ASN A 1 770 ? 8.770 40.160 36.859 1.00 32.06 770 ASN A CA 1
ATOM 6156 C C . ASN A 1 770 ? 8.879 41.425 35.992 1.00 32.06 770 ASN A C 1
ATOM 6158 O O . ASN A 1 770 ? 9.971 41.907 35.720 1.00 32.06 770 ASN A O 1
ATOM 6162 N N . GLN A 1 771 ? 7.726 42.075 35.757 1.00 31.38 771 GLN A N 1
ATOM 6163 C CA . GLN A 1 771 ? 7.439 43.407 36.322 1.00 31.38 771 GLN A CA 1
ATOM 6164 C C . GLN A 1 771 ? 5.987 43.879 36.084 1.00 31.38 771 GLN A C 1
ATOM 6166 O O . GLN A 1 771 ? 5.482 43.927 34.966 1.00 31.38 771 GLN A O 1
ATOM 6171 N N . ASN A 1 772 ? 5.351 44.284 37.187 1.00 34.97 772 ASN A N 1
ATOM 6172 C CA . ASN A 1 772 ? 4.208 45.196 37.265 1.00 34.97 772 ASN A CA 1
ATOM 6173 C C . ASN A 1 772 ? 4.605 46.618 36.824 1.00 34.97 772 ASN A C 1
ATOM 6175 O O . ASN A 1 772 ? 5.695 47.062 37.173 1.00 34.97 772 ASN A O 1
ATOM 6179 N N . GLY A 1 773 ? 3.679 47.404 36.249 1.00 31.12 773 GLY A N 1
ATOM 6180 C CA . GLY A 1 773 ? 3.815 48.869 36.306 1.00 31.12 773 GLY A CA 1
ATOM 6181 C C . GLY A 1 773 ? 3.051 49.738 35.298 1.00 31.12 773 GLY A C 1
ATOM 6182 O O . GLY A 1 773 ? 3.582 50.077 34.256 1.00 31.12 773 GLY A O 1
ATOM 6183 N N . LYS A 1 774 ? 1.885 50.235 35.737 1.00 32.19 774 LYS A N 1
ATOM 6184 C CA . LYS A 1 774 ? 1.363 51.621 35.604 1.00 32.19 774 LYS A CA 1
ATOM 6185 C C . LYS A 1 774 ? 1.032 52.254 34.224 1.00 32.19 774 LYS A C 1
ATOM 6187 O O . LYS A 1 774 ? 1.863 52.468 33.357 1.00 32.19 774 LYS A O 1
ATOM 6192 N N . ARG A 1 775 ? -0.229 52.726 34.178 1.00 36.25 775 ARG A N 1
ATOM 6193 C CA . ARG A 1 775 ? -0.854 53.801 33.364 1.00 36.25 775 ARG A CA 1
ATOM 6194 C C . ARG A 1 775 ? 0.072 54.972 32.970 1.00 36.25 775 ARG A C 1
ATOM 6196 O O . ARG A 1 775 ? 0.889 55.391 33.786 1.00 36.25 775 ARG A O 1
ATOM 6203 N N . PRO A 1 776 ? -0.299 55.697 31.894 1.00 41.38 776 PRO A N 1
ATOM 6204 C CA . PRO A 1 776 ? -0.848 57.041 32.121 1.00 41.38 776 PRO A CA 1
ATOM 6205 C C . PRO A 1 776 ? -2.126 57.373 31.329 1.00 41.38 776 PRO A C 1
ATOM 6207 O O . PRO A 1 776 ? -2.531 56.707 30.382 1.00 41.38 776 PRO A O 1
ATOM 6210 N N . LYS A 1 777 ? -2.786 58.425 31.823 1.00 38.56 777 LYS A N 1
ATOM 6211 C CA . LYS A 1 777 ? -4.031 59.037 31.357 1.00 38.56 777 LYS A CA 1
ATOM 6212 C C . LYS A 1 777 ? -3.793 59.960 30.151 1.00 38.56 777 LYS A C 1
ATOM 6214 O O . LYS A 1 777 ? -2.851 60.738 30.179 1.00 38.56 777 LYS A O 1
ATOM 6219 N N . GLY A 1 778 ? -4.795 60.015 29.271 1.00 33.38 778 GLY A N 1
ATOM 6220 C CA . GLY A 1 778 ? -5.448 61.268 28.871 1.00 33.38 778 GLY A CA 1
ATOM 6221 C C . GLY A 1 778 ? -4.912 62.011 27.645 1.00 33.38 778 GLY A C 1
ATOM 6222 O O . GLY A 1 778 ? -3.741 62.353 27.578 1.00 33.38 778 GLY A O 1
ATOM 6223 N N . GLY A 1 779 ? -5.840 62.409 26.765 1.00 31.34 779 GLY A N 1
ATOM 6224 C CA . GLY A 1 779 ? -5.726 63.693 26.067 1.00 31.34 779 GLY A CA 1
ATOM 6225 C C . GLY A 1 779 ? -6.095 63.736 24.584 1.00 31.34 779 GLY A C 1
ATOM 6226 O O . GLY A 1 779 ? -5.221 63.632 23.743 1.00 31.34 779 GLY A O 1
ATOM 6227 N N . LYS A 1 780 ? -7.363 64.088 24.328 1.00 34.62 780 LYS A N 1
ATOM 6228 C CA . LYS A 1 780 ? -7.865 64.964 23.245 1.00 34.62 780 LYS A CA 1
ATOM 6229 C C . LYS A 1 780 ? -7.792 64.507 21.772 1.00 34.62 780 LYS A C 1
ATOM 6231 O O . LYS A 1 780 ? -6.749 64.537 21.143 1.00 34.62 780 LYS A O 1
ATOM 6236 N N . GLY A 1 781 ? -8.992 64.430 21.185 1.00 31.31 781 GLY A N 1
ATOM 6237 C CA . GLY A 1 781 ? -9.362 65.325 20.079 1.00 31.31 781 GLY A CA 1
ATOM 6238 C C . GLY A 1 781 ? -9.581 64.676 18.711 1.00 31.31 781 GLY A C 1
ATOM 6239 O O . GLY A 1 781 ? -8.721 63.968 18.211 1.00 31.31 781 GLY A O 1
ATOM 6240 N N . GLY A 1 782 ? -10.708 65.016 18.074 1.00 32.47 782 GLY A N 1
ATOM 6241 C CA . GLY A 1 782 ? -10.879 64.900 16.622 1.00 32.47 782 GLY A CA 1
ATOM 6242 C C . GLY A 1 782 ? -12.181 64.232 16.197 1.00 32.47 782 GLY A C 1
ATOM 6243 O O . GLY A 1 782 ? -12.250 63.016 16.082 1.00 32.47 782 GLY A O 1
ATOM 6244 N N . GLY A 1 783 ? -13.218 65.040 15.969 1.00 33.62 783 GLY A N 1
ATOM 6245 C CA . GLY A 1 783 ? -14.499 64.594 15.426 1.00 33.62 783 GLY A CA 1
ATOM 6246 C C . GLY A 1 783 ? -14.461 64.270 13.929 1.00 33.62 783 GLY A C 1
ATOM 6247 O O . GLY A 1 783 ? -13.575 64.698 13.199 1.00 33.62 783 GLY A O 1
ATOM 6248 N N . GLY A 1 784 ? -15.485 63.555 13.466 1.00 33.47 784 GLY A N 1
ATOM 6249 C CA . GLY A 1 784 ? -15.726 63.292 12.048 1.00 33.47 784 GLY A CA 1
ATOM 6250 C C . GLY A 1 784 ? -16.929 62.372 11.860 1.00 33.47 784 GLY A C 1
ATOM 6251 O O . GLY A 1 784 ? -16.969 61.280 12.405 1.00 33.47 784 GLY A O 1
ATOM 6252 N N . LYS A 1 785 ? -17.943 62.870 11.154 1.00 34.47 785 LYS A N 1
ATOM 6253 C CA . LYS A 1 785 ? -19.324 62.369 11.049 1.00 34.47 785 LYS A CA 1
ATOM 6254 C C . LYS A 1 785 ? -19.493 60.975 10.399 1.00 34.47 785 LYS A C 1
ATOM 6256 O O . LYS A 1 785 ? -18.626 60.536 9.650 1.00 34.47 785 LYS A O 1
ATOM 6261 N N . PRO A 1 786 ? -20.660 60.327 10.616 1.00 42.31 786 PRO A N 1
ATOM 6262 C CA . PRO A 1 786 ? -20.974 58.986 10.129 1.00 42.31 786 PRO A CA 1
ATOM 6263 C C . PRO A 1 786 ? -21.590 59.011 8.725 1.00 42.31 786 PRO A C 1
ATOM 6265 O O . PRO A 1 786 ? -22.329 59.940 8.389 1.00 42.31 786 PRO A O 1
ATOM 6268 N N . ASN A 1 787 ? -21.385 57.945 7.944 1.00 35.91 787 ASN A N 1
ATOM 6269 C CA . ASN A 1 787 ? -22.152 57.715 6.722 1.00 35.91 787 ASN A CA 1
ATOM 6270 C C . ASN A 1 787 ? -22.957 56.410 6.796 1.00 35.91 787 ASN A C 1
ATOM 6272 O O . ASN A 1 787 ? -22.433 55.325 7.030 1.00 35.91 787 ASN A O 1
ATOM 6276 N N . LYS A 1 788 ? -24.270 56.580 6.619 1.00 40.62 788 LYS A N 1
ATOM 6277 C CA . LYS A 1 788 ? -25.335 55.573 6.601 1.00 40.62 788 LYS A CA 1
ATOM 6278 C C . LYS A 1 788 ? -25.316 54.774 5.292 1.00 40.62 788 LYS A C 1
ATOM 6280 O O . LYS A 1 788 ? -25.314 55.391 4.235 1.00 40.62 788 LYS A O 1
ATOM 6285 N N . LYS A 1 789 ? -25.529 53.454 5.359 1.00 43.03 789 LYS A N 1
ATOM 6286 C CA . LYS A 1 789 ? -26.304 52.657 4.374 1.00 43.03 789 LYS A CA 1
ATOM 6287 C C . LYS A 1 789 ? -26.977 51.503 5.137 1.00 43.03 789 LYS A C 1
ATOM 6289 O O . LYS A 1 789 ? -26.290 50.648 5.671 1.00 43.03 789 LYS A O 1
ATOM 6294 N N . LYS A 1 790 ? -28.244 51.640 5.549 1.00 42.28 790 LYS A N 1
ATOM 6295 C CA . LYS A 1 790 ? -29.500 51.279 4.846 1.00 42.28 790 LYS A CA 1
ATOM 6296 C C . LYS A 1 790 ? -29.562 49.818 4.369 1.00 42.28 790 LYS A C 1
ATOM 6298 O O . LYS A 1 790 ? -29.053 49.486 3.306 1.00 42.28 790 LYS A O 1
ATOM 6303 N N . LYS A 1 791 ? -30.278 49.011 5.164 1.00 47.62 791 LYS A N 1
ATOM 6304 C CA . LYS A 1 791 ? -31.046 47.827 4.752 1.00 47.62 791 LYS A CA 1
ATOM 6305 C C . LYS A 1 791 ? -32.232 48.249 3.875 1.00 47.62 791 LYS A C 1
ATOM 6307 O O . LYS A 1 791 ? -32.832 49.290 4.148 1.00 47.62 791 LYS A O 1
ATOM 6312 N N . ASN A 1 792 ? -32.541 47.433 2.866 1.00 48.50 792 ASN A N 1
ATOM 6313 C CA . ASN A 1 792 ? -33.869 46.872 2.562 1.00 48.50 792 ASN A CA 1
ATOM 6314 C C . ASN A 1 792 ? -33.837 46.229 1.166 1.00 48.50 792 ASN A C 1
ATOM 6316 O O . ASN A 1 792 ? -33.810 46.955 0.174 1.00 48.50 792 ASN A O 1
ATOM 6320 N N . ARG A 1 793 ? -33.890 44.900 1.079 1.00 43.06 793 ARG A N 1
ATOM 6321 C CA . ARG A 1 793 ? -35.108 44.138 0.773 1.00 43.06 793 ARG A CA 1
ATOM 6322 C C . ARG A 1 793 ? -34.867 42.664 1.062 1.00 43.06 793 ARG A C 1
ATOM 6324 O O . ARG A 1 793 ? -33.702 42.247 0.892 1.00 43.06 793 ARG A O 1
#

pLDDT: mean 73.84, std 26.92, range [27.38, 98.5]

Radius of gyration: 42.82 Å; Cα contacts (8 Å, |Δi|>4): 556; chains: 1; bounding box: 133×118×111 Å

Secondary structure (DSSP, 8-state):
-HHHHHHHHHHHHHHHHH---HHHHHHHHHHHHHHHHH-HHHHHHHHHTTHHHHHHHHHHH---HHHHHHHHHHHHHHTTSHHHHHIIIIIS-HHHHHHHHHHH---HHHHHHHHHHHHHHTTSHHHHHHHTTS-HHHHHHHHHHH---HHHHHHHHHHHHHHHHH-HHHHHHHHHHTTHHHHHHHHHHHTTT-HHHHHHHHHHHHHHHHH-HHHHHHT--HHHHHHHHHHTTGGGGTTHHHHHHHHHHHHHSHHHHHHHHHTTHHHHHHHHHSS--S--HHHHHHHHHHHHHHTTSHHHHHHHHHSTTHHHHHHHHHH-S--PPPGGGTTTTTTTTGGG-----------TT-TTHHHHHHHHHHHHHHHHHHHTTTT-HHHHHHHHHTTHHHHHHHHHHHHHHHS--GGGSS---HHHHHHHHHHHSTT------PPPP----------------------------------------------------------------------------------------------TTS-TTTS-------HHHHHHHHHHHHHT-SS--GGGTSHHHHHHHHHHHHHT-SSHHHHHHHHHHHHHHH-HHHHHHHHHTTHHHHHIIIIIS-SSSS--HHHHHHHHHHHHHHHHHHHHHHSHHHHHHHHHHHHHHHHHHHHHS------------------------------------------------------------PPPPP--------------PPPP-----------------------------

Mean predicted aligned error: 15.6 Å

Organism: NCBI:txid428564

Solvent-accessible surface area (backbone atoms only — not comparable to full-atom values): 50747 Å² total; per-residue (Å²): 111,70,71,55,55,50,50,53,52,49,52,38,51,46,39,56,71,71,50,86,53,63,66,58,25,47,55,31,49,53,53,48,41,56,45,49,76,73,32,72,65,50,44,53,51,38,52,76,66,48,42,62,59,54,45,44,52,55,44,64,66,65,80,46,68,70,53,39,42,49,44,33,46,40,49,25,62,49,22,72,40,67,71,48,32,49,45,42,50,73,77,54,45,39,61,61,42,46,48,49,44,65,71,73,50,98,40,73,72,46,43,37,32,39,40,35,28,51,25,36,42,17,70,42,58,74,44,21,61,55,54,66,76,47,83,51,63,68,53,42,46,53,47,43,69,73,52,84,50,67,68,42,41,52,32,32,51,50,24,51,50,31,42,40,75,60,42,52,74,68,44,48,59,50,37,58,75,66,44,36,65,35,52,49,54,59,53,52,68,72,45,77,89,40,68,75,55,50,48,58,49,49,55,44,53,43,51,49,44,70,76,42,44,72,66,51,55,73,48,59,51,59,67,57,53,38,51,58,49,62,47,54,62,40,81,88,32,80,46,35,72,60,47,50,54,40,49,38,61,47,34,69,40,72,87,44,46,67,53,50,63,75,34,67,42,63,63,51,48,42,52,74,57,38,74,87,60,103,59,62,58,67,60,50,36,51,51,44,44,29,50,27,47,40,24,76,40,68,68,46,46,54,44,45,70,68,40,82,62,36,61,58,42,54,52,48,62,56,58,47,95,64,74,79,68,74,86,83,60,83,79,66,70,68,61,77,60,56,80,77,64,88,74,92,76,81,95,67,92,79,74,90,80,68,73,80,55,60,65,60,50,54,46,50,50,39,40,40,30,50,46,53,29,57,49,56,30,72,87,35,64,69,59,45,51,53,43,49,76,68,51,42,62,65,39,47,43,55,50,42,43,57,55,51,69,70,51,69,64,76,82,76,56,93,75,78,53,66,69,61,62,54,50,60,56,52,68,72,59,71,85,61,99,70,87,89,83,84,83,87,88,80,90,84,82,90,86,88,83,89,87,84,89,89,90,85,89,86,86,88,85,84,90,84,89,87,88,87,79,88,84,90,85,87,88,81,84,86,84,90,87,88,81,88,82,89,78,90,82,82,90,83,83,92,86,88,82,87,87,89,83,76,87,78,72,82,76,76,68,90,76,73,78,82,72,77,81,76,87,77,84,81,86,78,85,84,80,83,89,82,96,67,98,69,82,90,76,80,57,83,86,71,67,70,72,81,68,73,66,61,58,57,56,51,47,51,51,46,51,41,51,56,60,69,45,90,71,86,58,73,71,64,42,34,65,69,43,52,49,46,49,51,49,40,47,65,51,66,77,80,51,78,59,46,59,48,47,50,50,37,53,44,50,51,41,67,32,71,87,31,46,65,51,32,60,76,66,43,44,67,63,49,41,44,63,65,29,46,52,66,89,58,96,60,96,44,71,65,54,50,53,38,22,52,53,27,50,52,46,51,50,46,36,49,52,43,41,69,32,78,65,31,47,52,54,51,54,50,50,52,53,52,51,54,50,52,54,61,68,67,49,74,86,84,80,86,80,86,85,91,80,88,86,88,84,85,90,79,91,82,84,88,77,88,83,90,80,89,78,91,83,85,87,80,87,81,87,86,89,87,88,85,89,90,81,88,88,87,90,85,88,85,83,87,81,88,81,91,76,92,76,86,80,84,85,74,90,77,86,81,80,87,81,74,85,88,81,85,88,83,84,80,85,87,85,86,86,83,85,88,82,89,82,82,84,86,82,88,84,86,89,85,87,81,85,88,84,90,82,82,88,87,133

InterPro domains:
  IPR011989 Armadillo-like helical [G3DSA:1.25.10.10] (3-418)
  IPR016024 Armadillo-type fold [SSF48371] (12-400)
  IPR055445 ARMC5-like, ARM-repeats domain [PF24768] (66-396)